Protein 8DMK (pdb70)

InterPro domains:
  IPR000034 Laminin IV [PF00052] (575-714)
  IPR000034 Laminin IV [PF00052] (1225-1353)
  IPR000034 Laminin IV [PS51115] (530-715)
  IPR000034 Laminin IV [PS51115] (1184-1368)
  IPR000034 Laminin IV [SM00281] (570-702)
  IPR000034 Laminin IV [SM00281] (1220-1352)
  IPR000742 EGF-like domain [PS00022] (716-727)
  IPR000742 EGF-like domain [SM00181] (330-381)
  IPR000742 EGF-like domain [SM00181] (400-449)
  IPR000742 EGF-like domain [SM00181] (757-796)
  IPR000742 EGF-like domain [SM00181] (812-854)
  IPR000742 EGF-like domain [SM00181] (869-907)
  IPR000742 EGF-like domain [SM00181] (1006-1033)
  IPR000742 EGF-like domain [SM00181] (1034-1082)
  IPR000742 EGF-like domain [SM00181] (1406-1439)
  IPR000742 EGF-like domain [SM00181] (1455-1496)
  IPR000742 EGF-like domain [SM00181] (1497-1547)
  IPR001791 Laminin G domain [PF00054] (2153-2289)
  IPR001791 Laminin G domain [PF00054] (2340-2473)
  IPR001791 Laminin G domain [PF00054] (2521-2663)

B-factor: mean 88.67, std 11.41, range [37.26, 98.76]

Solvent-accessible surface area: 39823 Å² total; per-residue (Å²): 10,98,32,0,22,29,77,36,4,0,75,73,11,116,40,63,36,85,24,15,3,4,105,117,26,103,19,84,4,4,24,4,1,15,22,4,46,24,224,48,157,51,158,65,17,3,41,38,0,14,24,125,39,135,63,89,91,43,62,4,30,28,68,48,0,14,93,15,78,74,46,16,0,1,2,1,2,10,54,58,3,130,124,47,26,89,0,33,1,35,0,37,2,73,16,42,8,23,0,1,1,1,1,5,10,2,6,9,4,4,6,2,0,0,2,12,0,21,37,2,73,99,34,131,126,32,80,30,8,10,41,0,0,18,43,42,97,33,0,110,81,82,40,155,34,97,11,35,127,48,50,28,42,18,132,44,20,69,49,52,4,0,0,3,68,16,0,77,15,52,44,4,65,80,0,11,1,12,3,25,5,9,32,47,14,100,21,24,106,94,38,15,99,85,2,62,105,8,5,14,0,75,33,0,59,2,89,3,11,64,2,26,15,7,18,0,40,28,10,18,40,8,128,149,40,106,159,55,49,2,52,40,3,7,29,8,2,7,2,0,1,18,12,0,5,1,1,2,1,12,77,0,72,0,7,0,47,36,4,80,96,59,122,182,76,117,58,13,45,4,68,48,62,72,92,16,20,22,123,40,1,50,120,27,50,124,57,65,163,168,61,101,106,112,56,20,61,47,106,50,16,32,58,7,122,80,31,77,147,0,1,18,36,5,33,12,21,22,5,6,58,35,22,15,141,68,21,51,28,116,2,36,0,0,85,173,150,61,33,70,6,20,14,14,25,33,16,132,56,123,151,100,30,84,83,1,63,10,99,76,78,55,76,84,93,150,16,66,48,3,2,40,13,40,24,1,50,24,1,135,39,114,48,22,88,88,13,22,0,3,0,30,38,20,28,88,116,1,24,12,34,14,36,16,103,19,61,4,6,4,4,1,5,9,7,18,0,26,10,17,29,0,7,0,3,20,2,34,32,0,18,52,112,31,177,69,100,22,42,21,16,34,3,0,63,32,10,117,69,19,20,97,84,42,56,79,32,112,58,80,120,41,102,63,71,6,0,4,43,118,7,0,73,23,50,2,42,112,44,10,12,1,1,6,28,30,10,17,40,49,80,33,161,92,61,63,72,12,95,178,34,35,67,78,11,43,1,0,31,5,58,4,82,1,58,72,15,16,47,5,0,0,3,53,10,15,90,25,134,89,1,36,34,20,5,5,0,1,1,13,12,10,11,6,26,2,5,5,22,1,59,2,9,0,42,102,6,45,90,23,136,79,107,130,80,163,86,170,39,32,19,25,5,54,8,72,48,83,30,49,11,73,43,98,13,0,79,96,2,69,91,114,59,88,80,56,105,73,72,55,4,82,48,149,76,24,29,34,9,120,121,82,28,80,54,48,53,84,160,31,81,149,37,34,21,0,20,3,66,3,74,24,5,3,81,130,51,116,3,91,23,93,16,58,9,5,117,48,113,34,74,15,25,23,31,12,30,34,79,8,71,70,122,17,40,62,68,2,35,56,65,71,95,134,45,32,9,6,15,70,60,0,17,42,51,11,35,119,92,99,51,34,59,1,3,1,44,11,20,96,49,31,4,94,103,145,72,10,23,42,1,20,0,98,33,46,3,16,19,11,0,0,0,6,1,6,23,3,19,10,16,12,1,18,0,1,0,5,50,2,31,25,138,117,138,10,83,108,44,29,2,21,17,10,1,47,15,1,93,124,40,42,95,62,68,79,150,23,151,30,162,121,81,34,95,19,61,86,4,30,1,19,50,89,13,18,35,4,62,47,31,66,26,2,26,5,24,11,1,0,3,70,57,10,46,28,6,171,90,8,37,122,10,85,80,1,9,90,6,4,8,0,7,14,0,7,0,26,0,19,52,7,6,14,7,6,1,58,22,13,88,0,65,77,1,44,27,5,9,15,5,2,1,4,10,4,2,0,0,0,2,9,35,1,9,0,0,0,12,83,28,119,112,39,145,143,99,121,30,54,10,81,19,87,14,65,11,100,28,66,25,0,62,91,7,72,91,150,36,102,92,92,123,83,129,38,5,29,18,132,57,16,10,42,4,70,91

Sequence (917 aa):
GLFPAILNLATNAHISANATCGEKGPEMFCKLVEHVPGRPVRHAQCRVCDGNSTNPRERHPISHAIDGTNNWWQSPSIQNGREYHWVTVTLDLRQVFQVAYIIIKAANAPRPGNWILERSVDGVKFKPWQYYAVSDTECLTRYKITPRRGPPTYRADNEVICTSYYSKLVPLEHGEIHTSLINGRPSADDPSPQLLEFTSARYIRLRLQRIRTLNADLMTLSHRDLRDLDPIVTRRYYYSIKDISVGGMCICYGHASSCPWDEEAKQLQCQCEHNTCGESCDRCCPGYHQQPWRPGTISSGNECEGCAEGSCYPATGDLLIGRAQKLSVTSTCGLHKPEPYCIVSHLQEDKKCFICNSQDPYHETLNPDSHLIENVVTTFAPNRLKIWWQSENGVENVTIQLDLEAEFHFTHLIMTFKTFRPAAMLIERSSDFGKTWGVYRYFAYDCEASFPGISTGPMKKVDDIICDSRYSDIEPSTEGEVIFRALDPAFKIEDPYSPRIQNLLKITNLRIKFVKLHTLGDNLLDSRMEIREKYYYAVYDMVVRGNCFCYGHASECAPVDGFNEEVEGMVHGHCMCRHNTKGLNCELCMDFYHDLPWRPAEGRNSNACKKCMDECTDEGGRPQRCMPEFVNAAFNVTVVATNTCGTPPEEYCVQTGVTGVTKSCHLCDAGQPHLQHGAAFLTDYNNQADTTWWQSQTMLAGVQYPSSINLTLHLGKAFDITYVRLKFHTSRPESFAIYKRTWEDGPWIPYQYYSGSCENTYSKANRGFIRTGGDEQQALCTDEFSDISPLTGGNVAFSTLEGRPSAYNFDNSPVLQEWVTATDISVTLNRLNTFGDEVFNDPKVLKSYYYAISDFAVGGRCKCNGHASECMKNEFDKLVCNCKHNTYGVDCEKCLPFFNDRPWRRATAESASECLP

Organism: Mus musculus (NCBI:txid10090)

Nearest PDB structures (foldseek):
  8dmk-assembly1_G  TM=1.003E+00  e=1.161E-72  Homo sapiens
  4aqt-assembly1_A-2  TM=9.676E-01  e=1.482E-53  Mus musculus
  4urt-assembly1_A  TM=9.381E-01  e=2.750E-40  Homo sapiens
  4pln-assembly1_B  TM=9.222E-01  e=2.317E-39  Gallus gallus
  4ove-assembly1_A-2  TM=9.198E-01  e=8.035E-39  Mus musculus

Radius of gyration: 31.22 Å; Cα contacts (8 Å, |Δi|>4): 2312; chains: 3; bounding box: 52×104×92 Å

GO terms:
  GO:0005606 laminin-111 trimer (C, IDA)
  GO:1904395 positive regulation of skeletal muscle acetylcholine-gated channel clustering (P, IDA)
  GO:0035022 positive regulation of Rac protein signal transduction (P, IMP)
  GO:0051897 positive regulation of phosphatidylinositol 3-kinase/protein kinase B signal transduction (P, IMP)
  GO:0048018 receptor ligand activity (F, IMP)
  GO:0005201 extracellular matrix structural constituent (F, IDA)
  GO:0005604 basement membrane (C, IDA)
  GO:0005911 cell-cell junction (C, IDA)
  GO:0031012 extracellular matrix (C, IDA)
  GO:0043208 glycosphingolipid binding (F, IDA)
  GO:0043256 laminin trimer (C, IDA)
  GO:0031175 neuron projection development (P, IDA)
  GO:0007166 cell surface receptor signaling pathway (P, IDA)
  GO:0005604 basement membrane (C, TAS)
  GO:0002011 morphogenesis of an epithelial sheet (P, IMP)
  GO:0045198 establishment of epithelial cell apical/basal polarity (P, IMP)
  GO:0009888 tissue development (P, IMP)
  GO:0060041 retina development in camera-type eye (P, IMP)
  GO:0060441 epithelial tube branching involved in lung morphogenesis (P, IMP)
  GO:0060445 branching involved in salivary gland morphogenesis (P, IMP)

CATH classification: 2.60.120.260

Secondary structure (DSSP, 8-state):
-BPPPPEETTTSSEEEES--TTBTB-EEEE-SSSPPPSSS--SS-EEEEBSS-S-TTTB--GGGSSSSSS--EEPPPTTS-GGGG-EEEEEEEEEEEEEEEEEEE-SSSPPPSEEEEEEESSSS-EEEEEEE-SSHHHIIIII--PBPPSS---SSTT---EE-TT--SS--SS-EEEEESSTT-TTSSS--HHHHHHSEEEEEEEEEEE----SHHHHS--SS-TT---HHHHTT---EESB--EEEEESSTTBSS--PEETTTTEE-----SS-BSSSS-B--TT-TTS------SS------/-TTTS--PPPPEESSTT-TTSEEES--S--SS--B---S---S-SSS--B---SS---SSSSTT---TTT--SS-SGGGGG--EE--SS---EEEEE--SS-EE--EEEEEESS---SEEEEEE-SSTTSS-EEEEEEESSHHHHSTT---SS---TT---EE-TT--S--TTT-EEE--SS-TTT-------HHHHTTTEESS-EEEEEE----SSSTT---TTTGGG---EEEEEEEEE-B--SSS-S--PPPTT-----S----------SS-BSSS--B--TT--SS-----BTTB--PPPP-/---S-SSSSS---B-----BSSTT--EEES---SSS-EE----GGGT--S----EE-SS-TTT--SGGGTSS---SSS---EE---GGG--EEEEEEEEEEEEEEEE---EEEEEESS---SEEEEE--SSTT----EEEEEETTHHHHS---TT----TTS-TTS-EEE-TT-S--SSSSEEEEEETTSS-TTSTTGGG-HHHHHHH-EEEEEEEEEE----SGGGTT-HHHHTT---EEEEEEEE--B-STTBEEEEEE-TTSSEEEEE-SSEESSSS-EE-GGG-SS------SSS------

Foldseek 3Di:
DAFADKDFLQQPWDKDKQAFPAPVAKAWFAAQPDAAPVPDPCPPRTQIAHPDDPDPLNHADCVQAANNPWGKTWQGFCLQAVQSQKMKMKTQSVAKFQFFKKKWWFARFAAFAWKWKWFAAPVPDTHTAETGHCDQVCCCVPVVFRADPDPDADPALRDYHYYHPQRDCVPGGGRMDIDGRQPRHPCNPWQDPVNRVSRMHRMIMTIGRHGDDPCLDVVWDDPPCRNDGDSSSRSNTIGMTRHTTTIGTGPQLNQAHHFDQDPVPRDTAGDLDLQADDPRSQAHDPPQVVDGTDGDTPVDRPHRD/DLFQAFAAADKFWALVVQLQVKDKPFAAQDPDWDWFAAPDDDPDPDRTDIAHQPDADDPPPHQRHADSSNFAPPPDVCLVRYKTWGAFPDFKMKMKGAAPAKWFFWWKKWQWAAFDFQKKWKWADQDQPPDIHTQEIEHCDCCVQPNPFAEDDDDDLRHYHYYPPQGDGPRNPRRMGTDGSGDPPRDPDCPVDCVVVSVGIGRMIMIIGGGWDDPPPPVVDDDSVPRSNTIIMTSHMTTMTAAAQLRNDHHADDDPPDDDPDPGHHHHAHDEDLQADDRSRQGGHPQQNPDGDDGGDDSRNSRGHGD/DLDQCDPDPHGAFAFEDWDWQQAPFFKDWPFFFAPDFAWFFAPPPQPDDPTRRHTAHPPDPVRGQDRVQAHYPCDPVDFGKHWGAFCVVPQADLFGTKIKTARQAKWLWFKWKWWWAFWDFQWKWKWFALDPPHDIATAEIAHPPCCNSVNFDEPDADDPPGDLLHYHYYNPGRDGPPRGGDMDMGGLLPRHNCSVVVLPDPSSRSSSIGRMMMMTRNGGDAPPCVVVVDPNSRRHTTTMIRYTTIITGQALLRQAYDWDQDPVNGTFGPGHLQAGDSNSQDHPPVQQPDHADGRGNVDRGHGHD

Structure (mmCIF, N/CA/C/O backbone):
data_8DMK
#
_entry.id   8DMK
#
loop_
_entity.id
_entity.type
_entity.pdbx_description
1 polymer 'Laminin subunit alpha-1'
2 polymer 'Laminin subunit beta-1'
3 polymer 'Laminin subunit gamma-1'
4 non-polymer 2-acetamido-2-deoxy-beta-D-glucopyranose
5 non-polymer 'CALCIUM ION'
#
loop_
_atom_site.group_PDB
_atom_site.id
_atom_site.type_symbol
_atom_site.label_atom_id
_atom_site.label_alt_id
_atom_site.label_comp_id
_atom_site.label_asym_id
_atom_site.label_entity_id
_atom_site.label_seq_id
_atom_site.pdbx_PDB_ins_code
_atom_site.Cartn_x
_atom_site.Cartn_y
_atom_site.Cartn_z
_atom_site.occupancy
_atom_site.B_iso_or_equiv
_atom_site.auth_seq_id
_atom_site.auth_comp_id
_atom_site.auth_asym_id
_atom_site.auth_atom_id
_atom_site.pdbx_PDB_model_num
ATOM 1 N N . GLY A 1 1 ? 141.769 119.391 175.643 1.00 94.81 28 GLY A N 1
ATOM 2 C CA . GLY A 1 1 ? 142.500 119.728 176.850 1.00 77.01 28 GLY A CA 1
ATOM 3 C C . GLY A 1 1 ? 143.670 120.660 176.604 1.00 77.01 28 GLY A C 1
ATOM 4 O O . GLY A 1 1 ? 143.600 121.851 176.905 1.00 77.01 28 GLY A O 1
ATOM 5 N N . LEU A 1 2 ? 144.753 120.113 176.053 1.00 80.60 29 LEU A N 1
ATOM 6 C CA . LEU A 1 2 ? 145.964 120.874 175.759 1.00 80.60 29 LEU A CA 1
ATOM 7 C C . LEU A 1 2 ? 146.406 120.547 174.340 1.00 80.60 29 LEU A C 1
ATOM 8 O O . LEU A 1 2 ? 146.946 119.465 174.088 1.00 80.60 29 LEU A O 1
ATOM 13 N N . PHE A 1 3 ? 146.177 121.476 173.417 1.00 79.75 30 PHE A N 1
ATOM 14 C CA . PHE A 1 3 ? 146.550 121.253 172.031 1.00 79.75 30 PHE A CA 1
ATOM 15 C C . PHE A 1 3 ? 148.067 121.350 171.860 1.00 79.75 30 PHE A C 1
ATOM 16 O O . PHE A 1 3 ? 148.740 122.068 172.606 1.00 79.75 30 PHE A O 1
ATOM 24 N N . PRO A 1 4 ? 148.628 120.633 170.889 1.00 80.58 31 PRO A N 1
ATOM 25 C CA . PRO A 1 4 ? 150.076 120.702 170.657 1.00 80.58 31 PRO A CA 1
ATOM 26 C C . PRO A 1 4 ? 150.487 122.058 170.103 1.00 80.58 31 PRO A C 1
ATOM 27 O O . PRO A 1 4 ? 149.668 122.865 169.662 1.00 80.58 31 PRO A O 1
ATOM 31 N N . ALA A 1 5 ? 151.796 122.296 170.129 1.00 79.00 32 ALA A N 1
ATOM 32 C CA . ALA A 1 5 ? 152.343 123.579 169.712 1.00 79.00 32 ALA A CA 1
ATOM 33 C C . ALA A 1 5 ? 152.099 123.830 168.227 1.00 79.00 32 ALA A C 1
ATOM 34 O O . ALA A 1 5 ? 152.053 122.903 167.414 1.00 79.00 32 ALA A O 1
ATOM 36 N N . ILE A 1 6 ? 151.936 125.108 167.882 1.00 84.19 33 ILE A N 1
ATOM 37 C CA . ILE A 1 6 ? 151.739 125.498 166.492 1.00 84.19 33 ILE A CA 1
ATOM 38 C C . ILE A 1 6 ? 153.020 125.279 165.698 1.00 84.19 33 ILE A C 1
ATOM 39 O O . ILE A 1 6 ? 154.127 125.596 166.156 1.00 84.19 33 ILE A O 1
ATOM 44 N N . LEU A 1 7 ? 152.874 124.705 164.506 1.00 82.49 34 LEU A N 1
ATOM 45 C CA . LEU A 1 7 ? 153.978 124.513 163.579 1.00 82.49 34 LEU A CA 1
ATOM 46 C C . LEU A 1 7 ? 153.498 124.843 162.176 1.00 82.49 34 LEU A C 1
ATOM 47 O O . LEU A 1 7 ? 152.365 124.519 161.810 1.00 82.49 34 LEU A O 1
ATOM 52 N N . ASN A 1 8 ? 154.358 125.491 161.394 1.00 89.01 35 ASN A N 1
ATOM 53 C CA . ASN A 1 8 ? 154.028 125.802 160.008 1.00 89.01 35 ASN A CA 1
ATOM 54 C C . ASN A 1 8 ? 153.989 124.508 159.205 1.00 89.01 35 ASN A C 1
ATOM 55 O O . ASN A 1 8 ? 155.034 123.920 158.910 1.00 89.01 35 ASN A O 1
ATOM 60 N N . LEU A 1 9 ? 152.781 124.063 158.854 1.00 91.46 36 LEU A N 1
ATOM 61 C CA . LEU A 1 9 ? 152.631 122.788 158.163 1.00 91.46 36 LEU A CA 1
ATOM 62 C C . LEU A 1 9 ? 153.270 122.814 156.781 1.00 91.46 36 LEU A C 1
ATOM 63 O O . LEU A 1 9 ? 153.743 121.780 156.296 1.00 91.46 36 LEU A O 1
ATOM 68 N N . ALA A 1 10 ? 153.295 123.979 156.134 1.00 92.73 37 ALA A N 1
ATOM 69 C CA . ALA A 1 10 ? 153.797 124.065 154.769 1.00 92.73 37 ALA A CA 1
ATOM 70 C C . ALA A 1 10 ? 155.313 123.948 154.686 1.00 92.73 37 ALA A C 1
ATOM 71 O O . ALA A 1 10 ? 155.833 123.586 153.625 1.00 92.73 37 ALA A O 1
ATOM 73 N N . THR A 1 11 ? 156.033 124.246 155.769 1.00 85.40 38 THR A N 1
ATOM 74 C CA . THR A 1 11 ? 157.492 124.260 155.709 1.00 85.40 38 THR A CA 1
ATOM 75 C C . THR A 1 11 ? 158.060 122.857 155.525 1.00 85.40 38 THR A C 1
ATOM 76 O O . THR A 1 11 ? 158.939 122.639 154.683 1.00 85.40 38 THR A O 1
ATOM 80 N N . ASN A 1 12 ? 157.574 121.893 156.301 1.00 82.62 39 ASN A N 1
ATOM 81 C CA . ASN A 1 12 ? 158.123 120.544 156.289 1.00 82.62 39 ASN A CA 1
ATOM 82 C C . ASN A 1 12 ? 157.376 119.598 155.359 1.00 82.62 39 ASN A C 1
ATOM 83 O O . ASN A 1 12 ? 157.697 118.405 155.327 1.00 82.62 39 ASN A O 1
ATOM 88 N N . ALA A 1 13 ? 156.398 120.089 154.607 1.00 93.10 40 ALA A N 1
ATOM 89 C CA . ALA A 1 13 ? 155.595 119.254 153.728 1.00 93.10 40 ALA A CA 1
ATOM 90 C C . ALA A 1 13 ? 156.083 119.352 152.287 1.00 93.10 40 ALA A C 1
ATOM 91 O O . ALA A 1 13 ? 156.782 120.292 151.903 1.00 93.10 40 ALA A O 1
ATOM 93 N N . HIS A 1 14 ? 155.703 118.357 151.491 1.00 96.49 41 HIS A N 1
ATOM 94 C CA . HIS A 1 14 ? 156.001 118.346 150.068 1.00 96.49 41 HIS A CA 1
ATOM 95 C C . HIS A 1 14 ? 154.925 119.100 149.299 1.00 96.49 41 HIS A C 1
ATOM 96 O O . HIS A 1 14 ? 153.757 119.132 149.695 1.00 96.49 41 HIS A O 1
ATOM 103 N N . ILE A 1 15 ? 155.331 119.714 148.191 1.00 97.96 42 ILE A N 1
ATOM 104 C CA . ILE A 1 15 ? 154.433 120.496 147.352 1.00 97.96 42 ILE A CA 1
ATOM 105 C C . ILE A 1 15 ? 154.588 120.023 145.914 1.00 97.96 42 ILE A C 1
ATOM 106 O O . ILE A 1 15 ? 155.713 119.872 145.425 1.00 97.96 42 ILE A O 1
ATOM 111 N N . SER A 1 16 ? 153.465 119.788 145.243 1.00 98.27 43 SER A N 1
ATOM 112 C CA . SER A 1 16 ? 153.451 119.331 143.861 1.00 98.27 43 SER A CA 1
ATOM 113 C C . SER A 1 16 ? 152.837 120.398 142.966 1.00 98.27 43 SER A C 1
ATOM 114 O O . SER A 1 16 ? 151.875 121.070 143.353 1.00 98.27 43 SER A O 1
ATOM 117 N N . ALA A 1 17 ? 153.396 120.548 141.769 1.00 98.18 44 ALA A N 1
ATOM 118 C CA . ALA A 1 17 ? 152.960 121.553 140.811 1.00 98.18 44 ALA A CA 1
ATOM 119 C C . ALA A 1 17 ? 152.385 120.880 139.575 1.00 98.18 44 ALA A C 1
ATOM 120 O O . ALA A 1 17 ? 152.941 119.897 139.076 1.00 98.18 44 ALA A O 1
ATOM 122 N N . ASN A 1 18 ? 151.266 121.414 139.084 1.00 97.73 45 ASN A N 1
ATOM 123 C CA . ASN A 1 18 ? 150.710 120.912 137.833 1.00 97.73 45 ASN A CA 1
ATOM 124 C C . ASN A 1 18 ? 151.523 121.400 136.638 1.00 97.73 45 ASN A C 1
ATOM 125 O O . ASN A 1 18 ? 151.758 120.641 135.691 1.00 97.73 45 ASN A O 1
ATOM 130 N N . ALA A 1 19 ? 151.975 122.655 136.671 1.00 97.40 46 ALA A N 1
ATOM 131 C CA . ALA A 1 19 ? 152.762 123.209 135.575 1.00 97.40 46 ALA A CA 1
ATOM 132 C C . ALA A 1 19 ? 153.503 124.449 136.054 1.00 97.40 46 ALA A C 1
ATOM 133 O O . ALA A 1 19 ? 152.903 125.326 136.682 1.00 97.40 46 ALA A O 1
ATOM 135 N N . THR A 1 20 ? 154.802 124.514 135.759 1.00 98.14 47 THR A N 1
ATOM 136 C CA . THR A 1 20 ? 155.627 125.684 136.030 1.00 98.14 47 THR A CA 1
ATOM 137 C C . THR A 1 20 ? 156.500 125.980 134.818 1.00 98.14 47 THR A C 1
ATOM 138 O O . THR A 1 20 ? 156.896 125.069 134.086 1.00 98.14 47 THR A O 1
ATOM 142 N N . CYS A 1 21 ? 156.802 127.260 134.613 1.00 97.46 48 CYS A N 1
ATOM 143 C CA . CYS A 1 21 ? 157.624 127.646 133.476 1.00 97.46 48 CYS A CA 1
ATOM 144 C C . CYS A 1 21 ? 159.072 127.218 133.690 1.00 97.46 48 CYS A C 1
ATOM 145 O O . CYS A 1 21 ? 159.518 126.964 134.812 1.00 97.46 48 CYS A O 1
ATOM 148 N N . GLY A 1 22 ? 159.808 127.139 132.584 1.00 95.74 49 GLY A N 1
ATOM 149 C CA . GLY A 1 22 ? 161.212 126.803 132.595 1.00 95.74 49 GLY A CA 1
ATOM 150 C C . GLY A 1 22 ? 161.517 125.351 132.300 1.00 95.74 49 GLY A C 1
ATOM 151 O O . GLY A 1 22 ? 162.654 125.034 131.930 1.00 95.74 49 GLY A O 1
ATOM 152 N N . GLU A 1 23 ? 160.533 124.467 132.432 1.00 93.79 50 GLU A N 1
ATOM 153 C CA . GLU A 1 23 ? 160.746 123.046 132.196 1.00 93.79 50 GLU A CA 1
ATOM 154 C C . GLU A 1 23 ? 160.687 122.681 130.720 1.00 93.79 50 GLU A C 1
ATOM 155 O O . GLU A 1 23 ? 160.913 121.516 130.376 1.00 93.79 50 GLU A O 1
ATOM 161 N N . LYS A 1 24 ? 160.394 123.642 129.849 1.00 91.15 51 LYS A N 1
ATOM 162 C CA . LYS A 1 24 ? 160.298 123.431 128.411 1.00 91.15 51 LYS A CA 1
ATOM 163 C C . LYS A 1 24 ? 161.279 124.332 127.671 1.00 91.15 51 LYS A C 1
ATOM 164 O O . LYS A 1 24 ? 160.948 124.940 126.651 1.00 91.15 51 LYS A O 1
ATOM 170 N N . GLY A 1 25 ? 162.504 124.427 128.183 1.00 93.11 52 GLY A N 1
ATOM 171 C CA . GLY A 1 25 ? 163.492 125.326 127.637 1.00 93.11 52 GLY A CA 1
ATOM 172 C C . GLY A 1 25 ? 163.341 126.727 128.193 1.00 93.11 52 GLY A C 1
ATOM 173 O O . GLY A 1 25 ? 162.646 126.951 129.189 1.00 93.11 52 GLY A O 1
ATOM 174 N N . PRO A 1 26 ? 164.000 127.700 127.564 1.00 93.98 53 PRO A N 1
ATOM 175 C CA . PRO A 1 26 ? 163.847 129.091 127.999 1.00 93.98 53 PRO A CA 1
ATOM 176 C C . PRO A 1 26 ? 162.415 129.577 127.828 1.00 93.98 53 PRO A C 1
ATOM 177 O O . PRO A 1 26 ? 161.622 129.019 127.066 1.00 93.98 53 PRO A O 1
ATOM 181 N N . GLU A 1 27 ? 162.089 130.642 128.556 1.00 92.24 54 GLU A N 1
ATOM 182 C CA . GLU A 1 27 ? 160.743 131.195 128.532 1.00 92.24 54 GLU A CA 1
ATOM 183 C C . GLU A 1 27 ? 160.816 132.679 128.856 1.00 92.24 54 GLU A C 1
ATOM 184 O O . GLU A 1 27 ? 161.641 133.112 129.663 1.00 92.24 54 GLU A O 1
ATOM 190 N N . MET A 1 28 ? 159.934 133.447 128.219 1.00 87.91 55 MET A N 1
ATOM 191 C CA . MET A 1 28 ? 159.990 134.905 128.208 1.00 87.91 55 MET A CA 1
ATOM 192 C C . MET A 1 28 ? 158.725 135.433 128.875 1.00 87.91 55 MET A C 1
ATOM 193 O O . MET A 1 28 ? 157.628 135.287 128.325 1.00 87.91 55 MET A O 1
ATOM 198 N N . PHE A 1 29 ? 158.861 136.037 130.056 1.00 90.03 56 PHE A N 1
ATOM 199 C CA . PHE A 1 29 ? 157.715 136.562 130.791 1.00 90.03 56 PHE A CA 1
ATOM 200 C C . PHE A 1 29 ? 157.891 138.058 131.020 1.00 90.03 56 PHE A C 1
ATOM 201 O O . PHE A 1 29 ? 158.893 138.490 131.598 1.00 90.03 56 PHE A O 1
ATOM 209 N N . CYS A 1 30 ? 156.914 138.841 130.570 1.00 84.23 57 CYS A N 1
ATOM 210 C CA . CYS A 1 30 ? 156.896 140.287 130.744 1.00 84.23 57 CYS A CA 1
ATOM 211 C C . CYS A 1 30 ? 155.902 140.645 131.838 1.00 84.23 57 CYS A C 1
ATOM 212 O O . CYS A 1 30 ? 154.784 140.120 131.860 1.00 84.23 57 CYS A O 1
ATOM 215 N N . LYS A 1 31 ? 156.317 141.523 132.748 1.00 81.89 58 LYS A N 1
ATOM 216 C CA . LYS A 1 31 ? 155.436 141.953 133.824 1.00 81.89 58 LYS A CA 1
ATOM 217 C C . LYS A 1 31 ? 154.198 142.629 133.245 1.00 81.89 58 LYS A C 1
ATOM 218 O O . LYS A 1 31 ? 154.254 143.255 132.183 1.00 81.89 58 LYS A O 1
ATOM 224 N N . LEU A 1 32 ? 153.074 142.484 133.953 1.00 83.45 59 LEU A N 1
ATOM 225 C CA . LEU A 1 32 ? 151.760 142.787 133.392 1.00 83.45 59 LEU A CA 1
ATOM 226 C C . LEU A 1 32 ? 151.687 144.192 132.802 1.00 83.45 59 LEU A C 1
ATOM 227 O O . LEU A 1 32 ? 151.312 144.371 131.639 1.00 83.45 59 LEU A O 1
ATOM 232 N N . VAL A 1 33 ? 152.046 145.206 133.587 1.00 71.77 60 VAL A N 1
ATOM 233 C CA . VAL A 1 33 ? 151.819 146.580 133.156 1.00 71.77 60 VAL A CA 1
ATOM 234 C C . VAL A 1 33 ? 153.116 147.372 133.292 1.00 71.77 60 VAL A C 1
ATOM 235 O O . VAL A 1 33 ? 153.237 148.493 132.784 1.00 71.77 60 VAL A O 1
ATOM 239 N N . GLU A 1 34 ? 154.138 146.754 133.876 1.00 61.53 61 GLU A N 1
ATOM 240 C CA . GLU A 1 34 ? 155.356 147.475 134.211 1.00 61.53 61 GLU A CA 1
ATOM 241 C C . GLU A 1 34 ? 156.553 146.797 133.563 1.00 61.53 61 GLU A C 1
ATOM 242 O O . GLU A 1 34 ? 156.461 145.690 133.027 1.00 61.53 61 GLU A O 1
ATOM 248 N N . HIS A 1 35 ? 157.685 147.490 133.614 1.00 51.35 62 HIS A N 1
ATOM 249 C CA . HIS A 1 35 ? 158.934 146.995 133.061 1.00 51.35 62 HIS A CA 1
ATOM 250 C C . HIS A 1 35 ? 159.667 146.121 134.072 1.00 51.35 62 HIS A C 1
ATOM 251 O O . HIS A 1 35 ? 159.357 146.103 135.265 1.00 51.35 62 HIS A O 1
ATOM 258 N N . VAL A 1 36 ? 160.654 145.389 133.566 1.00 42.58 63 VAL A N 1
ATOM 259 C CA . VAL A 1 36 ? 161.574 144.598 134.378 1.00 42.58 63 VAL A CA 1
ATOM 260 C C . VAL A 1 36 ? 162.397 145.535 135.256 1.00 42.58 63 VAL A C 1
ATOM 261 O O . VAL A 1 36 ? 162.688 146.665 134.842 1.00 42.58 63 VAL A O 1
ATOM 265 N N . PRO A 1 37 ? 162.767 145.133 136.474 1.00 38.21 64 PRO A N 1
ATOM 266 C CA . PRO A 1 37 ? 163.785 145.890 137.208 1.00 38.21 64 PRO A CA 1
ATOM 267 C C . PRO A 1 37 ? 165.087 145.937 136.423 1.00 38.21 64 PRO A C 1
ATOM 268 O O . PRO A 1 37 ? 165.457 144.989 135.727 1.00 38.21 64 PRO A O 1
ATOM 272 N N . GLY A 1 38 ? 165.788 147.056 136.549 1.00 37.26 65 GLY A N 1
ATOM 273 C CA . GLY A 1 38 ? 166.848 147.418 135.634 1.00 37.26 65 GLY A CA 1
ATOM 274 C C . GLY A 1 38 ? 168.165 146.691 135.763 1.00 37.26 65 GLY A C 1
ATOM 275 O O . GLY A 1 38 ? 169.159 147.175 135.216 1.00 37.26 65 GLY A O 1
ATOM 276 N N . ARG A 1 39 ? 168.227 145.562 136.470 1.00 37.33 66 ARG A N 1
ATOM 277 C CA . ARG A 1 39 ? 169.494 144.838 136.555 1.00 37.33 66 ARG A CA 1
ATOM 278 C C . ARG A 1 39 ? 170.003 144.415 135.181 1.00 37.33 66 ARG A C 1
ATOM 279 O O . ARG A 1 39 ? 171.177 144.689 134.875 1.00 37.33 66 ARG A O 1
ATOM 287 N N . PRO A 1 40 ? 169.207 143.764 134.308 1.00 38.24 67 PRO A N 1
ATOM 288 C CA . PRO A 1 40 ? 169.640 143.616 132.912 1.00 38.24 67 PRO A CA 1
ATOM 289 C C . PRO A 1 40 ? 169.133 144.752 132.035 1.00 38.24 67 PRO A C 1
ATOM 290 O O . PRO A 1 40 ? 167.940 145.070 132.078 1.00 38.24 67 PRO A O 1
ATOM 294 N N . VAL A 1 41 ? 170.011 145.385 131.254 1.00 41.48 68 VAL A N 1
ATOM 295 C CA . VAL A 1 41 ? 169.544 146.358 130.270 1.00 41.48 68 VAL A CA 1
ATOM 296 C C . VAL A 1 41 ? 168.647 145.643 129.265 1.00 41.48 68 VAL A C 1
ATOM 297 O O . VAL A 1 41 ? 169.062 144.688 128.595 1.00 41.48 68 VAL A O 1
ATOM 301 N N . ARG A 1 42 ? 167.376 146.042 129.224 1.00 46.36 69 ARG A N 1
ATOM 302 C CA . ARG A 1 42 ? 166.382 145.187 128.579 1.00 46.36 69 ARG A CA 1
ATOM 303 C C . ARG A 1 42 ? 165.174 146.023 128.143 1.00 46.36 69 ARG A C 1
ATOM 304 O O . ARG A 1 42 ? 164.256 146.263 128.929 1.00 46.36 69 ARG A O 1
ATOM 312 N N . HIS A 1 43 ? 165.181 146.448 126.877 1.00 51.69 70 HIS A N 1
ATOM 313 C CA . HIS A 1 43 ? 164.026 147.163 126.341 1.00 51.69 70 HIS A CA 1
ATOM 314 C C . HIS A 1 43 ? 162.834 146.229 126.146 1.00 51.69 70 HIS A C 1
ATOM 315 O O . HIS A 1 43 ? 161.683 146.637 126.342 1.00 51.69 70 HIS A O 1
ATOM 322 N N . ALA A 1 44 ? 163.088 144.976 125.771 1.00 55.37 71 ALA A N 1
ATOM 323 C CA . ALA A 1 44 ? 162.040 143.962 125.656 1.00 55.37 71 ALA A CA 1
ATOM 324 C C . ALA A 1 44 ? 161.769 143.431 127.058 1.00 55.37 71 ALA A C 1
ATOM 325 O O . ALA A 1 44 ? 162.479 142.554 127.553 1.00 55.37 71 ALA A O 1
ATOM 327 N N . GLN A 1 45 ? 160.698 143.929 127.675 1.00 65.67 72 GLN A N 1
ATOM 328 C CA . GLN A 1 45 ? 160.544 143.920 129.126 1.00 65.67 72 GLN A CA 1
ATOM 329 C C . GLN A 1 45 ? 160.205 142.555 129.716 1.00 65.67 72 GLN A C 1
ATOM 330 O O . GLN A 1 45 ? 159.347 142.452 130.600 1.00 65.67 72 GLN A O 1
ATOM 336 N N . CYS A 1 46 ? 160.894 141.506 129.279 1.00 78.50 73 CYS A N 1
ATOM 337 C CA . CYS A 1 46 ? 160.711 140.165 129.825 1.00 78.50 73 CYS A CA 1
ATOM 338 C C . CYS A 1 46 ? 162.013 139.640 130.411 1.00 78.50 73 CYS A C 1
ATOM 339 O O . CYS A 1 46 ? 163.021 139.545 129.702 1.00 78.50 73 CYS A O 1
ATOM 342 N N . ARG A 1 47 ? 161.985 139.279 131.693 1.00 85.33 74 ARG A N 1
ATOM 343 C CA . ARG A 1 47 ? 163.009 138.391 132.226 1.00 85.33 74 ARG A CA 1
ATOM 344 C C . ARG A 1 47 ? 162.832 136.995 131.642 1.00 85.33 74 ARG A C 1
ATOM 345 O O . ARG A 1 47 ? 161.709 136.554 131.386 1.00 85.33 74 ARG A O 1
ATOM 353 N N . VAL A 1 48 ? 163.948 136.314 131.399 1.00 90.99 75 VAL A N 1
ATOM 354 C CA . VAL A 1 48 ? 163.919 134.982 130.806 1.00 90.99 75 VAL A CA 1
ATOM 355 C C . VAL A 1 48 ? 163.647 133.958 131.906 1.00 90.99 75 VAL A C 1
ATOM 356 O O . VAL A 1 48 ? 164.509 133.697 132.747 1.00 90.99 75 VAL A O 1
ATOM 360 N N . CYS A 1 49 ? 162.447 133.379 131.907 1.00 95.05 76 CYS A N 1
ATOM 361 C CA . CYS A 1 49 ? 162.212 132.186 132.710 1.00 95.05 76 CYS A CA 1
ATOM 362 C C . CYS A 1 49 ? 163.083 131.037 132.220 1.00 95.05 76 CYS A C 1
ATOM 363 O O . CYS A 1 49 ? 163.379 130.916 131.029 1.00 95.05 76 CYS A O 1
ATOM 366 N N . ASP A 1 50 ? 163.488 130.181 133.155 1.00 96.29 77 ASP A N 1
ATOM 367 C CA . ASP A 1 50 ? 164.291 129.018 132.814 1.00 96.29 77 ASP A CA 1
ATOM 368 C C . ASP A 1 50 ? 164.110 127.954 133.885 1.00 96.29 77 ASP A C 1
ATOM 369 O O . ASP A 1 50 ? 163.643 128.231 134.992 1.00 96.29 77 ASP A O 1
ATOM 374 N N . GLY A 1 51 ? 164.472 126.724 133.534 1.00 93.94 78 GLY A N 1
ATOM 375 C CA . GLY A 1 51 ? 164.394 125.621 134.469 1.00 93.94 78 GLY A CA 1
ATOM 376 C C . GLY A 1 51 ? 165.722 124.924 134.671 1.00 93.94 78 GLY A C 1
ATOM 377 O O . GLY A 1 51 ? 165.948 124.296 135.709 1.00 93.94 78 GLY A O 1
ATOM 378 N N . ASN A 1 52 ? 166.610 125.022 133.682 1.00 94.23 79 ASN A N 1
ATOM 379 C CA . ASN A 1 52 ? 167.931 124.397 133.739 1.00 94.23 79 ASN A CA 1
ATOM 380 C C . ASN A 1 52 ? 168.974 125.437 133.332 1.00 94.23 79 ASN A C 1
ATOM 381 O O . ASN A 1 52 ? 169.382 125.507 132.170 1.00 94.23 79 ASN A O 1
ATOM 386 N N . SER A 1 53 ? 169.415 126.239 134.300 1.00 94.47 80 SER A N 1
ATOM 387 C CA . SER A 1 53 ? 170.371 127.304 134.035 1.00 94.47 80 SER A CA 1
ATOM 388 C C . SER A 1 53 ? 171.230 127.524 135.272 1.00 94.47 80 SER A C 1
ATOM 389 O O . SER A 1 53 ? 170.869 127.129 136.383 1.00 94.47 80 SER A O 1
ATOM 392 N N . THR A 1 54 ? 172.380 128.166 135.063 1.00 94.31 81 THR A N 1
ATOM 393 C CA . THR A 1 54 ? 173.333 128.395 136.142 1.00 94.31 81 THR A CA 1
ATOM 394 C C . THR A 1 54 ? 172.962 129.571 137.036 1.00 94.31 81 THR A C 1
ATOM 395 O O . THR A 1 54 ? 173.525 129.695 138.129 1.00 94.31 81 THR A O 1
ATOM 399 N N . ASN A 1 55 ? 172.038 130.429 136.610 1.00 93.06 82 ASN A N 1
ATOM 400 C CA . ASN A 1 55 ? 171.652 131.583 137.409 1.00 93.06 82 ASN A CA 1
ATOM 401 C C . ASN A 1 55 ? 170.466 131.224 138.292 1.00 93.06 82 ASN A C 1
ATOM 402 O O . ASN A 1 55 ? 169.409 130.848 137.765 1.00 93.06 82 ASN A O 1
ATOM 407 N N . PRO A 1 56 ? 170.592 131.306 139.619 1.00 92.31 83 PRO A N 1
ATOM 408 C CA . PRO A 1 56 ? 169.446 130.979 140.485 1.00 92.31 83 PRO A CA 1
ATOM 409 C C . PRO A 1 56 ? 168.235 1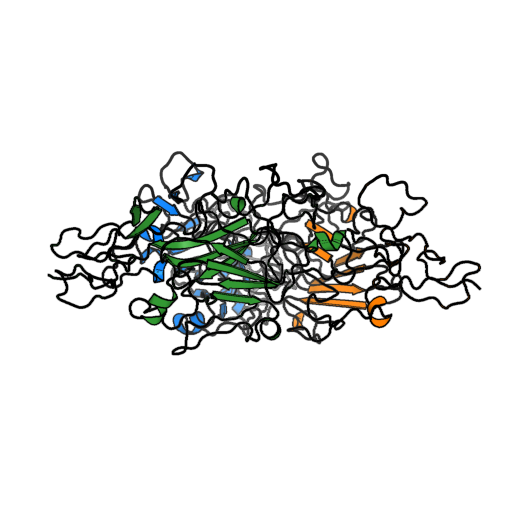31.863 140.250 1.00 92.31 83 PRO A C 1
ATOM 410 O O . PRO A 1 56 ? 167.099 131.386 140.373 1.00 92.31 83 PRO A O 1
ATOM 414 N N . ARG A 1 57 ? 168.438 133.140 139.920 1.00 91.17 84 ARG A N 1
ATOM 415 C CA . ARG A 1 57 ? 167.305 134.026 139.681 1.00 91.17 84 ARG A CA 1
ATOM 416 C C . ARG A 1 57 ? 166.578 133.671 138.390 1.00 91.17 84 ARG A C 1
ATOM 417 O O . ARG A 1 57 ? 165.365 133.882 138.285 1.00 91.17 84 ARG A O 1
ATOM 425 N N . GLU A 1 58 ? 167.301 133.140 137.399 1.00 94.58 85 GLU A N 1
ATOM 426 C CA . GLU A 1 58 ? 166.668 132.721 136.152 1.00 94.58 85 GLU A CA 1
ATOM 427 C C . GLU A 1 58 ? 165.655 131.608 136.393 1.00 94.58 85 GLU A C 1
ATOM 428 O O . GLU A 1 58 ? 164.556 131.623 135.828 1.00 94.58 85 GLU A O 1
ATOM 434 N N . ARG A 1 59 ? 166.009 130.634 137.227 1.00 96.45 86 ARG A N 1
ATOM 435 C CA . ARG A 1 59 ? 165.131 129.507 137.506 1.00 96.45 86 ARG A CA 1
ATOM 436 C C . ARG A 1 59 ? 164.040 129.914 138.489 1.00 96.45 86 ARG A C 1
ATOM 437 O O . ARG A 1 59 ? 164.320 130.546 139.513 1.00 96.45 86 ARG A O 1
ATOM 445 N N . HIS A 1 60 ? 162.797 129.553 138.177 1.00 97.64 87 HIS A N 1
ATOM 446 C CA . HIS A 1 60 ? 161.651 129.822 139.045 1.00 97.64 87 HIS A CA 1
ATOM 447 C C . HIS A 1 60 ? 160.797 128.567 139.184 1.00 97.64 87 HIS A C 1
ATOM 448 O O . HIS A 1 60 ? 159.662 128.515 138.696 1.00 97.64 87 HIS A O 1
ATOM 455 N N . PRO A 1 61 ? 161.310 127.536 139.849 1.00 97.65 88 PRO A N 1
ATOM 456 C CA . PRO A 1 61 ? 160.517 126.329 140.084 1.00 97.65 88 PRO A CA 1
ATOM 457 C C . PRO A 1 61 ? 159.739 126.430 141.392 1.00 97.65 88 PRO A C 1
ATOM 458 O O . PRO A 1 61 ? 159.972 127.311 142.220 1.00 97.65 88 PRO A O 1
ATOM 462 N N . ILE A 1 62 ? 158.802 125.494 141.564 1.00 97.82 89 ILE A N 1
ATOM 463 C CA . ILE A 1 62 ? 158.009 125.457 142.788 1.00 97.82 89 ILE A CA 1
ATOM 464 C C . ILE A 1 62 ? 158.837 125.050 143.996 1.00 97.82 89 ILE A C 1
ATOM 465 O O . ILE A 1 62 ? 158.376 125.192 145.134 1.00 97.82 89 ILE A O 1
ATOM 470 N N . SER A 1 63 ? 160.063 124.571 143.783 1.00 95.57 90 SER A N 1
ATOM 471 C CA . SER A 1 63 ? 160.987 124.338 144.886 1.00 95.57 90 SER A CA 1
ATOM 472 C C . SER A 1 63 ? 161.439 125.629 145.555 1.00 95.57 90 SER A C 1
ATOM 473 O O . SER A 1 63 ? 162.282 125.576 146.457 1.00 95.57 90 SER A O 1
ATOM 476 N N . HIS A 1 64 ? 160.920 126.780 145.121 1.00 95.14 91 HIS A N 1
ATOM 477 C CA . HIS A 1 64 ? 161.169 128.064 145.763 1.00 95.14 91 HIS A CA 1
ATOM 478 C C . HIS A 1 64 ? 159.886 128.678 146.312 1.00 95.14 91 HIS A C 1
ATOM 479 O O . HIS A 1 64 ? 159.855 129.875 146.612 1.00 95.14 91 HIS A O 1
ATOM 486 N N . ALA A 1 65 ? 158.824 127.882 146.448 1.00 96.32 92 ALA A N 1
ATOM 487 C CA . ALA A 1 65 ? 157.531 128.423 146.851 1.00 96.32 92 ALA A CA 1
ATOM 488 C C . ALA A 1 65 ? 157.466 128.662 148.355 1.00 96.32 92 ALA A C 1
ATOM 489 O O . ALA A 1 65 ? 157.295 129.798 148.808 1.00 96.32 92 ALA A O 1
ATOM 491 N N . ILE A 1 66 ? 157.601 127.602 149.145 1.00 93.41 93 ILE A N 1
ATOM 492 C CA . ILE A 1 66 ? 157.507 127.678 150.597 1.00 93.41 93 ILE A CA 1
ATOM 493 C C . ILE A 1 66 ? 158.873 127.506 151.250 1.00 93.41 93 ILE A C 1
ATOM 494 O O . ILE A 1 66 ? 159.243 128.268 152.145 1.00 93.41 93 ILE A O 1
ATOM 499 N N . ASP A 1 67 ? 159.634 126.500 150.814 1.00 88.44 94 ASP A N 1
ATOM 500 C CA . ASP A 1 67 ? 160.952 126.262 151.391 1.00 88.44 94 ASP A CA 1
ATOM 501 C C . ASP A 1 67 ? 161.884 127.443 151.150 1.00 88.44 94 ASP A C 1
ATOM 502 O O . ASP A 1 67 ? 162.685 127.798 152.023 1.00 88.44 94 ASP A O 1
ATOM 507 N N . GLY A 1 68 ? 161.802 128.056 149.972 1.00 85.05 95 GLY A N 1
ATOM 508 C CA . GLY A 1 68 ? 162.567 129.267 149.733 1.00 85.05 95 GLY A CA 1
ATOM 509 C C . GLY A 1 68 ? 162.161 130.369 150.695 1.00 85.05 95 GLY A C 1
ATOM 510 O O . GLY A 1 68 ? 160.980 130.556 150.995 1.00 85.05 95 GLY A O 1
ATOM 511 N N . THR A 1 69 ? 163.161 131.099 151.195 1.00 86.84 96 THR A N 1
ATOM 512 C CA . THR A 1 69 ? 162.896 132.147 152.176 1.00 86.84 96 THR A CA 1
ATOM 513 C C . THR A 1 69 ? 162.013 133.239 151.585 1.00 86.84 96 THR A C 1
ATOM 514 O O . THR A 1 69 ? 160.978 133.597 152.159 1.00 86.84 96 THR A O 1
ATOM 518 N N . ASN A 1 70 ? 162.406 133.780 150.432 1.00 88.60 97 ASN A N 1
ATOM 519 C CA . ASN A 1 70 ? 161.569 134.741 149.712 1.00 88.60 97 ASN A CA 1
ATOM 520 C C . ASN A 1 70 ? 161.856 134.556 148.221 1.00 88.60 97 ASN A C 1
ATOM 521 O O . ASN A 1 70 ? 162.779 135.160 147.672 1.00 88.60 97 ASN A O 1
ATOM 526 N N . ASN A 1 71 ? 161.047 133.719 147.581 1.00 92.34 98 ASN A N 1
ATOM 527 C CA . ASN A 1 71 ? 161.155 133.448 146.155 1.00 92.34 98 ASN A CA 1
ATOM 528 C C . ASN A 1 71 ? 159.773 133.051 145.653 1.00 92.34 98 ASN A C 1
ATOM 529 O O . ASN A 1 71 ? 158.782 133.147 146.381 1.00 92.34 98 ASN A O 1
ATOM 534 N N . TRP A 1 72 ? 159.702 132.600 144.403 1.00 96.10 99 TRP A N 1
ATOM 535 C CA . TRP A 1 72 ? 158.406 132.320 143.803 1.00 96.10 99 TRP A CA 1
ATOM 536 C C . TRP A 1 72 ? 158.582 131.430 142.585 1.00 96.10 99 TRP A C 1
ATOM 537 O O . TRP A 1 72 ? 159.649 131.390 141.966 1.00 96.10 99 TRP A O 1
ATOM 548 N N . TRP A 1 73 ? 157.509 130.721 142.248 1.00 97.96 100 TRP A N 1
ATOM 549 C CA . TRP A 1 73 ? 157.359 130.091 140.947 1.00 97.96 100 TRP A CA 1
ATOM 550 C C . TRP A 1 73 ? 156.207 130.782 140.237 1.00 97.96 100 TRP A C 1
ATOM 551 O O . TRP A 1 73 ? 155.234 131.199 140.875 1.00 97.96 100 TRP A O 1
ATOM 562 N N . GLN A 1 74 ? 156.315 130.908 138.924 1.00 98.00 101 GLN A N 1
ATOM 563 C CA . GLN A 1 74 ? 155.271 131.516 138.116 1.00 98.00 101 GLN A CA 1
ATOM 564 C C . GLN A 1 74 ? 154.682 130.473 137.178 1.00 98.00 101 GLN A C 1
ATOM 565 O O . GLN A 1 74 ? 155.384 129.562 136.726 1.00 98.00 101 GLN A O 1
ATOM 571 N N . SER A 1 75 ? 153.386 130.591 136.910 1.00 98.29 102 SER A N 1
ATOM 572 C CA . SER A 1 75 ? 152.772 129.732 135.915 1.00 98.29 102 SER A CA 1
ATOM 573 C C . SER A 1 75 ? 153.380 130.025 134.545 1.00 98.29 102 SER A C 1
ATOM 574 O O . SER A 1 75 ? 153.777 131.160 134.265 1.00 98.29 102 SER A O 1
ATOM 577 N N . PRO A 1 76 ? 153.490 129.017 133.682 1.00 96.59 103 PRO A N 1
ATOM 578 C CA . PRO A 1 76 ? 154.039 129.256 132.343 1.00 96.59 103 PRO A CA 1
ATOM 579 C C . PRO A 1 76 ? 153.227 130.300 131.593 1.00 96.59 103 PRO A C 1
ATOM 580 O O . PRO A 1 76 ? 152.002 130.371 131.722 1.00 96.59 103 PRO A O 1
ATOM 584 N N . SER A 1 77 ? 153.927 131.126 130.820 1.00 92.13 104 SER A N 1
ATOM 585 C CA . SER A 1 77 ? 153.256 132.148 130.030 1.00 92.13 104 SER A CA 1
ATOM 586 C C . SER A 1 77 ? 152.274 131.500 129.065 1.00 92.13 104 SER A C 1
ATOM 587 O O . SER A 1 77 ? 152.581 130.492 128.422 1.00 92.13 104 SER A O 1
ATOM 590 N N . ILE A 1 78 ? 151.083 132.091 128.966 1.00 89.24 105 ILE A N 1
ATOM 591 C CA . ILE A 1 78 ? 150.013 131.533 128.154 1.00 89.24 105 ILE A CA 1
ATOM 592 C C . ILE A 1 78 ? 150.368 131.480 126.673 1.00 89.24 105 ILE A C 1
ATOM 593 O O . ILE A 1 78 ? 149.653 130.840 125.895 1.00 89.24 105 ILE A O 1
ATOM 598 N N . GLN A 1 79 ? 151.466 132.124 126.264 1.00 83.76 106 GLN A N 1
ATOM 599 C CA . GLN A 1 79 ? 151.931 131.987 124.887 1.00 83.76 106 GLN A CA 1
ATOM 600 C C . GLN A 1 79 ? 152.228 130.535 124.543 1.00 83.76 106 GLN A C 1
ATOM 601 O O . GLN A 1 79 ? 152.104 130.134 123.379 1.00 83.76 106 GLN A O 1
ATOM 607 N N . ASN A 1 80 ? 152.626 129.734 125.534 1.00 86.95 107 ASN A N 1
ATOM 608 C CA . ASN A 1 80 ? 152.796 128.304 125.308 1.00 86.95 107 ASN A CA 1
ATOM 609 C C . ASN A 1 80 ? 151.462 127.638 124.994 1.00 86.95 107 ASN A C 1
ATOM 610 O O . ASN A 1 80 ? 151.393 126.744 124.142 1.00 86.95 107 ASN A O 1
ATOM 615 N N . GLY A 1 81 ? 150.395 128.057 125.670 1.00 83.89 108 GLY A N 1
ATOM 616 C CA . GLY A 1 81 ? 149.077 127.513 125.413 1.00 83.89 108 GLY A CA 1
ATOM 617 C C . GLY A 1 81 ? 147.997 128.103 126.296 1.00 83.89 108 GLY A C 1
ATOM 618 O O . GLY A 1 81 ? 148.258 128.474 127.443 1.00 83.89 108 GLY A O 1
ATOM 619 N N . ARG A 1 82 ? 146.773 128.193 125.769 1.00 84.64 109 ARG A N 1
ATOM 620 C CA . ARG A 1 82 ? 145.660 128.723 126.547 1.00 84.64 109 ARG A CA 1
ATOM 621 C C . ARG A 1 82 ? 145.261 127.800 127.691 1.00 84.64 109 ARG A C 1
ATOM 622 O O . ARG A 1 82 ? 144.644 128.262 128.656 1.00 84.64 109 ARG A O 1
ATOM 630 N N . GLU A 1 83 ? 145.607 126.514 127.611 1.00 88.85 110 GLU A N 1
ATOM 631 C CA . GLU A 1 83 ? 145.229 125.561 128.647 1.00 88.85 110 GLU A CA 1
ATOM 632 C C . GLU A 1 83 ? 145.915 125.828 129.979 1.00 88.85 110 GLU A C 1
ATOM 633 O O . GLU A 1 83 ? 145.493 125.267 130.995 1.00 88.85 110 GLU A O 1
ATOM 639 N N . TYR A 1 84 ? 146.944 126.667 130.004 1.00 92.77 111 TYR A N 1
ATOM 640 C CA . TYR A 1 84 ? 147.687 126.935 131.230 1.00 92.77 111 TYR A CA 1
ATOM 641 C C . TYR A 1 84 ? 146.927 127.815 132.207 1.00 92.77 111 TYR A C 1
ATOM 642 O O . TYR A 1 84 ? 147.502 128.202 133.232 1.00 92.77 111 TYR A O 1
ATOM 651 N N . HIS A 1 85 ? 145.667 128.154 131.926 1.00 92.37 112 HIS A N 1
ATOM 652 C CA . HIS A 1 85 ? 144.850 128.839 132.920 1.00 92.37 112 HIS A CA 1
ATOM 653 C C . HIS A 1 85 ? 144.573 127.935 134.114 1.00 92.37 112 HIS A C 1
ATOM 654 O O . HIS A 1 85 ? 144.505 128.405 135.255 1.00 92.37 112 HIS A O 1
ATOM 661 N N . TRP A 1 86 ? 144.409 126.636 133.871 1.00 96.88 113 TRP A N 1
ATOM 662 C CA . TRP A 1 86 ? 144.105 125.669 134.924 1.00 96.88 113 TRP A CA 1
ATOM 663 C C . TRP A 1 86 ? 145.413 125.073 135.433 1.00 96.88 113 TRP A C 1
ATOM 664 O O . TRP A 1 86 ? 145.989 124.182 134.804 1.00 96.88 113 TRP A O 1
ATOM 675 N N . VAL A 1 87 ? 145.884 125.564 136.577 1.00 98.12 114 VAL A N 1
ATOM 676 C CA . VAL A 1 87 ? 147.084 125.047 137.226 1.00 98.12 114 VAL A CA 1
ATOM 677 C C . VAL A 1 87 ? 146.735 124.718 138.669 1.00 98.12 114 VAL A C 1
ATOM 678 O O . VAL A 1 87 ? 146.106 125.528 139.358 1.00 98.12 114 VAL A O 1
ATOM 682 N N . THR A 1 88 ? 147.138 123.535 139.125 1.00 98.36 115 THR A N 1
ATOM 683 C CA . THR A 1 88 ? 146.812 123.057 140.460 1.00 98.36 115 THR A CA 1
ATOM 684 C C . THR A 1 88 ? 148.074 122.918 141.300 1.00 98.36 115 THR A C 1
ATOM 685 O O . THR A 1 88 ? 149.103 122.432 140.819 1.00 98.36 115 THR A O 1
ATOM 689 N N . VAL A 1 89 ? 147.984 123.346 142.556 1.00 98.61 116 VAL A N 1
ATOM 690 C CA . VAL A 1 89 ? 149.068 123.224 143.523 1.00 98.61 116 VAL A CA 1
ATOM 691 C C . VAL A 1 89 ? 148.590 122.321 144.651 1.00 98.61 116 VAL A C 1
ATOM 692 O O . VAL A 1 89 ? 147.512 122.541 145.214 1.00 98.61 116 VAL A O 1
ATOM 696 N N . THR A 1 90 ? 149.389 121.309 144.977 1.00 98.60 117 THR A N 1
ATOM 697 C CA . THR A 1 90 ? 149.032 120.311 145.975 1.00 98.60 117 THR A CA 1
ATOM 698 C C . THR A 1 90 ? 149.955 120.435 147.179 1.00 98.60 117 THR A C 1
ATOM 699 O O . THR A 1 90 ? 151.176 120.531 147.023 1.00 98.60 117 THR A O 1
ATOM 703 N N . LEU A 1 91 ? 149.368 120.434 148.375 1.00 98.34 118 LEU A N 1
ATOM 704 C CA . LEU A 1 91 ? 150.116 120.484 149.626 1.00 98.34 118 LEU A CA 1
ATOM 705 C C . LEU A 1 91 ? 150.124 119.086 150.233 1.00 98.34 118 LEU A C 1
ATOM 706 O O . LEU A 1 91 ? 149.111 118.631 150.774 1.00 98.34 118 LEU A O 1
ATOM 711 N N . ASP A 1 92 ? 151.266 118.408 150.146 1.00 97.55 119 ASP A N 1
ATOM 712 C CA . ASP A 1 92 ? 151.396 117.031 150.622 1.00 97.55 119 ASP A CA 1
ATOM 713 C C . ASP A 1 92 ? 151.901 117.063 152.058 1.00 97.55 119 ASP A C 1
ATOM 714 O O . ASP A 1 92 ? 153.100 116.968 152.322 1.00 97.55 119 ASP A O 1
ATOM 719 N N . LEU A 1 93 ? 150.968 117.197 153.004 1.00 95.45 120 LEU A N 1
ATOM 720 C CA . LEU A 1 93 ? 151.336 117.243 154.414 1.00 95.45 120 LEU A CA 1
ATOM 721 C C . LEU A 1 93 ? 151.722 115.876 154.961 1.00 95.45 120 LEU A C 1
ATOM 722 O O . LEU A 1 93 ? 152.332 115.805 156.034 1.00 95.45 120 LEU A O 1
ATOM 727 N N . ARG A 1 94 ? 151.363 114.797 154.264 1.00 91.58 121 ARG A N 1
ATOM 728 C CA . ARG A 1 94 ? 151.645 113.407 154.616 1.00 91.58 121 ARG A CA 1
ATOM 729 C C . ARG A 1 94 ? 150.888 112.942 155.854 1.00 91.58 121 ARG A C 1
ATOM 730 O O . ARG A 1 94 ? 151.010 111.770 156.229 1.00 91.58 121 ARG A O 1
ATOM 738 N N . GLN A 1 95 ? 150.113 113.809 156.500 1.00 89.66 122 GLN A N 1
ATOM 739 C CA . GLN A 1 95 ? 149.326 113.424 157.661 1.00 89.66 122 GLN A CA 1
ATOM 740 C C . GLN A 1 95 ? 148.130 114.356 157.773 1.00 89.66 122 GLN A C 1
ATOM 741 O O . GLN A 1 95 ? 148.161 115.489 157.287 1.00 89.66 122 GLN A O 1
ATOM 747 N N . VAL A 1 96 ? 147.075 113.866 158.415 1.00 92.88 123 VAL A N 1
ATOM 748 C CA . VAL A 1 96 ? 145.843 114.636 158.553 1.00 92.88 123 VAL A CA 1
ATOM 749 C C . VAL A 1 96 ? 146.011 115.624 159.700 1.00 92.88 123 VAL A C 1
ATOM 750 O O . VAL A 1 96 ? 146.329 115.234 160.828 1.00 92.88 123 VAL A O 1
ATOM 754 N N . PHE A 1 97 ? 145.797 116.902 159.413 1.00 94.03 124 PHE A N 1
ATOM 755 C CA . PHE A 1 97 ? 145.934 117.975 160.383 1.00 94.03 124 PHE A CA 1
ATOM 756 C C . PHE A 1 97 ? 144.572 118.599 160.664 1.00 94.03 124 PHE A C 1
ATOM 757 O O . PHE A 1 97 ? 143.538 118.155 160.157 1.00 94.03 124 PHE A O 1
ATOM 765 N N . GLN A 1 98 ? 144.581 119.639 161.492 1.00 92.31 125 GLN A N 1
ATOM 766 C CA . GLN A 1 98 ? 143.400 120.450 161.779 1.00 92.31 125 GLN A CA 1
ATOM 767 C C . GLN A 1 98 ? 143.712 121.859 161.283 1.00 92.31 125 GLN A C 1
ATOM 768 O O . GLN A 1 98 ? 144.194 122.705 162.039 1.00 92.31 125 GLN A O 1
ATOM 774 N N . VAL A 1 99 ? 143.439 122.103 160.002 1.00 96.05 126 VAL A N 1
ATOM 775 C CA . VAL A 1 99 ? 143.791 123.376 159.386 1.00 96.05 126 VAL A CA 1
ATOM 776 C C . VAL A 1 99 ? 142.851 124.463 159.886 1.00 96.05 126 VAL A C 1
ATOM 777 O O . VAL A 1 99 ? 141.624 124.297 159.885 1.00 96.05 126 VAL A O 1
ATOM 781 N N . ALA A 1 100 ? 143.424 125.585 160.317 1.00 93.70 127 ALA A N 1
ATOM 782 C CA . ALA A 1 100 ? 142.647 126.712 160.812 1.00 93.70 127 ALA A CA 1
ATOM 783 C C . ALA A 1 100 ? 142.647 127.911 159.880 1.00 93.70 127 ALA A C 1
ATOM 784 O O . ALA A 1 100 ? 141.642 128.621 159.811 1.00 93.70 127 ALA A O 1
ATOM 786 N N . TYR A 1 101 ? 143.742 128.154 159.165 1.00 94.55 128 TYR A N 1
ATOM 787 C CA . TYR A 1 101 ? 143.823 129.281 158.248 1.00 94.55 128 TYR A CA 1
ATOM 788 C C . TYR A 1 101 ? 144.888 128.983 157.204 1.00 94.55 128 TYR A C 1
ATOM 789 O O . TYR A 1 101 ? 145.732 128.103 157.386 1.00 94.55 128 TYR A O 1
ATOM 798 N N . ILE A 1 102 ? 144.838 129.735 156.108 1.00 96.59 129 ILE A N 1
ATOM 799 C CA . ILE A 1 102 ? 145.804 129.607 155.024 1.00 96.59 129 ILE A CA 1
ATOM 800 C C . ILE A 1 102 ? 146.182 131.004 154.552 1.00 96.59 129 ILE A C 1
ATOM 801 O O . ILE A 1 102 ? 145.351 131.918 154.552 1.00 96.59 129 ILE A O 1
ATOM 806 N N . ILE A 1 103 ? 147.446 131.174 154.170 1.00 94.98 130 ILE A N 1
ATOM 807 C CA . ILE A 1 103 ? 147.973 132.461 153.731 1.00 94.98 130 ILE A CA 1
ATOM 808 C C . ILE A 1 103 ? 148.610 132.277 152.361 1.00 94.98 130 ILE A C 1
ATOM 809 O O . ILE A 1 103 ? 149.497 131.432 152.195 1.00 94.98 130 ILE A O 1
ATOM 814 N N . ILE A 1 104 ? 148.163 133.066 151.387 1.00 96.78 131 ILE A N 1
ATOM 815 C CA . ILE A 1 104 ? 148.712 133.053 150.037 1.00 96.78 131 ILE A CA 1
ATOM 816 C C . ILE A 1 104 ? 149.035 134.485 149.643 1.00 96.78 131 ILE A C 1
ATOM 817 O O . ILE A 1 104 ? 148.175 135.367 149.739 1.00 96.78 131 ILE A O 1
ATOM 822 N N . LYS A 1 105 ? 150.268 134.718 149.201 1.00 95.50 132 LYS A N 1
ATOM 823 C CA . LYS A 1 105 ? 150.676 136.027 148.716 1.00 95.50 132 LYS A CA 1
ATOM 824 C C . LYS A 1 105 ? 151.460 135.878 147.421 1.00 95.50 132 LYS A C 1
ATOM 825 O O . LYS A 1 105 ? 152.340 135.019 147.311 1.00 95.50 132 LYS A O 1
ATOM 831 N N . ALA A 1 106 ? 151.129 136.718 146.445 1.00 96.20 133 ALA A N 1
ATOM 832 C CA . ALA A 1 106 ? 151.782 136.694 145.148 1.00 96.20 133 ALA A CA 1
ATOM 833 C C . ALA A 1 106 ? 153.100 137.463 145.198 1.00 96.20 133 ALA A C 1
ATOM 834 O O . ALA A 1 106 ? 153.419 138.144 146.176 1.00 96.20 133 ALA A O 1
ATOM 836 N N . ALA A 1 107 ? 153.879 137.340 144.124 1.00 94.53 134 ALA A N 1
ATOM 837 C CA . ALA A 1 107 ? 155.179 137.997 144.040 1.00 94.53 134 ALA A CA 1
ATOM 838 C C . ALA A 1 107 ? 155.230 139.042 142.935 1.00 94.53 134 ALA A C 1
ATOM 839 O O . ALA A 1 107 ? 155.537 140.206 143.211 1.00 94.53 134 ALA A O 1
ATOM 841 N N . ASN A 1 108 ? 154.939 138.667 141.692 1.00 91.39 135 ASN A N 1
ATOM 842 C CA . ASN A 1 108 ? 155.024 139.587 140.562 1.00 91.39 135 ASN A CA 1
ATOM 843 C C . ASN A 1 108 ? 153.828 139.411 139.640 1.00 91.39 135 ASN A C 1
ATOM 844 O O . ASN A 1 108 ? 153.954 139.462 138.412 1.00 91.39 135 ASN A O 1
ATOM 849 N N . ALA A 1 109 ? 152.652 139.197 140.220 1.00 94.02 136 ALA A N 1
ATOM 850 C CA . ALA A 1 109 ? 151.426 139.034 139.454 1.00 94.02 136 ALA A CA 1
ATOM 851 C C . ALA A 1 109 ? 150.250 139.325 140.371 1.00 94.02 136 ALA A C 1
ATOM 852 O O . ALA A 1 109 ? 150.378 139.231 141.596 1.00 94.02 136 ALA A O 1
ATOM 854 N N . PRO A 1 110 ? 149.098 139.690 139.815 1.00 94.61 137 PRO A N 1
ATOM 855 C CA . PRO A 1 110 ? 147.908 139.866 140.651 1.00 94.61 137 PRO A CA 1
ATOM 856 C C . PRO A 1 110 ? 147.458 138.542 141.242 1.00 94.61 137 PRO A C 1
ATOM 857 O O . PRO A 1 110 ? 147.737 137.468 140.703 1.00 94.61 137 PRO A O 1
ATOM 861 N N . ARG A 1 111 ? 146.768 138.628 142.373 1.00 96.96 138 ARG A N 1
ATOM 862 C CA . ARG A 1 111 ? 146.222 137.430 142.990 1.00 96.96 138 ARG A CA 1
ATOM 863 C C . ARG A 1 111 ? 145.229 136.771 142.035 1.00 96.96 138 ARG A C 1
ATOM 864 O O . ARG A 1 111 ? 144.470 137.469 141.352 1.00 96.96 138 ARG A O 1
ATOM 872 N N . PRO A 1 112 ? 145.221 135.442 141.944 1.00 97.32 139 PRO A N 1
ATOM 873 C CA . PRO A 1 112 ? 144.329 134.776 140.988 1.00 97.32 139 PRO A CA 1
ATOM 874 C C . PRO A 1 112 ? 142.869 135.085 141.279 1.00 97.32 139 PRO A C 1
ATOM 875 O O . PRO A 1 112 ? 142.444 135.147 142.434 1.00 97.32 139 PRO A O 1
ATOM 879 N N . GLY A 1 113 ? 142.101 135.280 140.212 1.00 95.97 140 GLY A N 1
ATOM 880 C CA . GLY A 1 113 ? 140.697 135.608 140.346 1.00 95.97 140 GLY A CA 1
ATOM 881 C C . GLY A 1 113 ? 139.843 134.419 140.731 1.00 95.97 140 GLY A C 1
ATOM 882 O O . GLY A 1 113 ? 139.245 134.397 141.811 1.00 95.97 140 GLY A O 1
ATOM 883 N N . ASN A 1 114 ? 139.779 133.423 139.854 1.00 96.91 141 ASN A N 1
ATOM 884 C CA . ASN A 1 114 ? 139.019 132.205 140.101 1.00 96.91 141 ASN A CA 1
ATOM 885 C C . ASN A 1 114 ? 139.987 131.125 140.570 1.00 96.91 141 ASN A C 1
ATOM 886 O O . ASN A 1 114 ? 140.867 130.700 139.815 1.00 96.91 141 ASN A O 1
ATOM 891 N N . TRP A 1 115 ? 139.826 130.692 141.816 1.00 98.44 142 TRP A N 1
ATOM 892 C CA . TRP A 1 115 ? 140.651 129.633 142.375 1.00 98.44 142 TRP A CA 1
ATOM 893 C C . TRP A 1 115 ? 139.914 129.023 143.556 1.00 98.44 142 TRP A C 1
ATOM 894 O O . TRP A 1 115 ? 139.243 129.735 144.308 1.00 98.44 142 TRP A O 1
ATOM 905 N N . ILE A 1 116 ? 140.045 127.712 143.713 1.00 98.63 143 ILE A N 1
ATOM 906 C CA . ILE A 1 116 ? 139.321 126.979 144.741 1.00 98.63 143 ILE A CA 1
ATOM 907 C C . ILE A 1 116 ? 140.298 126.532 145.818 1.00 98.63 143 ILE A C 1
ATOM 908 O O . ILE A 1 116 ? 141.498 126.360 145.573 1.00 98.63 143 ILE A O 1
ATOM 913 N N . LEU A 1 117 ? 139.773 126.364 147.028 1.00 98.75 144 LEU A N 1
ATOM 914 C CA . LEU A 1 117 ? 140.532 125.902 148.187 1.00 98.75 144 LEU A CA 1
ATOM 915 C C . LEU A 1 117 ? 139.952 124.548 148.585 1.00 98.75 144 LEU A C 1
ATOM 916 O O . LEU A 1 117 ? 139.042 124.468 149.413 1.00 98.75 144 LEU A O 1
ATOM 921 N N . GLU A 1 118 ? 140.483 123.485 147.990 1.00 98.69 145 GLU A N 1
ATOM 922 C CA . GLU A 1 118 ? 139.951 122.142 148.166 1.00 98.69 145 GLU A CA 1
ATOM 923 C C . GLU A 1 118 ? 140.741 121.400 149.234 1.00 98.69 145 GLU A C 1
ATOM 924 O O . GLU A 1 118 ? 141.977 121.412 149.222 1.00 98.69 145 GLU A O 1
ATOM 930 N N . ARG A 1 119 ? 140.026 120.761 150.153 1.00 98.26 146 ARG A N 1
ATOM 931 C CA . ARG A 1 119 ? 140.621 119.940 151.194 1.00 98.26 146 ARG A CA 1
ATOM 932 C C . ARG A 1 119 ? 140.608 118.474 150.775 1.00 98.26 146 ARG A C 1
ATOM 933 O O . ARG A 1 119 ? 139.913 118.073 149.839 1.00 98.26 146 ARG A O 1
ATOM 941 N N . SER A 1 120 ? 141.392 117.668 151.486 1.00 98.24 147 SER A N 1
ATOM 942 C CA . SER A 1 120 ? 141.450 116.241 151.202 1.00 98.24 147 SER A CA 1
ATOM 943 C C . SER A 1 120 ? 141.909 115.498 152.446 1.00 98.24 147 SER A C 1
ATOM 944 O O . SER A 1 120 ? 142.773 115.982 153.181 1.00 98.24 147 SER A O 1
ATOM 947 N N . VAL A 1 121 ? 141.328 114.319 152.666 1.00 95.51 148 VAL A N 1
ATOM 948 C CA . VAL A 1 121 ? 141.695 113.443 153.771 1.00 95.51 148 VAL A CA 1
ATOM 949 C C . VAL A 1 121 ? 142.200 112.097 153.265 1.00 95.51 148 VAL A C 1
ATOM 950 O O . VAL A 1 121 ? 143.270 111.630 153.667 1.00 95.51 148 VAL A O 1
ATOM 954 N N . ASP A 1 122 ? 141.439 111.458 152.377 1.00 94.55 149 ASP A N 1
ATOM 955 C CA . ASP A 1 122 ? 141.819 110.164 151.827 1.00 94.55 149 ASP A CA 1
ATOM 956 C C . ASP A 1 122 ? 142.759 110.276 150.634 1.00 94.55 149 ASP A C 1
ATOM 957 O O . ASP A 1 122 ? 143.289 109.253 150.189 1.00 94.55 149 ASP A O 1
ATOM 962 N N . GLY A 1 123 ? 142.976 111.480 150.110 1.00 95.00 150 GLY A N 1
ATOM 963 C CA . GLY A 1 123 ? 143.836 111.669 148.963 1.00 95.00 150 GLY A CA 1
ATOM 964 C C . GLY A 1 123 ? 143.177 111.459 147.619 1.00 95.00 150 GLY A C 1
ATOM 965 O O . GLY A 1 123 ? 143.851 111.600 146.590 1.00 95.00 150 GLY A O 1
ATOM 966 N N . VAL A 1 124 ? 141.888 111.128 147.587 1.00 96.37 151 VAL A N 1
ATOM 967 C CA . VAL A 1 124 ? 141.178 110.920 146.331 1.00 96.37 151 VAL A CA 1
ATOM 968 C C . VAL A 1 124 ? 140.043 111.928 146.226 1.00 96.37 151 VAL A C 1
ATOM 969 O O . VAL A 1 124 ? 140.002 112.740 145.295 1.00 96.37 151 VAL A O 1
ATOM 973 N N . LYS A 1 125 ? 139.116 111.884 147.178 1.00 97.38 152 LYS A N 1
ATOM 974 C CA . LYS A 1 125 ? 138.005 112.823 147.194 1.00 97.38 152 LYS A CA 1
ATOM 975 C C . LYS A 1 125 ? 138.470 114.178 147.710 1.00 97.38 152 LYS A C 1
ATOM 976 O O . LYS A 1 125 ? 139.247 114.262 148.665 1.00 97.38 152 LYS A O 1
ATOM 982 N N . PHE A 1 126 ? 137.993 115.242 147.067 1.00 98.06 153 PHE A N 1
ATOM 983 C CA . PHE A 1 126 ? 138.365 116.604 147.425 1.00 98.06 153 PHE A CA 1
ATOM 984 C C . PHE A 1 126 ? 137.109 117.427 147.659 1.00 98.06 153 PHE A C 1
ATOM 985 O O . PHE A 1 126 ? 136.210 117.449 146.812 1.00 98.06 153 PHE A O 1
ATOM 993 N N . LYS A 1 127 ? 137.052 118.104 148.803 1.00 98.15 154 LYS A N 1
ATOM 994 C CA . LYS A 1 127 ? 135.929 118.963 149.156 1.00 98.15 154 LYS A CA 1
ATOM 995 C C . LYS A 1 127 ? 136.412 120.400 149.284 1.00 98.15 154 LYS A C 1
ATOM 996 O O . LYS A 1 127 ? 137.302 120.678 150.106 1.00 98.15 154 LYS A O 1
ATOM 1002 N N . PRO A 1 128 ? 135.878 121.335 148.504 1.00 98.37 155 PRO A N 1
ATOM 1003 C CA . PRO A 1 128 ? 136.327 122.726 148.608 1.00 98.37 155 PRO A CA 1
ATOM 1004 C C . PRO A 1 128 ? 135.903 123.365 149.921 1.00 98.37 155 PRO A C 1
ATOM 1005 O O . PRO A 1 128 ? 134.902 122.986 150.533 1.00 98.37 155 PRO A O 1
ATOM 1009 N N . TRP A 1 129 ? 136.690 124.354 150.350 1.00 98.11 156 TRP A N 1
ATOM 1010 C CA . TRP A 1 129 ? 136.389 125.138 151.544 1.00 98.11 156 TRP A CA 1
ATOM 1011 C C . TRP A 1 129 ? 135.731 126.469 151.199 1.00 98.11 156 TRP A C 1
ATOM 1012 O O . TRP A 1 129 ? 134.644 126.776 151.696 1.00 98.11 156 TRP A O 1
ATOM 1023 N N . GLN A 1 130 ? 136.377 127.270 150.355 1.00 97.26 157 GLN A N 1
ATOM 1024 C CA . GLN A 1 130 ? 135.852 128.571 149.973 1.00 97.26 157 GLN A CA 1
ATOM 1025 C C . GLN A 1 130 ? 136.004 128.756 148.470 1.00 97.26 157 GLN A C 1
ATOM 1026 O O . GLN A 1 130 ? 136.867 128.150 147.831 1.00 97.26 157 GLN A O 1
ATOM 1032 N N . TYR A 1 131 ? 135.149 129.608 147.914 1.00 98.16 158 TYR A N 1
ATOM 1033 C CA . TYR A 1 131 ? 135.138 129.905 146.489 1.00 98.16 158 TYR A CA 1
ATOM 1034 C C . TYR A 1 131 ? 135.610 131.334 146.265 1.00 98.16 158 TYR A C 1
ATOM 1035 O O . TYR A 1 131 ? 135.315 132.228 147.064 1.00 98.16 158 TYR A O 1
ATOM 1044 N N . TYR A 1 132 ? 136.351 131.545 145.180 1.00 97.42 159 TYR A N 1
ATOM 1045 C CA . TYR A 1 132 ? 136.898 132.853 144.852 1.00 97.42 159 TYR A CA 1
ATOM 1046 C C . TYR A 1 132 ? 136.589 133.190 143.402 1.00 97.42 159 TYR A C 1
ATOM 1047 O O . TYR A 1 132 ? 136.690 132.332 142.520 1.00 97.42 159 TYR A O 1
ATOM 1056 N N . ALA A 1 133 ? 136.215 134.445 143.161 1.00 96.05 160 ALA A N 1
ATOM 1057 C CA . ALA A 1 133 ? 135.860 134.905 141.828 1.00 96.05 160 ALA A CA 1
ATOM 1058 C C . ALA A 1 133 ? 136.354 136.330 141.637 1.00 96.05 160 ALA A C 1
ATOM 1059 O O . ALA A 1 133 ? 136.613 137.055 142.600 1.00 96.05 160 ALA A O 1
ATOM 1061 N N . VAL A 1 134 ? 136.486 136.724 140.369 1.00 91.68 161 VAL A N 1
ATOM 1062 C CA . VAL A 1 134 ? 136.932 138.078 140.058 1.00 91.68 161 VAL A CA 1
ATOM 1063 C C . VAL A 1 134 ? 135.909 139.107 140.521 1.00 91.68 161 VAL A C 1
ATOM 1064 O O . VAL A 1 134 ? 136.276 140.208 140.947 1.00 91.68 161 VAL A O 1
ATOM 1068 N N . SER A 1 135 ? 134.622 138.777 140.449 1.00 88.44 162 SER A N 1
ATOM 1069 C CA . SER A 1 135 ? 133.564 139.686 140.862 1.00 88.44 162 SER A CA 1
ATOM 1070 C C . SER A 1 135 ? 132.479 138.896 141.577 1.00 88.44 162 SER A C 1
ATOM 1071 O O . SER A 1 135 ? 132.343 137.683 141.397 1.00 88.44 162 SER A O 1
ATOM 1074 N N . ASP A 1 136 ? 131.703 139.606 142.400 1.00 88.55 163 ASP A N 1
ATOM 1075 C CA . ASP A 1 136 ? 130.596 138.966 143.102 1.00 88.55 163 ASP A CA 1
ATOM 1076 C C . ASP A 1 136 ? 129.560 138.422 142.127 1.00 88.55 163 ASP A C 1
ATOM 1077 O O . ASP A 1 136 ? 128.877 137.438 142.432 1.00 88.55 163 ASP A O 1
ATOM 1082 N N . THR A 1 137 ? 129.428 139.048 140.956 1.00 85.36 164 THR A N 1
ATOM 1083 C CA . THR A 1 137 ? 128.535 138.519 139.931 1.00 85.36 164 THR A CA 1
ATOM 1084 C C . THR A 1 137 ? 129.022 137.169 139.421 1.00 85.36 164 THR A C 1
ATOM 1085 O O . THR A 1 137 ? 128.213 136.279 139.135 1.00 85.36 164 THR A O 1
ATOM 1089 N N . GLU A 1 138 ? 130.341 137.000 139.299 1.00 90.44 165 GLU A N 1
ATOM 1090 C CA . GLU A 1 138 ? 130.886 135.743 138.796 1.00 90.44 165 GLU A CA 1
ATOM 1091 C C . GLU A 1 138 ? 130.596 134.582 139.737 1.00 90.44 165 GLU A C 1
ATOM 1092 O O . GLU A 1 138 ? 130.555 133.427 139.300 1.00 90.44 165 GLU A O 1
ATOM 1098 N N . CYS A 1 139 ? 130.398 134.863 141.027 1.00 94.86 166 CYS A N 1
ATOM 1099 C CA . CYS A 1 139 ? 130.096 133.796 141.976 1.00 94.86 166 CYS A CA 1
ATOM 1100 C C . CYS A 1 139 ? 128.775 133.114 141.641 1.00 94.86 166 CYS A C 1
ATOM 1101 O O . CYS A 1 139 ? 128.675 131.882 141.679 1.00 94.86 166 CYS A O 1
ATOM 1104 N N . LEU A 1 140 ? 127.749 133.899 141.308 1.00 92.74 167 LEU A N 1
ATOM 1105 C CA . LEU A 1 140 ? 126.452 133.316 140.982 1.00 92.74 167 LEU A CA 1
ATOM 1106 C C . LEU A 1 140 ? 126.463 132.679 139.598 1.00 92.74 167 LEU A C 1
ATOM 1107 O O . LEU A 1 140 ? 125.864 131.616 139.393 1.00 92.74 167 LEU A O 1
ATOM 1112 N N . THR A 1 141 ? 127.130 133.314 138.633 1.00 89.12 168 THR A N 1
ATOM 1113 C CA . THR A 1 141 ? 127.101 132.808 137.264 1.00 89.12 168 THR A CA 1
ATOM 1114 C C . THR A 1 141 ? 127.927 131.537 137.117 1.00 89.12 168 THR A C 1
ATOM 1115 O O . THR A 1 141 ? 127.483 130.572 136.485 1.00 89.12 168 THR A O 1
ATOM 1119 N N . ARG A 1 142 ? 129.128 131.512 137.694 1.00 93.26 169 ARG A N 1
ATOM 1120 C CA . ARG A 1 142 ? 130.038 130.387 137.501 1.00 93.26 169 ARG A CA 1
ATOM 1121 C C . ARG A 1 142 ? 129.822 129.292 138.543 1.00 93.26 169 ARG A C 1
ATOM 1122 O O . ARG A 1 142 ? 129.529 128.145 138.195 1.00 93.26 169 ARG A O 1
ATOM 1130 N N . TYR A 1 143 ? 129.966 129.632 139.821 1.00 96.32 170 TYR A N 1
ATOM 1131 C CA . TYR A 1 143 ? 129.898 128.650 140.894 1.00 96.32 170 TYR A CA 1
ATOM 1132 C C . TYR A 1 143 ? 128.503 128.499 141.486 1.00 96.32 170 TYR A C 1
ATOM 1133 O O . TYR A 1 143 ? 128.304 127.627 142.338 1.00 96.32 170 TYR A O 1
ATOM 1142 N N . LYS A 1 144 ? 127.541 129.317 141.054 1.00 96.59 171 LYS A N 1
ATOM 1143 C CA . LYS A 1 144 ? 126.157 129.237 141.527 1.00 96.59 171 LYS A CA 1
ATOM 1144 C C . LYS A 1 144 ? 126.079 129.340 143.049 1.00 96.59 171 LYS A C 1
ATOM 1145 O O . LYS A 1 144 ? 125.294 128.646 143.698 1.00 96.59 171 LYS A O 1
ATOM 1151 N N . ILE A 1 145 ? 126.902 130.213 143.623 1.00 95.70 172 ILE A N 1
ATOM 1152 C CA . ILE A 1 145 ? 126.941 130.438 145.063 1.00 95.70 172 ILE A CA 1
ATOM 1153 C C . ILE A 1 145 ? 126.776 131.928 145.318 1.00 95.70 172 ILE A C 1
ATOM 1154 O O . ILE A 1 145 ? 127.456 132.748 144.690 1.00 95.70 172 ILE A O 1
ATOM 1159 N N . THR A 1 146 ? 125.877 132.276 146.228 1.00 93.41 173 THR A N 1
ATOM 1160 C CA . THR A 1 146 ? 125.634 133.677 146.546 1.00 93.41 173 THR A CA 1
ATOM 1161 C C . THR A 1 146 ? 126.836 134.259 147.277 1.00 93.41 173 THR A C 1
ATOM 1162 O O . THR A 1 146 ? 127.209 133.748 148.341 1.00 93.41 173 THR A O 1
ATOM 1166 N N . PRO A 1 147 ? 127.470 135.306 146.755 1.00 92.77 174 PRO A N 1
ATOM 1167 C CA . PRO A 1 147 ? 128.608 135.902 147.461 1.00 92.77 174 PRO A CA 1
ATOM 1168 C C . PRO A 1 147 ? 128.175 136.591 148.745 1.00 92.77 174 PRO A C 1
ATOM 1169 O O . PRO A 1 147 ? 127.049 137.078 148.871 1.00 92.77 174 PRO A O 1
ATOM 1173 N N . ARG A 1 148 ? 129.093 136.624 149.706 1.00 90.58 175 ARG A N 1
ATOM 1174 C CA . ARG A 1 148 ? 128.821 137.268 150.982 1.00 90.58 175 ARG A CA 1
ATOM 1175 C C . ARG A 1 148 ? 128.802 138.785 150.826 1.00 90.58 175 ARG A C 1
ATOM 1176 O O . ARG A 1 148 ? 129.526 139.360 150.009 1.00 90.58 175 ARG A O 1
ATOM 1184 N N . ARG A 1 149 ? 127.959 139.433 151.625 1.00 81.88 176 ARG A N 1
ATOM 1185 C CA . ARG A 1 149 ? 127.809 140.881 151.604 1.00 81.88 176 ARG A CA 1
ATOM 1186 C C . ARG A 1 149 ? 128.630 141.508 152.723 1.00 81.88 176 ARG A C 1
ATOM 1187 O O . ARG A 1 149 ? 128.718 140.960 153.825 1.00 81.88 176 ARG A O 1
ATOM 1195 N N . GLY A 1 150 ? 129.224 142.663 152.431 1.00 75.17 177 GLY A N 1
ATOM 1196 C CA . GLY A 1 150 ? 130.053 143.361 153.385 1.00 75.17 177 GLY A CA 1
ATOM 1197 C C . GLY A 1 150 ? 131.246 142.535 153.816 1.00 75.17 177 GLY A C 1
ATOM 1198 O O . GLY A 1 150 ? 131.921 141.904 152.997 1.00 75.17 177 GLY A O 1
ATOM 1199 N N . PRO A 1 151 ? 131.539 142.536 155.114 1.00 78.66 178 PRO A N 1
ATOM 1200 C CA . PRO A 1 151 ? 132.615 141.689 155.615 1.00 78.66 178 PRO A CA 1
ATOM 1201 C C . PRO A 1 151 ? 132.285 140.226 155.394 1.00 78.66 178 PRO A C 1
ATOM 1202 O O . PRO A 1 151 ? 131.111 139.819 155.464 1.00 78.66 178 PRO A O 1
ATOM 1206 N N . PRO A 1 152 ? 133.293 139.397 155.118 1.00 84.25 179 PRO A N 1
ATOM 1207 C CA . PRO A 1 152 ? 133.029 137.966 154.915 1.00 84.25 179 PRO A CA 1
ATOM 1208 C C . PRO A 1 152 ? 132.617 137.276 156.205 1.00 84.25 179 PRO A C 1
ATOM 1209 O O . PRO A 1 152 ? 133.434 137.096 157.114 1.00 84.25 179 PRO A O 1
ATOM 1213 N N . THR A 1 153 ? 131.349 136.885 156.293 1.00 84.86 180 THR A N 1
ATOM 1214 C CA . THR A 1 153 ? 130.807 136.251 157.483 1.00 84.86 180 THR A CA 1
ATOM 1215 C C . THR A 1 153 ? 130.119 134.949 157.098 1.00 84.86 180 THR A C 1
ATOM 1216 O O . THR A 1 153 ? 129.698 134.757 155.954 1.00 84.86 180 THR A O 1
ATOM 1220 N N . TYR A 1 154 ? 130.011 134.053 158.073 1.00 92.45 181 TYR A N 1
ATOM 1221 C CA . TYR A 1 154 ? 129.448 132.724 157.872 1.00 92.45 181 TYR A CA 1
ATOM 1222 C C . TYR A 1 154 ? 128.093 132.649 158.562 1.00 92.45 181 TYR A C 1
ATOM 1223 O O . TYR A 1 154 ? 127.998 132.862 159.775 1.00 92.45 181 TYR A O 1
ATOM 1232 N N . ARG A 1 155 ? 127.050 132.346 157.789 1.00 92.40 182 ARG A N 1
ATOM 1233 C CA . ARG A 1 155 ? 125.718 132.175 158.351 1.00 92.40 182 ARG A CA 1
ATOM 1234 C C . ARG A 1 155 ? 125.513 130.802 158.976 1.00 92.40 182 ARG A C 1
ATOM 1235 O O . ARG A 1 155 ? 124.511 130.599 159.669 1.00 92.40 182 ARG A O 1
ATOM 1243 N N . ALA A 1 156 ? 126.430 129.864 158.749 1.00 95.73 183 ALA A N 1
ATOM 1244 C CA . ALA A 1 156 ? 126.317 128.525 159.307 1.00 95.73 183 ALA A CA 1
ATOM 1245 C C . ALA A 1 156 ? 127.713 127.971 159.549 1.00 95.73 183 ALA A C 1
ATOM 1246 O O . ALA A 1 156 ? 128.698 128.438 158.971 1.00 95.73 183 ALA A O 1
ATOM 1248 N N . ASP A 1 157 ? 127.783 126.965 160.423 1.00 95.25 184 ASP A N 1
ATOM 1249 C CA . ASP A 1 157 ? 129.070 126.369 160.764 1.00 95.25 184 ASP A CA 1
ATOM 1250 C C . ASP A 1 157 ? 129.707 125.689 159.558 1.00 95.25 184 ASP A C 1
ATOM 1251 O O . ASP A 1 157 ? 130.919 125.806 159.339 1.00 95.25 184 ASP A O 1
ATOM 1256 N N . ASN A 1 158 ? 128.911 124.975 158.766 1.00 95.95 185 ASN A N 1
ATOM 1257 C CA . ASN A 1 158 ? 129.406 124.255 157.601 1.00 95.95 185 ASN A CA 1
ATOM 1258 C C . ASN A 1 158 ? 129.110 124.978 156.294 1.00 95.95 185 ASN A C 1
ATOM 1259 O O . ASN A 1 158 ? 129.254 124.382 155.222 1.00 95.95 185 ASN A O 1
ATOM 1264 N N . GLU A 1 159 ? 128.700 126.241 156.357 1.00 96.38 186 GLU A N 1
ATOM 1265 C CA . GLU A 1 159 ? 128.353 126.979 155.152 1.00 96.38 186 GLU A CA 1
ATOM 1266 C C . GLU A 1 159 ? 129.582 127.211 154.281 1.00 96.38 186 GLU A C 1
ATOM 1267 O O . GLU A 1 159 ? 130.709 127.332 154.770 1.00 96.38 186 GLU A O 1
ATOM 1273 N N . VAL A 1 160 ? 129.352 127.265 152.972 1.00 97.20 187 VAL A N 1
ATOM 1274 C CA . VAL A 1 160 ? 130.389 127.548 151.988 1.00 97.20 187 VAL A CA 1
ATOM 1275 C C . VAL A 1 160 ? 129.997 128.820 151.251 1.00 97.20 187 VAL A C 1
ATOM 1276 O O . VAL A 1 160 ? 128.859 128.946 150.784 1.00 97.20 187 VAL A O 1
ATOM 1280 N N . ILE A 1 161 ? 130.935 129.759 151.150 1.00 96.65 188 ILE A N 1
ATOM 1281 C CA . ILE A 1 161 ? 130.666 131.066 150.565 1.00 96.65 188 ILE A CA 1
ATOM 1282 C C . ILE A 1 161 ? 131.678 131.346 149.464 1.00 96.65 188 ILE A C 1
ATOM 1283 O O . ILE A 1 161 ? 132.791 130.811 149.461 1.00 96.65 188 ILE A O 1
ATOM 1288 N N . CYS A 1 162 ? 131.278 132.196 148.521 1.00 97.37 189 CYS A N 1
ATOM 1289 C CA . CYS A 1 162 ? 132.133 132.635 147.424 1.00 97.37 189 CYS A CA 1
ATOM 1290 C C . CYS A 1 162 ? 132.522 134.085 147.681 1.00 97.37 189 CYS A C 1
ATOM 1291 O O . CYS A 1 162 ? 131.686 134.987 147.563 1.00 97.37 189 CYS A O 1
ATOM 1294 N N . THR A 1 163 ? 133.786 134.308 148.024 1.00 95.31 190 THR A N 1
ATOM 1295 C CA . THR A 1 163 ? 134.285 135.628 148.382 1.00 95.31 190 THR A CA 1
ATOM 1296 C C . THR A 1 163 ? 135.147 136.174 147.253 1.00 95.31 190 THR A C 1
ATOM 1297 O O . THR A 1 163 ? 136.072 135.498 146.790 1.00 95.31 190 THR A O 1
ATOM 1301 N N . SER A 1 164 ? 134.840 137.393 146.814 1.00 92.48 191 SER A N 1
ATOM 1302 C CA . SER A 1 164 ? 135.606 138.068 145.778 1.00 92.48 191 SER A CA 1
ATOM 1303 C C . SER A 1 164 ? 136.424 139.234 146.312 1.00 92.48 191 SER A C 1
ATOM 1304 O O . SER A 1 164 ? 137.075 139.928 145.524 1.00 92.48 191 SER A O 1
ATOM 1307 N N . TYR A 1 165 ? 136.411 139.468 147.626 1.00 89.16 192 TYR A N 1
ATOM 1308 C CA . TYR A 1 165 ? 137.134 140.602 148.190 1.00 89.16 192 TYR A CA 1
ATOM 1309 C C . TYR A 1 165 ? 138.644 140.410 148.150 1.00 89.16 192 TYR A C 1
ATOM 1310 O O . TYR A 1 165 ? 139.382 141.398 148.228 1.00 89.16 192 TYR A O 1
ATOM 1319 N N . TYR A 1 166 ? 139.119 139.173 148.035 1.00 92.80 193 TYR A N 1
ATOM 1320 C CA . TYR A 1 166 ? 140.547 138.892 147.988 1.00 92.80 193 TYR A CA 1
ATOM 1321 C C . TYR A 1 166 ? 141.094 138.814 146.569 1.00 92.80 193 TYR A C 1
ATOM 1322 O O . TYR A 1 166 ? 142.295 138.584 146.398 1.00 92.80 193 TYR A O 1
ATOM 1331 N N . SER A 1 167 ? 140.253 138.992 145.553 1.00 92.28 194 SER A N 1
ATOM 1332 C CA . SER A 1 167 ? 140.680 138.912 144.164 1.00 92.28 194 SER A CA 1
ATOM 1333 C C . SER A 1 167 ? 140.821 140.280 143.509 1.00 92.28 194 SER A C 1
ATOM 1334 O O . SER A 1 167 ? 140.934 140.357 142.282 1.00 92.28 194 SER A O 1
ATOM 1337 N N . LYS A 1 168 ? 140.812 141.355 144.292 1.00 88.68 195 LYS A N 1
ATOM 1338 C CA . LYS A 1 168 ? 140.935 142.691 143.728 1.00 88.68 195 LYS A CA 1
ATOM 1339 C C . LYS A 1 168 ? 142.310 142.885 143.102 1.00 88.68 195 LYS A C 1
ATOM 1340 O O . LYS A 1 168 ? 143.325 142.426 143.632 1.00 88.68 195 LYS A O 1
ATOM 1346 N N . LEU A 1 169 ? 142.336 143.571 141.960 1.00 90.31 196 LEU A N 1
ATOM 1347 C CA . LEU A 1 169 ? 143.581 143.830 141.250 1.00 90.31 196 LEU A CA 1
ATOM 1348 C C . LEU A 1 169 ? 144.381 144.972 141.864 1.00 90.31 196 LEU A C 1
ATOM 1349 O O . LEU A 1 169 ? 145.549 145.150 141.504 1.00 90.31 196 LEU A O 1
ATOM 1354 N N . VAL A 1 170 ? 143.788 145.727 142.794 1.00 89.68 197 VAL A N 1
ATOM 1355 C CA . VAL A 1 170 ? 144.492 146.860 143.400 1.00 89.68 197 VAL A CA 1
ATOM 1356 C C . VAL A 1 170 ? 145.828 146.448 144.011 1.00 89.68 197 VAL A C 1
ATOM 1357 O O . VAL A 1 170 ? 146.833 147.127 143.754 1.00 89.68 197 VAL A O 1
ATOM 1361 N N . PRO A 1 171 ? 145.925 145.370 144.807 1.00 90.73 198 PRO A N 1
ATOM 1362 C CA . PRO A 1 171 ? 147.276 144.931 145.218 1.00 90.73 198 PRO A CA 1
ATOM 1363 C C . PRO A 1 171 ? 147.987 144.204 144.079 1.00 90.73 198 PRO A C 1
ATOM 1364 O O . PRO A 1 171 ? 148.150 142.985 144.059 1.00 90.73 198 PRO A O 1
ATOM 1368 N N . LEU A 1 172 ? 148.421 144.989 143.090 1.00 91.68 199 LEU A N 1
ATOM 1369 C CA . LEU A 1 172 ? 149.042 144.418 141.900 1.00 91.68 199 LEU A CA 1
ATOM 1370 C C . LEU A 1 172 ? 150.330 143.685 142.251 1.00 91.68 199 LEU A C 1
ATOM 1371 O O . LEU A 1 172 ? 150.622 142.622 141.691 1.00 91.68 199 LEU A O 1
ATOM 1376 N N . GLU A 1 173 ? 151.114 144.238 143.168 1.00 90.36 200 GLU A N 1
ATOM 1377 C CA . GLU A 1 173 ? 152.355 143.626 143.619 1.00 90.36 200 GLU A CA 1
ATOM 1378 C C . GLU A 1 173 ? 152.174 143.110 145.038 1.00 90.36 200 GLU A C 1
ATOM 1379 O O . GLU A 1 173 ? 151.665 143.830 145.904 1.00 90.36 200 GLU A O 1
ATOM 1385 N N . HIS A 1 174 ? 152.585 141.863 145.266 1.00 90.79 201 HIS A N 1
ATOM 1386 C CA . HIS A 1 174 ? 152.548 141.242 146.591 1.00 90.79 201 HIS A CA 1
ATOM 1387 C C . HIS A 1 174 ? 151.139 141.254 147.181 1.00 90.79 201 HIS A C 1
ATOM 1388 O O . HIS A 1 174 ? 150.948 141.509 148.371 1.00 90.79 201 HIS A O 1
ATOM 1395 N N . GLY A 1 175 ? 150.143 140.980 146.341 1.00 94.22 202 GLY A N 1
ATOM 1396 C CA . GLY A 1 175 ? 148.789 140.845 146.843 1.00 94.22 202 GLY A CA 1
ATOM 1397 C C . GLY A 1 175 ? 148.671 139.688 147.815 1.00 94.22 202 GLY A C 1
ATOM 1398 O O . GLY A 1 175 ? 149.316 138.651 147.663 1.00 94.22 202 GLY A O 1
ATOM 1399 N N . GLU A 1 176 ? 147.827 139.870 148.827 1.00 94.46 203 GLU A N 1
ATOM 1400 C CA . GLU A 1 176 ? 147.739 138.939 149.941 1.00 94.46 203 GLU A CA 1
ATOM 1401 C C . GLU A 1 176 ? 146.318 138.414 150.090 1.00 94.46 203 GLU A C 1
ATOM 1402 O O . GLU A 1 176 ? 145.344 139.129 149.839 1.00 94.46 203 GLU A O 1
ATOM 1408 N N . ILE A 1 177 ? 146.212 137.153 150.501 1.00 95.63 204 ILE A N 1
ATOM 1409 C CA . ILE A 1 177 ? 144.932 136.503 150.760 1.00 95.63 204 ILE A CA 1
ATOM 1410 C C . ILE A 1 177 ? 144.997 135.877 152.144 1.00 95.63 204 ILE A C 1
ATOM 1411 O O . ILE A 1 177 ? 145.873 135.047 152.412 1.00 95.63 204 ILE A O 1
ATOM 1416 N N . HIS A 1 178 ? 144.072 136.267 153.019 1.00 93.78 205 HIS A N 1
ATOM 1417 C CA . HIS A 1 178 ? 143.997 135.747 154.381 1.00 93.78 205 HIS A CA 1
ATOM 1418 C C . HIS A 1 178 ? 142.630 135.104 154.569 1.00 93.78 205 HIS A C 1
ATOM 1419 O O . HIS A 1 178 ? 141.620 135.805 154.691 1.00 93.78 205 HIS A O 1
ATOM 1426 N N . THR A 1 179 ? 142.599 133.775 154.598 1.00 95.39 206 THR A N 1
ATOM 1427 C CA . THR A 1 179 ? 141.361 133.015 154.699 1.00 95.39 206 THR A CA 1
ATOM 1428 C C . THR A 1 179 ? 141.237 132.426 156.097 1.00 95.39 206 THR A C 1
ATOM 1429 O O . THR A 1 179 ? 142.182 131.813 156.603 1.00 95.39 206 THR A O 1
ATOM 1433 N N . SER A 1 180 ? 140.074 132.613 156.713 1.00 94.92 207 SER A N 1
ATOM 1434 C CA . SER A 1 180 ? 139.787 132.082 158.035 1.00 94.92 207 SER A CA 1
ATOM 1435 C C . SER A 1 180 ? 138.635 131.092 157.951 1.00 94.92 207 SER A C 1
ATOM 1436 O O . SER A 1 180 ? 137.743 131.221 157.107 1.00 94.92 207 SER A O 1
ATOM 1439 N N . LEU A 1 181 ? 138.663 130.096 158.836 1.00 96.61 208 LEU A N 1
ATOM 1440 C CA . LEU A 1 181 ? 137.649 129.054 158.857 1.00 96.61 208 LEU A CA 1
ATOM 1441 C C . LEU A 1 181 ? 136.866 128.983 160.159 1.00 96.61 208 LEU A C 1
ATOM 1442 O O . LEU A 1 181 ? 135.818 128.328 160.191 1.00 96.61 208 LEU A O 1
ATOM 1447 N N . ILE A 1 182 ? 137.332 129.629 161.225 1.00 93.43 209 ILE A N 1
ATOM 1448 C CA . ILE A 1 182 ? 136.680 129.572 162.523 1.00 93.43 209 ILE A CA 1
ATOM 1449 C C . ILE A 1 182 ? 136.104 130.923 162.925 1.00 93.43 209 ILE A C 1
ATOM 1450 O O . ILE A 1 182 ? 135.008 130.990 163.487 1.00 93.43 209 ILE A O 1
ATOM 1455 N N . ASN A 1 183 ? 136.823 132.009 162.649 1.00 92.55 210 ASN A N 1
ATOM 1456 C CA . ASN A 1 183 ? 136.345 133.336 163.015 1.00 92.55 210 ASN A CA 1
ATOM 1457 C C . ASN A 1 183 ? 135.055 133.663 162.274 1.00 92.55 210 ASN A C 1
ATOM 1458 O O . ASN A 1 183 ? 134.949 133.456 161.062 1.00 92.55 210 ASN A O 1
ATOM 1463 N N . GLY A 1 184 ? 134.072 134.175 163.011 1.00 89.93 211 GLY A N 1
ATOM 1464 C CA . GLY A 1 184 ? 132.782 134.506 162.452 1.00 89.93 211 GLY A CA 1
ATOM 1465 C C . GLY A 1 184 ? 131.771 133.381 162.464 1.00 89.93 211 GLY A C 1
ATOM 1466 O O . GLY A 1 184 ? 130.587 133.634 162.207 1.00 89.93 211 GLY A O 1
ATOM 1467 N N . ARG A 1 185 ? 132.194 132.153 162.751 1.00 94.63 212 ARG A N 1
ATOM 1468 C CA . ARG A 1 185 ? 131.256 131.049 162.841 1.00 94.63 212 ARG A CA 1
ATOM 1469 C C . ARG A 1 185 ? 130.372 131.213 164.076 1.00 94.63 212 ARG A C 1
ATOM 1470 O O . ARG A 1 185 ? 130.789 131.812 165.071 1.00 94.63 212 ARG A O 1
ATOM 1478 N N . PRO A 1 186 ? 129.134 130.709 164.029 1.00 93.38 213 PRO A N 1
ATOM 1479 C CA . PRO A 1 186 ? 128.283 130.780 165.229 1.00 93.38 213 PRO A CA 1
ATOM 1480 C C . PRO A 1 186 ? 128.908 130.109 166.439 1.00 93.38 213 PRO A C 1
ATOM 1481 O O . PRO A 1 186 ? 128.788 130.620 167.560 1.00 93.38 213 PRO A O 1
ATOM 1485 N N . SER A 1 187 ? 129.574 128.977 166.243 1.00 90.07 214 SER A N 1
ATOM 1486 C CA . SER A 1 187 ? 130.332 128.320 167.307 1.00 90.07 214 SER A CA 1
ATOM 1487 C C . SER A 1 187 ? 131.812 128.689 167.208 1.00 90.07 214 SER A C 1
ATOM 1488 O O . SER A 1 187 ? 132.691 127.838 167.077 1.00 90.07 214 SER A O 1
ATOM 1491 N N . ALA A 1 188 ? 132.078 129.996 167.265 1.00 88.29 215 ALA A N 1
ATOM 1492 C CA . ALA A 1 188 ? 133.449 130.476 167.125 1.00 88.29 215 ALA A CA 1
ATOM 1493 C C . ALA A 1 188 ? 134.297 130.087 168.330 1.00 88.29 215 ALA A C 1
ATOM 1494 O O . ALA A 1 188 ? 135.405 129.560 168.178 1.00 88.29 215 ALA A O 1
ATOM 1496 N N . ASP A 1 189 ? 133.790 130.338 169.539 1.00 81.10 216 ASP A N 1
ATOM 1497 C CA . ASP A 1 189 ? 134.567 130.050 170.741 1.00 81.10 216 ASP A CA 1
ATOM 1498 C C . ASP A 1 189 ? 134.728 128.547 170.939 1.00 81.10 216 ASP A C 1
ATOM 1499 O O . ASP A 1 189 ? 135.835 128.058 171.193 1.00 81.10 216 ASP A O 1
ATOM 1504 N N . ASP A 1 190 ? 133.635 127.796 170.815 1.00 78.16 217 ASP A N 1
ATOM 1505 C CA . ASP A 1 190 ? 133.677 126.354 171.002 1.00 78.16 217 ASP A CA 1
ATOM 1506 C C . ASP A 1 190 ? 133.660 125.663 169.649 1.00 78.16 217 ASP A C 1
ATOM 1507 O O . ASP A 1 190 ? 132.647 125.743 168.937 1.00 78.16 217 ASP A O 1
ATOM 1512 N N . PRO A 1 191 ? 134.736 124.985 169.245 1.00 82.29 218 PRO A N 1
ATOM 1513 C CA . PRO A 1 191 ? 134.723 124.284 167.954 1.00 82.29 218 PRO A CA 1
ATOM 1514 C C . PRO A 1 191 ? 133.691 123.170 167.924 1.00 82.29 218 PRO A C 1
ATOM 1515 O O . PRO A 1 191 ? 133.816 122.176 168.647 1.00 82.29 218 PRO A O 1
ATOM 1519 N N . SER A 1 192 ? 132.665 123.333 167.094 1.00 85.82 219 SER A N 1
ATOM 1520 C CA . SER A 1 192 ? 131.612 122.338 167.006 1.00 85.82 219 SER A CA 1
ATOM 1521 C C . SER A 1 192 ? 132.157 121.040 166.411 1.00 85.82 219 SER A C 1
ATOM 1522 O O . SER A 1 192 ? 133.100 121.062 165.615 1.00 85.82 219 SER A O 1
ATOM 1525 N N . PRO A 1 193 ? 131.589 119.893 166.796 1.00 84.45 220 PRO A N 1
ATOM 1526 C CA . PRO A 1 193 ? 132.084 118.619 166.244 1.00 84.45 220 PRO A CA 1
ATOM 1527 C C . PRO A 1 193 ? 131.998 118.545 164.731 1.00 84.45 220 PRO A C 1
ATOM 1528 O O . PRO A 1 193 ? 132.882 117.957 164.096 1.00 84.45 220 PRO A O 1
ATOM 1532 N N . GLN A 1 194 ? 130.959 119.130 164.131 1.00 92.56 221 GLN A N 1
ATOM 1533 C CA . GLN A 1 194 ? 130.867 119.144 162.675 1.00 92.56 221 GLN A CA 1
ATOM 1534 C C . GLN A 1 194 ? 131.925 120.048 162.056 1.00 92.56 221 GLN A C 1
ATOM 1535 O O . GLN A 1 194 ? 132.390 119.784 160.942 1.00 92.56 221 GLN A O 1
ATOM 1541 N N . LEU A 1 195 ? 132.313 121.117 162.755 1.00 93.02 222 LEU A N 1
ATOM 1542 C CA . LEU A 1 195 ? 133.386 121.973 162.266 1.00 93.02 222 LEU A CA 1
ATOM 1543 C C . LEU A 1 195 ? 134.740 121.281 162.312 1.00 93.02 222 LEU A C 1
ATOM 1544 O O . LEU A 1 195 ? 135.658 121.695 161.597 1.00 93.02 222 LEU A O 1
ATOM 1549 N N . LEU A 1 196 ? 134.883 120.240 163.135 1.00 88.81 223 LEU A N 1
ATOM 1550 C CA . LEU A 1 196 ? 136.170 119.565 163.262 1.00 88.81 223 LEU A CA 1
ATOM 1551 C C . LEU A 1 196 ? 136.590 118.928 161.943 1.00 88.81 223 LEU A C 1
ATOM 1552 O O . LEU A 1 196 ? 137.699 119.169 161.452 1.00 88.81 223 LEU A O 1
ATOM 1557 N N . GLU A 1 197 ? 135.711 118.122 161.343 1.00 91.80 224 GLU A N 1
ATOM 1558 C CA . GLU A 1 197 ? 136.060 117.485 160.077 1.00 91.80 224 GLU A CA 1
ATOM 1559 C C . GLU A 1 197 ? 136.059 118.484 158.929 1.00 91.80 224 GLU A C 1
ATOM 1560 O O . GLU A 1 197 ? 136.747 118.272 157.924 1.00 91.80 224 GLU A O 1
ATOM 1566 N N . PHE A 1 198 ? 135.299 119.574 159.057 1.00 95.83 225 PHE A N 1
ATOM 1567 C CA . PHE A 1 198 ? 135.303 120.602 158.023 1.00 95.83 225 PHE A CA 1
ATOM 1568 C C . PHE A 1 198 ? 136.649 121.308 157.944 1.00 95.83 225 PHE A C 1
ATOM 1569 O O . PHE A 1 198 ? 137.083 121.693 156.853 1.00 95.83 225 PHE A O 1
ATOM 1577 N N . THR A 1 199 ? 137.316 121.490 159.081 1.00 95.91 226 THR A N 1
ATOM 1578 C CA . THR A 1 199 ? 138.607 122.158 159.141 1.00 95.91 226 THR A CA 1
ATOM 1579 C C . THR A 1 199 ? 139.774 121.181 159.219 1.00 95.91 226 THR A C 1
ATOM 1580 O O . THR A 1 199 ? 140.916 121.612 159.410 1.00 95.91 226 THR A O 1
ATOM 1584 N N . SER A 1 200 ? 139.520 119.884 159.084 1.00 95.02 227 SER A N 1
ATOM 1585 C CA . SER A 1 200 ? 140.559 118.866 159.153 1.00 95.02 227 SER A CA 1
ATOM 1586 C C . SER A 1 200 ? 140.791 118.277 157.769 1.00 95.02 227 SER A C 1
ATOM 1587 O O . SER A 1 200 ? 139.838 117.875 157.093 1.00 95.02 227 SER A O 1
ATOM 1590 N N . ALA A 1 201 ? 142.055 118.227 157.356 1.00 97.14 228 ALA A N 1
ATOM 1591 C CA . ALA A 1 201 ? 142.412 117.671 156.059 1.00 97.14 228 ALA A CA 1
ATOM 1592 C C . ALA A 1 201 ? 143.876 117.264 156.081 1.00 97.14 228 ALA A C 1
ATOM 1593 O O . ALA A 1 201 ? 144.660 117.736 156.908 1.00 97.14 228 ALA A O 1
ATOM 1595 N N . ARG A 1 202 ? 144.233 116.378 155.154 1.00 96.94 229 ARG A N 1
ATOM 1596 C CA . ARG A 1 202 ? 145.614 115.946 154.987 1.00 96.94 229 ARG A CA 1
ATOM 1597 C C . ARG A 1 202 ? 146.282 116.571 153.773 1.00 96.94 229 ARG A C 1
ATOM 1598 O O . ARG A 1 202 ? 147.488 116.835 153.809 1.00 96.94 229 ARG A O 1
ATOM 1606 N N . TYR A 1 203 ? 145.527 116.827 152.708 1.00 98.33 230 TYR A N 1
ATOM 1607 C CA . TYR A 1 203 ? 146.026 117.519 151.529 1.00 98.33 230 TYR A CA 1
ATOM 1608 C C . TYR A 1 203 ? 145.164 118.742 151.260 1.00 98.33 230 TYR A C 1
ATOM 1609 O O . TYR A 1 203 ? 143.932 118.656 151.281 1.00 98.33 230 TYR A O 1
ATOM 1618 N N . ILE A 1 204 ? 145.814 119.874 151.009 1.00 98.69 231 ILE A N 1
ATOM 1619 C CA . ILE A 1 204 ? 145.145 121.105 150.608 1.00 98.69 231 ILE A CA 1
ATOM 1620 C C . ILE A 1 204 ? 145.558 121.401 149.175 1.00 98.69 231 ILE A C 1
ATOM 1621 O O . ILE A 1 204 ? 146.752 121.532 148.879 1.00 98.69 231 ILE A O 1
ATOM 1626 N N . ARG A 1 205 ? 144.576 121.504 148.286 1.00 98.68 232 ARG A N 1
ATOM 1627 C CA . ARG A 1 205 ? 144.828 121.729 146.870 1.00 98.68 232 ARG A CA 1
ATOM 1628 C C . ARG A 1 205 ? 144.549 123.188 146.539 1.00 98.68 232 ARG A C 1
ATOM 1629 O O . ARG A 1 205 ? 143.438 123.680 146.764 1.00 98.68 232 ARG A O 1
ATOM 1637 N N . LEU A 1 206 ? 145.559 123.876 146.006 1.00 98.76 233 LEU A N 1
ATOM 1638 C CA . LEU A 1 206 ? 145.413 125.258 145.557 1.00 98.76 233 LEU A CA 1
ATOM 1639 C C . LEU A 1 206 ? 145.182 125.232 144.050 1.00 98.76 233 LEU A C 1
ATOM 1640 O O . LEU A 1 206 ? 146.072 125.506 143.246 1.00 98.76 233 LEU A O 1
ATOM 1645 N N . ARG A 1 207 ? 143.956 124.884 143.669 1.00 98.52 234 ARG A N 1
ATOM 1646 C CA . ARG A 1 207 ? 143.597 124.786 142.262 1.00 98.52 234 ARG A CA 1
ATOM 1647 C C . ARG A 1 207 ? 143.340 126.180 141.704 1.00 98.52 234 ARG A C 1
ATOM 1648 O O . ARG A 1 207 ? 142.415 126.872 142.144 1.00 98.52 234 ARG A O 1
ATOM 1656 N N . LEU A 1 208 ? 144.161 126.591 140.743 1.00 98.41 235 LEU A N 1
ATOM 1657 C CA . LEU A 1 208 ? 144.020 127.871 140.065 1.00 98.41 235 LEU A CA 1
ATOM 1658 C C . LEU A 1 208 ? 143.468 127.618 138.669 1.00 98.41 235 LEU A C 1
ATOM 1659 O O . LEU A 1 208 ? 144.022 126.808 137.919 1.00 98.41 235 LEU A O 1
ATOM 1664 N N . GLN A 1 209 ? 142.382 128.304 138.323 1.00 97.77 236 GLN A N 1
ATOM 1665 C CA . GLN A 1 209 ? 141.736 128.100 137.034 1.00 97.77 236 GLN A CA 1
ATOM 1666 C C . GLN A 1 209 ? 141.671 129.346 136.165 1.00 97.77 236 GLN A C 1
ATOM 1667 O O . GLN A 1 209 ? 141.691 129.218 134.939 1.00 97.77 236 GLN A O 1
ATOM 1673 N N . ARG A 1 210 ? 141.593 130.539 136.750 1.00 95.06 237 ARG A N 1
ATOM 1674 C CA . ARG A 1 210 ? 141.541 131.773 135.980 1.00 95.06 237 ARG A CA 1
ATOM 1675 C C . ARG A 1 210 ? 142.491 132.799 136.578 1.00 95.06 237 ARG A C 1
ATOM 1676 O O . ARG A 1 210 ? 142.595 132.927 137.801 1.00 95.06 237 ARG A O 1
ATOM 1684 N N . ILE A 1 211 ? 143.181 133.524 135.705 1.00 94.50 238 ILE A N 1
ATOM 1685 C CA . ILE A 1 211 ? 144.083 134.598 136.103 1.00 94.50 238 ILE A CA 1
ATOM 1686 C C . ILE A 1 211 ? 143.334 135.921 136.058 1.00 94.50 238 ILE A C 1
ATOM 1687 O O . ILE A 1 211 ? 142.470 136.137 135.199 1.00 94.50 238 ILE A O 1
ATOM 1692 N N . ARG A 1 212 ? 143.638 136.799 137.010 1.00 92.75 239 ARG A N 1
ATOM 1693 C CA . ARG A 1 212 ? 143.089 138.147 136.982 1.00 92.75 239 ARG A CA 1
ATOM 1694 C C . ARG A 1 212 ? 143.669 138.904 135.796 1.00 92.75 239 ARG A C 1
ATOM 1695 O O . ARG A 1 212 ? 144.886 138.916 135.589 1.00 92.75 239 ARG A O 1
ATOM 1703 N N . THR A 1 213 ? 142.800 139.538 135.016 1.00 88.46 240 THR A N 1
ATOM 1704 C CA . THR A 1 213 ? 143.193 140.136 133.751 1.00 88.46 240 THR A CA 1
ATOM 1705 C C . THR A 1 213 ? 142.803 141.606 133.704 1.00 88.46 240 THR A C 1
ATOM 1706 O O . THR A 1 213 ? 141.797 142.022 134.287 1.00 88.46 240 THR A O 1
ATOM 1710 N N . LEU A 1 214 ? 143.619 142.389 132.998 1.00 87.76 241 LEU A N 1
ATOM 1711 C CA . LEU A 1 214 ? 143.299 143.769 132.662 1.00 87.76 241 LEU A CA 1
ATOM 1712 C C . LEU A 1 214 ? 142.752 143.894 131.246 1.00 87.76 241 LEU A C 1
ATOM 1713 O O . LEU A 1 214 ? 143.007 144.893 130.564 1.00 87.76 241 LEU A O 1
ATOM 1718 N N . ASN A 1 215 ? 142.020 142.877 130.787 1.00 84.35 242 ASN A N 1
ATOM 1719 C CA . ASN A 1 215 ? 141.386 142.843 129.472 1.00 84.35 242 ASN A CA 1
ATOM 1720 C C . ASN A 1 215 ? 142.396 142.905 128.331 1.00 84.35 242 ASN A C 1
ATOM 1721 O O . ASN A 1 215 ? 142.050 143.302 127.215 1.00 84.35 242 ASN A O 1
ATOM 1726 N N . ALA A 1 216 ? 143.646 142.516 128.586 1.00 79.96 243 ALA A N 1
ATOM 1727 C CA . ALA A 1 216 ? 144.636 142.481 127.514 1.00 79.96 243 ALA A CA 1
ATOM 1728 C C . ALA A 1 216 ? 144.365 141.326 126.557 1.00 79.96 243 ALA A C 1
ATOM 1729 O O . ALA A 1 216 ? 144.409 141.497 125.333 1.00 79.96 243 ALA A O 1
ATOM 1731 N N . ASP A 1 217 ? 144.083 140.139 127.098 1.00 75.89 244 ASP A N 1
ATOM 1732 C CA . ASP A 1 217 ? 143.797 138.987 126.249 1.00 75.89 244 ASP A CA 1
ATOM 1733 C C . ASP A 1 217 ? 142.490 139.170 125.489 1.00 75.89 244 ASP A C 1
ATOM 1734 O O . ASP A 1 217 ? 142.389 138.795 124.316 1.00 75.89 244 ASP A O 1
ATOM 1739 N N . LEU A 1 218 ? 141.477 139.742 126.145 1.00 79.33 245 LEU A N 1
ATOM 1740 C CA . LEU A 1 218 ? 140.180 139.927 125.506 1.00 79.33 245 LEU A CA 1
ATOM 1741 C C . LEU A 1 218 ? 140.252 140.880 124.322 1.00 79.33 245 LEU A C 1
ATOM 1742 O O . LEU A 1 218 ? 139.415 140.792 123.417 1.00 79.33 245 LEU A O 1
ATOM 1747 N N . MET A 1 219 ? 141.231 141.784 124.306 1.00 78.40 246 MET A N 1
ATOM 1748 C CA . MET A 1 219 ? 141.369 142.704 123.181 1.00 78.40 246 MET A CA 1
ATOM 1749 C C . MET A 1 219 ? 141.775 141.965 121.911 1.00 78.40 246 MET A C 1
ATOM 1750 O O . MET A 1 219 ? 141.326 142.316 120.813 1.00 78.40 246 MET A O 1
ATOM 1755 N N . THR A 1 220 ? 142.616 140.939 122.036 1.00 69.98 247 THR A N 1
ATOM 1756 C CA . THR A 1 220 ? 143.063 140.137 120.897 1.00 69.98 247 THR A CA 1
ATOM 1757 C C . THR A 1 220 ? 142.842 138.662 121.224 1.00 69.98 247 THR A C 1
ATOM 1758 O O . THR A 1 220 ? 143.666 138.039 121.899 1.00 69.98 247 THR A O 1
ATOM 1762 N N . LEU A 1 221 ? 141.736 138.107 120.735 1.00 58.84 248 LEU A N 1
ATOM 1763 C CA . LEU A 1 221 ? 141.404 136.705 120.939 1.00 58.84 248 LEU A CA 1
ATOM 1764 C C . LEU A 1 221 ? 141.018 136.080 119.607 1.00 58.84 248 LEU A C 1
ATOM 1765 O O . LEU A 1 221 ? 140.506 136.756 118.711 1.00 58.84 248 LEU A O 1
ATOM 1770 N N . SER A 1 222 ? 141.271 134.777 119.483 1.00 49.82 249 SER A N 1
ATOM 1771 C CA . SER A 1 222 ? 141.010 134.029 118.252 1.00 49.82 249 SER A CA 1
ATOM 1772 C C . SER A 1 222 ? 140.317 132.721 118.622 1.00 49.82 249 SER A C 1
ATOM 1773 O O . SER A 1 222 ? 140.977 131.716 118.900 1.00 49.82 249 SER A O 1
ATOM 1776 N N . HIS A 1 223 ? 138.983 132.740 118.627 1.00 46.38 250 HIS A N 1
ATOM 1777 C CA . HIS A 1 223 ? 138.228 131.522 118.906 1.00 46.38 250 HIS A CA 1
ATOM 1778 C C . HIS A 1 223 ? 138.441 130.477 117.817 1.00 46.38 250 HIS A C 1
ATOM 1779 O O . HIS A 1 223 ? 138.576 129.284 118.112 1.00 46.38 250 HIS A O 1
ATOM 1786 N N . ARG A 1 224 ? 138.463 130.906 116.553 1.00 50.30 251 ARG A N 1
ATOM 1787 C CA . ARG A 1 224 ? 138.651 129.963 115.455 1.00 50.30 251 ARG A CA 1
ATOM 1788 C C . ARG A 1 224 ? 140.027 129.312 115.513 1.00 50.30 251 ARG A C 1
ATOM 1789 O O . ARG A 1 224 ? 140.158 128.100 115.306 1.00 50.30 251 ARG A O 1
ATOM 1797 N N . ASP A 1 225 ? 141.062 130.095 115.795 1.00 53.39 252 ASP A N 1
ATOM 1798 C CA . ASP A 1 225 ? 142.438 129.607 115.857 1.00 53.39 252 ASP A CA 1
ATOM 1799 C C . ASP A 1 225 ? 142.900 129.698 117.309 1.00 53.39 252 ASP A C 1
ATOM 1800 O O . ASP A 1 225 ? 143.473 130.703 117.733 1.00 53.39 252 ASP A O 1
ATOM 1805 N N . LEU A 1 226 ? 142.647 128.634 118.069 1.00 50.95 253 LEU A N 1
ATOM 1806 C CA . LEU A 1 226 ? 143.036 128.589 119.472 1.00 50.95 253 LEU A CA 1
ATOM 1807 C C . LEU A 1 226 ? 144.524 128.335 119.669 1.00 50.95 253 LEU A C 1
ATOM 1808 O O . LEU A 1 226 ? 145.029 128.549 120.776 1.00 50.95 253 LEU A O 1
ATOM 1813 N N . ARG A 1 227 ? 145.234 127.890 118.633 1.00 50.76 254 ARG A N 1
ATOM 1814 C CA . ARG A 1 227 ? 146.656 127.590 118.728 1.00 50.76 254 ARG A CA 1
ATOM 1815 C C . ARG A 1 227 ? 147.534 128.696 118.156 1.00 50.76 254 ARG A C 1
ATOM 1816 O O . ARG A 1 227 ? 148.743 128.495 118.005 1.00 50.76 254 ARG A O 1
ATOM 1824 N N . ASP A 1 228 ? 146.960 129.853 117.835 1.00 56.81 255 ASP A N 1
ATOM 1825 C CA . ASP A 1 228 ? 147.714 130.980 117.289 1.00 56.81 255 ASP A CA 1
ATOM 1826 C C . ASP A 1 228 ? 147.305 132.236 118.054 1.00 56.81 255 ASP A C 1
ATOM 1827 O O . ASP A 1 228 ? 146.251 132.820 117.785 1.00 56.81 255 ASP A O 1
ATOM 1832 N N . LEU A 1 229 ? 148.142 132.648 119.003 1.00 64.49 256 LEU A N 1
ATOM 1833 C CA . LEU A 1 229 ? 147.886 133.823 119.820 1.00 64.49 256 LEU A CA 1
ATOM 1834 C C . LEU A 1 229 ? 149.112 134.723 119.804 1.00 64.49 256 LEU A C 1
ATOM 1835 O O . LEU A 1 229 ? 150.239 134.269 119.596 1.00 64.49 256 LEU A O 1
ATOM 1840 N N . ASP A 1 230 ? 148.880 136.009 120.029 1.00 69.40 257 ASP A N 1
ATOM 1841 C CA . ASP A 1 230 ? 149.977 136.967 120.051 1.00 69.40 257 ASP A CA 1
ATOM 1842 C C . ASP A 1 230 ? 150.809 136.758 121.307 1.00 69.40 257 ASP A C 1
ATOM 1843 O O . ASP A 1 230 ? 150.280 136.893 122.417 1.00 69.40 257 ASP A O 1
ATOM 1848 N N . PRO A 1 231 ? 152.097 136.426 121.188 1.00 72.74 258 PRO A N 1
ATOM 1849 C CA . PRO A 1 231 ? 152.900 136.193 122.399 1.00 72.74 258 PRO A CA 1
ATOM 1850 C C . PRO A 1 231 ? 153.005 137.410 123.299 1.00 72.74 258 PRO A C 1
ATOM 1851 O O . PRO A 1 231 ? 153.009 137.267 124.526 1.00 72.74 258 PRO A O 1
ATOM 1855 N N . ILE A 1 232 ? 153.070 138.610 122.722 1.00 72.32 259 ILE A N 1
ATOM 1856 C CA . ILE A 1 232 ? 153.365 139.796 123.518 1.00 72.32 259 ILE A CA 1
ATOM 1857 C C . ILE A 1 232 ? 152.192 140.142 124.428 1.00 72.32 259 ILE A C 1
ATOM 1858 O O . ILE A 1 232 ? 152.378 140.451 125.611 1.00 72.32 259 ILE A O 1
ATOM 1863 N N . VAL A 1 233 ? 150.968 140.091 123.897 1.00 78.85 260 VAL A N 1
ATOM 1864 C CA . VAL A 1 233 ? 149.799 140.493 124.671 1.00 78.85 260 VAL A CA 1
ATOM 1865 C C . VAL A 1 233 ? 149.427 139.458 125.724 1.00 78.85 260 VAL A C 1
ATOM 1866 O O . VAL A 1 233 ? 148.691 139.775 126.665 1.00 78.85 260 VAL A O 1
ATOM 1870 N N . THR A 1 234 ? 149.920 138.225 125.599 1.00 84.07 261 THR A N 1
ATOM 1871 C CA . THR A 1 234 ? 149.601 137.174 126.553 1.00 84.07 261 THR A CA 1
ATOM 1872 C C . THR A 1 234 ? 150.749 136.835 127.490 1.00 84.07 261 THR A C 1
ATOM 1873 O O . THR A 1 234 ? 150.523 136.155 128.495 1.00 84.07 261 THR A O 1
ATOM 1877 N N . ARG A 1 235 ? 151.966 137.291 127.187 1.00 87.63 262 ARG A N 1
ATOM 1878 C CA . ARG A 1 235 ? 153.104 137.049 128.064 1.00 87.63 262 ARG A CA 1
ATOM 1879 C C . ARG A 1 235 ? 152.944 137.754 129.403 1.00 87.63 262 ARG A C 1
ATOM 1880 O O . ARG A 1 235 ? 153.626 137.396 130.369 1.00 87.63 262 ARG A O 1
ATOM 1888 N N . ARG A 1 236 ? 152.053 138.742 129.479 1.00 88.34 263 ARG A N 1
ATOM 1889 C CA . ARG A 1 236 ? 151.827 139.511 130.694 1.00 88.34 263 ARG A CA 1
ATOM 1890 C C . ARG A 1 236 ? 150.889 138.820 131.675 1.00 88.34 263 ARG A C 1
ATOM 1891 O O . ARG A 1 236 ? 150.712 139.320 132.790 1.00 88.34 263 ARG A O 1
ATOM 1899 N N . TYR A 1 237 ? 150.285 137.696 131.294 1.00 91.77 264 TYR A N 1
ATOM 1900 C CA . TYR A 1 237 ? 149.322 136.987 132.130 1.00 91.77 264 TYR A CA 1
ATOM 1901 C C . TYR A 1 237 ? 149.922 135.665 132.594 1.00 91.77 264 TYR A C 1
ATOM 1902 O O . TYR A 1 237 ? 150.295 134.827 131.765 1.00 91.77 264 TYR A O 1
ATOM 1911 N N . TYR A 1 238 ? 149.996 135.477 133.911 1.00 95.78 265 TYR A N 1
ATOM 1912 C CA . TYR A 1 238 ? 150.466 134.237 134.515 1.00 95.78 265 TYR A CA 1
ATOM 1913 C C . TYR A 1 238 ? 150.266 134.320 136.020 1.00 95.78 265 TYR A C 1
ATOM 1914 O O . TYR A 1 238 ? 150.234 135.413 136.591 1.00 95.78 265 TYR A O 1
ATOM 1923 N N . TYR A 1 239 ? 150.133 133.155 136.652 1.00 98.08 266 TYR A N 1
ATOM 1924 C CA . TYR A 1 239 ? 150.022 133.083 138.101 1.00 98.08 266 TYR A CA 1
ATOM 1925 C C . TYR A 1 239 ? 151.396 133.224 138.749 1.00 98.08 266 TYR A C 1
ATOM 1926 O O . TYR A 1 239 ? 152.435 133.013 138.120 1.00 98.08 266 TYR A O 1
ATOM 1935 N N . SER A 1 240 ? 151.388 133.585 140.030 1.00 97.35 267 SER A N 1
ATOM 1936 C CA . SER A 1 240 ? 152.629 133.700 140.793 1.00 97.35 267 SER A CA 1
ATOM 1937 C C . SER A 1 240 ? 152.295 133.611 142.272 1.00 97.35 267 SER A C 1
ATOM 1938 O O . SER A 1 240 ? 151.483 134.398 142.768 1.00 97.35 267 SER A O 1
ATOM 1941 N N . ILE A 1 241 ? 152.908 132.657 142.968 1.00 97.77 268 ILE A N 1
ATOM 1942 C CA . ILE A 1 241 ? 152.725 132.476 144.402 1.00 97.77 268 ILE A CA 1
ATOM 1943 C C . ILE A 1 241 ? 154.096 132.418 145.057 1.00 97.77 268 ILE A C 1
ATOM 1944 O O . ILE A 1 241 ? 155.003 131.741 144.560 1.00 97.77 268 ILE A O 1
ATOM 1949 N N . LYS A 1 242 ? 154.249 133.130 146.176 1.00 95.35 269 LYS A N 1
ATOM 1950 C CA . LYS A 1 242 ? 155.526 133.210 146.866 1.00 95.35 269 LYS A CA 1
ATOM 1951 C C . LYS A 1 242 ? 155.496 132.702 148.301 1.00 95.35 269 LYS A C 1
ATOM 1952 O O . LYS A 1 242 ? 156.564 132.575 148.910 1.00 95.35 269 LYS A O 1
ATOM 1958 N N . ASP A 1 243 ? 154.322 132.409 148.858 1.00 94.71 270 ASP A N 1
ATOM 1959 C CA . ASP A 1 243 ? 154.234 131.897 150.220 1.00 94.71 270 ASP A CA 1
ATOM 1960 C C . ASP A 1 243 ? 152.874 131.246 150.416 1.00 94.71 270 ASP A C 1
ATOM 1961 O O . ASP A 1 243 ? 151.843 131.881 150.177 1.00 94.71 270 ASP A O 1
ATOM 1966 N N . ILE A 1 244 ? 152.875 129.986 150.849 1.00 96.29 271 ILE A N 1
ATOM 1967 C CA . ILE A 1 244 ? 151.645 129.222 151.034 1.00 96.29 271 ILE A CA 1
ATOM 1968 C C . ILE A 1 244 ? 151.610 128.778 152.495 1.00 96.29 271 ILE A C 1
ATOM 1969 O O . ILE A 1 244 ? 151.179 127.665 152.820 1.00 96.29 271 ILE A O 1
ATOM 1974 N N . SER A 1 245 ? 152.104 129.637 153.385 1.00 93.87 272 SER A N 1
ATOM 1975 C CA . SER A 1 245 ? 152.203 129.290 154.798 1.00 93.87 272 SER A CA 1
ATOM 1976 C C . SER A 1 245 ? 150.845 128.900 155.369 1.00 93.87 272 SER A C 1
ATOM 1977 O O . SER A 1 245 ? 149.827 129.541 155.095 1.00 93.87 272 SER A O 1
ATOM 1980 N N . VAL A 1 246 ? 150.838 127.834 156.170 1.00 94.77 273 VAL A N 1
ATOM 1981 C CA . VAL A 1 246 ? 149.617 127.295 156.754 1.00 94.77 273 VAL A CA 1
ATOM 1982 C C . VAL A 1 246 ? 149.942 126.763 158.144 1.00 94.77 273 VAL A C 1
ATOM 1983 O O . VAL A 1 246 ? 151.035 126.247 158.390 1.00 94.77 273 VAL A O 1
ATOM 1987 N N . GLY A 1 247 ? 148.985 126.907 159.062 1.00 91.96 274 GLY A N 1
ATOM 1988 C CA . GLY A 1 247 ? 149.157 126.430 160.415 1.00 91.96 274 GLY A CA 1
ATOM 1989 C C . GLY A 1 247 ? 147.924 125.692 160.898 1.00 91.96 274 GLY A C 1
ATOM 1990 O O . GLY A 1 247 ? 146.827 125.844 160.361 1.00 91.96 274 GLY A O 1
ATOM 1991 N N . GLY A 1 248 ? 148.126 124.885 161.933 1.00 90.99 275 GLY A N 1
ATOM 1992 C CA . GLY A 1 248 ? 147.034 124.106 162.488 1.00 90.99 275 GLY A CA 1
ATOM 1993 C C . GLY A 1 248 ? 147.511 123.248 163.639 1.00 90.99 275 GLY A C 1
ATOM 1994 O O . GLY A 1 248 ? 148.678 123.292 164.041 1.00 90.99 275 GLY A O 1
ATOM 1995 N N . MET A 1 249 ? 146.579 122.458 164.164 1.00 87.62 276 MET A N 1
ATOM 1996 C CA . MET A 1 249 ? 146.811 121.586 165.306 1.00 87.62 276 MET A CA 1
ATOM 1997 C C . MET A 1 249 ? 146.875 120.129 164.865 1.00 87.62 276 MET A C 1
ATOM 1998 O O . MET A 1 249 ? 146.262 119.736 163.868 1.00 87.62 276 MET A O 1
ATOM 2003 N N . CYS A 1 250 ? 147.627 119.330 165.619 1.00 89.39 277 CYS A N 1
ATOM 2004 C CA . CYS A 1 250 ? 147.599 117.887 165.432 1.00 89.39 277 CYS A CA 1
ATOM 2005 C C . CYS A 1 250 ? 146.250 117.334 165.875 1.00 89.39 277 CYS A C 1
ATOM 2006 O O . CYS A 1 250 ? 145.666 117.794 166.860 1.00 89.39 277 CYS A O 1
ATOM 2009 N N . ILE A 1 251 ? 145.752 116.342 165.143 1.00 89.18 278 ILE A N 1
ATOM 2010 C CA . ILE A 1 251 ? 144.411 115.793 165.407 1.00 89.18 278 ILE A CA 1
ATOM 2011 C C . ILE A 1 251 ? 144.584 114.660 166.415 1.00 89.18 278 ILE A C 1
ATOM 2012 O O . ILE A 1 251 ? 144.643 113.472 166.090 1.00 89.18 278 ILE A O 1
ATOM 2017 N N . CYS A 1 252 ? 144.662 115.044 167.690 1.00 88.63 279 CYS A N 1
ATOM 2018 C CA . CYS A 1 252 ? 144.548 114.079 168.777 1.00 88.63 279 CYS A CA 1
ATOM 2019 C C . CYS A 1 252 ? 143.756 114.656 169.944 1.00 88.63 279 CYS A C 1
ATOM 2020 O O . CYS A 1 252 ? 144.023 114.328 171.105 1.00 88.63 279 CYS A O 1
ATOM 2023 N N . TYR A 1 253 ? 142.786 115.524 169.645 1.00 84.24 280 TYR A N 1
ATOM 2024 C CA . TYR A 1 253 ? 141.813 116.025 170.618 1.00 84.24 280 TYR A CA 1
ATOM 2025 C C . TYR A 1 253 ? 142.474 116.791 171.761 1.00 84.24 280 TYR A C 1
ATOM 2026 O O . TYR A 1 253 ? 141.953 116.825 172.879 1.00 84.24 280 TYR A O 1
ATOM 2035 N N . GLY A 1 254 ? 143.615 117.416 171.488 1.00 83.06 281 GLY A N 1
ATOM 2036 C CA . GLY A 1 254 ? 144.266 118.259 172.479 1.00 83.06 281 GLY A CA 1
ATOM 2037 C C . GLY A 1 254 ? 144.657 117.543 173.753 1.00 83.06 281 GLY A C 1
ATOM 2038 O O . GLY A 1 254 ? 144.430 118.066 174.851 1.00 83.06 281 GLY A O 1
ATOM 2039 N N . HIS A 1 255 ? 145.240 116.355 173.634 1.00 89.29 282 HIS A N 1
ATOM 2040 C CA . HIS A 1 255 ? 145.671 115.565 174.780 1.00 89.29 282 HIS A CA 1
ATOM 2041 C C . HIS A 1 255 ? 147.182 115.361 174.762 1.00 89.29 282 HIS A C 1
ATOM 2042 O O . HIS A 1 255 ? 147.685 114.266 175.023 1.00 89.29 282 HIS A O 1
ATOM 2049 N N . ALA A 1 256 ? 147.922 116.420 174.447 1.00 89.64 283 ALA A N 1
ATOM 2050 C CA . ALA A 1 256 ? 149.376 116.357 174.377 1.00 89.64 283 ALA A CA 1
ATOM 2051 C C . ALA A 1 256 ? 149.941 117.729 174.726 1.00 89.64 283 ALA A C 1
ATOM 2052 O O . ALA A 1 256 ? 149.249 118.579 175.293 1.00 89.64 283 ALA A O 1
ATOM 2054 N N . SER A 1 257 ? 151.214 117.938 174.396 1.00 84.42 284 SER A N 1
ATOM 2055 C CA . SER A 1 257 ? 151.857 119.224 174.627 1.00 84.42 284 SER A CA 1
ATOM 2056 C C . SER A 1 257 ? 152.584 119.700 173.375 1.00 84.42 284 SER A C 1
ATOM 2057 O O . SER A 1 257 ? 152.748 120.906 173.168 1.00 84.42 284 SER A O 1
ATOM 2060 N N . SER A 1 258 ? 153.014 118.764 172.534 1.00 85.82 285 SER A N 1
ATOM 2061 C CA . SER A 1 258 ? 153.744 119.098 171.318 1.00 85.82 285 SER A CA 1
ATOM 2062 C C . SER A 1 258 ? 153.625 117.931 170.346 1.00 85.82 285 SER A C 1
ATOM 2063 O O . SER A 1 258 ? 153.044 116.889 170.661 1.00 85.82 285 SER A O 1
ATOM 2066 N N . CYS A 1 259 ? 154.180 118.119 169.150 1.00 87.68 286 CYS A N 1
ATOM 2067 C CA . CYS A 1 259 ? 154.203 117.093 168.108 1.00 87.68 286 CYS A CA 1
ATOM 2068 C C . CYS A 1 259 ? 155.614 116.977 167.545 1.00 87.68 286 CYS A C 1
ATOM 2069 O O . CYS A 1 259 ? 155.881 117.392 166.411 1.00 87.68 286 CYS A O 1
ATOM 2072 N N . PRO A 1 260 ? 156.546 116.422 168.316 1.00 87.24 287 PRO A N 1
ATOM 2073 C CA . PRO A 1 260 ? 157.909 116.251 167.805 1.00 87.24 287 PRO A CA 1
ATOM 2074 C C . PRO A 1 260 ? 157.962 115.196 166.711 1.00 87.24 287 PRO A C 1
ATOM 2075 O O . PRO A 1 260 ? 157.150 114.269 166.667 1.00 87.24 287 PRO A O 1
ATOM 2079 N N . TRP A 1 261 ? 158.934 115.354 165.818 1.00 83.31 288 TRP A N 1
ATOM 2080 C CA . TRP A 1 261 ? 159.142 114.374 164.761 1.00 83.31 288 TRP A CA 1
ATOM 2081 C C . TRP A 1 261 ? 159.618 113.053 165.350 1.00 83.31 288 TRP A C 1
ATOM 2082 O O . TRP A 1 261 ? 160.441 113.024 166.269 1.00 83.31 288 TRP A O 1
ATOM 2093 N N . ASP A 1 262 ? 159.096 111.954 164.815 1.00 81.83 289 ASP A N 1
ATOM 2094 C CA . ASP A 1 262 ? 159.437 110.617 165.282 1.00 81.83 289 ASP A CA 1
ATOM 2095 C C . ASP A 1 262 ? 160.402 109.972 164.296 1.00 81.83 289 ASP A C 1
ATOM 2096 O O . ASP A 1 262 ? 160.104 109.874 163.100 1.00 81.83 289 ASP A O 1
ATOM 2101 N N . GLU A 1 263 ? 161.558 109.535 164.800 1.00 81.61 290 GLU A N 1
ATOM 2102 C CA . GLU A 1 263 ? 162.544 108.873 163.956 1.00 81.61 290 GLU A CA 1
ATOM 2103 C C . GLU A 1 263 ? 162.139 107.445 163.616 1.00 81.61 290 GLU A C 1
ATOM 2104 O O . GLU A 1 263 ? 162.534 106.927 162.565 1.00 81.61 290 GLU A O 1
ATOM 2110 N N . GLU A 1 264 ? 161.368 106.794 164.491 1.00 78.37 291 GLU A N 1
ATOM 2111 C CA . GLU A 1 264 ? 161.009 105.396 164.271 1.00 78.37 291 GLU A CA 1
ATOM 2112 C C . GLU A 1 264 ? 160.097 105.231 163.061 1.00 78.37 291 GLU A C 1
ATOM 2113 O O . GLU A 1 264 ? 160.287 104.312 162.256 1.00 78.37 291 GLU A O 1
ATOM 2119 N N . ALA A 1 265 ? 159.104 106.108 162.912 1.00 75.30 292 ALA A N 1
ATOM 2120 C CA . ALA A 1 265 ? 158.093 105.954 161.877 1.00 75.30 292 ALA A CA 1
ATOM 2121 C C . ALA A 1 265 ? 158.104 107.058 160.830 1.00 75.30 292 ALA A C 1
ATOM 2122 O O . ALA A 1 265 ? 157.271 107.024 159.916 1.00 75.30 292 ALA A O 1
ATOM 2124 N N . LYS A 1 266 ? 159.017 108.028 160.929 1.00 78.94 293 LYS A N 1
ATOM 2125 C CA . LYS A 1 266 ? 159.087 109.147 159.985 1.00 78.94 293 LYS A CA 1
ATOM 2126 C C . LYS A 1 266 ? 157.754 109.887 159.902 1.00 78.94 293 LYS A C 1
ATOM 2127 O O . LYS A 1 266 ? 157.319 110.304 158.826 1.00 78.94 293 LYS A O 1
ATOM 2133 N N . GLN A 1 267 ? 157.098 110.050 161.048 1.00 82.18 294 GLN A N 1
ATOM 2134 C CA . GLN A 1 267 ? 155.793 110.690 161.108 1.00 82.18 294 GLN A CA 1
ATOM 2135 C C . GLN A 1 267 ? 155.749 111.651 162.286 1.00 82.18 294 GLN A C 1
ATOM 2136 O O . GLN A 1 267 ? 156.480 111.491 163.267 1.00 82.18 294 GLN A O 1
ATOM 2142 N N . LEU A 1 268 ? 154.882 112.653 162.175 1.00 86.64 295 LEU A N 1
ATOM 2143 C CA . LEU A 1 268 ? 154.676 113.644 163.225 1.00 86.64 295 LEU A CA 1
ATOM 2144 C C . LEU A 1 268 ? 153.402 113.281 163.978 1.00 86.64 295 LEU A C 1
ATOM 2145 O O . LEU A 1 268 ? 152.299 113.383 163.431 1.00 86.64 295 LEU A O 1
ATOM 2150 N N . GLN A 1 269 ? 153.554 112.856 165.231 1.00 87.76 296 GLN A N 1
ATOM 2151 C CA . GLN A 1 269 ? 152.428 112.426 166.046 1.00 87.76 296 GLN A CA 1
ATOM 2152 C C . GLN A 1 269 ? 152.586 112.968 167.458 1.00 87.76 296 GLN A C 1
ATOM 2153 O O . GLN A 1 269 ? 153.688 112.959 168.014 1.00 87.76 296 GLN A O 1
ATOM 2159 N N . CYS A 1 270 ? 151.481 113.439 168.030 1.00 90.79 297 CYS A N 1
ATOM 2160 C CA . CYS A 1 270 ? 151.501 113.935 169.396 1.00 90.79 297 CYS A CA 1
ATOM 2161 C C . CYS A 1 270 ? 151.653 112.776 170.377 1.00 90.79 297 CYS A C 1
ATOM 2162 O O . CYS A 1 270 ? 151.317 111.626 170.081 1.00 90.79 297 CYS A O 1
ATOM 2165 N N . GLN A 1 271 ? 152.172 113.091 171.560 1.00 91.74 298 GLN A N 1
ATOM 2166 C CA . GLN A 1 271 ? 152.308 112.086 172.603 1.00 91.74 298 GLN A CA 1
ATOM 2167 C C . GLN A 1 271 ? 150.960 111.815 173.261 1.00 91.74 298 GLN A C 1
ATOM 2168 O O . GLN A 1 271 ? 150.081 112.681 173.311 1.00 91.74 298 GLN A O 1
ATOM 2174 N N . CYS A 1 272 ? 150.799 110.592 173.760 1.00 92.72 299 CYS A N 1
ATOM 2175 C CA . CYS A 1 272 ? 149.566 110.192 174.434 1.00 92.72 299 CYS A CA 1
ATOM 2176 C C . CYS A 1 272 ? 149.725 110.373 175.943 1.00 92.72 299 CYS A C 1
ATOM 2177 O O . CYS A 1 272 ? 149.842 109.421 176.716 1.00 92.72 299 CYS A O 1
ATOM 2180 N N . GLU A 1 273 ? 149.727 111.637 176.350 1.00 91.90 300 GLU A N 1
ATOM 2181 C CA . GLU A 1 273 ? 149.819 112.011 177.749 1.00 91.90 300 GLU A CA 1
ATOM 2182 C C . GLU A 1 273 ? 148.418 112.259 178.306 1.00 91.90 300 GLU A C 1
ATOM 2183 O O . GLU A 1 273 ? 147.407 111.978 177.654 1.00 91.90 300 GLU A O 1
ATOM 2189 N N . HIS A 1 274 ? 148.357 112.793 179.529 1.00 92.10 301 HIS A N 1
ATOM 2190 C CA . HIS A 1 274 ? 147.095 113.073 180.217 1.00 92.10 301 HIS A CA 1
ATOM 2191 C C . HIS A 1 274 ? 146.254 111.803 180.349 1.00 92.10 301 HIS A C 1
ATOM 2192 O O . HIS A 1 274 ? 145.034 111.816 180.168 1.00 92.10 301 HIS A O 1
ATOM 2199 N N . ASN A 1 275 ? 146.925 110.691 180.661 1.00 93.94 302 ASN A N 1
ATOM 2200 C CA . ASN A 1 275 ? 146.274 109.399 180.891 1.00 93.94 302 ASN A CA 1
ATOM 2201 C C . ASN A 1 275 ? 145.406 108.982 179.706 1.00 93.94 302 ASN A C 1
ATOM 2202 O O . ASN A 1 275 ? 144.294 108.478 179.873 1.00 93.94 302 ASN A O 1
ATOM 2207 N N . THR A 1 276 ? 145.916 109.197 178.497 1.00 93.89 303 THR A N 1
ATOM 2208 C CA . THR A 1 276 ? 145.231 108.768 177.288 1.00 93.89 303 THR A CA 1
ATOM 2209 C C . THR A 1 276 ? 145.762 107.399 176.864 1.00 93.89 303 THR A C 1
ATOM 2210 O O . THR A 1 276 ? 146.521 106.751 177.589 1.00 93.89 303 THR A O 1
ATOM 2214 N N . CYS A 1 277 ? 145.366 106.943 175.678 1.00 93.24 304 CYS A N 1
ATOM 2215 C CA . CYS A 1 277 ? 145.695 105.594 175.243 1.00 93.24 304 CYS A CA 1
ATOM 2216 C C . CYS A 1 277 ? 145.613 105.532 173.726 1.00 93.24 304 CYS A C 1
ATOM 2217 O O . CYS A 1 277 ? 145.035 106.409 173.080 1.00 93.24 304 CYS A O 1
ATOM 2220 N N . GLY A 1 278 ? 146.202 104.479 173.167 1.00 88.50 305 GLY A N 1
ATOM 2221 C CA . GLY A 1 278 ? 146.165 104.250 171.739 1.00 88.50 305 GLY A CA 1
ATOM 2222 C C . GLY A 1 278 ? 147.380 104.803 171.016 1.00 88.50 305 GLY A C 1
ATOM 2223 O O . GLY A 1 278 ? 148.240 105.480 171.583 1.00 88.50 305 GLY A O 1
ATOM 2224 N N . GLU A 1 279 ? 147.443 104.493 169.720 1.00 83.46 306 GLU A N 1
ATOM 2225 C CA . GLU A 1 279 ? 148.563 104.937 168.897 1.00 83.46 306 GLU A CA 1
ATOM 2226 C C . GLU A 1 279 ? 148.449 106.414 168.539 1.00 83.46 306 GLU A C 1
ATOM 2227 O O . GLU A 1 279 ? 149.464 107.114 168.455 1.00 83.46 306 GLU A O 1
ATOM 2233 N N . SER A 1 280 ? 147.228 106.905 168.323 1.00 88.85 307 SER A N 1
ATOM 2234 C CA . SER A 1 280 ? 146.994 108.296 167.960 1.00 88.85 307 SER A CA 1
ATOM 2235 C C . SER A 1 280 ? 146.236 109.057 169.042 1.00 88.85 307 SER A C 1
ATOM 2236 O O . SER A 1 280 ? 145.637 110.099 168.756 1.00 88.85 307 SER A O 1
ATOM 2239 N N . CYS A 1 281 ? 146.256 108.555 170.279 1.00 92.62 308 CYS A N 1
ATOM 2240 C CA . CYS A 1 281 ? 145.540 109.170 171.398 1.00 92.62 308 CYS A CA 1
ATOM 2241 C C . CYS A 1 281 ? 144.059 109.349 171.073 1.00 92.62 308 CYS A C 1
ATOM 2242 O O . CYS A 1 281 ? 143.456 110.386 171.356 1.00 92.62 308 CYS A O 1
ATOM 2245 N N . ASP A 1 282 ? 143.465 108.319 170.467 1.00 89.71 309 ASP A N 1
ATOM 2246 C CA . ASP A 1 282 ? 142.062 108.347 170.069 1.00 89.71 309 ASP A CA 1
ATOM 2247 C C . ASP A 1 282 ? 141.252 107.242 170.738 1.00 89.71 309 ASP A C 1
ATOM 2248 O O . ASP A 1 282 ? 140.221 106.824 170.202 1.00 89.71 309 ASP A O 1
ATOM 2253 N N . ARG A 1 283 ? 141.699 106.756 171.893 1.00 92.63 310 ARG A N 1
ATOM 2254 C CA . ARG A 1 283 ? 140.982 105.714 172.617 1.00 92.63 310 ARG A CA 1
ATOM 2255 C C . ARG A 1 283 ? 141.464 105.705 174.060 1.00 92.63 310 ARG A C 1
ATOM 2256 O O . ARG A 1 283 ? 142.463 106.339 174.408 1.00 92.63 310 ARG A O 1
ATOM 2264 N N . CYS A 1 284 ? 140.735 104.975 174.900 1.00 95.00 311 CYS A N 1
ATOM 2265 C CA . CYS A 1 284 ? 141.077 104.809 176.303 1.00 95.00 311 CYS A CA 1
ATOM 2266 C C . CYS A 1 284 ? 141.530 103.378 176.562 1.00 95.00 311 CYS A C 1
ATOM 2267 O O . CYS A 1 284 ? 141.061 102.433 175.920 1.00 95.00 311 CYS A O 1
ATOM 2270 N N . CYS A 1 285 ? 142.453 103.230 177.508 1.00 95.09 312 CYS A N 1
ATOM 2271 C CA . CYS A 1 285 ? 143.022 101.928 177.804 1.00 95.09 312 CYS A CA 1
ATOM 2272 C C . CYS A 1 285 ? 141.961 101.018 178.424 1.00 95.09 312 CYS A C 1
ATOM 2273 O O . CYS A 1 285 ? 141.001 101.498 179.032 1.00 95.09 312 CYS A O 1
ATOM 2276 N N . PRO A 1 286 ? 142.102 99.700 178.269 1.00 93.80 313 PRO A N 1
ATOM 2277 C CA . PRO A 1 286 ? 141.104 98.785 178.837 1.00 93.80 313 PRO A CA 1
ATOM 2278 C C . PRO A 1 286 ? 141.016 98.922 180.350 1.00 93.80 313 PRO A C 1
ATOM 2279 O O . PRO A 1 286 ? 142.015 99.156 181.033 1.00 93.80 313 PRO A O 1
ATOM 2283 N N . GLY A 1 287 ? 139.799 98.772 180.868 1.00 93.43 314 GLY A N 1
ATOM 2284 C CA . GLY A 1 287 ? 139.520 98.970 182.276 1.00 93.43 314 GLY A CA 1
ATOM 2285 C C . GLY A 1 287 ? 138.649 100.168 182.582 1.00 93.43 314 GLY A C 1
ATOM 2286 O O . GLY A 1 287 ? 138.372 100.423 183.760 1.00 93.43 314 GLY A O 1
ATOM 2287 N N . TYR A 1 288 ? 138.212 100.910 181.569 1.00 95.75 315 TYR A N 1
ATOM 2288 C CA . TYR A 1 288 ? 137.346 102.071 181.735 1.00 95.75 315 TYR A CA 1
ATOM 2289 C C . TYR A 1 288 ? 136.066 101.910 180.923 1.00 95.75 315 TYR A C 1
ATOM 2290 O O . TYR A 1 288 ? 135.612 102.838 180.250 1.00 95.75 315 TYR A O 1
ATOM 2299 N N . HIS A 1 289 ? 135.470 100.716 180.978 1.00 95.64 316 HIS A N 1
ATOM 2300 C CA . HIS A 1 289 ? 134.256 100.446 180.216 1.00 95.64 316 HIS A CA 1
ATOM 2301 C C . HIS A 1 289 ? 133.062 101.252 180.711 1.00 95.64 316 HIS A C 1
ATOM 2302 O O . HIS A 1 289 ? 132.090 101.412 179.965 1.00 95.64 316 HIS A O 1
ATOM 2309 N N . GLN A 1 290 ? 133.109 101.752 181.948 1.00 93.91 317 GLN A N 1
ATOM 2310 C CA . GLN A 1 290 ? 131.998 102.542 182.471 1.00 93.91 317 GLN A CA 1
ATOM 2311 C C . GLN A 1 290 ? 131.807 103.826 181.673 1.00 93.91 317 GLN A C 1
ATOM 2312 O O . GLN A 1 290 ? 130.673 104.210 181.363 1.00 93.91 317 GLN A O 1
ATOM 2318 N N . GLN A 1 291 ? 132.900 104.501 181.331 1.00 93.95 318 GLN A N 1
ATOM 2319 C CA . GLN A 1 291 ? 132.835 105.742 180.567 1.00 93.95 318 GLN A CA 1
ATOM 2320 C C . GLN A 1 291 ? 133.340 105.502 179.152 1.00 93.95 318 GLN A C 1
ATOM 2321 O O . GLN A 1 291 ? 134.541 105.247 178.965 1.00 93.95 318 GLN A O 1
ATOM 2327 N N . PRO A 1 292 ? 132.482 105.563 178.137 1.00 92.50 319 PRO A N 1
ATOM 2328 C CA . PRO A 1 292 ? 132.955 105.375 176.762 1.00 92.50 319 PRO A CA 1
ATOM 2329 C C . PRO A 1 292 ? 133.875 106.505 176.329 1.00 92.50 319 PRO A C 1
ATOM 2330 O O . PRO A 1 292 ? 133.768 107.641 176.796 1.00 92.50 319 PRO A O 1
ATOM 2334 N N . TRP A 1 293 ? 134.792 106.173 175.422 1.00 91.76 320 TRP A N 1
ATOM 2335 C CA . TRP A 1 293 ? 135.756 107.155 174.945 1.00 91.76 320 TRP A CA 1
ATOM 2336 C C . TRP A 1 293 ? 135.056 108.275 174.187 1.00 91.76 320 TRP A C 1
ATOM 2337 O O . TRP A 1 293 ? 134.127 108.038 173.409 1.00 91.76 320 TRP A O 1
ATOM 2348 N N . ARG A 1 294 ? 135.510 109.505 174.419 1.00 87.77 321 ARG A N 1
ATOM 2349 C CA . ARG A 1 294 ? 134.985 110.667 173.718 1.00 87.77 321 ARG A CA 1
ATOM 2350 C C . ARG A 1 294 ? 136.035 111.765 173.764 1.00 87.77 321 ARG A C 1
ATOM 2351 O O . ARG A 1 294 ? 136.787 111.853 174.741 1.00 87.77 321 ARG A O 1
ATOM 2359 N N . PRO A 1 295 ? 136.123 112.601 172.732 1.00 84.88 322 PRO A N 1
ATOM 2360 C CA . PRO A 1 295 ? 137.190 113.606 172.689 1.00 84.88 322 PRO A CA 1
ATOM 2361 C C . PRO A 1 295 ? 137.029 114.661 173.771 1.00 84.88 322 PRO A C 1
ATOM 2362 O O . PRO A 1 295 ? 135.923 114.959 174.228 1.00 84.88 322 PRO A O 1
ATOM 2366 N N . GLY A 1 296 ? 138.163 115.229 174.177 1.00 82.75 323 GLY A N 1
ATOM 2367 C CA . GLY A 1 296 ? 138.178 116.258 175.191 1.00 82.75 323 GLY A CA 1
ATOM 2368 C C . GLY A 1 296 ? 137.746 117.609 174.656 1.00 82.75 323 GLY A C 1
ATOM 2369 O O . GLY A 1 296 ? 137.470 117.793 173.470 1.00 82.75 323 GLY A O 1
ATOM 2370 N N . THR A 1 297 ? 137.687 118.575 175.564 1.00 75.60 324 THR A N 1
ATOM 2371 C CA . THR A 1 297 ? 137.283 119.939 175.256 1.00 75.60 324 THR A CA 1
ATOM 2372 C C . THR A 1 297 ? 138.374 120.913 175.693 1.00 75.60 324 THR A C 1
ATOM 2373 O O . THR A 1 297 ? 139.410 120.522 176.235 1.00 75.60 324 THR A O 1
ATOM 2377 N N . ILE A 1 298 ? 138.129 122.199 175.440 1.00 70.26 325 ILE A N 1
ATOM 2378 C CA . ILE A 1 298 ? 139.093 123.228 175.818 1.00 70.26 325 ILE A CA 1
ATOM 2379 C C . ILE A 1 298 ? 139.134 123.397 177.332 1.00 70.26 325 ILE A C 1
ATOM 2380 O O . ILE A 1 298 ? 140.209 123.550 177.924 1.00 70.26 325 ILE A O 1
ATOM 2385 N N . SER A 1 299 ? 137.967 123.374 177.980 1.00 73.44 326 SER A N 1
ATOM 2386 C CA . SER A 1 299 ? 137.898 123.666 179.409 1.00 73.44 326 SER A CA 1
ATOM 2387 C C . SER A 1 299 ? 138.632 122.619 180.240 1.00 73.44 326 SER A C 1
ATOM 2388 O O . SER A 1 299 ? 139.356 122.965 181.181 1.00 73.44 326 SER A O 1
ATOM 2391 N N . SER A 1 300 ? 138.463 121.340 179.913 1.00 79.45 327 SER A N 1
ATOM 2392 C CA . SER A 1 300 ? 139.039 120.265 180.706 1.00 79.45 327 SER A CA 1
ATOM 2393 C C . SER A 1 300 ? 139.677 119.230 179.793 1.00 79.45 327 SER A C 1
ATOM 2394 O O . SER A 1 300 ? 139.288 119.076 178.633 1.00 79.45 327 SER A O 1
ATOM 2397 N N . GLY A 1 301 ? 140.666 118.516 180.336 1.00 84.81 328 GLY A N 1
ATOM 2398 C CA . GLY A 1 301 ? 141.334 117.471 179.582 1.00 84.81 328 GLY A CA 1
ATOM 2399 C C . GLY A 1 301 ? 140.485 116.240 179.347 1.00 84.81 328 GLY A C 1
ATOM 2400 O O . GLY A 1 301 ? 140.740 115.501 178.390 1.00 84.81 328 GLY A O 1
ATOM 2401 N N . ASN A 1 302 ? 139.484 116.004 180.199 1.00 87.72 329 ASN A N 1
ATOM 2402 C CA . ASN A 1 302 ? 138.545 114.890 180.059 1.00 87.72 329 ASN A CA 1
ATOM 2403 C C . ASN A 1 302 ? 139.288 113.550 180.048 1.00 87.72 329 ASN A C 1
ATOM 2404 O O . ASN A 1 302 ? 139.331 112.824 179.053 1.00 87.72 329 ASN A O 1
ATOM 2409 N N . GLU A 1 303 ? 139.886 113.255 181.201 1.00 91.46 330 GLU A N 1
ATOM 2410 C CA . GLU A 1 303 ? 140.667 112.037 181.364 1.00 91.46 330 GLU A CA 1
ATOM 2411 C C . GLU A 1 303 ? 139.802 110.800 181.151 1.00 91.46 330 GLU A C 1
ATOM 2412 O O . GLU A 1 303 ? 138.619 110.777 181.503 1.00 91.46 330 GLU A O 1
ATOM 2418 N N . CYS A 1 304 ? 140.405 109.763 180.568 1.00 93.83 331 CYS A N 1
ATOM 2419 C CA . CYS A 1 304 ? 139.706 108.512 180.302 1.00 93.83 331 CYS A CA 1
ATOM 2420 C C . CYS A 1 304 ? 139.510 107.717 181.586 1.00 93.83 331 CYS A C 1
ATOM 2421 O O . CYS A 1 304 ? 140.340 106.869 181.931 1.00 93.83 331 CYS A O 1
ATOM 2424 N N . GLU A 1 305 ? 138.420 107.982 182.297 1.00 93.46 332 GLU A N 1
ATOM 2425 C CA . GLU A 1 305 ? 138.123 107.274 183.537 1.00 93.46 332 GLU A CA 1
ATOM 2426 C C . GLU A 1 305 ? 136.989 106.274 183.335 1.00 93.46 332 GLU A C 1
ATOM 2427 O O . GLU A 1 305 ? 137.001 105.183 183.905 1.00 93.46 332 GLU A O 1
ATOM 2433 N N . GLY B 2 1 ? 152.800 189.811 156.573 1.00 58.24 29 GLY B N 1
ATOM 2434 C CA . GLY B 2 1 ? 152.288 190.918 157.358 1.00 58.24 29 GLY B CA 1
ATOM 2435 C C . GLY B 2 1 ? 151.692 190.485 158.683 1.00 58.24 29 GLY B C 1
ATOM 2436 O O . GLY B 2 1 ? 150.485 190.600 158.897 1.00 58.24 29 GLY B O 1
ATOM 2437 N N . CYS B 2 2 ? 152.547 189.975 159.573 1.00 75.77 30 CYS B N 1
ATOM 2438 C CA . CYS B 2 2 ? 152.078 189.543 160.886 1.00 75.77 30 CYS B CA 1
ATOM 2439 C C . CYS B 2 2 ? 151.531 190.714 161.692 1.00 75.77 30 CYS B C 1
ATOM 2440 O O . CYS B 2 2 ? 150.487 190.596 162.346 1.00 75.77 30 CYS B O 1
ATOM 2443 N N . ALA B 2 3 ? 152.224 191.854 161.664 1.00 69.92 31 ALA B N 1
ATOM 2444 C CA . ALA B 2 3 ? 151.764 193.020 162.410 1.00 69.92 31 ALA B CA 1
ATOM 2445 C C . ALA B 2 3 ? 150.516 193.624 161.777 1.00 69.92 31 ALA B C 1
ATOM 2446 O O . ALA B 2 3 ? 149.543 193.936 162.474 1.00 69.92 31 ALA B O 1
ATOM 2448 N N . GLU B 2 4 ? 150.526 193.797 160.453 1.00 66.86 32 GLU B N 1
ATOM 2449 C CA . GLU B 2 4 ? 149.384 194.410 159.782 1.00 66.86 32 GLU B CA 1
ATOM 2450 C C . GLU B 2 4 ? 148.187 193.468 159.747 1.00 66.86 32 GLU B C 1
ATOM 2451 O O . GLU B 2 4 ? 147.049 193.892 159.979 1.00 66.86 32 GLU B O 1
ATOM 2457 N N . GLY B 2 5 ? 148.420 192.191 159.457 1.00 77.53 33 GLY B N 1
ATOM 2458 C CA . GLY B 2 5 ? 147.340 191.227 159.390 1.00 77.53 33 GLY B CA 1
ATOM 2459 C C . GLY B 2 5 ? 147.431 190.157 160.457 1.00 77.53 33 GLY B C 1
ATOM 2460 O O . GLY B 2 5 ? 147.735 190.452 161.616 1.00 77.53 33 GLY B O 1
ATOM 2461 N N . SER B 2 6 ? 147.167 188.910 160.077 1.00 79.24 34 SER B N 1
ATOM 2462 C CA . SER B 2 6 ? 147.233 187.780 160.993 1.00 79.24 34 SER B CA 1
ATOM 2463 C C . SER B 2 6 ? 148.010 186.650 160.336 1.00 79.24 34 SER B C 1
ATOM 2464 O O . SER B 2 6 ? 147.778 186.331 159.166 1.00 79.24 34 SER B O 1
ATOM 2467 N N . CYS B 2 7 ? 148.925 186.048 161.091 1.00 79.35 35 CYS B N 1
ATOM 2468 C CA . CYS B 2 7 ? 149.709 184.910 160.630 1.00 79.35 35 CYS B CA 1
ATOM 2469 C C . CYS B 2 7 ? 149.528 183.760 161.609 1.00 79.35 35 CYS B C 1
ATOM 2470 O O . CYS B 2 7 ? 149.631 183.952 162.825 1.00 79.35 35 CYS B O 1
ATOM 2473 N N . TYR B 2 8 ? 149.259 182.564 161.075 1.00 78.35 36 TYR B N 1
ATOM 2474 C CA . TYR B 2 8 ? 149.012 181.428 161.946 1.00 78.35 36 TYR B CA 1
ATOM 2475 C C . TYR B 2 8 ? 150.285 180.615 162.150 1.00 78.35 36 TYR B C 1
ATOM 2476 O O . TYR B 2 8 ? 151.122 180.518 161.247 1.00 78.35 36 TYR B O 1
ATOM 2485 N N . PRO B 2 9 ? 150.450 180.030 163.336 1.00 84.02 37 PRO B N 1
ATOM 2486 C CA . PRO B 2 9 ? 151.672 179.270 163.621 1.00 84.02 37 PRO B CA 1
ATOM 2487 C C . PRO B 2 9 ? 151.808 178.054 162.718 1.00 84.02 37 PRO B C 1
ATOM 2488 O O . PRO B 2 9 ? 150.822 177.418 162.340 1.00 84.02 37 PRO B O 1
ATOM 2492 N N . ALA B 2 10 ? 153.054 177.735 162.379 1.00 77.60 38 ALA B N 1
ATOM 2493 C CA . ALA B 2 10 ? 153.330 176.581 161.535 1.00 77.60 38 ALA B CA 1
ATOM 2494 C C . ALA B 2 10 ? 153.009 175.288 162.274 1.00 77.60 38 ALA B C 1
ATOM 2495 O O . ALA B 2 10 ? 153.250 175.163 163.478 1.00 77.60 38 ALA B O 1
ATOM 2497 N N . THR B 2 11 ? 152.462 174.322 161.542 1.00 83.56 39 THR B N 1
ATOM 2498 C CA . THR B 2 11 ? 152.083 173.030 162.097 1.00 83.56 39 THR B CA 1
ATOM 2499 C C . THR B 2 11 ? 153.207 172.028 161.866 1.00 83.56 39 THR B C 1
ATOM 2500 O O . THR B 2 11 ? 153.693 171.882 160.740 1.00 83.56 39 THR B O 1
ATOM 2504 N N . GLY B 2 12 ? 153.617 171.341 162.935 1.00 83.52 40 GLY B N 1
ATOM 2505 C CA . GLY B 2 12 ? 154.700 170.384 162.861 1.00 83.52 40 GLY B CA 1
ATOM 2506 C C . GLY B 2 12 ? 154.395 169.138 163.668 1.00 83.52 40 GLY B C 1
ATOM 2507 O O . GLY B 2 12 ? 153.350 169.030 164.312 1.00 83.52 40 GLY B O 1
ATOM 2508 N N . ASP B 2 13 ? 155.330 168.193 163.613 1.00 88.42 41 ASP B N 1
ATOM 2509 C CA . ASP B 2 13 ? 155.181 166.943 164.344 1.00 88.42 41 ASP B CA 1
ATOM 2510 C C . ASP B 2 13 ? 155.275 167.186 165.846 1.00 88.42 41 ASP B C 1
ATOM 2511 O O . ASP B 2 13 ? 156.056 168.020 166.311 1.00 88.42 41 ASP B O 1
ATOM 2516 N N . LEU B 2 14 ? 154.467 166.449 166.607 1.00 91.14 42 LEU B N 1
ATOM 2517 C CA . LEU B 2 14 ? 154.462 166.572 168.059 1.00 91.14 42 LEU B CA 1
ATOM 2518 C C . LEU B 2 14 ? 155.441 165.626 168.737 1.00 91.14 42 LEU B C 1
ATOM 2519 O O . LEU B 2 14 ? 155.989 165.967 169.792 1.00 91.14 42 LEU B O 1
ATOM 2524 N N . LEU B 2 15 ? 155.672 164.446 168.156 1.00 90.83 43 LEU B N 1
ATOM 2525 C CA . LEU B 2 15 ? 156.518 163.451 168.806 1.00 90.83 43 LEU B CA 1
ATOM 2526 C C . LEU B 2 15 ? 157.956 163.935 168.939 1.00 90.83 43 LEU B C 1
ATOM 2527 O O . LEU B 2 15 ? 158.656 163.542 169.879 1.00 90.83 43 LEU B O 1
ATOM 2532 N N . ILE B 2 16 ? 158.413 164.783 168.018 1.00 87.01 44 ILE B N 1
ATOM 2533 C CA . ILE B 2 16 ? 159.764 165.328 168.084 1.00 87.01 44 ILE B CA 1
ATOM 2534 C C . ILE B 2 16 ? 159.882 166.185 169.336 1.00 87.01 44 ILE B C 1
ATOM 2535 O O . ILE B 2 16 ? 159.225 167.224 169.457 1.00 87.01 44 ILE B O 1
ATOM 2540 N N . GLY B 2 17 ? 160.719 165.751 170.277 1.00 86.32 45 GLY B N 1
ATOM 2541 C CA . GLY B 2 17 ? 160.840 166.403 171.561 1.00 86.32 45 GLY B CA 1
ATOM 2542 C C . GLY B 2 17 ? 159.880 165.906 172.619 1.00 86.32 45 GLY B C 1
ATOM 2543 O O . GLY B 2 17 ? 159.980 166.335 173.775 1.00 86.32 45 GLY B O 1
ATOM 2544 N N . ARG B 2 18 ? 158.953 165.015 172.262 1.00 90.99 46 ARG B N 1
ATOM 2545 C CA . ARG B 2 18 ? 157.992 164.454 173.205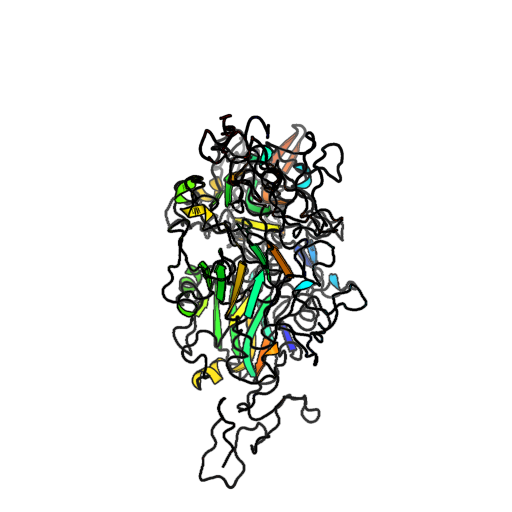 1.00 90.99 46 ARG B CA 1
ATOM 2546 C C . ARG B 2 18 ? 158.061 162.932 173.249 1.00 90.99 46 ARG B C 1
ATOM 2547 O O . ARG B 2 18 ? 157.110 162.284 173.695 1.00 90.99 46 ARG B O 1
ATOM 2555 N N . ALA B 2 19 ? 159.172 162.349 172.792 1.00 89.94 47 ALA B N 1
ATOM 2556 C CA . ALA B 2 19 ? 159.282 160.894 172.742 1.00 89.94 47 ALA B CA 1
ATOM 2557 C C . ALA B 2 19 ? 159.255 160.284 174.137 1.00 89.94 47 ALA B C 1
ATOM 2558 O O . ALA B 2 19 ? 158.670 159.214 174.344 1.00 89.94 47 ALA B O 1
ATOM 2560 N N . GLN B 2 20 ? 159.888 160.945 175.108 1.00 90.07 48 GLN B N 1
ATOM 2561 C CA . GLN B 2 20 ? 159.927 160.413 176.465 1.00 90.07 48 GLN B CA 1
ATOM 2562 C C . GLN B 2 20 ? 158.567 160.455 177.150 1.00 90.07 48 GLN B C 1
ATOM 2563 O O . GLN B 2 20 ? 158.372 159.759 178.151 1.00 90.07 48 GLN B O 1
ATOM 2569 N N . LYS B 2 21 ? 157.631 161.249 176.641 1.00 93.42 49 LYS B N 1
ATOM 2570 C CA . LYS B 2 21 ? 156.314 161.394 177.260 1.00 93.42 49 LYS B CA 1
ATOM 2571 C C . LYS B 2 21 ? 155.298 160.459 176.604 1.00 93.42 49 LYS B C 1
ATOM 2572 O O . LYS B 2 21 ? 154.260 160.877 176.092 1.00 93.42 49 LYS B O 1
ATOM 2578 N N . LEU B 2 22 ? 155.617 159.166 176.628 1.00 95.84 50 LEU B N 1
ATOM 2579 C CA . LEU B 2 22 ? 154.736 158.122 176.122 1.00 95.84 50 LEU B CA 1
ATOM 2580 C C . LEU B 2 22 ? 154.505 157.078 177.204 1.00 95.84 50 LEU B C 1
ATOM 2581 O O . LEU B 2 22 ? 155.433 156.702 177.925 1.00 95.84 50 LEU B O 1
ATOM 2586 N N . SER B 2 23 ? 153.263 156.612 177.310 1.00 97.40 51 SER B N 1
ATOM 2587 C CA . SER B 2 23 ? 152.888 155.596 178.280 1.00 97.40 51 SER B CA 1
ATOM 2588 C C . SER B 2 23 ? 152.022 154.540 177.611 1.00 97.40 51 SER B C 1
ATOM 2589 O O . SER B 2 23 ? 151.235 154.840 176.709 1.00 97.40 51 SER B O 1
ATOM 2592 N N . VAL B 2 24 ? 152.174 153.299 178.065 1.00 97.97 52 VAL B N 1
ATOM 2593 C CA . VAL B 2 24 ? 151.403 152.178 177.539 1.00 97.97 52 VAL B CA 1
ATOM 2594 C C . VAL B 2 24 ? 151.469 151.043 178.549 1.00 97.97 52 VAL B C 1
ATOM 2595 O O . VAL B 2 24 ? 152.487 150.845 179.218 1.00 97.97 52 VAL B O 1
ATOM 2599 N N . THR B 2 25 ? 150.365 150.302 178.664 1.00 98.38 53 THR B N 1
ATOM 2600 C CA . THR B 2 25 ? 150.288 149.131 179.529 1.00 98.38 53 THR B CA 1
ATOM 2601 C C . THR B 2 25 ? 150.623 147.839 178.794 1.00 98.38 53 THR B C 1
ATOM 2602 O O . THR B 2 25 ? 150.158 146.764 179.195 1.00 98.38 53 THR B O 1
ATOM 2606 N N . SER B 2 26 ? 151.418 147.914 177.725 1.00 98.13 54 SER B N 1
ATOM 2607 C CA . SER B 2 26 ? 151.728 146.732 176.922 1.00 98.13 54 SER B CA 1
ATOM 2608 C C . SER B 2 26 ? 153.117 146.915 176.315 1.00 98.13 54 SER B C 1
ATOM 2609 O O . SER B 2 26 ? 153.263 147.592 175.294 1.00 98.13 54 SER B O 1
ATOM 2612 N N . THR B 2 27 ? 154.123 146.310 176.943 1.00 98.33 55 THR B N 1
ATOM 2613 C CA . THR B 2 27 ? 155.491 146.339 176.440 1.00 98.33 55 THR B CA 1
ATOM 2614 C C . THR B 2 27 ? 156.138 144.982 176.665 1.00 98.33 55 THR B C 1
ATOM 2615 O O . THR B 2 27 ? 156.129 144.470 177.789 1.00 98.33 55 THR B O 1
ATOM 2619 N N . CYS B 2 28 ? 156.704 144.405 175.608 1.00 98.01 56 CYS B N 1
ATOM 2620 C CA . CYS B 2 28 ? 157.492 143.189 175.754 1.00 98.01 56 CYS B CA 1
ATOM 2621 C C . CYS B 2 28 ? 158.892 143.573 176.227 1.00 98.01 56 CYS B C 1
ATOM 2622 O O . CYS B 2 28 ? 159.180 144.737 176.517 1.00 98.01 56 CYS B O 1
ATOM 2625 N N . GLY B 2 29 ? 159.785 142.592 176.306 1.00 97.64 57 GLY B N 1
ATOM 2626 C CA . GLY B 2 29 ? 161.127 142.842 176.794 1.00 97.64 57 GLY B CA 1
ATOM 2627 C C . GLY B 2 29 ? 161.149 143.290 178.239 1.00 97.64 57 GLY B C 1
ATOM 2628 O O . GLY B 2 29 ? 161.835 144.255 178.589 1.00 97.64 57 GLY B O 1
ATOM 2629 N N . LEU B 2 30 ? 160.395 142.595 179.085 1.00 96.46 58 LEU B N 1
ATOM 2630 C CA . LEU B 2 30 ? 160.375 142.873 180.514 1.00 96.46 58 LEU B CA 1
ATOM 2631 C C . LEU B 2 30 ? 161.586 142.214 181.171 1.00 96.46 58 LEU B C 1
ATOM 2632 O O . LEU B 2 30 ? 162.543 141.807 180.506 1.00 96.46 58 LEU B O 1
ATOM 2637 N N . HIS B 2 31 ? 161.555 142.110 182.503 1.00 94.61 59 HIS B N 1
ATOM 2638 C CA . HIS B 2 31 ? 162.630 141.442 183.227 1.00 94.61 59 HIS B CA 1
ATOM 2639 C C . HIS B 2 31 ? 162.822 140.002 182.772 1.00 94.61 59 HIS B C 1
ATOM 2640 O O . HIS B 2 31 ? 163.917 139.451 182.934 1.00 94.61 59 HIS B O 1
ATOM 2647 N N . LYS B 2 32 ? 161.788 139.378 182.213 1.00 95.31 60 LYS B N 1
ATOM 2648 C CA . LYS B 2 32 ? 161.899 138.047 181.617 1.00 95.31 60 LYS B CA 1
ATOM 2649 C C . LYS B 2 32 ? 161.570 138.154 180.135 1.00 95.31 60 LYS B C 1
ATOM 2650 O O . LYS B 2 32 ? 160.385 138.218 179.763 1.00 95.31 60 LYS B O 1
ATOM 2656 N N . PRO B 2 33 ? 162.570 138.217 179.258 1.00 95.98 61 PRO B N 1
ATOM 2657 C CA . PRO B 2 33 ? 162.286 138.276 177.820 1.00 95.98 61 PRO B CA 1
ATOM 2658 C C . PRO B 2 33 ? 161.658 136.985 177.319 1.00 95.98 61 PRO B C 1
ATOM 2659 O O . PRO B 2 33 ? 161.946 135.892 177.814 1.00 95.98 61 PRO B O 1
ATOM 2663 N N . GLU B 2 34 ? 160.791 137.122 176.321 1.00 95.12 62 GLU B N 1
ATOM 2664 C CA . GLU B 2 34 ? 160.089 135.990 175.737 1.00 95.12 62 GLU B CA 1
ATOM 2665 C C . GLU B 2 34 ? 159.979 136.172 174.231 1.00 95.12 62 GLU B C 1
ATOM 2666 O O . GLU B 2 34 ? 159.972 137.306 173.738 1.00 95.12 62 GLU B O 1
ATOM 2672 N N . PRO B 2 35 ? 159.900 135.076 173.476 1.00 93.03 63 PRO B N 1
ATOM 2673 C CA . PRO B 2 35 ? 159.753 135.192 172.021 1.00 93.03 63 PRO B CA 1
ATOM 2674 C C . PRO B 2 35 ? 158.406 135.779 171.634 1.00 93.03 63 PRO B C 1
ATOM 2675 O O . PRO B 2 35 ? 157.410 135.635 172.346 1.00 93.03 63 PRO B O 1
ATOM 2679 N N . TYR B 2 36 ? 158.389 136.446 170.481 1.00 93.09 64 TYR B N 1
ATOM 2680 C CA . TYR B 2 36 ? 157.168 137.054 169.956 1.00 93.09 64 TYR B CA 1
ATOM 2681 C C . TYR B 2 36 ? 157.295 137.136 168.442 1.00 93.09 64 TYR B C 1
ATOM 2682 O O . TYR B 2 36 ? 158.150 137.867 167.933 1.00 93.09 64 TYR B O 1
ATOM 2691 N N . CYS B 2 37 ? 156.451 136.396 167.725 1.00 88.37 65 CYS B N 1
ATOM 2692 C CA . CYS B 2 37 ? 156.482 136.419 166.269 1.00 88.37 65 CYS B CA 1
ATOM 2693 C C . CYS B 2 37 ? 155.132 135.987 165.717 1.00 88.37 65 CYS B C 1
ATOM 2694 O O . CYS B 2 37 ? 154.291 135.430 166.427 1.00 88.37 65 CYS B O 1
ATOM 2697 N N . ILE B 2 38 ? 154.944 136.255 164.424 1.00 86.60 66 ILE B N 1
ATOM 2698 C CA . ILE B 2 38 ? 153.690 136.017 163.726 1.00 86.60 66 ILE B CA 1
ATOM 2699 C C . ILE B 2 38 ? 153.980 135.209 162.467 1.00 86.60 66 ILE B C 1
ATOM 2700 O O . ILE B 2 38 ? 155.105 135.177 161.963 1.00 86.60 66 ILE B O 1
ATOM 2705 N N . VAL B 2 39 ? 152.939 134.539 161.969 1.00 75.96 67 VAL B N 1
ATOM 2706 C CA . VAL B 2 39 ? 153.067 133.713 160.775 1.00 75.96 67 VAL B CA 1
ATOM 2707 C C . VAL B 2 39 ? 153.372 134.593 159.563 1.00 75.96 67 VAL B C 1
ATOM 2708 O O . VAL B 2 39 ? 153.129 135.806 159.556 1.00 75.96 67 VAL B O 1
ATOM 2712 N N . SER B 2 40 ? 153.928 133.964 158.525 1.00 65.01 68 SER B N 1
ATOM 2713 C CA . SER B 2 40 ? 154.231 134.612 157.248 1.00 65.01 68 SER B CA 1
ATOM 2714 C C . SER B 2 40 ? 155.278 135.715 157.414 1.00 65.01 68 SER B C 1
ATOM 2715 O O . SER B 2 40 ? 155.037 136.893 157.142 1.00 65.01 68 SER B O 1
ATOM 2718 N N . HIS B 2 41 ? 156.458 135.305 157.870 1.00 54.03 69 HIS B N 1
ATOM 2719 C CA . HIS B 2 41 ? 157.642 136.154 157.879 1.00 54.03 69 HIS B CA 1
ATOM 2720 C C . HIS B 2 41 ? 158.486 135.794 156.662 1.00 54.03 69 HIS B C 1
ATOM 2721 O O . HIS B 2 41 ? 158.885 134.635 156.503 1.00 54.03 69 HIS B O 1
ATOM 2728 N N . LEU B 2 42 ? 158.757 136.780 155.808 1.00 51.17 70 LEU B N 1
ATOM 2729 C CA . LEU B 2 42 ? 159.382 136.530 154.515 1.00 51.17 70 LEU B CA 1
ATOM 2730 C C . LEU B 2 42 ? 160.807 137.051 154.417 1.00 51.17 70 LEU B C 1
ATOM 2731 O O . LEU B 2 42 ? 161.719 136.289 154.084 1.00 51.17 70 LEU B O 1
ATOM 2736 N N . GLN B 2 43 ? 161.028 138.336 154.697 1.00 49.02 71 GLN B N 1
ATOM 2737 C CA . GLN B 2 43 ? 162.342 138.934 154.490 1.00 49.02 71 GLN B CA 1
ATOM 2738 C C . GLN B 2 43 ? 163.390 138.434 155.474 1.00 49.02 71 GLN B C 1
ATOM 2739 O O . GLN B 2 43 ? 164.583 138.659 155.244 1.00 49.02 71 GLN B O 1
ATOM 2745 N N . GLU B 2 44 ? 162.986 137.766 156.549 1.00 52.74 72 GLU B N 1
ATOM 2746 C CA . GLU B 2 44 ? 163.910 137.284 157.567 1.00 52.74 72 GLU B CA 1
ATOM 2747 C C . GLU B 2 44 ? 164.117 135.784 157.405 1.00 52.74 72 GLU B C 1
ATOM 2748 O O . GLU B 2 44 ? 163.148 135.018 157.385 1.00 52.74 72 GLU B O 1
ATOM 2754 N N . ASP B 2 45 ? 165.381 135.373 157.284 1.00 52.28 73 ASP B N 1
ATOM 2755 C CA . ASP B 2 45 ? 165.690 133.950 157.173 1.00 52.28 73 ASP B CA 1
ATOM 2756 C C . ASP B 2 45 ? 165.280 133.203 158.435 1.00 52.28 73 ASP B C 1
ATOM 2757 O O . ASP B 2 45 ? 164.678 132.126 158.367 1.00 52.28 73 ASP B O 1
ATOM 2762 N N . LYS B 2 46 ? 165.599 133.762 159.599 1.00 60.05 74 LYS B N 1
ATOM 2763 C CA . LYS B 2 46 ? 165.131 133.197 160.855 1.00 60.05 74 LYS B CA 1
ATOM 2764 C C . LYS B 2 46 ? 163.643 133.476 161.031 1.00 60.05 74 LYS B C 1
ATOM 2765 O O . LYS B 2 46 ? 163.124 134.503 160.584 1.00 60.05 74 LYS B O 1
ATOM 2771 N N . LYS B 2 47 ? 162.950 132.538 161.679 1.00 76.85 75 LYS B N 1
ATOM 2772 C CA . LYS B 2 47 ? 161.513 132.695 161.878 1.00 76.85 75 LYS B CA 1
ATOM 2773 C C . LYS B 2 47 ? 161.208 133.908 162.749 1.00 76.85 75 LYS B C 1
ATOM 2774 O O . LYS B 2 47 ? 160.396 134.763 162.376 1.00 76.85 75 LYS B O 1
ATOM 2780 N N . CYS B 2 48 ? 161.853 134.005 163.904 1.00 84.93 76 CYS B N 1
ATOM 2781 C CA . CYS B 2 48 ? 161.675 135.142 164.806 1.00 84.93 76 CYS B CA 1
ATOM 2782 C C . CYS B 2 48 ? 162.791 135.116 165.844 1.00 84.93 76 CYS B C 1
ATOM 2783 O O . CYS B 2 48 ? 163.762 134.359 165.721 1.00 84.93 76 CYS B O 1
ATOM 2786 N N . PHE B 2 49 ? 162.648 135.947 166.869 1.00 91.24 77 PHE B N 1
ATOM 2787 C CA . PHE B 2 49 ? 163.711 136.199 167.831 1.00 91.24 77 PHE B CA 1
ATOM 2788 C C . PHE B 2 49 ? 163.075 136.436 169.196 1.00 91.24 77 PHE B C 1
ATOM 2789 O O . PHE B 2 49 ? 161.899 136.123 169.411 1.00 91.24 77 PHE B O 1
ATOM 2797 N N . ILE B 2 50 ? 163.853 136.992 170.121 1.00 94.50 78 ILE B N 1
ATOM 2798 C CA . ILE B 2 50 ? 163.415 137.256 171.486 1.00 94.50 78 ILE B CA 1
ATOM 2799 C C . ILE B 2 50 ? 163.312 138.764 171.667 1.00 94.50 78 ILE B C 1
ATOM 2800 O O . ILE B 2 50 ? 164.257 139.497 171.351 1.00 94.50 78 ILE B O 1
ATOM 2805 N N . CYS B 2 51 ? 162.169 139.228 172.168 1.00 96.80 79 CYS B N 1
ATOM 2806 C CA . CYS B 2 51 ? 162.024 140.645 172.475 1.00 96.80 79 CYS B CA 1
ATOM 2807 C C . CYS B 2 51 ? 162.891 141.008 173.673 1.00 96.80 79 CYS B C 1
ATOM 2808 O O . CYS B 2 51 ? 162.860 140.330 174.704 1.00 96.80 79 CYS B O 1
ATOM 2811 N N . ASN B 2 52 ? 163.666 142.085 173.537 1.00 97.76 80 ASN B N 1
ATOM 2812 C CA . ASN B 2 52 ? 164.554 142.563 174.601 1.00 97.76 80 ASN B CA 1
ATOM 2813 C C . ASN B 2 52 ? 164.418 144.084 174.654 1.00 97.76 80 ASN B C 1
ATOM 2814 O O . ASN B 2 52 ? 165.120 144.806 173.941 1.00 97.76 80 ASN B O 1
ATOM 2819 N N . SER B 2 53 ? 163.517 144.561 175.506 1.00 97.70 81 SER B N 1
ATOM 2820 C CA . SER B 2 53 ? 163.206 145.979 175.630 1.00 97.70 81 SER B CA 1
ATOM 2821 C C . SER B 2 53 ? 163.558 146.500 177.018 1.00 97.70 81 SER B C 1
ATOM 2822 O O . SER B 2 53 ? 162.808 147.268 177.624 1.00 97.70 81 SER B O 1
ATOM 2825 N N . GLN B 2 54 ? 164.704 146.075 177.545 1.00 96.16 82 GLN B N 1
ATOM 2826 C CA . GLN B 2 54 ? 165.216 146.587 178.807 1.00 96.16 82 GLN B CA 1
ATOM 2827 C C . GLN B 2 54 ? 166.215 147.720 178.619 1.00 96.16 82 GLN B C 1
ATOM 2828 O O . GLN B 2 54 ? 166.720 148.255 179.611 1.00 96.16 82 GLN B O 1
ATOM 2834 N N . ASP B 2 55 ? 166.509 148.094 177.379 1.00 96.06 83 ASP B N 1
ATOM 2835 C CA . ASP B 2 55 ? 167.471 149.136 177.061 1.00 96.06 83 ASP B CA 1
ATOM 2836 C C . ASP B 2 55 ? 166.934 149.963 175.903 1.00 96.06 83 ASP B C 1
ATOM 2837 O O . ASP B 2 55 ? 166.172 149.450 175.075 1.00 96.06 83 ASP B O 1
ATOM 2842 N N . PRO B 2 56 ? 167.297 151.243 175.826 1.00 93.88 84 PRO B N 1
ATOM 2843 C CA . PRO B 2 56 ? 166.919 152.041 174.655 1.00 93.88 84 PRO B CA 1
ATOM 2844 C C . PRO B 2 56 ? 167.512 151.465 173.378 1.00 93.88 84 PRO B C 1
ATOM 2845 O O . PRO B 2 56 ? 168.574 150.838 173.386 1.00 93.88 84 PRO B O 1
ATOM 2849 N N . TYR B 2 57 ? 166.800 151.678 172.273 1.00 91.57 85 TYR B N 1
ATOM 2850 C CA . TYR B 2 57 ? 167.184 151.078 171.003 1.00 91.57 85 TYR B CA 1
ATOM 2851 C C . TYR B 2 57 ? 168.543 151.584 170.539 1.00 91.57 85 TYR B C 1
ATOM 2852 O O . TYR B 2 57 ? 168.873 152.764 170.688 1.00 91.57 85 TYR B O 1
ATOM 2861 N N . HIS B 2 58 ? 169.332 150.675 169.973 1.00 90.24 86 HIS B N 1
ATOM 2862 C CA . HIS B 2 58 ? 170.611 151.003 169.365 1.00 90.24 86 HIS B CA 1
ATOM 2863 C C . HIS B 2 58 ? 170.711 150.307 168.017 1.00 90.24 86 HIS B C 1
ATOM 2864 O O . HIS B 2 58 ? 170.096 149.261 167.794 1.00 90.24 86 HIS B O 1
ATOM 2871 N N . GLU B 2 59 ? 171.491 150.903 167.114 1.00 86.64 87 GLU B N 1
ATOM 2872 C CA . GLU B 2 59 ? 171.618 150.348 165.770 1.00 86.64 87 GLU B CA 1
ATOM 2873 C C . GLU B 2 59 ? 172.245 148.959 165.801 1.00 86.64 87 GLU B C 1
ATOM 2874 O O . GLU B 2 59 ? 171.780 148.044 165.112 1.00 86.64 87 GLU B O 1
ATOM 2880 N N . THR B 2 60 ? 173.294 148.778 166.601 1.00 91.71 88 THR B N 1
ATOM 2881 C CA . THR B 2 60 ? 174.018 147.513 166.654 1.00 91.71 88 THR B CA 1
ATOM 2882 C C . THR B 2 60 ? 173.979 146.866 168.028 1.00 91.71 88 THR B C 1
ATOM 2883 O O . THR B 2 60 ? 173.695 145.666 168.134 1.00 91.71 88 THR B O 1
ATOM 2887 N N . LEU B 2 61 ? 174.267 147.624 169.088 1.00 92.44 89 LEU B N 1
ATOM 2888 C CA . LEU B 2 61 ? 174.358 147.034 170.421 1.00 92.44 89 LEU B CA 1
ATOM 2889 C C . LEU B 2 61 ? 173.013 146.493 170.892 1.00 92.44 89 LEU B C 1
ATOM 2890 O O . LEU B 2 61 ? 172.945 145.395 171.456 1.00 92.44 89 LEU B O 1
ATOM 2895 N N . ASN B 2 62 ? 171.935 147.242 170.670 1.00 93.36 90 ASN B N 1
ATOM 2896 C CA . ASN B 2 62 ? 170.595 146.858 171.115 1.00 93.36 90 ASN B CA 1
ATOM 2897 C C . ASN B 2 62 ? 169.624 146.993 169.951 1.00 93.36 90 ASN B C 1
ATOM 2898 O O . ASN B 2 62 ? 168.826 147.939 169.898 1.00 93.36 90 ASN B O 1
ATOM 2903 N N . PRO B 2 63 ? 169.658 146.061 169.000 1.00 92.49 91 PRO B N 1
ATOM 2904 C CA . PRO B 2 63 ? 168.760 146.130 167.839 1.00 92.49 91 PRO B CA 1
ATOM 2905 C C . PRO B 2 63 ? 167.399 145.477 168.035 1.00 92.49 91 PRO B C 1
ATOM 2906 O O . PRO B 2 63 ? 166.644 145.377 167.063 1.00 92.49 91 PRO B O 1
ATOM 2910 N N . ASP B 2 64 ? 167.065 145.031 169.247 1.00 95.14 92 ASP B N 1
ATOM 2911 C CA . ASP B 2 64 ? 165.794 144.367 169.508 1.00 95.14 92 ASP B CA 1
ATOM 2912 C C . ASP B 2 64 ? 164.935 145.114 170.520 1.00 95.14 92 ASP B C 1
ATOM 2913 O O . ASP B 2 64 ? 163.971 144.542 171.040 1.00 95.14 92 ASP B O 1
ATOM 2918 N N . SER B 2 65 ? 165.259 146.368 170.818 1.00 96.29 93 SER B N 1
ATOM 2919 C CA . SER B 2 65 ? 164.466 147.142 171.762 1.00 96.29 93 SER B CA 1
ATOM 2920 C C . SER B 2 65 ? 163.118 147.510 171.157 1.00 96.29 93 SER B C 1
ATOM 2921 O O . SER B 2 65 ? 163.007 147.765 169.955 1.00 96.29 93 SER B O 1
ATOM 2924 N N . HIS B 2 66 ? 162.085 147.531 171.997 1.00 96.82 94 HIS B N 1
ATOM 2925 C CA . HIS B 2 66 ? 160.734 147.841 171.544 1.00 96.82 94 HIS B CA 1
ATOM 2926 C C . HIS B 2 66 ? 160.023 148.750 172.536 1.00 96.82 94 HIS B C 1
ATOM 2927 O O . HIS B 2 66 ? 158.823 148.599 172.791 1.00 96.82 94 HIS B O 1
ATOM 2934 N N . LEU B 2 67 ? 160.746 149.707 173.111 1.00 96.90 95 LEU B N 1
ATOM 2935 C CA . LEU B 2 67 ? 160.115 150.663 174.009 1.00 96.90 95 LEU B CA 1
ATOM 2936 C C . LEU B 2 67 ? 159.217 151.616 173.229 1.00 96.90 95 LEU B C 1
ATOM 2937 O O . LEU B 2 67 ? 159.467 151.934 172.064 1.00 96.90 95 LEU B O 1
ATOM 2942 N N . ILE B 2 68 ? 158.148 152.067 173.888 1.00 96.37 96 ILE B N 1
ATOM 2943 C CA . ILE B 2 68 ? 157.236 153.009 173.251 1.00 96.37 96 ILE B CA 1
ATOM 2944 C C . ILE B 2 68 ? 157.887 154.381 173.122 1.00 96.37 96 ILE B C 1
ATOM 2945 O O . ILE B 2 68 ? 157.529 155.166 172.236 1.00 96.37 96 ILE B O 1
ATOM 2950 N N . GLU B 2 69 ? 158.854 154.693 173.983 1.00 92.67 97 GLU B N 1
ATOM 2951 C CA . GLU B 2 69 ? 159.465 156.015 173.995 1.00 92.67 97 GLU B CA 1
ATOM 2952 C C . GLU B 2 69 ? 160.607 156.168 172.997 1.00 92.67 97 GLU B C 1
ATOM 2953 O O . GLU B 2 69 ? 161.076 157.292 172.793 1.00 92.67 97 GLU B O 1
ATOM 2959 N N . ASN B 2 70 ? 161.069 155.082 172.373 1.00 92.32 98 ASN B N 1
ATOM 2960 C CA . ASN B 2 70 ? 162.136 155.191 171.386 1.00 92.32 98 ASN B CA 1
ATOM 2961 C C . ASN B 2 70 ? 161.628 155.273 169.955 1.00 92.32 98 ASN B C 1
ATOM 2962 O O . ASN B 2 70 ? 162.372 155.725 169.078 1.00 92.32 98 ASN B O 1
ATOM 2967 N N . VAL B 2 71 ? 160.393 154.844 169.696 1.00 91.82 99 VAL B N 1
ATOM 2968 C CA . VAL B 2 71 ? 159.854 154.902 168.344 1.00 91.82 99 VAL B CA 1
ATOM 2969 C C . VAL B 2 71 ? 159.638 156.355 167.943 1.00 91.82 99 VAL B C 1
ATOM 2970 O O . VAL B 2 71 ? 159.063 157.152 168.696 1.00 91.82 99 VAL B O 1
ATOM 2974 N N . VAL B 2 72 ? 160.133 156.714 166.762 1.00 88.26 100 VAL B N 1
ATOM 2975 C CA . VAL B 2 72 ? 160.049 158.064 166.230 1.00 88.26 100 VAL B CA 1
ATOM 2976 C C . VAL B 2 72 ? 159.629 157.973 164.768 1.00 88.26 100 VAL B C 1
ATOM 2977 O O . VAL B 2 72 ? 159.361 156.889 164.244 1.00 88.26 100 VAL B O 1
ATOM 2981 N N . THR B 2 73 ? 159.577 159.123 164.107 1.00 70.33 101 THR B N 1
ATOM 2982 C CA . THR B 2 73 ? 159.276 159.166 162.684 1.00 70.33 101 THR B CA 1
ATOM 2983 C C . THR B 2 73 ? 160.484 158.649 161.904 1.00 70.33 101 THR B C 1
ATOM 2984 O O . THR B 2 73 ? 161.478 158.185 162.469 1.00 70.33 101 THR B O 1
ATOM 2988 N N . THR B 2 74 ? 160.409 158.734 160.577 1.00 62.41 102 THR B N 1
ATOM 2989 C CA . THR B 2 74 ? 161.470 158.224 159.711 1.00 62.41 102 THR B CA 1
ATOM 2990 C C . THR B 2 74 ? 162.663 159.184 159.704 1.00 62.41 102 THR B C 1
ATOM 2991 O O . THR B 2 74 ? 163.031 159.776 158.690 1.00 62.41 102 THR B O 1
ATOM 2995 N N . PHE B 2 75 ? 163.267 159.329 160.885 1.00 53.18 103 PHE B N 1
ATOM 2996 C CA . PHE B 2 75 ? 164.434 160.193 161.030 1.00 53.18 103 PHE B CA 1
ATOM 2997 C C . PHE B 2 75 ? 165.661 159.597 160.354 1.00 53.18 103 PHE B C 1
ATOM 2998 O O . PHE B 2 75 ? 166.496 160.338 159.823 1.00 53.18 103 PHE B O 1
ATOM 3006 N N . ALA B 2 76 ? 165.786 158.278 160.360 1.00 57.42 104 ALA B N 1
ATOM 3007 C CA . ALA B 2 76 ? 166.939 157.568 159.834 1.00 57.42 104 ALA B CA 1
ATOM 3008 C C . ALA B 2 76 ? 166.476 156.475 158.886 1.00 57.42 104 ALA B C 1
ATOM 3009 O O . ALA B 2 76 ? 165.331 156.017 158.967 1.00 57.42 104 ALA B O 1
ATOM 3011 N N . PRO B 2 77 ? 167.343 156.035 157.968 1.00 54.91 105 PRO B N 1
ATOM 3012 C CA . PRO B 2 77 ? 166.963 154.935 157.065 1.00 54.91 105 PRO B CA 1
ATOM 3013 C C . PRO B 2 77 ? 166.699 153.619 157.778 1.00 54.91 105 PRO B C 1
ATOM 3014 O O . PRO B 2 77 ? 166.254 152.665 157.128 1.00 54.91 105 PRO B O 1
ATOM 3018 N N . ASN B 2 78 ? 166.957 153.534 159.083 1.00 63.33 106 ASN B N 1
ATOM 3019 C CA . ASN B 2 78 ? 166.672 152.343 159.869 1.00 63.33 106 ASN B CA 1
ATOM 3020 C C . ASN B 2 78 ? 165.248 152.331 160.414 1.00 63.33 106 ASN B C 1
ATOM 3021 O O . ASN B 2 78 ? 164.987 151.677 161.430 1.00 63.33 106 ASN B O 1
ATOM 3026 N N . ARG B 2 79 ? 164.327 153.050 159.766 1.00 68.26 107 ARG B N 1
ATOM 3027 C CA . ARG B 2 79 ? 162.944 153.088 160.228 1.00 68.26 107 ARG B CA 1
ATOM 3028 C C . ARG B 2 79 ? 162.289 151.715 160.167 1.00 68.26 107 ARG B C 1
ATOM 3029 O O . ARG B 2 79 ? 161.364 151.433 160.937 1.00 68.26 107 ARG B O 1
ATOM 3037 N N . LEU B 2 80 ? 162.750 150.852 159.259 1.00 75.58 108 LEU B N 1
ATOM 3038 C CA . LEU B 2 80 ? 162.137 149.540 159.086 1.00 75.58 108 LEU B CA 1
ATOM 3039 C C . LEU B 2 80 ? 162.348 148.628 160.287 1.00 75.58 108 LEU B C 1
ATOM 3040 O O . LEU B 2 80 ? 161.641 147.623 160.414 1.00 75.58 108 LEU B O 1
ATOM 3045 N N . LYS B 2 81 ? 163.295 148.950 161.170 1.00 81.52 109 LYS B N 1
ATOM 3046 C CA . LYS B 2 81 ? 163.663 148.063 162.268 1.00 81.52 109 LYS B CA 1
ATOM 3047 C C . LYS B 2 81 ? 163.491 148.715 163.636 1.00 81.52 109 LYS B C 1
ATOM 3048 O O . LYS B 2 81 ? 164.128 148.288 164.604 1.00 81.52 109 LYS B O 1
ATOM 3054 N N . ILE B 2 82 ? 162.645 149.737 163.744 1.00 89.29 110 ILE B N 1
ATOM 3055 C CA . ILE B 2 82 ? 162.355 150.378 165.022 1.00 89.29 110 ILE B CA 1
ATOM 3056 C C . ILE B 2 82 ? 160.844 150.424 165.205 1.00 89.29 110 ILE B C 1
ATOM 3057 O O . ILE B 2 82 ? 160.126 150.955 164.348 1.00 89.29 110 ILE B O 1
ATOM 3062 N N . TRP B 2 83 ? 160.365 149.865 166.311 1.00 94.18 111 TRP B N 1
ATOM 3063 C CA . TRP B 2 83 ? 158.942 149.837 166.636 1.00 94.18 111 TRP B CA 1
ATOM 3064 C C . TRP B 2 83 ? 158.799 149.281 168.048 1.00 94.18 111 TRP B C 1
ATOM 3065 O O . TRP B 2 83 ? 159.783 148.898 168.688 1.00 94.18 111 TRP B O 1
ATOM 3076 N N . TRP B 2 84 ? 157.560 149.243 168.531 1.00 96.64 112 TRP B N 1
ATOM 3077 C CA . TRP B 2 84 ? 157.225 148.644 169.816 1.00 96.64 112 TRP B CA 1
ATOM 3078 C C . TRP B 2 84 ? 156.404 147.385 169.578 1.00 96.64 112 TRP B C 1
ATOM 3079 O O . TRP B 2 84 ? 155.553 147.351 168.686 1.00 96.64 112 TRP B O 1
ATOM 3090 N N . GLN B 2 85 ? 156.659 146.351 170.374 1.00 97.89 113 GLN B N 1
ATOM 3091 C CA . GLN B 2 85 ? 155.990 145.068 170.221 1.00 97.89 113 GLN B CA 1
ATOM 3092 C C . GLN B 2 85 ? 155.208 144.758 171.489 1.00 97.89 113 GLN B C 1
ATOM 3093 O O . GLN B 2 85 ? 155.753 144.839 172.594 1.00 97.89 113 GLN B O 1
ATOM 3099 N N . SER B 2 86 ? 153.934 144.410 171.327 1.00 98.32 114 SER B N 1
ATOM 3100 C CA . SER B 2 86 ? 153.049 144.159 172.457 1.00 98.32 114 SER B CA 1
ATOM 3101 C C . SER B 2 86 ? 153.274 142.745 172.990 1.00 98.32 114 SER B C 1
ATOM 3102 O O . SER B 2 86 ? 154.174 142.022 172.554 1.00 98.32 114 SER B O 1
ATOM 3105 N N . GLU B 2 87 ? 152.451 142.335 173.950 1.00 97.14 115 GLU B N 1
ATOM 3106 C CA . GLU B 2 87 ? 152.546 141.002 174.523 1.00 97.14 115 GLU B CA 1
ATOM 3107 C C . GLU B 2 87 ? 151.637 140.044 173.756 1.00 97.14 115 GLU B C 1
ATOM 3108 O O . GLU B 2 87 ? 151.127 140.358 172.678 1.00 97.14 115 GLU B O 1
ATOM 3114 N N . ASN B 2 88 ? 151.424 138.859 174.316 1.00 94.14 116 ASN B N 1
ATOM 3115 C CA . ASN B 2 88 ? 150.617 137.822 173.692 1.00 94.14 116 ASN B CA 1
ATOM 3116 C C . ASN B 2 88 ? 149.206 137.839 174.262 1.00 94.14 116 ASN B C 1
ATOM 3117 O O . ASN B 2 88 ? 149.023 137.923 175.481 1.00 94.14 116 ASN B O 1
ATOM 3122 N N . GLY B 2 89 ? 148.215 137.763 173.379 1.00 93.52 117 GLY B N 1
ATOM 3123 C CA . GLY B 2 89 ? 146.830 137.678 173.814 1.00 93.52 117 GLY B CA 1
ATOM 3124 C C . GLY B 2 89 ? 146.345 138.881 174.593 1.00 93.52 117 GLY B C 1
ATOM 3125 O O . GLY B 2 89 ? 145.637 138.724 175.596 1.00 93.52 117 GLY B O 1
ATOM 3126 N N . VAL B 2 90 ? 146.709 140.081 174.155 1.00 95.55 118 VAL B N 1
ATOM 3127 C CA . VAL B 2 90 ? 146.301 141.316 174.813 1.00 95.55 118 VAL B CA 1
ATOM 3128 C C . VAL B 2 90 ? 145.129 141.906 174.044 1.00 95.55 118 VAL B C 1
ATOM 3129 O O . VAL B 2 90 ? 145.156 141.979 172.810 1.00 95.55 118 VAL B O 1
ATOM 3133 N N . GLU B 2 91 ? 144.087 142.309 174.773 1.00 96.51 119 GLU B N 1
ATOM 3134 C CA . GLU B 2 91 ? 142.895 142.877 174.167 1.00 96.51 119 GLU B CA 1
ATOM 3135 C C . GLU B 2 91 ? 142.606 144.307 174.592 1.00 96.51 119 GLU B C 1
ATOM 3136 O O . GLU B 2 91 ? 141.900 145.013 173.864 1.00 96.51 119 GLU B O 1
ATOM 3142 N N . ASN B 2 92 ? 143.123 144.755 175.732 1.00 97.93 120 ASN B N 1
ATOM 3143 C CA . ASN B 2 92 ? 142.946 146.128 176.197 1.00 97.93 120 ASN B CA 1
ATOM 3144 C C . ASN B 2 92 ? 144.320 146.786 176.309 1.00 97.93 120 ASN B C 1
ATOM 3145 O O . ASN B 2 92 ? 144.943 146.798 177.373 1.00 97.93 120 ASN B O 1
ATOM 3150 N N . VAL B 2 93 ? 144.783 147.342 175.194 1.00 98.50 121 VAL B N 1
ATOM 3151 C CA . VAL B 2 93 ? 146.041 148.074 175.119 1.00 98.50 121 VAL B CA 1
ATOM 3152 C C . VAL B 2 93 ? 145.712 149.545 174.907 1.00 98.50 121 VAL B C 1
ATOM 3153 O O . VAL B 2 93 ? 144.728 149.878 174.237 1.00 98.50 121 VAL B O 1
ATOM 3157 N N . THR B 2 94 ? 146.514 150.425 175.501 1.00 98.58 122 THR B N 1
ATOM 3158 C CA . THR B 2 94 ? 146.224 151.851 175.449 1.00 98.58 122 THR B CA 1
ATOM 3159 C C . THR B 2 94 ? 147.522 152.642 175.416 1.00 98.58 122 THR B C 1
ATOM 3160 O O . THR B 2 94 ? 148.438 152.367 176.196 1.00 98.58 122 THR B O 1
ATOM 3164 N N . ILE B 2 95 ? 147.595 153.621 174.512 1.00 98.40 123 ILE B N 1
ATOM 3165 C CA . ILE B 2 95 ? 148.706 154.560 174.450 1.00 98.40 123 ILE B CA 1
ATOM 3166 C C . ILE B 2 95 ? 148.136 155.971 174.490 1.00 98.40 123 ILE B C 1
ATOM 3167 O O . ILE B 2 95 ? 146.965 156.204 174.184 1.00 98.40 123 ILE B O 1
ATOM 3172 N N . GLN B 2 96 ? 148.985 156.920 174.877 1.00 98.10 124 GLN B N 1
ATOM 3173 C CA . GLN B 2 96 ? 148.548 158.299 175.029 1.00 98.10 124 GLN B CA 1
ATOM 3174 C C . GLN B 2 96 ? 149.701 159.241 174.717 1.00 98.10 124 GLN B C 1
ATOM 3175 O O . GLN B 2 96 ? 150.872 158.852 174.735 1.00 98.10 124 GLN B O 1
ATOM 3181 N N . LEU B 2 97 ? 149.350 160.491 174.431 1.00 98.11 125 LEU B N 1
ATOM 3182 C CA . LEU B 2 97 ? 150.314 161.559 174.208 1.00 98.11 125 LEU B CA 1
ATOM 3183 C C . LEU B 2 97 ? 150.240 162.549 175.360 1.00 98.11 125 LEU B C 1
ATOM 3184 O O . LEU B 2 97 ? 149.147 162.976 175.747 1.00 98.11 125 LEU B O 1
ATOM 3189 N N . ASP B 2 98 ? 151.398 162.910 175.903 1.00 97.36 126 ASP B N 1
ATOM 3190 C CA . ASP B 2 98 ? 151.485 163.842 177.018 1.00 97.36 126 ASP B CA 1
ATOM 3191 C C . ASP B 2 98 ? 151.936 165.203 176.506 1.00 97.36 126 ASP B C 1
ATOM 3192 O O . ASP B 2 98 ? 152.979 165.312 175.853 1.00 97.36 126 ASP B O 1
ATOM 3197 N N . LEU B 2 99 ? 151.152 166.235 176.804 1.00 94.81 127 LEU B N 1
ATOM 3198 C CA . LEU B 2 99 ? 151.419 167.587 176.337 1.00 94.81 127 LEU B CA 1
ATOM 3199 C C . LEU B 2 99 ? 151.578 168.525 177.524 1.00 94.81 127 LEU B C 1
ATOM 3200 O O . LEU B 2 99 ? 150.834 168.432 178.506 1.00 94.81 127 LEU B O 1
ATOM 3205 N N . GLU B 2 100 ? 152.559 169.425 177.429 1.00 89.44 128 GLU B N 1
ATOM 3206 C CA . GLU B 2 100 ? 152.778 170.398 178.494 1.00 89.44 128 GLU B CA 1
ATOM 3207 C C . GLU B 2 100 ? 151.588 171.338 178.637 1.00 89.44 128 GLU B C 1
ATOM 3208 O O . GLU B 2 100 ? 151.162 171.648 179.756 1.00 89.44 128 GLU B O 1
ATOM 3214 N N . ALA B 2 101 ? 151.039 171.801 177.517 1.00 89.25 129 ALA B N 1
ATOM 3215 C CA . ALA B 2 101 ? 149.893 172.698 177.523 1.00 89.25 129 ALA B CA 1
ATOM 3216 C C . ALA B 2 101 ? 148.918 172.229 176.450 1.00 89.25 129 ALA B C 1
ATOM 3217 O O . ALA B 2 101 ? 149.084 171.159 175.856 1.00 89.25 129 ALA B O 1
ATOM 3219 N N . GLU B 2 102 ? 147.890 173.035 176.199 1.00 92.01 130 GLU B N 1
ATOM 3220 C CA . GLU B 2 102 ? 146.886 172.692 175.204 1.00 92.01 130 GLU B CA 1
ATOM 3221 C C . GLU B 2 102 ? 147.440 172.912 173.802 1.00 92.01 130 GLU B C 1
ATOM 3222 O O . GLU B 2 102 ? 147.904 174.008 173.474 1.00 92.01 130 GLU B O 1
ATOM 3228 N N . PHE B 2 103 ? 147.389 171.871 172.980 1.00 94.06 131 PHE B N 1
ATOM 3229 C CA . PHE B 2 103 ? 147.830 171.924 171.595 1.00 94.06 131 PHE B CA 1
ATOM 3230 C C . PHE B 2 103 ? 146.634 171.766 170.664 1.00 94.06 131 PHE B C 1
ATOM 3231 O O . PHE B 2 103 ? 145.502 171.524 171.092 1.00 94.06 131 PHE B O 1
ATOM 3239 N N . HIS B 2 104 ? 146.902 171.905 169.370 1.00 91.89 132 HIS B N 1
ATOM 3240 C CA . HIS B 2 104 ? 145.920 171.664 168.324 1.00 91.89 132 HIS B CA 1
ATOM 3241 C C . HIS B 2 104 ? 146.226 170.329 167.662 1.00 91.89 132 HIS B C 1
ATOM 3242 O O . HIS B 2 104 ? 147.359 170.093 167.231 1.00 91.89 132 HIS B O 1
ATOM 3249 N N . PHE B 2 105 ? 145.224 169.460 167.587 1.00 94.96 133 PHE B N 1
ATOM 3250 C CA . PHE B 2 105 ? 145.363 168.165 166.940 1.00 94.96 133 PHE B CA 1
ATOM 3251 C C . PHE B 2 105 ? 144.355 168.051 165.808 1.00 94.96 133 PHE B C 1
ATOM 3252 O O . PHE B 2 105 ? 143.197 168.455 165.954 1.00 94.96 133 PHE B O 1
ATOM 3260 N N . THR B 2 106 ? 144.800 167.504 164.678 1.00 92.16 134 THR B N 1
ATOM 3261 C CA . THR B 2 106 ? 143.929 167.391 163.515 1.00 92.16 134 THR B CA 1
ATOM 3262 C C . THR B 2 106 ? 143.935 165.988 162.922 1.00 92.16 134 THR B C 1
ATOM 3263 O O . THR B 2 106 ? 142.937 165.561 162.331 1.00 92.16 134 THR B O 1
ATOM 3267 N N . HIS B 2 107 ? 145.040 165.261 163.073 1.00 92.99 135 HIS B N 1
ATOM 3268 C CA . HIS B 2 107 ? 145.160 163.953 162.442 1.00 92.99 135 HIS B CA 1
ATOM 3269 C C . HIS B 2 107 ? 146.417 163.262 162.944 1.00 92.99 135 HIS B C 1
ATOM 3270 O O . HIS B 2 107 ? 147.419 163.915 163.248 1.00 92.99 135 HIS B O 1
ATOM 3277 N N . LEU B 2 108 ? 146.353 161.934 163.014 1.00 94.90 136 LEU B N 1
ATOM 3278 C CA . LEU B 2 108 ? 147.489 161.107 163.392 1.00 94.90 136 LEU B CA 1
ATOM 3279 C C . LEU B 2 108 ? 147.588 159.929 162.436 1.00 94.90 136 LEU B C 1
ATOM 3280 O O . LEU B 2 108 ? 146.569 159.381 162.005 1.00 94.90 136 LEU B O 1
ATOM 3285 N N . ILE B 2 109 ? 148.818 159.549 162.099 1.00 92.09 137 ILE B N 1
ATOM 3286 C CA . ILE B 2 109 ? 149.088 158.414 161.225 1.00 92.09 137 ILE B CA 1
ATOM 3287 C C . ILE B 2 109 ? 149.978 157.435 161.975 1.00 92.09 137 ILE B C 1
ATOM 3288 O O . ILE B 2 109 ? 151.043 157.815 162.475 1.00 92.09 137 ILE B O 1
ATOM 3293 N N . MET B 2 110 ? 149.540 156.180 162.053 1.00 94.21 138 MET B N 1
ATOM 3294 C CA . MET B 2 110 ? 150.300 155.121 162.707 1.00 94.21 138 MET B CA 1
ATOM 3295 C C . MET B 2 110 ? 150.480 153.979 161.720 1.00 94.21 138 MET B C 1
ATOM 3296 O O . MET B 2 110 ? 149.493 153.411 161.244 1.00 94.21 138 MET B O 1
ATOM 3301 N N . THR B 2 111 ? 151.732 153.640 161.422 1.00 92.14 139 THR B N 1
ATOM 3302 C CA . THR B 2 111 ? 152.050 152.549 160.505 1.00 92.14 139 THR B CA 1
ATOM 3303 C C . THR B 2 111 ? 152.220 151.265 161.310 1.00 92.14 139 THR B C 1
ATOM 3304 O O . THR B 2 111 ? 153.252 151.059 161.957 1.00 92.14 139 THR B O 1
ATOM 3308 N N . PHE B 2 112 ? 151.209 150.401 161.264 1.00 94.28 140 PHE B N 1
ATOM 3309 C CA . PHE B 2 112 ? 151.205 149.182 162.058 1.00 94.28 140 PHE B CA 1
ATOM 3310 C C . PHE B 2 112 ? 152.188 148.161 161.483 1.00 94.28 140 PHE B C 1
ATOM 3311 O O . PHE B 2 112 ? 152.623 148.256 160.333 1.00 94.28 140 PHE B O 1
ATOM 3319 N N . LYS B 2 113 ? 152.533 147.170 162.304 1.00 92.97 141 LYS B N 1
ATOM 3320 C CA . LYS B 2 113 ? 153.477 146.131 161.910 1.00 92.97 141 LYS B CA 1
ATOM 3321 C C . LYS B 2 113 ? 152.808 144.916 161.284 1.00 92.97 141 LYS B C 1
ATOM 3322 O O . LYS B 2 113 ? 153.032 144.629 160.104 1.00 92.97 141 LYS B O 1
ATOM 3328 N N . THR B 2 114 ? 151.983 144.195 162.043 1.00 93.69 142 THR B N 1
ATOM 3329 C CA . THR B 2 114 ? 151.448 142.936 161.544 1.00 93.69 142 THR B CA 1
ATOM 3330 C C . THR B 2 114 ? 150.021 143.083 161.032 1.00 93.69 142 THR B C 1
ATOM 3331 O O . THR B 2 114 ? 149.763 142.891 159.840 1.00 93.69 142 THR B O 1
ATOM 3335 N N . PHE B 2 115 ? 149.093 143.445 161.918 1.00 93.80 143 PHE B N 1
ATOM 3336 C CA . PHE B 2 115 ? 147.680 143.590 161.584 1.00 93.80 143 PHE B CA 1
ATOM 3337 C C . PHE B 2 115 ? 147.157 144.903 162.143 1.00 93.80 143 PHE B C 1
ATOM 3338 O O . PHE B 2 115 ? 147.457 145.250 163.290 1.00 93.80 143 PHE B O 1
ATOM 3346 N N . ARG B 2 116 ? 146.371 145.622 161.347 1.00 96.93 144 ARG B N 1
ATOM 3347 C CA . ARG B 2 116 ? 145.569 146.693 161.915 1.00 96.93 144 ARG B CA 1
ATOM 3348 C C . ARG B 2 116 ? 144.697 146.090 163.008 1.00 96.93 144 ARG B C 1
ATOM 3349 O O . ARG B 2 116 ? 144.070 145.046 162.783 1.00 96.93 144 ARG B O 1
ATOM 3357 N N . PRO B 2 117 ? 144.662 146.676 164.200 1.00 98.21 145 PRO B N 1
ATOM 3358 C CA . PRO B 2 117 ? 143.811 146.125 165.258 1.00 98.21 145 PRO B CA 1
ATOM 3359 C C . PRO B 2 117 ? 142.361 146.060 164.806 1.00 98.21 145 PRO B C 1
ATOM 3360 O O . PRO B 2 117 ? 141.878 146.928 164.078 1.00 98.21 145 PRO B O 1
ATOM 3364 N N . ALA B 2 118 ? 141.686 144.982 165.205 1.00 97.29 146 ALA B N 1
ATOM 3365 C CA . ALA B 2 118 ? 140.283 144.803 164.850 1.00 97.29 146 ALA B CA 1
ATOM 3366 C C . ALA B 2 118 ? 139.456 146.010 165.272 1.00 97.29 146 ALA B C 1
ATOM 3367 O O . ALA B 2 118 ? 138.710 146.579 164.469 1.00 97.29 146 ALA B O 1
ATOM 3369 N N . ALA B 2 119 ? 139.585 146.421 166.530 1.00 98.44 147 ALA B N 1
ATOM 3370 C CA . ALA B 2 119 ? 138.873 147.573 167.062 1.00 98.44 147 ALA B CA 1
ATOM 3371 C C . ALA B 2 119 ? 139.860 148.699 167.330 1.00 98.44 147 ALA B C 1
ATOM 3372 O O . ALA B 2 119 ? 140.879 148.492 167.997 1.00 98.44 147 ALA B O 1
ATOM 3374 N N . MET B 2 120 ? 139.552 149.886 166.812 1.00 98.62 148 MET B N 1
ATOM 3375 C CA . MET B 2 120 ? 140.393 151.059 166.992 1.00 98.62 148 MET B CA 1
ATOM 3376 C C . MET B 2 120 ? 139.524 152.266 167.301 1.00 98.62 148 MET B C 1
ATOM 3377 O O . MET B 2 120 ? 138.509 152.497 166.637 1.00 98.62 148 MET B O 1
ATOM 3382 N N . LEU B 2 121 ? 139.928 153.033 168.310 1.00 98.54 149 LEU B N 1
ATOM 3383 C CA . LEU B 2 121 ? 139.198 154.229 168.698 1.00 98.54 149 LEU B CA 1
ATOM 3384 C C . LEU B 2 121 ? 140.171 155.226 169.307 1.00 98.54 149 LEU B C 1
ATOM 3385 O O . LEU B 2 121 ? 141.243 154.861 169.797 1.00 98.54 149 LEU B O 1
ATOM 3390 N N . ILE B 2 122 ? 139.777 156.495 169.275 1.00 98.49 150 ILE B N 1
ATOM 3391 C CA . ILE B 2 122 ? 140.569 157.589 169.821 1.00 98.49 150 ILE B CA 1
ATOM 3392 C C . ILE B 2 122 ? 139.768 158.244 170.934 1.00 98.49 150 ILE B C 1
ATOM 3393 O O . ILE B 2 122 ? 138.589 158.568 170.748 1.00 98.49 150 ILE B O 1
ATOM 3398 N N . GLU B 2 123 ? 140.403 158.434 172.085 1.00 98.24 151 GLU B N 1
ATOM 3399 C CA . GLU B 2 123 ? 139.761 159.035 173.244 1.00 98.24 151 GLU B CA 1
ATOM 3400 C C . GLU B 2 123 ? 140.294 160.449 173.429 1.00 98.24 151 GLU B C 1
ATOM 3401 O O . GLU B 2 123 ? 141.509 160.671 173.388 1.00 98.24 151 GLU B O 1
ATOM 3407 N N . ARG B 2 124 ? 139.385 161.399 173.630 1.00 96.99 152 ARG B N 1
ATOM 3408 C CA . ARG B 2 124 ? 139.709 162.818 173.647 1.00 96.99 152 ARG B CA 1
ATOM 3409 C C . ARG B 2 124 ? 139.745 163.344 175.076 1.00 96.99 152 ARG B C 1
ATOM 3410 O O . ARG B 2 124 ? 138.895 162.994 175.900 1.00 96.99 152 ARG B O 1
ATOM 3418 N N . SER B 2 125 ? 140.731 164.195 175.363 1.00 97.36 153 SER B N 1
ATOM 3419 C CA . SER B 2 125 ? 140.868 164.828 176.676 1.00 97.36 153 SER B CA 1
ATOM 3420 C C . SER B 2 125 ? 141.342 166.262 176.462 1.00 97.36 153 SER B C 1
ATOM 3421 O O . SER B 2 125 ? 142.526 166.500 176.205 1.0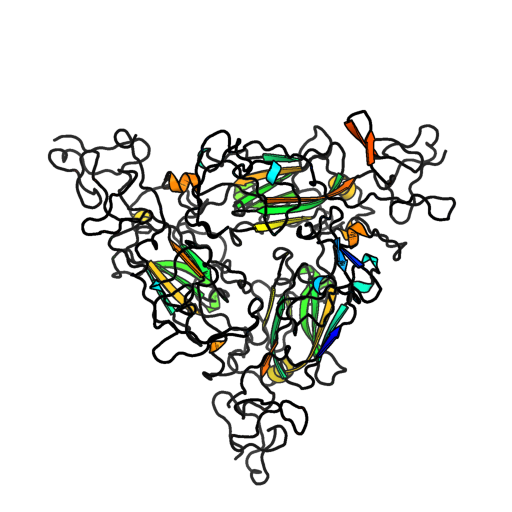0 97.36 153 SER B O 1
ATOM 3424 N N . SER B 2 126 ? 140.418 167.212 176.573 1.00 93.90 154 SER B N 1
ATOM 3425 C CA . SER B 2 126 ? 140.727 168.625 176.414 1.00 93.90 154 SER B CA 1
ATOM 3426 C C . SER B 2 126 ? 140.944 169.340 177.741 1.00 93.90 154 SER B C 1
ATOM 3427 O O . SER B 2 126 ? 141.153 170.556 177.744 1.00 93.90 154 SER B O 1
ATOM 3430 N N . ASP B 2 127 ? 140.897 168.623 178.862 1.00 94.64 155 ASP B N 1
ATOM 3431 C CA . ASP B 2 127 ? 141.036 169.232 180.181 1.00 94.64 155 ASP B CA 1
ATOM 3432 C C . ASP B 2 127 ? 141.940 168.389 181.069 1.00 94.64 155 ASP B C 1
ATOM 3433 O O . ASP B 2 127 ? 141.681 168.220 182.265 1.00 94.64 155 ASP B O 1
ATOM 3438 N N . PHE B 2 128 ? 143.013 167.849 180.488 1.00 95.78 156 PHE B N 1
ATOM 3439 C CA . PHE B 2 128 ? 144.005 167.058 181.219 1.00 95.78 156 PHE B CA 1
ATOM 3440 C C . PHE B 2 128 ? 143.369 165.860 181.923 1.00 95.78 156 PHE B C 1
ATOM 3441 O O . PHE B 2 128 ? 143.666 165.568 183.083 1.00 95.78 156 PHE B O 1
ATOM 3449 N N . GLY B 2 129 ? 142.485 165.160 181.215 1.00 94.98 157 GLY B N 1
ATOM 3450 C CA . GLY B 2 129 ? 141.904 163.933 181.715 1.00 94.98 157 GLY B CA 1
ATOM 3451 C C . GLY B 2 129 ? 140.684 164.088 182.596 1.00 94.98 157 GLY B C 1
ATOM 3452 O O . GLY B 2 129 ? 140.136 163.072 183.044 1.00 94.98 157 GLY B O 1
ATOM 3453 N N . LYS B 2 130 ? 140.242 165.318 182.871 1.00 96.53 158 LYS B N 1
ATOM 3454 C CA . LYS B 2 130 ? 139.037 165.498 183.675 1.00 96.53 158 LYS B CA 1
ATOM 3455 C C . LYS B 2 130 ? 137.811 164.942 182.959 1.00 96.53 158 LYS B C 1
ATOM 3456 O O . LYS B 2 130 ? 136.961 164.293 183.580 1.00 96.53 158 LYS B O 1
ATOM 3462 N N . THR B 2 131 ? 137.705 165.182 181.657 1.00 96.85 159 THR B N 1
ATOM 3463 C CA . THR B 2 131 ? 136.672 164.588 180.821 1.00 96.85 159 THR B CA 1
ATOM 3464 C C . THR B 2 131 ? 137.313 163.622 179.833 1.00 96.85 159 THR B C 1
ATOM 3465 O O . THR B 2 131 ? 138.538 163.553 179.699 1.00 96.85 159 THR B O 1
ATOM 3469 N N . TRP B 2 132 ? 136.468 162.868 179.133 1.00 97.16 160 TRP B N 1
ATOM 3470 C CA . TRP B 2 132 ? 136.949 161.852 178.197 1.00 97.16 160 TRP B CA 1
ATOM 3471 C C . TRP B 2 132 ? 136.022 161.833 176.985 1.00 97.16 160 TRP B C 1
ATOM 3472 O O . TRP B 2 132 ? 134.950 161.223 177.027 1.00 97.16 160 TRP B O 1
ATOM 3483 N N . GLY B 2 133 ? 136.438 162.504 175.909 1.00 96.14 161 GLY B N 1
ATOM 3484 C CA . GLY B 2 133 ? 135.709 162.473 174.660 1.00 96.14 161 GLY B CA 1
ATOM 3485 C C . GLY B 2 133 ? 136.226 161.394 173.723 1.00 96.14 161 GLY B C 1
ATOM 3486 O O . GLY B 2 133 ? 137.171 160.667 174.021 1.00 96.14 161 GLY B O 1
ATOM 3487 N N . VAL B 2 134 ? 135.579 161.297 172.562 1.00 97.35 162 VAL B N 1
ATOM 3488 C CA . VAL B 2 134 ? 135.947 160.327 171.538 1.00 97.35 162 VAL B CA 1
ATOM 3489 C C . VAL B 2 134 ? 135.862 160.986 170.167 1.00 97.35 162 VAL B C 1
ATOM 3490 O O . VAL B 2 134 ? 135.004 161.838 169.918 1.00 97.35 162 VAL B O 1
ATOM 3494 N N . TYR B 2 135 ? 136.770 160.588 169.276 1.00 96.68 163 TYR B N 1
ATOM 3495 C CA . TYR B 2 135 ? 136.788 161.103 167.909 1.00 96.68 163 TYR B CA 1
ATOM 3496 C C . TYR B 2 135 ? 135.948 160.252 166.965 1.00 96.68 163 TYR B C 1
ATOM 3497 O O . TYR B 2 135 ? 134.974 160.732 166.377 1.00 96.68 163 TYR B O 1
ATOM 3506 N N . ARG B 2 136 ? 136.325 158.988 166.810 1.00 97.37 164 ARG B N 1
ATOM 3507 C CA . ARG B 2 136 ? 135.772 158.134 165.771 1.00 97.37 164 ARG B CA 1
ATOM 3508 C C . ARG B 2 136 ? 136.036 156.687 166.158 1.00 97.37 164 ARG B C 1
ATOM 3509 O O . ARG B 2 136 ? 136.852 156.398 167.036 1.00 97.37 164 ARG B O 1
ATOM 3517 N N . TYR B 2 137 ? 135.338 155.779 165.486 1.00 98.28 165 TYR B N 1
ATOM 3518 C CA . TYR B 2 137 ? 135.464 154.353 165.739 1.00 98.28 165 TYR B CA 1
ATOM 3519 C C . TYR B 2 137 ? 135.932 153.644 164.478 1.00 98.28 165 TYR B C 1
ATOM 3520 O O . TYR B 2 137 ? 135.465 153.942 163.374 1.00 98.28 165 TYR B O 1
ATOM 3529 N N . PHE B 2 138 ? 136.869 152.717 164.647 1.00 98.15 166 PHE B N 1
ATOM 3530 C CA . PHE B 2 138 ? 137.322 151.841 163.577 1.00 98.15 166 PHE B CA 1
ATOM 3531 C C . PHE B 2 138 ? 137.122 150.402 164.024 1.00 98.15 166 PHE B C 1
ATOM 3532 O O . PHE B 2 138 ? 137.552 150.025 165.119 1.00 98.15 166 PHE B O 1
ATOM 3540 N N . ALA B 2 139 ? 136.470 149.603 163.184 1.00 97.54 167 ALA B N 1
ATOM 3541 C CA . ALA B 2 139 ? 136.181 148.225 163.548 1.00 97.54 167 ALA B CA 1
ATOM 3542 C C . ALA B 2 139 ? 136.045 147.387 162.287 1.00 97.54 167 ALA B C 1
ATOM 3543 O O . ALA B 2 139 ? 135.475 147.840 161.292 1.00 97.54 167 ALA B O 1
ATOM 3545 N N . TYR B 2 140 ? 136.575 146.163 162.343 1.00 95.72 168 TYR B N 1
ATOM 3546 C CA . TYR B 2 140 ? 136.379 145.222 161.246 1.00 95.72 168 TYR B CA 1
ATOM 3547 C C . TYR B 2 140 ? 134.903 144.888 161.082 1.00 95.72 168 TYR B C 1
ATOM 3548 O O . TYR B 2 140 ? 134.398 144.791 159.958 1.00 95.72 168 TYR B O 1
ATOM 3557 N N . ASP B 2 141 ? 134.199 144.705 162.196 1.00 93.52 169 ASP B N 1
ATOM 3558 C CA . ASP B 2 141 ? 132.745 144.586 162.214 1.00 93.52 169 ASP B CA 1
ATOM 3559 C C . ASP B 2 141 ? 132.229 145.605 163.221 1.00 93.52 169 ASP B C 1
ATOM 3560 O O . ASP B 2 141 ? 132.485 145.476 164.422 1.00 93.52 169 ASP B O 1
ATOM 3565 N N . CYS B 2 142 ? 131.513 146.619 162.729 1.00 95.00 170 CYS B N 1
ATOM 3566 C CA . CYS B 2 142 ? 131.127 147.740 163.582 1.00 95.00 170 CYS B CA 1
ATOM 3567 C C . CYS B 2 142 ? 130.219 147.290 164.720 1.00 95.00 170 CYS B C 1
ATOM 3568 O O . CYS B 2 142 ? 130.430 147.659 165.880 1.00 95.00 170 CYS B O 1
ATOM 3571 N N . GLU B 2 143 ? 129.202 146.486 164.407 1.00 92.27 171 GLU B N 1
ATOM 3572 C CA . GLU B 2 143 ? 128.255 146.066 165.436 1.00 92.27 171 GLU B CA 1
ATOM 3573 C C . GLU B 2 143 ? 128.903 145.113 166.433 1.00 92.27 171 GLU B C 1
ATOM 3574 O O . GLU B 2 143 ? 128.582 145.143 167.627 1.00 92.27 171 GLU B O 1
ATOM 3580 N N . ALA B 2 144 ? 129.815 144.257 165.963 1.00 91.48 172 ALA B N 1
ATOM 3581 C CA . ALA B 2 144 ? 130.467 143.306 166.858 1.00 91.48 172 ALA B CA 1
ATOM 3582 C C . ALA B 2 144 ? 131.362 144.012 167.868 1.00 91.48 172 ALA B C 1
ATOM 3583 O O . ALA B 2 144 ? 131.397 143.634 169.045 1.00 91.48 172 ALA B O 1
ATOM 3585 N N . SER B 2 145 ? 132.094 145.036 167.431 1.00 95.84 173 SER B N 1
ATOM 3586 C CA . SER B 2 145 ? 133.031 145.731 168.306 1.00 95.84 173 SER B CA 1
ATOM 3587 C C . SER B 2 145 ? 132.375 146.891 169.048 1.00 95.84 173 SER B C 1
ATOM 3588 O O . SER B 2 145 ? 132.465 146.974 170.277 1.00 95.84 173 SER B O 1
ATOM 3591 N N . PHE B 2 146 ? 131.714 147.790 168.322 1.00 97.24 174 PHE B N 1
ATOM 3592 C CA . PHE B 2 146 ? 131.074 148.971 168.904 1.00 97.24 174 PHE B CA 1
ATOM 3593 C C . PHE B 2 146 ? 129.621 149.018 168.452 1.00 97.24 174 PHE B C 1
ATOM 3594 O O . PHE B 2 146 ? 129.274 149.746 167.512 1.00 97.24 174 PHE B O 1
ATOM 3602 N N . PRO B 2 147 ? 128.745 148.248 169.092 1.00 96.05 175 PRO B N 1
ATOM 3603 C CA . PRO B 2 147 ? 127.325 148.299 168.731 1.00 96.05 175 PRO B CA 1
ATOM 3604 C C . PRO B 2 147 ? 126.718 149.658 169.042 1.00 96.05 175 PRO B C 1
ATOM 3605 O O . PRO B 2 147 ? 127.138 150.358 169.967 1.00 96.05 175 PRO B O 1
ATOM 3609 N N . GLY B 2 148 ? 125.716 150.027 168.249 1.00 95.40 176 GLY B N 1
ATOM 3610 C CA . GLY B 2 148 ? 125.047 151.299 168.434 1.00 95.40 176 GLY B CA 1
ATOM 3611 C C . GLY B 2 148 ? 125.731 152.486 167.800 1.00 95.40 176 GLY B C 1
ATOM 3612 O O . GLY B 2 148 ? 125.430 153.627 168.166 1.00 95.40 176 GLY B O 1
ATOM 3613 N N . ILE B 2 149 ? 126.646 152.260 166.861 1.00 96.11 177 ILE B N 1
ATOM 3614 C CA . ILE B 2 149 ? 127.374 153.327 166.184 1.00 96.11 177 ILE B CA 1
ATOM 3615 C C . ILE B 2 149 ? 127.071 153.247 164.695 1.00 96.11 177 ILE B C 1
ATOM 3616 O O . ILE B 2 149 ? 127.178 152.173 164.091 1.00 96.11 177 ILE B O 1
ATOM 3621 N N . SER B 2 150 ? 126.695 154.380 164.109 1.00 95.04 178 SER B N 1
ATOM 3622 C CA . SER B 2 150 ? 126.335 154.419 162.699 1.00 95.04 178 SER B CA 1
ATOM 3623 C C . SER B 2 150 ? 127.545 154.134 161.816 1.00 95.04 178 SER B C 1
ATOM 3624 O O . SER B 2 150 ? 128.679 154.499 162.134 1.00 95.04 178 SER B O 1
ATOM 3627 N N . THR B 2 151 ? 127.287 153.468 160.692 1.00 88.83 179 THR B N 1
ATOM 3628 C CA . THR B 2 151 ? 128.312 153.111 159.723 1.00 88.83 179 THR B CA 1
ATOM 3629 C C . THR B 2 151 ? 127.880 153.563 158.337 1.00 88.83 179 THR B C 1
ATOM 3630 O O . THR B 2 151 ? 126.714 153.410 157.962 1.00 88.83 179 THR B O 1
ATOM 3634 N N . GLY B 2 152 ? 128.821 154.120 157.578 1.00 75.45 180 GLY B N 1
ATOM 3635 C CA . GLY B 2 152 ? 128.546 154.554 156.229 1.00 75.45 180 GLY B CA 1
ATOM 3636 C C . GLY B 2 152 ? 129.277 155.828 155.861 1.00 75.45 180 GLY B C 1
ATOM 3637 O O . GLY B 2 152 ? 130.384 156.099 156.336 1.00 75.45 180 GLY B O 1
ATOM 3638 N N . PRO B 2 153 ? 128.664 156.642 154.998 1.00 78.12 181 PRO B N 1
ATOM 3639 C CA . PRO B 2 153 ? 129.293 157.911 154.606 1.00 78.12 181 PRO B CA 1
ATOM 3640 C C . PRO B 2 153 ? 129.261 158.935 155.728 1.00 78.12 181 PRO B C 1
ATOM 3641 O O . PRO B 2 153 ? 128.854 158.620 156.849 1.00 78.12 181 PRO B O 1
ATOM 3645 N N . MET B 2 154 ? 129.704 160.157 155.446 1.00 86.82 182 MET B N 1
ATOM 3646 C CA . MET B 2 154 ? 129.700 161.205 156.457 1.00 86.82 182 MET B CA 1
ATOM 3647 C C . MET B 2 154 ? 128.274 161.637 156.781 1.00 86.82 182 MET B C 1
ATOM 3648 O O . MET B 2 154 ? 127.416 161.717 155.897 1.00 86.82 182 MET B O 1
ATOM 3653 N N . LYS B 2 155 ? 128.023 161.912 158.061 1.00 86.52 183 LYS B N 1
ATOM 3654 C CA . LYS B 2 155 ? 126.765 162.504 158.504 1.00 86.52 183 LYS B CA 1
ATOM 3655 C C . LYS B 2 155 ? 126.972 163.921 159.022 1.00 86.52 183 LYS B C 1
ATOM 3656 O O . LYS B 2 155 ? 126.313 164.856 158.559 1.00 86.52 183 LYS B O 1
ATOM 3662 N N . LYS B 2 156 ? 127.875 164.102 159.983 1.00 89.36 184 LYS B N 1
ATOM 3663 C CA . LYS B 2 156 ? 128.151 165.407 160.562 1.00 89.36 184 LYS B CA 1
ATOM 3664 C C . LYS B 2 156 ? 129.654 165.560 160.740 1.00 89.36 184 LYS B C 1
ATOM 3665 O O . LYS B 2 156 ? 130.393 164.577 160.838 1.00 89.36 184 LYS B O 1
ATOM 3671 N N . VAL B 2 157 ? 130.102 166.817 160.776 1.00 88.97 185 VAL B N 1
ATOM 3672 C CA . VAL B 2 157 ? 131.528 167.096 160.919 1.00 88.97 185 VAL B CA 1
ATOM 3673 C C . VAL B 2 157 ? 132.037 166.613 162.271 1.00 88.97 185 VAL B C 1
ATOM 3674 O O . VAL B 2 157 ? 133.158 166.102 162.381 1.00 88.97 185 VAL B O 1
ATOM 3678 N N . ASP B 2 158 ? 131.229 166.765 163.316 1.00 91.03 186 ASP B N 1
ATOM 3679 C CA . ASP B 2 158 ? 131.623 166.438 164.681 1.00 91.03 186 ASP B CA 1
ATOM 3680 C C . ASP B 2 158 ? 130.762 165.319 165.257 1.00 91.03 186 ASP B C 1
ATOM 3681 O O . ASP B 2 158 ? 130.330 165.374 166.410 1.00 91.03 186 ASP B O 1
ATOM 3686 N N . ASP B 2 159 ? 130.501 164.287 164.461 1.00 93.73 187 ASP B N 1
ATOM 3687 C CA . ASP B 2 159 ? 129.707 163.145 164.892 1.00 93.73 187 ASP B CA 1
ATOM 3688 C C . ASP B 2 159 ? 130.576 161.896 164.915 1.00 93.73 187 ASP B C 1
ATOM 3689 O O . ASP B 2 159 ? 131.317 161.631 163.961 1.00 93.73 187 ASP B O 1
ATOM 3694 N N . ILE B 2 160 ? 130.481 161.135 165.999 1.00 95.79 188 ILE B N 1
ATOM 3695 C CA . ILE B 2 160 ? 131.263 159.914 166.152 1.00 95.79 188 ILE B CA 1
ATOM 3696 C C . ILE B 2 160 ? 130.609 158.797 165.349 1.00 95.79 188 ILE B C 1
ATOM 3697 O O . ILE B 2 160 ? 129.410 158.528 165.492 1.00 95.79 188 ILE B O 1
ATOM 3702 N N . ILE B 2 161 ? 131.395 158.151 164.488 1.00 96.37 189 ILE B N 1
ATOM 3703 C CA . ILE B 2 161 ? 130.916 157.078 163.625 1.00 96.37 189 ILE B CA 1
ATOM 3704 C C . ILE B 2 161 ? 131.931 155.943 163.641 1.00 96.37 189 ILE B C 1
ATOM 3705 O O . ILE B 2 161 ? 133.067 156.098 164.094 1.00 96.37 189 ILE B O 1
ATOM 3710 N N . CYS B 2 162 ? 131.503 154.788 163.139 1.00 97.52 190 CYS B N 1
ATOM 3711 C CA . CYS B 2 162 ? 132.351 153.610 163.021 1.00 97.52 190 CYS B CA 1
ATOM 3712 C C . CYS B 2 162 ? 132.587 153.308 161.549 1.00 97.52 190 CYS B C 1
ATOM 3713 O O . CYS B 2 162 ? 131.631 153.207 160.772 1.00 97.52 190 CYS B O 1
ATOM 3716 N N . ASP B 2 163 ? 133.854 153.167 161.168 1.00 94.38 191 ASP B N 1
ATOM 3717 C CA . ASP B 2 163 ? 134.227 152.901 159.786 1.00 94.38 191 ASP B CA 1
ATOM 3718 C C . ASP B 2 163 ? 135.199 151.734 159.727 1.00 94.38 191 ASP B C 1
ATOM 3719 O O . ASP B 2 163 ? 136.108 151.628 160.555 1.00 94.38 191 ASP B O 1
ATOM 3724 N N . SER B 2 164 ? 135.005 150.865 158.738 1.00 92.75 192 SER B N 1
ATOM 3725 C CA . SER B 2 164 ? 135.857 149.705 158.527 1.00 92.75 192 SER B CA 1
ATOM 3726 C C . SER B 2 164 ? 136.906 149.942 157.449 1.00 92.75 192 SER B C 1
ATOM 3727 O O . SER B 2 164 ? 137.570 148.991 157.025 1.00 92.75 192 SER B O 1
ATOM 3730 N N . ARG B 2 165 ? 137.069 151.186 156.997 1.00 88.77 193 ARG B N 1
ATOM 3731 C CA . ARG B 2 165 ? 138.008 151.489 155.925 1.00 88.77 193 ARG B CA 1
ATOM 3732 C C . ARG B 2 165 ? 139.463 151.354 156.352 1.00 88.77 193 ARG B C 1
ATOM 3733 O O . ARG B 2 165 ? 140.346 151.380 155.489 1.00 88.77 193 ARG B O 1
ATOM 3741 N N . TYR B 2 166 ? 139.735 151.217 157.652 1.00 93.17 194 TYR B N 1
ATOM 3742 C CA . TYR B 2 166 ? 141.102 151.129 158.153 1.00 93.17 194 TYR B CA 1
ATOM 3743 C C . TYR B 2 166 ? 141.296 149.937 159.083 1.00 93.17 194 TYR B C 1
ATOM 3744 O O . TYR B 2 166 ? 142.199 149.957 159.924 1.00 93.17 194 TYR B O 1
ATOM 3753 N N . SER B 2 167 ? 140.455 148.914 158.968 1.00 94.82 195 SER B N 1
ATOM 3754 C CA . SER B 2 167 ? 140.593 147.678 159.727 1.00 94.82 195 SER B CA 1
ATOM 3755 C C . SER B 2 167 ? 140.607 146.471 158.796 1.00 94.82 195 SER B C 1
ATOM 3756 O O . SER B 2 167 ? 139.947 145.460 159.048 1.00 94.82 195 SER B O 1
ATOM 3759 N N . ASP B 2 168 ? 141.363 146.562 157.708 1.00 90.49 196 ASP B N 1
ATOM 3760 C CA . ASP B 2 168 ? 141.424 145.489 156.725 1.00 90.49 196 ASP B CA 1
ATOM 3761 C C . ASP B 2 168 ? 142.232 144.319 157.285 1.00 90.49 196 ASP B C 1
ATOM 3762 O O . ASP B 2 168 ? 142.652 144.306 158.445 1.00 90.49 196 ASP B O 1
ATOM 3767 N N . ILE B 2 169 ? 142.457 143.308 156.446 1.00 89.70 197 ILE B N 1
ATOM 3768 C CA . ILE B 2 169 ? 143.131 142.085 156.851 1.00 89.70 197 ILE B CA 1
ATOM 3769 C C 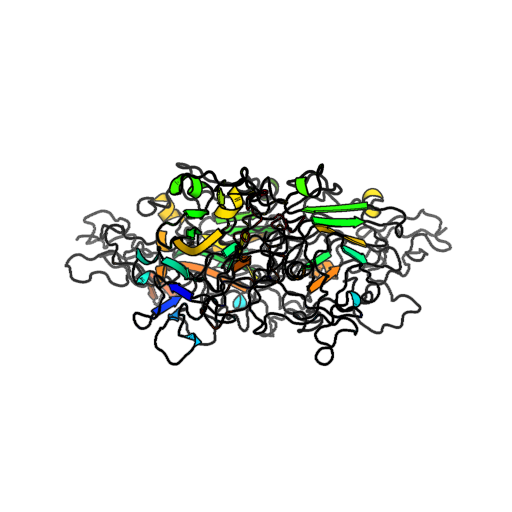. ILE B 2 169 ? 144.437 141.872 156.093 1.00 89.70 197 ILE B C 1
ATOM 3770 O O . ILE B 2 169 ? 145.095 140.847 156.275 1.00 89.70 197 ILE B O 1
ATOM 3775 N N . GLU B 2 170 ? 144.848 142.833 155.266 1.00 87.85 198 GLU B N 1
ATOM 3776 C CA . GLU B 2 170 ? 146.106 142.744 154.520 1.00 87.85 198 GLU B CA 1
ATOM 3777 C C . GLU B 2 170 ? 146.954 143.994 154.744 1.00 87.85 198 GLU B C 1
ATOM 3778 O O . GLU B 2 170 ? 147.223 144.754 153.809 1.00 87.85 198 GLU B O 1
ATOM 3784 N N . PRO B 2 171 ? 147.391 144.240 155.979 1.00 88.55 199 PRO B N 1
ATOM 3785 C CA . PRO B 2 171 ? 148.245 145.406 156.267 1.00 88.55 199 PRO B CA 1
ATOM 3786 C C . PRO B 2 171 ? 149.738 145.110 156.368 1.00 88.55 199 PRO B C 1
ATOM 3787 O O . PRO B 2 171 ? 150.478 145.999 156.804 1.00 88.55 199 PRO B O 1
ATOM 3791 N N . SER B 2 172 ? 150.183 143.904 156.003 1.00 90.29 200 SER B N 1
ATOM 3792 C CA . SER B 2 172 ? 151.532 143.459 156.348 1.00 90.29 200 SER B CA 1
ATOM 3793 C C . SER B 2 172 ? 152.602 144.439 155.881 1.00 90.29 200 SER B C 1
ATOM 3794 O O . SER B 2 172 ? 153.578 144.689 156.598 1.00 90.29 200 SER B O 1
ATOM 3797 N N . THR B 2 173 ? 152.434 145.017 154.690 1.00 90.44 201 THR B N 1
ATOM 3798 C CA . THR B 2 173 ? 153.441 145.917 154.123 1.00 90.44 201 THR B CA 1
ATOM 3799 C C . THR B 2 173 ? 153.258 147.317 154.718 1.00 90.44 201 THR B C 1
ATOM 3800 O O . THR B 2 173 ? 152.845 148.272 154.058 1.00 90.44 201 THR B O 1
ATOM 3804 N N . GLU B 2 174 ? 153.567 147.415 156.013 1.00 88.82 202 GLU B N 1
ATOM 3805 C CA . GLU B 2 174 ? 153.573 148.686 156.740 1.00 88.82 202 GLU B CA 1
ATOM 3806 C C . GLU B 2 174 ? 152.254 149.440 156.585 1.00 88.82 202 GLU B C 1
ATOM 3807 O O . GLU B 2 174 ? 152.229 150.653 156.357 1.00 88.82 202 GLU B O 1
ATOM 3813 N N . GLY B 2 175 ? 151.145 148.715 156.711 1.00 92.22 203 GLY B N 1
ATOM 3814 C CA . GLY B 2 175 ? 149.845 149.356 156.606 1.00 92.22 203 GLY B CA 1
ATOM 3815 C C . GLY B 2 175 ? 149.630 150.367 157.719 1.00 92.22 203 GLY B C 1
ATOM 3816 O O . GLY B 2 175 ? 150.090 150.186 158.848 1.00 92.22 203 GLY B O 1
ATOM 3817 N N . GLU B 2 176 ? 148.920 151.442 157.390 1.00 93.43 204 GLU B N 1
ATOM 3818 C CA . GLU B 2 176 ? 148.663 152.531 158.318 1.00 93.43 204 GLU B CA 1
ATOM 3819 C C . GLU B 2 176 ? 147.169 152.822 158.368 1.00 93.43 204 GLU B C 1
ATOM 3820 O O . GLU B 2 176 ? 146.395 152.364 157.525 1.00 93.43 204 GLU B O 1
ATOM 3826 N N . VAL B 2 177 ? 146.769 153.599 159.373 1.00 95.43 205 VAL B N 1
ATOM 3827 C CA . VAL B 2 177 ? 145.377 153.985 159.581 1.00 95.43 205 VAL B CA 1
ATOM 3828 C C . VAL B 2 177 ? 145.258 155.488 159.378 1.00 95.43 205 VAL B C 1
ATOM 3829 O O . VAL B 2 177 ? 145.980 156.267 160.012 1.00 95.43 205 VAL B O 1
ATOM 3833 N N . ILE B 2 178 ? 144.347 155.893 158.499 1.00 93.47 206 ILE B N 1
ATOM 3834 C CA . ILE B 2 178 ? 144.120 157.302 158.202 1.00 93.47 206 ILE B CA 1
ATOM 3835 C C . ILE B 2 178 ? 142.986 157.814 159.079 1.00 93.47 206 ILE B C 1
ATOM 3836 O O . ILE B 2 178 ? 141.895 157.232 159.105 1.00 93.47 206 ILE B O 1
ATOM 3841 N N . PHE B 2 179 ? 143.242 158.902 159.800 1.00 95.86 207 PHE B N 1
ATOM 3842 C CA . PHE B 2 179 ? 142.204 159.596 160.544 1.00 95.86 207 PHE B CA 1
ATOM 3843 C C . PHE B 2 179 ? 142.346 161.090 160.313 1.00 95.86 207 PHE B C 1
ATOM 3844 O O . PHE B 2 179 ? 143.461 161.614 160.289 1.00 95.86 207 PHE B O 1
ATOM 3852 N N . ARG B 2 180 ? 141.216 161.771 160.136 1.00 93.94 208 ARG B N 1
ATOM 3853 C CA . ARG B 2 180 ? 141.186 163.222 159.994 1.00 93.94 208 ARG B CA 1
ATOM 3854 C C . ARG B 2 180 ? 140.093 163.775 160.894 1.00 93.94 208 ARG B C 1
ATOM 3855 O O . ARG B 2 180 ? 138.923 163.410 160.745 1.00 93.94 208 ARG B O 1
ATOM 3863 N N . ALA B 2 181 ? 140.474 164.650 161.828 1.00 94.89 209 ALA B N 1
ATOM 3864 C CA . ALA B 2 181 ? 139.479 165.288 162.683 1.00 94.89 209 ALA B CA 1
ATOM 3865 C C . ALA B 2 181 ? 138.550 166.179 161.869 1.00 94.89 209 ALA B C 1
ATOM 3866 O O . ALA B 2 181 ? 137.337 166.212 162.112 1.00 94.89 209 ALA B O 1
ATOM 3868 N N . LEU B 2 182 ? 139.098 166.908 160.902 1.00 93.33 210 LEU B N 1
ATOM 3869 C CA . LEU B 2 182 ? 138.325 167.779 160.029 1.00 93.33 210 LEU B CA 1
ATOM 3870 C C . LEU B 2 182 ? 138.323 167.202 158.621 1.00 93.33 210 LEU B C 1
ATOM 3871 O O . LEU B 2 182 ? 139.387 166.924 158.057 1.00 93.33 210 LEU B O 1
ATOM 3876 N N . ASP B 2 183 ? 137.131 167.021 158.062 1.00 87.35 211 ASP B N 1
ATOM 3877 C CA . ASP B 2 183 ? 137.015 166.425 156.740 1.00 87.35 211 ASP B CA 1
ATOM 3878 C C . ASP B 2 183 ? 137.551 167.382 155.677 1.00 87.35 211 ASP B C 1
ATOM 3879 O O . ASP B 2 183 ? 137.389 168.600 155.797 1.00 87.35 211 ASP B O 1
ATOM 3884 N N . PRO B 2 184 ? 138.204 166.863 154.635 1.00 82.67 212 PRO B N 1
ATOM 3885 C CA . PRO B 2 184 ? 138.707 167.747 153.571 1.00 82.67 212 PRO B CA 1
ATOM 3886 C C . PRO B 2 184 ? 137.618 168.525 152.855 1.00 82.67 212 PRO B C 1
ATOM 3887 O O . PRO B 2 184 ? 137.853 169.672 152.456 1.00 82.67 212 PRO B O 1
ATOM 3891 N N . ALA B 2 185 ? 136.431 167.939 152.677 1.00 76.53 213 ALA B N 1
ATOM 3892 C CA . ALA B 2 185 ? 135.370 168.567 151.903 1.00 76.53 213 ALA B CA 1
ATOM 3893 C C . ALA B 2 185 ? 134.064 168.757 152.658 1.00 76.53 213 ALA B C 1
ATOM 3894 O O . ALA B 2 185 ? 133.292 169.651 152.294 1.00 76.53 213 ALA B O 1
ATOM 3896 N N . PHE B 2 186 ? 133.789 167.954 153.687 1.00 83.50 214 PHE B N 1
ATOM 3897 C CA . PHE B 2 186 ? 132.536 168.086 154.421 1.00 83.50 214 PHE B CA 1
ATOM 3898 C C . PHE B 2 186 ? 132.498 169.324 155.306 1.00 83.50 214 PHE B C 1
ATOM 3899 O O . PHE B 2 186 ? 131.429 169.658 155.828 1.00 83.50 214 PHE B O 1
ATOM 3907 N N . LYS B 2 187 ? 133.626 170.007 155.488 1.00 83.28 215 LYS B N 1
ATOM 3908 C CA . LYS B 2 187 ? 133.667 171.225 156.286 1.00 83.28 215 LYS B CA 1
ATOM 3909 C C . LYS B 2 187 ? 133.106 172.384 155.471 1.00 83.28 215 LYS B C 1
ATOM 3910 O O . LYS B 2 187 ? 133.667 172.750 154.432 1.00 83.28 215 LYS B O 1
ATOM 3916 N N . ILE B 2 188 ? 131.998 172.961 155.941 1.00 85.82 216 ILE B N 1
ATOM 3917 C CA . ILE B 2 188 ? 131.343 174.027 155.190 1.00 85.82 216 ILE B CA 1
ATOM 3918 C C . ILE B 2 188 ? 132.180 175.303 155.212 1.00 85.82 216 ILE B C 1
ATOM 3919 O O . ILE B 2 188 ? 132.313 175.987 154.190 1.00 85.82 216 ILE B O 1
ATOM 3924 N N . GLU B 2 189 ? 132.762 175.637 156.357 1.00 79.08 217 GLU B N 1
ATOM 3925 C CA . GLU B 2 189 ? 133.562 176.850 156.520 1.00 79.08 217 GLU B CA 1
ATOM 3926 C C . GLU B 2 189 ? 134.341 176.716 157.824 1.00 79.08 217 GLU B C 1
ATOM 3927 O O . GLU B 2 189 ? 134.316 175.663 158.473 1.00 79.08 217 GLU B O 1
ATOM 3933 N N . ASP B 2 190 ? 135.035 177.787 158.213 1.00 75.06 218 ASP B N 1
ATOM 3934 C CA . ASP B 2 190 ? 135.876 177.799 159.408 1.00 75.06 218 ASP B CA 1
ATOM 3935 C C . ASP B 2 190 ? 135.241 178.701 160.457 1.00 75.06 218 ASP B C 1
ATOM 3936 O O . ASP B 2 190 ? 135.540 179.903 160.512 1.00 75.06 218 ASP B O 1
ATOM 3941 N N . PRO B 2 191 ? 134.349 178.178 161.302 1.00 76.57 219 PRO B N 1
ATOM 3942 C CA . PRO B 2 191 ? 133.723 179.040 162.319 1.00 76.57 219 PRO B CA 1
ATOM 3943 C C . PRO B 2 191 ? 134.720 179.643 163.292 1.00 76.57 219 PRO B C 1
ATOM 3944 O O . PRO B 2 191 ? 134.539 180.788 163.725 1.00 76.57 219 PRO B O 1
ATOM 3948 N N . TYR B 2 192 ? 135.776 178.901 163.637 1.00 70.27 220 TYR B N 1
ATOM 3949 C CA . TYR B 2 192 ? 136.737 179.318 164.659 1.00 70.27 220 TYR B CA 1
ATOM 3950 C C . TYR B 2 192 ? 136.020 179.682 165.956 1.00 70.27 220 TYR B C 1
ATOM 3951 O O . TYR B 2 192 ? 136.363 180.651 166.637 1.00 70.27 220 TYR B O 1
ATOM 3960 N N . SER B 2 193 ? 135.014 178.894 166.294 1.00 79.20 221 SER B N 1
ATOM 3961 C CA . SER B 2 193 ? 134.148 179.093 167.440 1.00 79.20 221 SER B CA 1
ATOM 3962 C C . SER B 2 193 ? 134.523 178.141 168.563 1.00 79.20 221 SER B C 1
ATOM 3963 O O . SER B 2 193 ? 135.186 177.125 168.335 1.00 79.20 221 SER B O 1
ATOM 3966 N N . PRO B 2 194 ? 134.119 178.440 169.800 1.00 81.99 222 PRO B N 1
ATOM 3967 C CA . PRO B 2 194 ? 134.370 177.490 170.897 1.00 81.99 222 PRO B CA 1
ATOM 3968 C C . PRO B 2 194 ? 133.735 176.131 170.671 1.00 81.99 222 PRO B C 1
ATOM 3969 O O . PRO B 2 194 ? 134.194 175.144 171.258 1.00 81.99 222 PRO B O 1
ATOM 3973 N N . ARG B 2 195 ? 132.691 176.047 169.843 1.00 88.09 223 ARG B N 1
ATOM 3974 C CA . ARG B 2 195 ? 132.098 174.753 169.525 1.00 88.09 223 ARG B CA 1
ATOM 3975 C C . ARG B 2 195 ? 133.088 173.855 168.792 1.00 88.09 223 ARG B C 1
ATOM 3976 O O . ARG B 2 195 ? 133.124 172.642 169.025 1.00 88.09 223 ARG B O 1
ATOM 3984 N N . ILE B 2 196 ? 133.894 174.427 167.901 1.00 88.45 224 ILE B N 1
ATOM 3985 C CA . ILE B 2 196 ? 134.873 173.639 167.159 1.00 88.45 224 ILE B CA 1
ATOM 3986 C C . ILE B 2 196 ? 136.227 173.703 167.856 1.00 88.45 224 ILE B C 1
ATOM 3987 O O . ILE B 2 196 ? 137.021 172.759 167.775 1.00 88.45 224 ILE B O 1
ATOM 3992 N N . GLN B 2 197 ? 136.500 174.809 168.552 1.00 85.06 225 GLN B N 1
ATOM 3993 C CA . GLN B 2 197 ? 137.790 174.957 169.220 1.00 85.06 225 GLN B CA 1
ATOM 3994 C C . GLN B 2 197 ? 137.923 173.981 170.383 1.00 85.06 225 GLN B C 1
ATOM 3995 O O . GLN B 2 197 ? 138.942 173.293 170.515 1.00 85.06 225 GLN B O 1
ATOM 4001 N N . ASN B 2 198 ? 136.899 173.904 171.237 1.00 88.47 226 ASN B N 1
ATOM 4002 C CA . ASN B 2 198 ? 136.927 172.956 172.344 1.00 88.47 226 ASN B CA 1
ATOM 4003 C C . ASN B 2 198 ? 136.921 171.515 171.857 1.00 88.47 226 ASN B C 1
ATOM 4004 O O . ASN B 2 198 ? 137.385 170.625 172.578 1.00 88.47 226 ASN B O 1
ATOM 4009 N N . LEU B 2 199 ? 136.411 171.268 170.654 1.00 93.53 227 LEU B N 1
ATOM 4010 C CA . LEU B 2 199 ? 136.419 169.944 170.050 1.00 93.53 227 LEU B CA 1
ATOM 4011 C C . LEU B 2 199 ? 137.669 169.691 169.219 1.00 93.53 227 LEU B C 1
ATOM 4012 O O . LEU B 2 199 ? 137.753 168.658 168.546 1.00 93.53 227 LEU B O 1
ATOM 4017 N N . LEU B 2 200 ? 138.629 170.604 169.243 1.00 93.96 228 LEU B N 1
ATOM 4018 C CA . LEU B 2 200 ? 139.883 170.421 168.522 1.00 93.96 228 LEU B CA 1
ATOM 4019 C C . LEU B 2 200 ? 141.104 170.588 169.414 1.00 93.96 228 LEU B C 1
ATOM 4020 O O . LEU B 2 200 ? 142.105 169.899 169.206 1.00 93.96 228 LEU B O 1
ATOM 4025 N N . LYS B 2 201 ? 141.050 171.482 170.401 1.00 93.06 229 LYS B N 1
ATOM 4026 C CA . LYS B 2 201 ? 142.179 171.663 171.304 1.00 93.06 229 LYS B CA 1
ATOM 4027 C C . LYS B 2 201 ? 142.298 170.464 172.238 1.00 93.06 229 LYS B C 1
ATOM 4028 O O . LYS B 2 201 ? 141.304 170.003 172.809 1.00 93.06 229 LYS B O 1
ATOM 4034 N N . ILE B 2 202 ? 143.519 169.952 172.384 1.00 96.38 230 ILE B N 1
ATOM 4035 C CA . ILE B 2 202 ? 143.774 168.692 173.074 1.00 96.38 230 ILE B CA 1
ATOM 4036 C C . ILE B 2 202 ? 144.828 168.908 174.149 1.00 96.38 230 ILE B C 1
ATOM 4037 O O . ILE B 2 202 ? 145.857 169.546 173.898 1.00 96.38 230 ILE B O 1
ATOM 4042 N N . THR B 2 203 ? 144.569 168.374 175.342 1.00 96.65 231 THR B N 1
ATOM 4043 C CA . THR B 2 203 ? 145.535 168.360 176.432 1.00 96.65 231 THR B CA 1
ATOM 4044 C C . THR B 2 203 ? 146.272 167.033 176.546 1.00 96.65 231 THR B C 1
ATOM 4045 O O . THR B 2 203 ? 147.473 167.020 176.829 1.00 96.65 231 THR B O 1
ATOM 4049 N N . ASN B 2 204 ? 145.579 165.914 176.326 1.00 98.05 232 ASN B N 1
ATOM 4050 C CA . ASN B 2 204 ? 146.202 164.594 176.417 1.00 98.05 232 ASN B CA 1
ATOM 4051 C C . ASN B 2 204 ? 145.459 163.662 175.464 1.00 98.05 232 ASN B C 1
ATOM 4052 O O . ASN B 2 204 ? 144.376 163.169 175.794 1.00 98.05 232 ASN B O 1
ATOM 4057 N N . LEU B 2 205 ? 146.044 163.428 174.293 1.00 98.50 233 LEU B N 1
ATOM 4058 C CA . LEU B 2 205 ? 145.457 162.505 173.332 1.00 98.50 233 LEU B CA 1
ATOM 4059 C C . LEU B 2 205 ? 145.541 161.078 173.859 1.00 98.50 233 LEU B C 1
ATOM 4060 O O . LEU B 2 205 ? 146.517 160.697 174.510 1.00 98.50 233 LEU B O 1
ATOM 4065 N N . ARG B 2 206 ? 144.510 160.286 173.573 1.00 98.24 234 ARG B N 1
ATOM 4066 C CA . ARG B 2 206 ? 144.428 158.913 174.054 1.00 98.24 234 ARG B CA 1
ATOM 4067 C C . ARG B 2 206 ? 144.045 157.986 172.910 1.00 98.24 234 ARG B C 1
ATOM 4068 O O . ARG B 2 206 ? 143.086 158.256 172.180 1.00 98.24 234 ARG B O 1
ATOM 4076 N N . ILE B 2 207 ? 144.797 156.897 172.761 1.00 98.60 235 ILE B N 1
ATOM 4077 C CA . ILE B 2 207 ? 144.524 155.851 171.781 1.00 98.60 235 ILE B CA 1
ATOM 4078 C C . ILE B 2 207 ? 144.337 154.542 172.534 1.00 98.60 235 ILE B C 1
ATOM 4079 O O . ILE B 2 207 ? 145.188 154.162 173.346 1.00 98.60 235 ILE B O 1
ATOM 4084 N N . LYS B 2 208 ? 143.233 153.851 172.259 1.00 98.60 236 LYS B N 1
ATOM 4085 C CA . LYS B 2 208 ? 142.892 152.628 172.968 1.00 98.60 236 LYS B CA 1
ATOM 4086 C C . LYS B 2 208 ? 142.701 151.485 171.982 1.00 98.60 236 LYS B C 1
ATOM 4087 O O . LYS B 2 208 ? 142.203 151.677 170.869 1.00 98.60 236 LYS B O 1
ATOM 4093 N N . PHE B 2 209 ? 143.109 150.291 172.404 1.00 98.52 237 PHE B N 1
ATOM 4094 C CA . PHE B 2 209 ? 142.923 149.065 171.640 1.00 98.52 237 PHE B CA 1
ATOM 4095 C C . PHE B 2 209 ? 141.888 148.200 172.346 1.00 98.52 237 PHE B C 1
ATOM 4096 O O . PHE B 2 209 ? 141.985 147.975 173.557 1.00 98.52 237 PHE B O 1
ATOM 4104 N N . VAL B 2 210 ? 140.902 147.716 171.591 1.00 98.38 238 VAL B N 1
ATOM 4105 C CA . VAL B 2 210 ? 139.833 146.914 172.158 1.00 98.38 238 VAL B CA 1
ATOM 4106 C C . VAL B 2 210 ? 139.835 145.480 171.635 1.00 98.38 238 VAL B C 1
ATOM 4107 O O . VAL B 2 210 ? 139.468 144.563 172.381 1.00 98.38 238 VAL B O 1
ATOM 4111 N N . LYS B 2 211 ? 140.279 145.248 170.403 1.00 97.83 239 LYS B N 1
ATOM 4112 C CA . LYS B 2 211 ? 140.292 143.903 169.851 1.00 97.83 239 LYS B CA 1
ATOM 4113 C C . LYS B 2 211 ? 141.515 143.732 168.965 1.00 97.83 239 LYS B C 1
ATOM 4114 O O . LYS B 2 211 ? 142.130 144.705 168.520 1.00 97.83 239 LYS B O 1
ATOM 4120 N N . LEU B 2 212 ? 141.865 142.473 168.724 1.00 96.66 240 LEU B N 1
ATOM 4121 C CA . LEU B 2 212 ? 142.985 142.109 167.873 1.00 96.66 240 LEU B CA 1
ATOM 4122 C C . LEU B 2 212 ? 142.535 141.023 166.909 1.00 96.66 240 LEU B C 1
ATOM 4123 O O . LEU B 2 212 ? 141.776 140.125 167.286 1.00 96.66 240 LEU B O 1
ATOM 4128 N N . HIS B 2 213 ? 142.994 141.117 165.663 1.00 94.72 241 HIS B N 1
ATOM 4129 C CA . HIS B 2 213 ? 142.579 140.163 164.644 1.00 94.72 241 HIS B CA 1
ATOM 4130 C C . HIS B 2 213 ? 143.090 138.765 164.966 1.00 94.72 241 HIS B C 1
ATOM 4131 O O . HIS B 2 213 ? 144.233 138.584 165.394 1.00 94.72 241 HIS B O 1
ATOM 4138 N N . THR B 2 214 ? 142.230 137.774 164.752 1.00 92.48 242 THR B N 1
ATOM 4139 C CA . THR B 2 214 ? 142.561 136.374 164.966 1.00 92.48 242 THR B CA 1
ATOM 4140 C C . THR B 2 214 ? 142.388 135.612 163.662 1.00 92.48 242 THR B C 1
ATOM 4141 O O . THR B 2 214 ? 141.402 135.807 162.944 1.00 92.48 242 THR B O 1
ATOM 4145 N N . LEU B 2 215 ? 143.347 134.744 163.358 1.00 91.17 243 LEU B N 1
ATOM 4146 C CA . LEU B 2 215 ? 143.290 133.920 162.160 1.00 91.17 243 LEU B CA 1
ATOM 4147 C C . LEU B 2 215 ? 142.510 132.631 162.374 1.00 91.17 243 LEU B C 1
ATOM 4148 O O . LEU B 2 215 ? 142.374 131.841 161.435 1.00 91.17 243 LEU B O 1
ATOM 4153 N N . GLY B 2 216 ? 141.997 132.403 163.583 1.00 89.19 244 GLY B N 1
ATOM 4154 C CA . GLY B 2 216 ? 141.195 131.245 163.895 1.00 89.19 244 GLY B CA 1
ATOM 4155 C C . GLY B 2 216 ? 141.943 130.122 164.583 1.00 89.19 244 GLY B C 1
ATOM 4156 O O . GLY B 2 216 ? 141.307 129.262 165.202 1.00 89.19 244 GLY B O 1
ATOM 4157 N N . ASP B 2 217 ? 143.274 130.110 164.496 1.00 86.66 245 ASP B N 1
ATOM 4158 C CA . ASP B 2 217 ? 144.040 129.039 165.122 1.00 86.66 245 ASP B CA 1
ATOM 4159 C C . ASP B 2 217 ? 144.067 129.174 166.637 1.00 86.66 245 ASP B C 1
ATOM 4160 O O . ASP B 2 217 ? 144.168 128.167 167.347 1.00 86.66 245 ASP B O 1
ATOM 4165 N N . ASN B 2 218 ? 143.978 130.397 167.149 1.00 83.52 246 ASN B N 1
ATOM 4166 C CA . ASN B 2 218 ? 144.076 130.651 168.578 1.00 83.52 246 ASN B CA 1
ATOM 4167 C C . ASN B 2 218 ? 142.721 130.687 169.270 1.00 83.52 246 ASN B C 1
ATOM 4168 O O . ASN B 2 218 ? 142.671 130.838 170.495 1.00 83.52 246 ASN B O 1
ATOM 4173 N N . LEU B 2 219 ? 141.625 130.550 168.525 1.00 83.00 247 LEU B N 1
ATOM 4174 C CA . LEU B 2 219 ? 140.301 130.527 169.130 1.00 83.00 247 LEU B CA 1
ATOM 4175 C C . LEU B 2 219 ? 139.945 129.168 169.716 1.00 83.00 247 LEU B C 1
ATOM 4176 O O . LEU B 2 219 ? 138.981 129.076 170.484 1.00 83.00 247 LEU B O 1
ATOM 4181 N N . LEU B 2 220 ? 140.694 128.120 169.380 1.00 76.62 248 LEU B N 1
ATOM 4182 C CA . LEU B 2 220 ? 140.438 126.779 169.887 1.00 76.62 248 LEU B CA 1
ATOM 4183 C C . LEU B 2 220 ? 141.243 126.450 171.137 1.00 76.62 248 LEU B C 1
ATOM 4184 O O . LEU B 2 220 ? 141.167 125.317 171.623 1.00 76.62 248 LEU B O 1
ATOM 4189 N N . ASP B 2 221 ? 142.014 127.399 171.664 1.00 69.96 249 ASP B N 1
ATOM 4190 C CA . ASP B 2 221 ? 142.836 127.142 172.835 1.00 69.96 249 ASP B CA 1
ATOM 4191 C C . ASP B 2 221 ? 142.975 128.421 173.645 1.00 69.96 249 ASP B C 1
ATOM 4192 O O . ASP B 2 221 ? 142.783 129.529 173.136 1.00 69.96 249 ASP B O 1
ATOM 4197 N N . SER B 2 222 ? 143.314 128.250 174.920 1.00 65.58 250 SER B N 1
ATOM 4198 C CA . SER B 2 222 ? 143.533 129.350 175.850 1.00 65.58 250 SER B CA 1
ATOM 4199 C C . SER B 2 222 ? 144.873 129.189 176.552 1.00 65.58 250 SER B C 1
ATOM 4200 O O . SER B 2 222 ? 145.024 129.521 177.732 1.00 65.58 250 SER B O 1
ATOM 4203 N N . ARG B 2 223 ? 145.865 128.674 175.833 1.00 70.59 251 ARG B N 1
ATOM 4204 C CA . ARG B 2 223 ? 147.186 128.416 176.384 1.00 70.59 251 ARG B CA 1
ATOM 4205 C C . ARG B 2 223 ? 148.151 129.536 176.017 1.00 70.59 251 ARG B C 1
ATOM 4206 O O . ARG B 2 223 ? 148.039 130.159 174.959 1.00 70.59 251 ARG B O 1
ATOM 4214 N N . MET B 2 224 ? 149.107 129.787 176.913 1.00 70.99 252 MET B N 1
ATOM 4215 C CA . MET B 2 224 ? 150.117 130.811 176.684 1.00 70.99 252 MET B CA 1
ATOM 4216 C C . MET B 2 224 ? 151.136 130.415 175.623 1.00 70.99 252 MET B C 1
ATOM 4217 O O . MET B 2 224 ? 151.926 131.266 175.202 1.00 70.99 252 MET B O 1
ATOM 4222 N N . GLU B 2 225 ? 151.145 129.154 175.186 1.00 73.14 253 GLU B N 1
ATOM 4223 C CA . GLU B 2 225 ? 152.154 128.676 174.250 1.00 73.14 253 GLU B CA 1
ATOM 4224 C C . GLU B 2 225 ? 151.877 129.099 172.812 1.00 73.14 253 GLU B C 1
ATOM 4225 O O . GLU B 2 225 ? 152.783 129.024 171.974 1.00 73.14 253 GLU B O 1
ATOM 4231 N N . ILE B 2 226 ? 150.666 129.559 172.508 1.00 77.43 254 ILE B N 1
ATOM 4232 C CA . ILE B 2 226 ? 150.300 129.941 171.149 1.00 77.43 254 ILE B CA 1
ATOM 4233 C C . ILE B 2 226 ? 149.826 131.386 171.050 1.00 77.43 254 ILE B C 1
ATOM 4234 O O . ILE B 2 226 ? 149.712 131.909 169.930 1.00 77.43 254 ILE B O 1
ATOM 4239 N N . ARG B 2 227 ? 149.586 132.065 172.175 1.00 85.55 255 ARG B N 1
ATOM 4240 C CA . ARG B 2 227 ? 149.092 133.438 172.139 1.00 85.55 255 ARG B CA 1
ATOM 4241 C C . ARG B 2 227 ? 150.079 134.406 171.498 1.00 85.55 255 ARG B C 1
ATOM 4242 O O . ARG B 2 227 ? 149.678 135.505 171.102 1.00 85.55 255 ARG B O 1
ATOM 4250 N N . GLU B 2 228 ? 151.355 134.028 171.386 1.00 89.28 256 GLU B N 1
ATOM 4251 C CA . GLU B 2 228 ? 152.375 134.919 170.842 1.00 89.28 256 GLU B CA 1
ATOM 4252 C C . GLU B 2 228 ? 152.201 135.193 169.354 1.00 89.28 256 GLU B C 1
ATOM 4253 O O . GLU B 2 228 ? 152.872 136.085 168.825 1.00 89.28 256 GLU B O 1
ATOM 4259 N N . LYS B 2 229 ? 151.331 134.449 168.669 1.00 88.48 257 LYS B N 1
ATOM 4260 C CA . LYS B 2 229 ? 151.108 134.692 167.249 1.00 88.48 257 LYS B CA 1
ATOM 4261 C C . LYS B 2 229 ? 150.449 136.043 167.004 1.00 88.48 257 LYS B C 1
ATOM 4262 O O . LYS B 2 229 ? 150.646 136.644 165.942 1.00 88.48 257 LYS B O 1
ATOM 4268 N N . TYR B 2 230 ? 149.670 136.535 167.963 1.00 93.49 258 TYR B N 1
ATOM 4269 C CA . TYR B 2 230 ? 148.879 137.748 167.803 1.00 93.49 258 TYR B CA 1
ATOM 4270 C C . TYR B 2 230 ? 149.396 138.825 168.747 1.00 93.49 258 TYR B C 1
ATOM 4271 O O . TYR B 2 230 ? 149.533 138.584 169.952 1.00 93.49 258 TYR B O 1
ATOM 4280 N N . TYR B 2 231 ? 149.668 140.010 168.205 1.00 96.62 259 TYR B N 1
ATOM 4281 C CA . TYR B 2 231 ? 150.141 141.130 169.009 1.00 96.62 259 TYR B CA 1
ATOM 4282 C C . TYR B 2 231 ? 150.032 142.410 168.193 1.00 96.62 259 TYR B C 1
ATOM 4283 O O . TYR B 2 231 ? 150.039 142.382 166.960 1.00 96.62 259 TYR B O 1
ATOM 4292 N N . TYR B 2 232 ? 149.938 143.533 168.903 1.00 98.02 260 TYR B N 1
ATOM 4293 C CA . TYR B 2 232 ? 149.959 144.851 168.285 1.00 98.02 260 TYR B CA 1
ATOM 4294 C C . TYR B 2 232 ? 151.393 145.353 168.164 1.00 98.02 260 TYR B C 1
ATOM 4295 O O . TYR B 2 232 ? 152.248 145.049 169.000 1.00 98.02 260 TYR B O 1
ATOM 4304 N N . ALA B 2 233 ? 151.644 146.139 167.115 1.00 97.10 261 ALA B N 1
ATOM 4305 C CA . ALA B 2 233 ? 152.947 146.763 166.907 1.00 97.10 261 ALA B CA 1
ATOM 4306 C C . ALA B 2 233 ? 152.868 147.840 165.829 1.00 97.10 261 ALA B C 1
ATOM 4307 O O . ALA B 2 233 ? 152.269 147.622 164.773 1.00 97.10 261 ALA B O 1
ATOM 4309 N N . VAL B 2 234 ? 153.461 149.005 166.086 1.00 95.81 262 VAL B N 1
ATOM 4310 C CA . VAL B 2 234 ? 153.389 150.154 165.187 1.00 95.81 262 VAL B CA 1
ATOM 4311 C C . VAL B 2 234 ? 154.807 150.544 164.789 1.00 95.81 262 VAL B C 1
ATOM 4312 O O . VAL B 2 234 ? 155.655 150.771 165.660 1.00 95.81 262 VAL B O 1
ATOM 4316 N N . TYR B 2 235 ? 155.060 150.637 163.476 1.00 91.62 263 TYR B N 1
ATOM 4317 C CA . TYR B 2 235 ? 156.379 151.061 163.009 1.00 91.62 263 TYR B CA 1
ATOM 4318 C C . TYR B 2 235 ? 156.711 152.464 163.496 1.00 91.62 263 TYR B C 1
ATOM 4319 O O . TYR B 2 235 ? 157.819 152.714 163.984 1.00 91.62 263 TYR B O 1
ATOM 4328 N N . ASP B 2 236 ? 155.765 153.393 163.364 1.00 88.69 264 ASP B N 1
ATOM 4329 C CA . ASP B 2 236 ? 155.975 154.787 163.728 1.00 88.69 264 ASP B CA 1
ATOM 4330 C C . ASP B 2 236 ? 154.634 155.502 163.732 1.00 88.69 264 ASP B C 1
ATOM 4331 O O . ASP B 2 236 ? 153.811 155.287 162.839 1.00 88.69 264 ASP B O 1
ATOM 4336 N N . MET B 2 237 ? 154.425 156.354 164.732 1.00 91.72 265 MET B N 1
ATOM 4337 C CA . MET B 2 237 ? 153.240 157.194 164.812 1.00 91.72 265 MET B CA 1
ATOM 4338 C C . MET B 2 237 ? 153.652 158.653 164.681 1.00 91.72 265 MET B C 1
ATOM 4339 O O . MET B 2 237 ? 154.636 159.089 165.288 1.00 91.72 265 MET B O 1
ATOM 4344 N N . VAL B 2 238 ? 152.907 159.404 163.875 1.00 89.93 266 VAL B N 1
ATOM 4345 C CA . VAL B 2 238 ? 153.186 160.816 163.645 1.00 89.93 266 VAL B CA 1
ATOM 4346 C C . VAL B 2 238 ? 151.928 161.614 163.952 1.00 89.93 266 VAL B C 1
ATOM 4347 O O . VAL B 2 238 ? 150.833 161.261 163.500 1.00 89.93 266 VAL B O 1
ATOM 4351 N N . VAL B 2 239 ? 152.085 162.673 164.738 1.00 93.14 267 VAL B N 1
ATOM 4352 C CA . VAL B 2 239 ? 150.990 163.554 165.121 1.00 93.14 267 VAL B CA 1
ATOM 4353 C C . VAL B 2 239 ? 151.387 164.969 164.733 1.00 93.14 267 VAL B C 1
ATOM 4354 O O . VAL B 2 239 ? 152.400 165.489 165.217 1.00 93.14 267 VAL B O 1
ATOM 4358 N N . ARG B 2 240 ? 150.595 165.591 163.868 1.00 91.27 268 ARG B N 1
ATOM 4359 C CA . ARG B 2 240 ? 150.883 166.929 163.373 1.00 91.27 268 ARG B CA 1
ATOM 4360 C C . ARG B 2 240 ? 149.944 167.927 164.032 1.00 91.27 268 ARG B C 1
ATOM 4361 O O . ARG B 2 240 ? 148.726 167.720 164.060 1.00 91.27 268 ARG B O 1
ATOM 4369 N N . GLY B 2 241 ? 150.515 169.004 164.555 1.00 90.44 269 GLY B N 1
ATOM 4370 C CA . GLY B 2 241 ? 149.739 170.045 165.200 1.00 90.44 269 GLY B CA 1
ATOM 4371 C C . GLY B 2 241 ? 150.607 171.261 165.417 1.00 90.44 269 GLY B C 1
ATOM 4372 O O . GLY B 2 241 ? 151.824 171.228 165.217 1.00 90.44 269 GLY B O 1
ATOM 4373 N N . ASN B 2 242 ? 149.960 172.344 165.837 1.00 89.13 270 ASN B N 1
ATOM 4374 C CA . ASN B 2 242 ? 150.639 173.619 165.996 1.00 89.13 270 ASN B CA 1
ATOM 4375 C C . ASN B 2 242 ? 150.262 174.257 167.324 1.00 89.13 270 ASN B C 1
ATOM 4376 O O . ASN B 2 242 ? 149.199 173.994 167.892 1.00 89.13 270 ASN B O 1
ATOM 4381 N N . CYS B 2 243 ? 151.169 175.098 167.813 1.00 90.88 271 CYS B N 1
ATOM 4382 C CA . CYS B 2 243 ? 150.916 175.887 169.007 1.00 90.88 271 CYS B CA 1
ATOM 4383 C C . CYS B 2 243 ? 149.756 176.852 168.779 1.00 90.88 271 CYS B C 1
ATOM 4384 O O . CYS B 2 243 ? 149.705 177.558 167.768 1.00 90.88 271 CYS B O 1
ATOM 4387 N N . PHE B 2 244 ? 148.815 176.861 169.721 1.00 89.65 272 PHE B N 1
ATOM 4388 C CA . PHE B 2 244 ? 147.587 177.642 169.600 1.00 89.65 272 PHE B CA 1
ATOM 4389 C C . PHE B 2 244 ? 147.845 179.073 170.055 1.00 89.65 272 PHE B C 1
ATOM 4390 O O . PHE B 2 244 ? 148.138 179.316 171.230 1.00 89.65 272 PHE B O 1
ATOM 4398 N N . CYS B 2 245 ? 147.720 180.026 169.128 1.00 88.83 273 CYS B N 1
ATOM 4399 C CA . CYS B 2 245 ? 147.985 181.427 169.425 1.00 88.83 273 CYS B CA 1
ATOM 4400 C C . CYS B 2 245 ? 146.849 182.348 168.997 1.00 88.83 273 CYS B C 1
ATOM 4401 O O . CYS B 2 245 ? 147.028 183.571 169.006 1.00 88.83 273 CYS B O 1
ATOM 4404 N N . TYR B 2 246 ? 145.695 181.796 168.616 1.00 83.89 274 TYR B N 1
ATOM 4405 C CA . TYR B 2 246 ? 144.556 182.575 168.126 1.00 83.89 274 TYR B CA 1
ATOM 4406 C C . TYR B 2 246 ? 144.923 183.395 166.891 1.00 83.89 274 TYR B C 1
ATOM 4407 O O . TYR B 2 246 ? 144.351 184.461 166.645 1.00 83.89 274 TYR B O 1
ATOM 4416 N N . GLY B 2 247 ? 145.869 182.899 166.100 1.00 82.37 275 GLY B N 1
ATOM 4417 C CA . GLY B 2 247 ? 146.268 183.569 164.874 1.00 82.37 275 GLY B CA 1
ATOM 4418 C C . GLY B 2 247 ? 146.961 184.904 165.048 1.00 82.37 275 GLY B C 1
ATOM 4419 O O . GLY B 2 247 ? 146.634 185.862 164.335 1.00 82.37 275 GLY B O 1
ATOM 4420 N N . HIS B 2 248 ? 147.910 184.997 165.980 1.00 89.47 276 HIS B N 1
ATOM 4421 C CA . HIS B 2 248 ? 148.713 186.203 166.154 1.00 89.47 276 HIS B CA 1
ATOM 4422 C C . HIS B 2 248 ? 150.080 186.098 165.489 1.00 89.47 276 HIS B C 1
ATOM 4423 O O . HIS B 2 248 ? 150.436 186.949 164.668 1.00 89.47 276 HIS B O 1
ATOM 4430 N N . ALA B 2 249 ? 150.855 185.072 165.827 1.00 89.41 277 ALA B N 1
ATOM 4431 C CA . ALA B 2 249 ? 152.200 184.899 165.306 1.00 89.41 277 ALA B CA 1
ATOM 4432 C C . ALA B 2 249 ? 152.281 183.624 164.481 1.00 89.41 277 ALA B C 1
ATOM 4433 O O . ALA B 2 249 ? 151.521 182.675 164.694 1.00 89.41 277 ALA B O 1
ATOM 4435 N N . SER B 2 250 ? 153.212 183.613 163.531 1.00 83.57 278 SER B N 1
ATOM 4436 C CA . SER B 2 250 ? 153.425 182.464 162.664 1.00 83.57 278 SER B CA 1
ATOM 4437 C C . SER B 2 250 ? 154.360 181.427 163.272 1.00 83.57 278 SER B C 1
ATOM 4438 O O . SER B 2 250 ? 154.586 180.381 162.655 1.00 83.57 278 SER B O 1
ATOM 4441 N N . GLU B 2 251 ? 154.907 181.687 164.458 1.00 87.56 279 GLU B N 1
ATOM 4442 C CA . GLU B 2 251 ? 155.805 180.746 165.108 1.00 87.56 279 GLU B CA 1
ATOM 4443 C C . GLU B 2 251 ? 155.736 180.954 166.613 1.00 87.56 279 GLU B C 1
ATOM 4444 O O . GLU B 2 251 ? 155.293 181.999 167.096 1.00 87.56 279 GLU B O 1
ATOM 4450 N N . CYS B 2 252 ? 156.169 179.933 167.348 1.00 89.52 280 CYS B N 1
ATOM 4451 C CA . CYS B 2 252 ? 156.293 179.988 168.800 1.00 89.52 280 CYS B CA 1
ATOM 4452 C C . CYS B 2 252 ? 157.737 179.764 169.226 1.00 89.52 280 CYS B C 1
ATOM 4453 O O . CYS B 2 252 ? 158.381 178.804 168.789 1.00 89.52 280 CYS B O 1
ATOM 4456 N N . ALA B 2 253 ? 158.229 180.647 170.091 1.00 88.89 281 ALA B N 1
ATOM 4457 C CA . ALA B 2 253 ? 159.576 180.532 170.617 1.00 88.89 281 ALA B CA 1
ATOM 4458 C C . ALA B 2 253 ? 159.688 179.311 171.529 1.00 88.89 281 ALA B C 1
ATOM 4459 O O . ALA B 2 253 ? 158.689 178.853 172.088 1.00 88.89 281 ALA B O 1
ATOM 4461 N N . PRO B 2 254 ? 160.891 178.756 171.682 1.00 87.80 282 PRO B N 1
ATOM 4462 C CA . PRO B 2 254 ? 161.054 177.584 172.549 1.00 87.80 282 PRO B CA 1
ATOM 4463 C C . PRO B 2 254 ? 160.654 177.884 173.985 1.00 87.80 282 PRO B C 1
ATOM 4464 O O . PRO B 2 254 ? 160.798 179.007 174.475 1.00 87.80 282 PRO B O 1
ATOM 4468 N N . VAL B 2 255 ? 160.133 176.856 174.655 1.00 83.96 283 VAL B N 1
ATOM 4469 C CA . VAL B 2 255 ? 159.691 176.996 176.037 1.00 83.96 283 VAL B CA 1
ATOM 4470 C C . VAL B 2 255 ? 160.886 177.313 176.924 1.00 83.96 283 VAL B C 1
ATOM 4471 O O . VAL B 2 255 ? 161.956 176.703 176.795 1.00 83.96 283 VAL B O 1
ATOM 4475 N N . ASP B 2 256 ? 160.710 178.275 177.827 1.00 77.64 284 ASP B N 1
ATOM 4476 C CA . ASP B 2 256 ? 161.769 178.624 178.764 1.00 77.64 284 ASP B CA 1
ATOM 4477 C C . ASP B 2 256 ? 162.061 177.455 179.696 1.00 77.64 284 ASP B C 1
ATOM 4478 O O . ASP B 2 256 ? 161.162 176.698 180.074 1.00 77.64 284 ASP B O 1
ATOM 4483 N N . GLY B 2 257 ? 163.331 177.310 180.066 1.00 70.15 285 GLY B N 1
ATOM 4484 C CA . GLY B 2 257 ? 163.769 176.192 180.871 1.00 70.15 285 GLY B CA 1
ATOM 4485 C C . GLY B 2 257 ? 164.099 174.938 180.094 1.00 70.15 285 GLY B C 1
ATOM 4486 O O . GLY B 2 257 ? 164.489 173.935 180.706 1.00 70.15 285 GLY B O 1
ATOM 4487 N N . PHE B 2 258 ? 163.957 174.959 178.772 1.00 67.21 286 PHE B N 1
ATOM 4488 C CA . PHE B 2 258 ? 164.267 173.821 177.920 1.00 67.21 286 PHE B CA 1
ATOM 4489 C C . PHE B 2 258 ? 165.558 174.100 177.165 1.00 67.21 286 PHE B C 1
ATOM 4490 O O . PHE B 2 258 ? 165.717 175.172 176.572 1.00 67.21 286 PHE B O 1
ATOM 4498 N N . ASN B 2 259 ? 166.474 173.136 177.187 1.00 63.01 287 ASN B N 1
ATOM 4499 C CA . ASN B 2 259 ? 167.791 173.274 176.579 1.00 63.01 287 ASN B CA 1
ATOM 4500 C C . ASN B 2 259 ? 167.966 172.295 175.424 1.00 63.01 287 ASN B C 1
ATOM 4501 O O . ASN B 2 259 ? 169.013 171.662 175.274 1.00 63.01 287 ASN B O 1
ATOM 4506 N N . GLU B 2 260 ? 166.937 172.159 174.592 1.00 63.82 288 GLU B N 1
ATOM 4507 C CA . GLU B 2 260 ? 166.972 171.265 173.436 1.00 63.82 288 GLU B CA 1
ATOM 4508 C C . GLU B 2 260 ? 167.392 172.082 172.219 1.00 63.82 288 GLU B C 1
ATOM 4509 O O . GLU B 2 260 ? 166.574 172.773 171.607 1.00 63.82 288 GLU B O 1
ATOM 4515 N N . GLU B 2 261 ? 168.675 171.999 171.869 1.00 70.12 289 GLU B N 1
ATOM 4516 C CA . GLU B 2 261 ? 169.211 172.704 170.705 1.00 70.12 289 GLU B CA 1
ATOM 4517 C C . GLU B 2 261 ? 169.073 171.840 169.450 1.00 70.12 289 GLU B C 1
ATOM 4518 O O . GLU B 2 261 ? 170.040 171.511 168.763 1.00 70.12 289 GLU B O 1
ATOM 4524 N N . VAL B 2 262 ? 167.827 171.475 169.164 1.00 75.71 290 VAL B N 1
ATOM 4525 C CA . VAL B 2 262 ? 167.476 170.636 168.026 1.00 75.71 290 VAL B CA 1
ATOM 4526 C C . VAL B 2 262 ? 166.426 171.372 167.206 1.00 75.71 290 VAL B C 1
ATOM 4527 O O . VAL B 2 262 ? 165.657 172.181 167.734 1.00 75.71 290 VAL B O 1
ATOM 4531 N N . GLU B 2 263 ? 166.411 171.112 165.902 1.00 74.99 291 GLU B N 1
ATOM 4532 C CA . GLU B 2 263 ? 165.431 171.702 165.000 1.00 74.99 291 GLU B CA 1
ATOM 4533 C C . GLU B 2 263 ? 164.309 170.697 164.763 1.00 74.99 291 GLU B C 1
ATOM 4534 O O . GLU B 2 263 ? 164.557 169.594 164.265 1.00 74.99 291 GLU B O 1
ATOM 4540 N N . GLY B 2 264 ? 163.083 171.078 165.116 1.00 76.83 292 GLY B N 1
ATOM 4541 C CA . GLY B 2 264 ? 161.942 170.236 164.813 1.00 76.83 292 GLY B CA 1
ATOM 4542 C C . GLY B 2 264 ? 160.832 170.186 165.845 1.00 76.83 292 GLY B C 1
ATOM 4543 O O . GLY B 2 264 ? 159.705 169.811 165.510 1.00 76.83 292 GLY B O 1
ATOM 4544 N N . MET B 2 265 ? 161.117 170.553 167.093 1.00 85.54 293 MET B N 1
ATOM 4545 C CA . MET B 2 265 ? 160.093 170.447 168.122 1.00 85.54 293 MET B CA 1
ATOM 4546 C C . MET B 2 265 ? 159.015 171.510 167.933 1.00 85.54 293 MET B C 1
ATOM 4547 O O . MET B 2 265 ? 159.226 172.550 167.304 1.00 85.54 293 MET B O 1
ATOM 4552 N N . VAL B 2 266 ? 157.842 171.230 168.494 1.00 88.24 294 VAL B N 1
ATOM 4553 C CA . VAL B 2 266 ? 156.709 172.148 168.486 1.00 88.24 294 VAL B CA 1
ATOM 4554 C C . VAL B 2 266 ? 156.378 172.484 169.934 1.00 88.24 294 VAL B C 1
ATOM 4555 O O . VAL B 2 266 ? 156.083 171.586 170.733 1.00 88.24 294 VAL B O 1
ATOM 4559 N N . HIS B 2 267 ? 156.426 173.769 170.269 1.00 89.52 295 HIS B N 1
ATOM 4560 C CA . HIS B 2 267 ? 156.210 174.244 171.624 1.00 89.52 295 HIS B CA 1
ATOM 4561 C C . HIS B 2 267 ? 154.757 174.685 171.799 1.00 89.52 295 HIS B C 1
ATOM 4562 O O . HIS B 2 267 ? 153.900 174.431 170.949 1.00 89.52 295 HIS B O 1
ATOM 4569 N N . GLY B 2 268 ? 154.467 175.341 172.921 1.00 90.15 296 GLY B N 1
ATOM 4570 C CA . GLY B 2 268 ? 153.113 175.778 173.201 1.00 90.15 296 GLY B CA 1
ATOM 4571 C C . GLY B 2 268 ? 153.008 177.163 173.806 1.00 90.15 296 GLY B C 1
ATOM 4572 O O . GLY B 2 268 ? 151.966 177.525 174.361 1.00 90.15 296 GLY B O 1
ATOM 4573 N N . HIS B 2 269 ? 154.075 177.949 173.707 1.00 91.76 297 HIS B N 1
ATOM 4574 C CA . HIS B 2 269 ? 154.109 179.305 174.239 1.00 91.76 297 HIS B CA 1
ATOM 4575 C C . HIS B 2 269 ? 154.211 180.295 173.087 1.00 91.76 297 HIS B C 1
ATOM 4576 O O . HIS B 2 269 ? 155.154 180.231 172.293 1.00 91.76 297 HIS B O 1
ATOM 4583 N N . CYS B 2 270 ? 153.258 181.218 173.012 1.00 92.05 298 CYS B N 1
ATOM 4584 C CA . CYS B 2 270 ? 153.203 182.209 171.946 1.00 92.05 298 CYS B CA 1
ATOM 4585 C C . CYS B 2 270 ? 153.654 183.563 172.471 1.00 92.05 298 CYS B C 1
ATOM 4586 O O . CYS B 2 270 ? 153.162 184.027 173.505 1.00 92.05 298 CYS B O 1
ATOM 4589 N N . MET B 2 271 ? 154.584 184.191 171.758 1.00 92.17 299 MET B N 1
ATOM 4590 C CA . MET B 2 271 ? 154.896 185.586 172.025 1.00 92.17 299 MET B CA 1
ATOM 4591 C C . MET B 2 271 ? 153.694 186.448 171.663 1.00 92.17 299 MET B C 1
ATOM 4592 O O . MET B 2 271 ? 152.962 186.157 170.712 1.00 92.17 299 MET B O 1
ATOM 4597 N N . CYS B 2 272 ? 153.479 187.503 172.439 1.00 92.59 300 CYS B N 1
ATOM 4598 C CA . CYS B 2 272 ? 152.280 188.319 172.324 1.00 92.59 300 CYS B CA 1
ATOM 4599 C C . CYS B 2 272 ? 152.563 189.556 171.482 1.00 92.59 300 CYS B C 1
ATOM 4600 O O . CYS B 2 272 ? 153.535 190.275 171.731 1.00 92.59 300 CYS B O 1
ATOM 4603 N N . ARG B 2 273 ? 151.712 189.793 170.486 1.00 91.92 301 ARG B N 1
ATOM 4604 C CA . ARG B 2 273 ? 151.832 190.949 169.611 1.00 91.92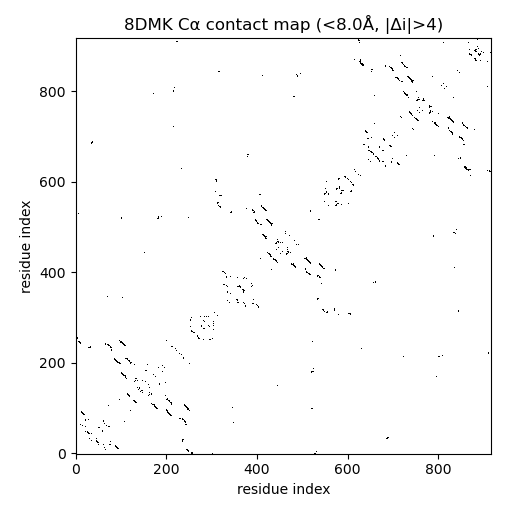 301 ARG B CA 1
ATOM 4605 C C . ARG B 2 273 ? 150.460 191.588 169.452 1.00 91.92 301 ARG B C 1
ATOM 4606 O O . ARG B 2 273 ? 149.449 191.063 169.923 1.00 91.92 301 ARG B O 1
ATOM 4614 N N . HIS B 2 274 ? 150.437 192.733 168.768 1.00 91.82 302 HIS B N 1
ATOM 4615 C CA . HIS B 2 274 ? 149.214 193.512 168.571 1.00 91.82 302 HIS B CA 1
ATOM 4616 C C . HIS B 2 274 ? 148.579 193.896 169.907 1.00 91.82 302 HIS B C 1
ATOM 4617 O O . HIS B 2 274 ? 147.357 193.869 170.064 1.00 91.82 302 HIS B O 1
ATOM 4624 N N . ASN B 2 275 ? 149.424 194.253 170.876 1.00 93.90 303 ASN B N 1
ATOM 4625 C CA . ASN B 2 275 ? 148.992 194.753 172.182 1.00 93.90 303 ASN B CA 1
ATOM 4626 C C . ASN B 2 275 ? 148.108 193.736 172.910 1.00 93.90 303 ASN B C 1
ATOM 4627 O O . ASN B 2 275 ? 146.925 193.967 173.168 1.00 93.90 303 ASN B O 1
ATOM 4632 N N . THR B 2 276 ? 148.711 192.596 173.241 1.00 93.77 304 THR B N 1
ATOM 4633 C CA . THR B 2 276 ? 148.042 191.566 174.022 1.00 93.77 304 THR B CA 1
ATOM 4634 C C . THR B 2 276 ? 149.035 190.967 175.010 1.00 93.77 304 THR B C 1
ATOM 4635 O O . THR B 2 276 ? 150.237 191.241 174.959 1.00 93.77 304 THR B O 1
ATOM 4639 N N . LYS B 2 277 ? 148.517 190.146 175.921 1.00 93.28 305 LYS B N 1
ATOM 4640 C CA . LYS B 2 277 ? 149.339 189.536 176.957 1.00 93.28 305 LYS B CA 1
ATOM 4641 C C . LYS B 2 277 ? 148.773 188.168 177.310 1.00 93.28 305 LYS B C 1
ATOM 4642 O O . LYS B 2 277 ? 147.618 187.854 177.012 1.00 93.28 305 LYS B O 1
ATOM 4648 N N . GLY B 2 278 ? 149.607 187.357 177.945 1.00 90.34 306 GLY B N 1
ATOM 4649 C CA . GLY B 2 278 ? 149.226 186.030 178.382 1.00 90.34 306 GLY B CA 1
ATOM 4650 C C . GLY B 2 278 ? 150.140 184.957 177.817 1.00 90.34 306 GLY B C 1
ATOM 4651 O O . GLY B 2 278 ? 150.932 185.182 176.904 1.00 90.34 306 GLY B O 1
ATOM 4652 N N . LEU B 2 279 ? 150.007 183.763 178.402 1.00 89.19 307 LEU B N 1
ATOM 4653 C CA . LEU B 2 279 ? 150.791 182.622 177.940 1.00 89.19 307 LEU B CA 1
ATOM 4654 C C . LEU B 2 279 ? 150.447 182.269 176.499 1.00 89.19 307 LEU B C 1
ATOM 4655 O O . LEU B 2 279 ? 151.340 182.004 175.685 1.00 89.19 307 LEU B O 1
ATOM 4660 N N . ASN B 2 280 ? 149.157 182.260 176.165 1.00 89.98 308 ASN B N 1
ATOM 4661 C CA . ASN B 2 280 ? 148.698 182.048 174.799 1.00 89.98 308 ASN B CA 1
ATOM 4662 C C . ASN B 2 280 ? 148.115 183.319 174.192 1.00 89.98 308 ASN B C 1
ATOM 4663 O O . ASN B 2 280 ? 147.423 183.253 173.171 1.00 89.98 308 ASN B O 1
ATOM 4668 N N . CYS B 2 281 ? 148.381 184.473 174.808 1.00 92.21 309 CYS B N 1
ATOM 4669 C CA . CYS B 2 281 ? 147.901 185.771 174.334 1.00 92.21 309 CYS B CA 1
ATOM 4670 C C . CYS B 2 281 ? 146.372 185.804 174.279 1.00 92.21 309 CYS B C 1
ATOM 4671 O O . CYS B 2 281 ? 145.757 185.987 173.227 1.00 92.21 309 CYS B O 1
ATOM 4674 N N . GLU B 2 282 ? 145.766 185.618 175.450 1.00 89.55 310 GLU B N 1
ATOM 4675 C CA . GLU B 2 282 ? 144.317 185.581 175.588 1.00 89.55 310 GLU B CA 1
ATOM 4676 C C . GLU B 2 282 ? 143.735 186.865 176.166 1.00 89.55 310 GLU B C 1
ATOM 4677 O O . GLU B 2 282 ? 142.526 186.921 176.412 1.00 89.55 310 GLU B O 1
ATOM 4683 N N . LEU B 2 283 ? 144.553 187.892 176.388 1.00 93.12 311 LEU B N 1
ATOM 4684 C CA . LEU B 2 283 ? 144.072 189.134 176.975 1.00 93.12 311 LEU B CA 1
ATOM 4685 C C . LEU B 2 283 ? 144.932 190.290 176.486 1.00 93.12 311 LEU B C 1
ATOM 4686 O O . LEU B 2 283 ? 146.142 190.137 176.304 1.00 93.12 311 LEU B O 1
ATOM 4691 N N . CYS B 2 284 ? 144.298 191.441 176.272 1.00 95.02 312 CYS B N 1
ATOM 4692 C CA . CYS B 2 284 ? 145.030 192.634 175.870 1.00 95.02 312 CYS B CA 1
ATOM 4693 C C . CYS B 2 284 ? 145.948 193.095 176.995 1.00 95.02 312 CYS B C 1
ATOM 4694 O O . CYS B 2 284 ? 145.595 193.025 178.176 1.00 95.02 312 CYS B O 1
ATOM 4697 N N . MET B 2 285 ? 147.133 193.572 176.623 1.00 94.66 313 MET B N 1
ATOM 4698 C CA . MET B 2 285 ? 148.134 193.980 177.600 1.00 94.66 313 MET B CA 1
ATOM 4699 C C . MET B 2 285 ? 147.840 195.403 178.080 1.00 94.66 313 MET B C 1
ATOM 4700 O O . MET B 2 285 ? 146.796 195.986 177.774 1.00 94.66 313 MET B O 1
ATOM 4705 N N . ASP B 2 286 ? 148.767 195.973 178.847 1.00 92.01 314 ASP B N 1
ATOM 4706 C CA . ASP B 2 286 ? 148.498 197.201 179.586 1.00 92.01 314 ASP B CA 1
ATOM 4707 C C . ASP B 2 286 ? 148.236 198.373 178.646 1.00 92.01 314 ASP B C 1
ATOM 4708 O O . ASP B 2 286 ? 148.762 198.439 177.533 1.00 92.01 314 ASP B O 1
ATOM 4713 N N . PHE B 2 287 ? 147.394 199.300 179.105 1.00 94.04 315 PHE B N 1
ATOM 4714 C CA . PHE B 2 287 ? 147.012 200.529 178.412 1.00 94.04 315 PHE B CA 1
ATOM 4715 C C . PHE B 2 287 ? 146.187 200.246 177.158 1.00 94.04 315 PHE B C 1
ATOM 4716 O O . PHE B 2 287 ? 145.767 201.190 176.479 1.00 94.04 315 PHE B O 1
ATOM 4724 N N . TYR B 2 288 ? 145.901 198.980 176.850 1.00 95.65 316 TYR B N 1
ATOM 4725 C CA . TYR B 2 288 ? 145.152 198.607 175.657 1.00 95.65 316 TYR B CA 1
ATOM 4726 C C . TYR B 2 288 ? 143.913 197.786 176.003 1.00 95.65 316 TYR B C 1
ATOM 4727 O O . TYR B 2 288 ? 143.507 196.909 175.240 1.00 95.65 316 TYR B O 1
ATOM 4736 N N . HIS B 2 289 ? 143.298 198.064 177.151 1.00 94.86 317 HIS B N 1
ATOM 4737 C CA . HIS B 2 289 ? 142.109 197.350 177.596 1.00 94.86 317 HIS B CA 1
ATOM 4738 C C . HIS B 2 289 ? 140.815 197.997 177.116 1.00 94.86 317 HIS B C 1
ATOM 4739 O O . HIS B 2 289 ? 139.735 197.583 177.550 1.00 94.86 317 HIS B O 1
ATOM 4746 N N . ASP B 2 290 ? 140.902 199.006 176.246 1.00 94.39 318 ASP B N 1
ATOM 4747 C CA . ASP B 2 290 ? 139.703 199.718 175.812 1.00 94.39 318 ASP B CA 1
ATOM 4748 C C . ASP B 2 290 ? 138.746 198.801 175.059 1.00 94.39 318 ASP B C 1
ATOM 4749 O O . ASP B 2 290 ? 137.529 198.852 175.275 1.00 94.39 318 ASP B O 1
ATOM 4754 N N . LEU B 2 291 ? 139.271 197.957 174.171 1.00 94.45 319 LEU B N 1
ATOM 4755 C CA . LEU B 2 291 ? 138.406 197.070 173.410 1.00 94.45 319 LEU B CA 1
ATOM 4756 C C . LEU B 2 291 ? 138.496 195.640 173.935 1.00 94.45 319 LEU B C 1
ATOM 4757 O O . LEU B 2 291 ? 139.558 195.205 174.394 1.00 94.45 319 LEU B O 1
ATOM 4762 N N . PRO B 2 292 ? 137.399 194.887 173.885 1.00 92.39 320 PRO B N 1
ATOM 4763 C CA . PRO B 2 292 ? 137.452 193.483 174.303 1.00 92.39 320 PRO B CA 1
ATOM 4764 C C . PRO B 2 292 ? 138.290 192.650 173.348 1.00 92.39 320 PRO B C 1
ATOM 4765 O O . PRO B 2 292 ? 138.442 192.975 172.168 1.00 92.39 320 PRO B O 1
ATOM 4769 N N . TRP B 2 293 ? 138.845 191.563 173.881 1.00 92.17 321 TRP B N 1
ATOM 4770 C CA . TRP B 2 293 ? 139.672 190.673 173.078 1.00 92.17 321 TRP B CA 1
ATOM 4771 C C . TRP B 2 293 ? 138.855 190.054 171.951 1.00 92.17 321 TRP B C 1
ATOM 4772 O O . TRP B 2 293 ? 137.729 189.594 172.162 1.00 92.17 321 TRP B O 1
ATOM 4783 N N . ARG B 2 294 ? 139.428 190.044 170.753 1.00 87.59 322 ARG B N 1
ATOM 4784 C CA . ARG B 2 294 ? 138.807 189.440 169.587 1.00 87.59 322 ARG B CA 1
ATOM 4785 C C . ARG B 2 294 ? 139.852 188.644 168.822 1.00 87.59 322 ARG B C 1
ATOM 4786 O O . ARG B 2 294 ? 141.030 189.019 168.801 1.00 87.59 322 ARG B O 1
ATOM 4794 N N . PRO B 2 295 ? 139.454 187.544 168.190 1.00 85.46 323 PRO B N 1
ATOM 4795 C CA . PRO B 2 295 ? 140.413 186.751 167.416 1.00 85.46 323 PRO B CA 1
ATOM 4796 C C . PRO B 2 295 ? 140.824 187.465 166.139 1.00 85.46 323 PRO B C 1
ATOM 4797 O O . PRO B 2 295 ? 140.136 188.356 165.635 1.00 85.46 323 PRO B O 1
ATOM 4801 N N . ALA B 2 296 ? 141.975 187.055 165.616 1.00 83.71 324 ALA B N 1
ATOM 4802 C CA . ALA B 2 296 ? 142.511 187.595 164.375 1.00 83.71 324 ALA B CA 1
ATOM 4803 C C . ALA B 2 296 ? 142.270 186.591 163.255 1.00 83.71 324 ALA B C 1
ATOM 4804 O O . ALA B 2 296 ? 142.672 185.427 163.362 1.00 83.71 324 ALA B O 1
ATOM 4806 N N . GLU B 2 297 ? 141.614 187.041 162.188 1.00 74.14 325 GLU B N 1
ATOM 4807 C CA . GLU B 2 297 ? 141.296 186.194 161.048 1.00 74.14 325 GLU B CA 1
ATOM 4808 C C . GLU B 2 297 ? 141.616 186.933 159.757 1.00 74.14 325 GLU B C 1
ATOM 4809 O O . GLU B 2 297 ? 141.363 188.136 159.642 1.00 74.14 325 GLU B O 1
ATOM 4815 N N . GLY B 2 298 ? 142.162 186.203 158.789 1.00 69.28 326 GLY B N 1
ATOM 4816 C CA . GLY B 2 298 ? 142.521 186.811 157.517 1.00 69.28 326 GLY B CA 1
ATOM 4817 C C . GLY B 2 298 ? 143.556 187.903 157.702 1.00 69.28 326 GLY B C 1
ATOM 4818 O O . GLY B 2 298 ? 144.563 187.728 158.397 1.00 69.28 326 GLY B O 1
ATOM 4819 N N . ARG B 2 299 ? 143.312 189.048 157.070 1.00 74.79 327 ARG B N 1
ATOM 4820 C CA . ARG B 2 299 ? 144.185 190.206 157.196 1.00 74.79 327 ARG B CA 1
ATOM 4821 C C . ARG B 2 299 ? 143.722 191.181 158.270 1.00 74.79 327 ARG B C 1
ATOM 4822 O O . ARG B 2 299 ? 144.329 192.246 158.423 1.00 74.79 327 ARG B O 1
ATOM 4830 N N . ASN B 2 300 ? 142.668 190.848 159.012 1.00 80.66 328 ASN B N 1
ATOM 4831 C CA . ASN B 2 300 ? 142.163 191.713 160.072 1.00 80.66 328 ASN B CA 1
ATOM 4832 C C . ASN B 2 300 ? 143.014 191.511 161.320 1.00 80.66 328 ASN B C 1
ATOM 4833 O O . ASN B 2 300 ? 142.938 190.462 161.969 1.00 80.66 328 ASN B O 1
ATOM 4838 N N . SER B 2 301 ? 143.831 192.513 161.653 1.00 86.33 329 SER B N 1
ATOM 4839 C CA . SER B 2 301 ? 144.667 192.418 162.845 1.00 86.33 329 SER B CA 1
ATOM 4840 C C . SER B 2 301 ? 143.821 192.360 164.110 1.00 86.33 329 SER B C 1
ATOM 4841 O O . SER B 2 301 ? 144.113 191.578 165.024 1.00 86.33 329 SER B O 1
ATOM 4844 N N . ASN B 2 302 ? 142.771 193.181 164.180 1.00 88.43 330 ASN B N 1
ATOM 4845 C CA . ASN B 2 302 ? 141.876 193.233 165.338 1.00 88.43 330 ASN B CA 1
ATOM 4846 C C . ASN B 2 302 ? 142.648 193.523 166.623 1.00 88.43 330 ASN B C 1
ATOM 4847 O O . ASN B 2 302 ? 142.341 192.987 167.690 1.00 88.43 330 ASN B O 1
ATOM 4852 N N . ALA B 2 303 ? 143.661 194.379 166.518 1.00 91.82 331 ALA B N 1
ATOM 4853 C CA . ALA B 2 303 ? 144.480 194.722 167.670 1.00 91.82 331 ALA B CA 1
ATOM 4854 C C . ALA B 2 303 ? 143.685 195.547 168.675 1.00 91.82 331 ALA B C 1
ATOM 4855 O O . ALA B 2 303 ? 142.808 196.336 168.312 1.00 91.82 331 ALA B O 1
ATOM 4857 N N . CYS B 2 304 ? 143.999 195.352 169.953 1.00 94.46 332 CYS B N 1
ATOM 4858 C CA . CYS B 2 304 ? 143.337 196.104 171.009 1.00 94.46 332 CYS B CA 1
ATOM 4859 C C . CYS B 2 304 ? 143.712 197.579 170.924 1.00 94.46 332 CYS B C 1
ATOM 4860 O O . CYS B 2 304 ? 144.869 197.930 170.676 1.00 94.46 332 CYS B O 1
ATOM 4863 N N . LYS B 2 305 ? 142.724 198.443 171.128 1.00 94.62 333 LYS B N 1
ATOM 4864 C CA . LYS B 2 305 ? 142.928 199.880 171.033 1.00 94.62 333 LYS B CA 1
ATOM 4865 C C . LYS B 2 305 ? 143.396 200.451 172.367 1.00 94.62 333 LYS B C 1
ATOM 4866 O O . LYS B 2 305 ? 143.143 199.892 173.437 1.00 94.62 333 LYS B O 1
ATOM 4872 N N . LYS B 2 306 ? 144.088 201.584 172.286 1.00 94.43 334 LYS B N 1
ATOM 4873 C CA . LYS B 2 306 ? 144.581 202.253 173.479 1.00 94.43 334 LYS B CA 1
ATOM 4874 C C . LYS B 2 306 ? 143.425 202.804 174.307 1.00 94.43 334 LYS B C 1
ATOM 4875 O O . LYS B 2 306 ? 142.393 203.224 173.777 1.00 94.43 334 LYS B O 1
ATOM 4881 N N . CYS B 2 307 ? 143.609 202.797 175.624 1.00 94.20 335 CYS B N 1
ATOM 4882 C CA . CYS B 2 307 ? 142.596 203.305 176.542 1.00 94.20 335 CYS B CA 1
ATOM 4883 C C . CYS B 2 307 ? 142.612 204.829 176.587 1.00 94.20 335 CYS B C 1
ATOM 4884 O O . CYS B 2 307 ? 142.955 205.425 177.608 1.00 94.20 335 CYS B O 1
ATOM 4887 N N . MET C 3 1 ? 151.991 137.817 115.942 1.00 52.77 37 MET G N 1
ATOM 4888 C CA . MET C 3 1 ? 151.202 137.951 114.723 1.00 52.77 37 MET G CA 1
ATOM 4889 C C . MET C 3 1 ? 151.737 139.074 113.845 1.00 52.77 37 MET G C 1
ATOM 4890 O O . MET C 3 1 ? 151.012 140.009 113.510 1.00 52.77 37 MET G O 1
ATOM 4895 N N . ASP C 3 2 ? 153.011 138.975 113.473 1.00 58.47 38 ASP G N 1
ATOM 4896 C CA . ASP C 3 2 ? 153.667 139.974 112.643 1.00 58.47 38 ASP G CA 1
ATOM 4897 C C . ASP C 3 2 ? 153.693 139.586 111.170 1.00 58.47 38 ASP G C 1
ATOM 4898 O O . ASP C 3 2 ? 154.401 140.223 110.384 1.00 58.47 38 ASP G O 1
ATOM 4903 N N . GLU C 3 3 ? 152.941 138.561 110.782 1.00 74.21 39 GLU G N 1
ATOM 4904 C CA . GLU C 3 3 ? 152.936 138.057 109.418 1.00 74.21 39 GLU G CA 1
ATOM 4905 C C . GLU C 3 3 ? 151.569 138.261 108.780 1.00 74.21 39 GLU G C 1
ATOM 4906 O O . GLU C 3 3 ? 150.537 138.243 109.458 1.00 74.21 39 GLU G O 1
ATOM 4912 N N . CYS C 3 4 ? 151.574 138.463 107.463 1.00 88.30 40 CYS G N 1
ATOM 4913 C CA . CYS C 3 4 ? 150.343 138.606 106.695 1.00 88.30 40 CYS G CA 1
ATOM 4914 C C . CYS C 3 4 ? 149.804 137.255 106.237 1.00 88.30 40 CYS G C 1
ATOM 4915 O O . CYS C 3 4 ? 148.630 136.944 106.459 1.00 88.30 40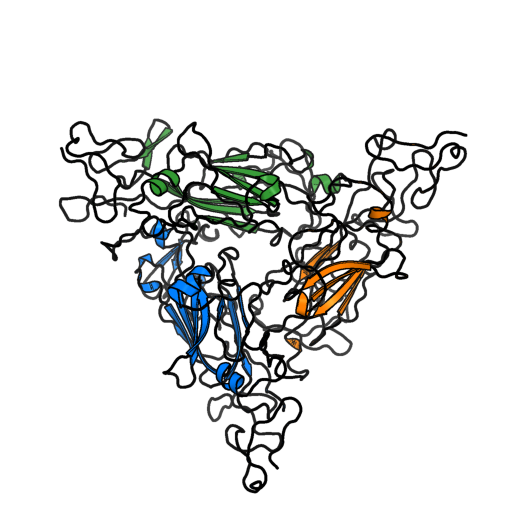 CYS G O 1
ATOM 4918 N N . THR C 3 5 ? 150.644 136.451 105.588 1.00 85.96 41 THR G N 1
ATOM 4919 C CA . THR C 3 5 ? 150.294 135.094 105.194 1.00 85.96 41 THR G CA 1
ATOM 4920 C C . THR C 3 5 ? 151.435 134.157 105.566 1.00 85.96 41 THR G C 1
ATOM 4921 O O . THR C 3 5 ? 152.611 134.510 105.431 1.00 85.96 41 THR G O 1
ATOM 4925 N N . ASP C 3 6 ? 151.084 132.971 106.062 1.00 77.76 42 ASP G N 1
ATOM 4926 C CA . ASP C 3 6 ? 152.089 132.003 106.491 1.00 77.76 42 ASP G CA 1
ATOM 4927 C C . ASP C 3 6 ? 152.416 131.000 105.387 1.00 77.76 42 ASP G C 1
ATOM 4928 O O . ASP C 3 6 ? 153.563 130.911 104.940 1.00 77.76 42 ASP G O 1
ATOM 4933 N N . GLU C 3 7 ? 151.417 130.239 104.940 1.00 76.92 43 GLU G N 1
ATOM 4934 C CA . GLU C 3 7 ? 151.624 129.262 103.875 1.00 76.92 43 GLU G CA 1
ATOM 4935 C C . GLU C 3 7 ? 150.533 129.247 102.817 1.00 76.92 43 GLU G C 1
ATOM 4936 O O . GLU C 3 7 ? 150.757 128.673 101.746 1.00 76.92 43 GLU G O 1
ATOM 4942 N N . GLY C 3 8 ? 149.368 129.850 103.058 1.00 80.39 44 GLY G N 1
ATOM 4943 C CA . GLY C 3 8 ? 148.308 129.841 102.077 1.00 80.39 44 GLY G CA 1
ATOM 4944 C C . GLY C 3 8 ? 148.332 131.055 101.170 1.00 80.39 44 GLY G C 1
ATOM 4945 O O . GLY C 3 8 ? 148.989 132.055 101.451 1.00 80.39 44 GLY G O 1
ATOM 4946 N N . GLY C 3 9 ? 147.601 130.947 100.059 1.00 81.44 45 GLY G N 1
ATOM 4947 C CA . GLY C 3 9 ? 147.519 132.064 99.132 1.00 81.44 45 GLY G CA 1
ATOM 4948 C C . GLY C 3 9 ? 146.853 133.278 99.748 1.00 81.44 45 GLY G C 1
ATOM 4949 O O . GLY C 3 9 ? 147.332 134.406 99.609 1.00 81.44 45 GLY G O 1
ATOM 4950 N N . ARG C 3 10 ? 145.738 133.064 100.439 1.00 87.03 46 ARG G N 1
ATOM 4951 C CA . ARG C 3 10 ? 145.069 134.170 101.109 1.00 87.03 46 ARG G CA 1
ATOM 4952 C C . ARG C 3 10 ? 145.836 134.564 102.371 1.00 87.03 46 ARG G C 1
ATOM 4953 O O . ARG C 3 10 ? 146.404 133.703 103.050 1.00 87.03 46 ARG G O 1
ATOM 4961 N N . PRO C 3 11 ? 145.900 135.850 102.685 1.00 89.21 47 PRO G N 1
ATOM 4962 C CA . PRO C 3 11 ? 146.537 136.294 103.927 1.00 89.21 47 PRO G CA 1
ATOM 4963 C C . PRO C 3 11 ? 145.590 136.115 105.109 1.00 89.21 47 PRO G C 1
ATOM 4964 O O . PRO C 3 11 ? 144.477 135.610 104.981 1.00 89.21 47 PRO G O 1
ATOM 4968 N N . GLN C 3 12 ? 146.062 136.539 106.279 1.00 87.10 48 GLN G N 1
ATOM 4969 C CA . GLN C 3 12 ? 145.267 136.550 107.497 1.00 87.10 48 GLN G CA 1
ATOM 4970 C C . GLN C 3 12 ? 145.478 137.879 108.208 1.00 87.10 48 GLN G C 1
ATOM 4971 O O . GLN C 3 12 ? 146.345 138.676 107.837 1.00 87.10 48 GLN G O 1
ATOM 4977 N N . ARG C 3 13 ? 144.667 138.119 109.236 1.00 87.57 49 ARG G N 1
ATOM 4978 C CA . ARG C 3 13 ? 144.774 139.364 109.985 1.00 87.57 49 ARG G CA 1
ATOM 4979 C C . ARG C 3 13 ? 146.134 139.455 110.665 1.00 87.57 49 ARG G C 1
ATOM 4980 O O . ARG C 3 13 ? 146.641 138.474 111.217 1.00 87.57 49 ARG G O 1
ATOM 4988 N N . CYS C 3 14 ? 146.734 140.639 110.608 1.00 85.77 50 CYS G N 1
ATOM 4989 C CA . CYS C 3 14 ? 148.047 140.882 111.184 1.00 85.77 50 CYS G CA 1
ATOM 4990 C C . CYS C 3 14 ? 147.945 142.022 112.186 1.00 85.77 50 CYS G C 1
ATOM 4991 O O . CYS C 3 14 ? 147.454 143.105 111.851 1.00 85.77 50 CYS G O 1
ATOM 4994 N N . MET C 3 15 ? 148.412 141.778 113.408 1.00 86.13 51 MET G N 1
ATOM 4995 C CA . MET C 3 15 ? 148.321 142.760 114.473 1.00 86.13 51 MET G CA 1
ATOM 4996 C C . MET C 3 15 ? 149.709 143.264 114.859 1.00 86.13 51 MET G C 1
ATOM 4997 O O . MET C 3 15 ? 150.697 142.534 114.733 1.00 86.13 51 MET G O 1
ATOM 5002 N N . PRO C 3 16 ? 149.821 144.500 115.325 1.00 86.41 52 PRO G N 1
ATOM 5003 C CA . PRO C 3 16 ? 151.124 145.045 115.712 1.00 86.41 52 PRO G CA 1
ATOM 5004 C C . PRO C 3 16 ? 151.541 144.538 117.090 1.00 86.41 52 PRO G C 1
ATOM 5005 O O . PRO C 3 16 ? 150.807 143.824 117.770 1.00 86.41 52 PRO G O 1
ATOM 5009 N N . GLU C 3 17 ? 152.749 144.922 117.490 1.00 78.74 53 GLU G N 1
ATOM 5010 C CA . GLU C 3 17 ? 153.279 144.514 118.782 1.00 78.74 53 GLU G CA 1
ATOM 5011 C C . GLU C 3 17 ? 152.612 145.292 119.911 1.00 78.74 53 GLU G C 1
ATOM 5012 O O . GLU C 3 17 ? 152.149 146.421 119.732 1.00 78.74 53 GLU G O 1
ATOM 5018 N N . PHE C 3 18 ? 152.567 144.670 121.088 1.00 83.45 54 PHE G N 1
ATOM 5019 C CA . PHE C 3 18 ? 151.986 145.292 122.278 1.00 83.45 54 PHE G CA 1
ATOM 5020 C C . PHE C 3 18 ? 153.052 146.079 123.044 1.00 83.45 54 PHE G C 1
ATOM 5021 O O . PHE C 3 18 ? 153.400 145.778 124.185 1.00 83.45 54 PHE G O 1
ATOM 5029 N N . VAL C 3 19 ? 153.573 147.105 122.382 1.00 82.36 55 VAL G N 1
ATOM 5030 C CA . VAL C 3 19 ? 154.576 147.972 122.987 1.00 82.36 55 VAL G CA 1
ATOM 5031 C C . VAL C 3 19 ? 153.883 148.992 123.881 1.00 82.36 55 VAL G C 1
ATOM 5032 O O . VAL C 3 19 ? 152.725 149.362 123.658 1.00 82.36 55 VAL G O 1
ATOM 5036 N N . ASN C 3 20 ? 154.589 149.436 124.920 1.00 86.99 56 ASN G N 1
ATOM 5037 C CA . ASN C 3 20 ? 154.038 150.442 125.816 1.00 86.99 56 ASN G CA 1
ATOM 5038 C C . ASN C 3 20 ? 153.791 151.743 125.064 1.00 86.99 56 ASN G C 1
ATOM 5039 O O . ASN C 3 20 ? 154.581 152.145 124.205 1.00 86.99 56 ASN G O 1
ATOM 5044 N N . ALA C 3 21 ? 152.684 152.402 125.392 1.00 89.32 57 ALA G N 1
ATOM 5045 C CA . ALA C 3 21 ? 152.287 153.635 124.732 1.00 89.32 57 ALA G CA 1
ATOM 5046 C C . ALA C 3 21 ? 152.854 154.876 125.407 1.00 89.32 57 ALA G C 1
ATOM 5047 O O . ALA C 3 21 ? 152.512 155.994 125.007 1.00 89.32 57 ALA G O 1
ATOM 5049 N N . ALA C 3 22 ? 153.706 154.711 126.420 1.00 91.33 58 ALA G N 1
ATOM 5050 C CA . ALA C 3 22 ? 154.283 155.847 127.125 1.00 91.33 58 ALA G CA 1
ATOM 5051 C C . ALA C 3 22 ? 155.801 155.772 127.240 1.00 91.33 58 ALA G C 1
ATOM 5052 O O . ALA C 3 22 ? 156.393 156.588 127.954 1.00 91.33 58 ALA G O 1
ATOM 5054 N N . PHE C 3 23 ? 156.449 154.833 126.557 1.00 85.50 59 PHE G N 1
ATOM 5055 C CA . PHE C 3 23 ? 157.891 154.679 126.679 1.00 85.50 59 PHE G CA 1
ATOM 5056 C C . PHE C 3 23 ? 158.614 155.659 125.763 1.00 85.50 59 PHE G C 1
ATOM 5057 O O . PHE C 3 23 ? 158.300 155.759 124.573 1.00 85.50 59 PHE G O 1
ATOM 5065 N N . ASN C 3 24 ? 159.587 156.378 126.328 1.00 83.51 60 ASN G N 1
ATOM 5066 C CA . ASN C 3 24 ? 160.458 157.284 125.575 1.00 83.51 60 ASN G CA 1
ATOM 5067 C C . ASN C 3 24 ? 159.659 158.315 124.779 1.00 83.51 60 ASN G C 1
ATOM 5068 O O . ASN C 3 24 ? 159.977 158.620 123.628 1.00 83.51 60 ASN G O 1
ATOM 5073 N N . VAL C 3 25 ? 158.610 158.853 125.393 1.00 88.55 61 VAL G N 1
ATOM 5074 C CA . VAL C 3 25 ? 157.818 159.924 124.803 1.00 88.55 61 VAL G CA 1
ATOM 5075 C C . VAL C 3 25 ? 157.614 161.008 125.852 1.00 88.55 61 VAL G C 1
ATOM 5076 O O . VAL C 3 25 ? 157.350 160.714 127.023 1.00 88.55 61 VAL G O 1
ATOM 5080 N N . THR C 3 26 ? 157.754 162.262 125.433 1.00 91.71 62 THR G N 1
ATOM 5081 C CA . THR C 3 26 ? 157.623 163.385 126.350 1.00 91.71 62 THR G CA 1
ATOM 5082 C C . THR C 3 26 ? 156.156 163.754 126.521 1.00 91.71 62 THR G C 1
ATOM 5083 O O . THR C 3 26 ? 155.416 163.873 125.540 1.00 91.71 62 THR G O 1
ATOM 5087 N N . VAL C 3 27 ? 155.740 163.933 127.771 1.00 96.82 63 VAL G N 1
ATOM 5088 C CA . VAL C 3 27 ? 154.373 164.301 128.114 1.00 96.82 63 VAL G CA 1
ATOM 5089 C C . VAL C 3 27 ? 154.352 165.769 128.519 1.00 96.82 63 VAL G C 1
ATOM 5090 O O . VAL C 3 27 ? 155.230 166.236 129.254 1.00 96.82 63 VAL G O 1
ATOM 5094 N N . VAL C 3 28 ? 153.366 166.502 128.014 1.00 97.84 64 VAL G N 1
ATOM 5095 C CA . VAL C 3 28 ? 153.239 167.929 128.285 1.00 97.84 64 VAL G CA 1
ATOM 5096 C C . VAL C 3 28 ? 152.420 168.110 129.556 1.00 97.84 64 VAL G C 1
ATOM 5097 O O . VAL C 3 28 ? 151.296 167.607 129.658 1.00 97.84 64 VAL G O 1
ATOM 5101 N N . ALA C 3 29 ? 152.981 168.830 130.524 1.00 97.77 65 ALA G N 1
ATOM 5102 C CA . ALA C 3 29 ? 152.329 169.090 131.798 1.00 97.77 65 ALA G CA 1
ATOM 5103 C C . ALA C 3 29 ? 152.121 170.588 131.968 1.00 97.77 65 ALA G C 1
ATOM 5104 O O . ALA C 3 29 ? 152.994 171.389 131.619 1.00 97.77 65 ALA G O 1
ATOM 5106 N N . THR C 3 30 ? 150.954 170.960 132.502 1.00 97.42 66 THR G N 1
ATOM 5107 C CA . THR C 3 30 ? 150.640 172.374 132.682 1.00 97.42 66 THR G CA 1
ATOM 5108 C C . THR C 3 30 ? 151.606 173.041 133.652 1.00 97.42 66 THR G C 1
ATOM 5109 O O . THR C 3 30 ? 152.063 174.164 133.411 1.00 97.42 66 THR G O 1
ATOM 5113 N N . ASN C 3 31 ? 151.933 172.368 134.752 1.00 96.38 67 ASN G N 1
ATOM 5114 C CA . ASN C 3 31 ? 152.817 172.922 135.766 1.00 96.38 67 ASN G CA 1
ATOM 5115 C C . ASN C 3 31 ? 154.029 172.024 135.979 1.00 96.38 67 ASN G C 1
ATOM 5116 O O . ASN C 3 31 ? 153.986 170.816 135.726 1.00 96.38 67 ASN G O 1
ATOM 5121 N N . THR C 3 32 ? 155.121 172.640 136.424 1.00 97.65 68 THR G N 1
ATOM 5122 C CA . THR C 3 32 ? 156.372 171.926 136.669 1.00 97.65 68 THR G CA 1
ATOM 5123 C C . THR C 3 32 ? 157.238 172.787 137.571 1.00 97.65 68 THR G C 1
ATOM 5124 O O . THR C 3 32 ? 157.550 173.929 137.218 1.00 97.65 68 THR G O 1
ATOM 5128 N N . CYS C 3 33 ? 157.626 172.250 138.724 1.00 97.43 69 CYS G N 1
ATOM 5129 C CA . CYS C 3 33 ? 158.516 172.979 139.611 1.00 97.43 69 CYS G CA 1
ATOM 5130 C C . CYS C 3 33 ? 159.936 172.983 139.048 1.00 97.43 69 CYS G C 1
ATOM 5131 O O . CYS C 3 33 ? 160.260 172.285 138.083 1.00 97.43 69 CYS G O 1
ATOM 5134 N N . GLY C 3 34 ? 160.789 173.791 139.667 1.00 95.54 70 GLY G N 1
ATOM 5135 C CA . GLY C 3 34 ? 162.196 173.800 139.327 1.00 95.54 70 GLY G CA 1
ATOM 5136 C C . GLY C 3 34 ? 162.752 175.156 138.950 1.00 95.54 70 GLY G C 1
ATOM 5137 O O . GLY C 3 34 ? 163.862 175.503 139.365 1.00 95.54 70 GLY G O 1
ATOM 5138 N N . THR C 3 35 ? 162.008 175.939 138.171 1.00 93.34 71 THR G N 1
ATOM 5139 C CA . THR C 3 35 ? 162.494 177.284 137.884 1.00 93.34 71 THR G CA 1
ATOM 5140 C C . THR C 3 35 ? 162.213 178.224 139.060 1.00 93.34 71 THR G C 1
ATOM 5141 O O . THR C 3 35 ? 163.038 179.107 139.328 1.00 93.34 71 THR G O 1
ATOM 5145 N N . PRO C 3 36 ? 161.100 178.096 139.786 1.00 92.22 72 PRO G N 1
ATOM 5146 C CA . PRO C 3 36 ? 161.005 178.779 141.077 1.00 92.22 72 PRO G CA 1
ATOM 5147 C C . PRO C 3 36 ? 161.726 177.985 142.149 1.00 92.22 72 PRO G C 1
ATOM 5148 O O . PRO C 3 36 ? 161.537 176.764 142.258 1.00 92.22 72 PRO G O 1
ATOM 5152 N N . PRO C 3 37 ? 162.557 178.631 142.961 1.00 95.73 73 PRO G N 1
ATOM 5153 C CA . PRO C 3 37 ? 163.122 177.929 144.120 1.00 95.73 73 PRO G CA 1
ATOM 5154 C C . PRO C 3 37 ? 162.061 177.718 145.188 1.00 95.73 73 PRO G C 1
ATOM 5155 O O . PRO C 3 37 ? 161.684 178.659 145.894 1.00 95.73 73 PRO G O 1
ATOM 5159 N N . GLU C 3 38 ? 161.573 176.487 145.315 1.00 94.53 74 GLU G N 1
ATOM 5160 C CA . GLU C 3 38 ? 160.456 176.176 146.198 1.00 94.53 74 GLU G CA 1
ATOM 5161 C C . GLU C 3 38 ? 160.782 174.943 147.025 1.00 94.53 74 GLU G C 1
ATOM 5162 O O . GLU C 3 38 ? 161.216 173.923 146.480 1.00 94.53 74 GLU G O 1
ATOM 5168 N N . GLU C 3 39 ? 160.564 175.037 148.332 1.00 93.38 75 GLU G N 1
ATOM 5169 C CA . GLU C 3 39 ? 160.790 173.933 149.251 1.00 93.38 75 GLU G CA 1
ATOM 5170 C C . GLU C 3 39 ? 159.469 173.264 149.612 1.00 93.38 75 GLU G C 1
ATOM 5171 O O . GLU C 3 39 ? 158.400 173.876 149.544 1.00 93.38 75 GLU G O 1
ATOM 5177 N N . TYR C 3 40 ? 159.556 171.992 149.995 1.00 92.98 76 TYR G N 1
ATOM 5178 C CA . TYR C 3 40 ? 158.380 171.205 150.338 1.00 92.98 76 TYR G CA 1
ATOM 5179 C C . TYR C 3 40 ? 158.821 169.990 151.135 1.00 92.98 76 TYR G C 1
ATOM 5180 O O . TYR C 3 40 ? 159.914 169.459 150.921 1.00 92.98 76 TYR G O 1
ATOM 5189 N N . CYS C 3 41 ? 157.950 169.544 152.037 1.00 86.79 77 CYS G N 1
ATOM 5190 C CA . CYS C 3 41 ? 158.156 168.274 152.720 1.00 86.79 77 CYS G CA 1
ATOM 5191 C C . CYS C 3 41 ? 156.890 167.875 153.460 1.00 86.79 77 CYS G C 1
ATOM 5192 O O . CYS C 3 41 ? 156.147 168.724 153.960 1.00 86.79 77 CYS G O 1
ATOM 5195 N N . VAL C 3 42 ? 156.664 166.564 153.513 1.00 81.97 78 VAL G N 1
ATOM 5196 C CA . VAL C 3 42 ? 155.544 165.953 154.215 1.00 81.97 78 VAL G CA 1
ATOM 5197 C C . VAL C 3 42 ? 156.143 164.876 155.110 1.00 81.97 78 VAL G C 1
ATOM 5198 O O . VAL C 3 42 ? 157.371 164.774 155.216 1.00 81.97 78 VAL G O 1
ATOM 5202 N N . GLN C 3 43 ? 155.300 164.099 155.791 1.00 72.78 79 GLN G N 1
ATOM 5203 C CA . GLN C 3 43 ? 155.778 162.942 156.540 1.00 72.78 79 GLN G CA 1
ATOM 5204 C C . GLN C 3 43 ? 156.704 162.102 155.672 1.00 72.78 79 GLN G C 1
ATOM 5205 O O . GLN C 3 43 ? 156.304 161.606 154.615 1.00 72.78 79 GLN G O 1
ATOM 5211 N N . THR C 3 44 ? 157.947 161.943 156.127 1.00 56.26 80 THR G N 1
ATOM 5212 C CA . THR C 3 44 ? 159.035 161.437 155.302 1.00 56.26 80 THR G CA 1
ATOM 5213 C C . THR C 3 44 ? 159.058 159.916 155.193 1.00 56.26 80 THR G C 1
ATOM 5214 O O . THR C 3 44 ? 160.107 159.350 154.862 1.00 56.26 80 THR G O 1
ATOM 5218 N N . GLY C 3 45 ? 157.941 159.242 155.459 1.00 50.34 81 GLY G N 1
ATOM 5219 C CA . GLY C 3 45 ? 157.893 157.798 155.321 1.00 50.34 81 GLY G CA 1
ATOM 5220 C C . GLY C 3 45 ? 157.954 157.298 153.894 1.00 50.34 81 GLY G C 1
ATOM 5221 O O . GLY C 3 45 ? 158.124 156.091 153.688 1.00 50.34 81 GLY G O 1
ATOM 5222 N N . VAL C 3 46 ? 157.815 158.188 152.910 1.00 48.60 82 VAL G N 1
ATOM 5223 C CA . VAL C 3 46 ? 157.850 157.764 151.514 1.00 48.60 82 VAL G CA 1
ATOM 5224 C C . VAL C 3 46 ? 159.227 157.222 151.147 1.00 48.60 82 VAL G C 1
ATOM 5225 O O . VAL C 3 46 ? 159.342 156.184 150.484 1.00 48.60 82 VAL G O 1
ATOM 5229 N N . THR C 3 47 ? 160.290 157.905 151.567 1.00 45.12 83 THR G N 1
ATOM 5230 C CA . THR C 3 47 ? 161.653 157.494 151.253 1.00 45.12 83 THR G CA 1
ATOM 5231 C C . THR C 3 47 ? 162.469 157.173 152.494 1.00 45.12 83 THR G C 1
ATOM 5232 O O . THR C 3 47 ? 163.061 156.090 152.577 1.00 45.12 83 THR G O 1
ATOM 5236 N N . GLY C 3 48 ? 162.518 158.082 153.465 1.00 41.02 84 GLY G N 1
ATOM 5237 C CA . GLY C 3 48 ? 163.295 157.857 154.667 1.00 41.02 84 GLY G CA 1
ATOM 5238 C C . GLY C 3 48 ? 164.227 159.001 155.005 1.00 41.02 84 GLY G C 1
ATOM 5239 O O . GLY C 3 48 ? 165.055 158.887 155.914 1.00 41.02 84 GLY G O 1
ATOM 5240 N N . VAL C 3 49 ? 164.106 160.111 154.274 1.00 42.75 85 VAL G N 1
ATOM 5241 C CA . VAL C 3 49 ? 164.934 161.279 154.543 1.00 42.75 85 VAL G CA 1
ATOM 5242 C C . VAL C 3 49 ? 164.590 161.841 155.918 1.00 42.75 85 VAL G C 1
ATOM 5243 O O . VAL C 3 49 ? 163.461 161.706 156.407 1.00 42.75 85 VAL G O 1
ATOM 5247 N N . THR C 3 50 ? 165.581 162.463 156.561 1.00 46.21 86 THR G N 1
ATOM 5248 C CA . THR C 3 50 ? 165.359 163.013 157.895 1.00 46.21 86 THR G CA 1
ATOM 5249 C C . THR C 3 50 ? 164.331 164.141 157.872 1.00 46.21 86 THR G C 1
ATOM 5250 O O . THR C 3 50 ? 163.503 164.251 158.783 1.00 46.21 86 THR G O 1
ATOM 5254 N N . LYS C 3 51 ? 164.364 164.982 156.848 1.00 54.15 87 LYS G N 1
ATOM 5255 C CA . LYS C 3 51 ? 163.409 166.078 156.730 1.00 54.15 87 LYS G CA 1
ATOM 5256 C C . LYS C 3 51 ? 162.718 166.120 155.377 1.00 54.15 87 LYS G C 1
ATOM 5257 O O . LYS C 3 51 ? 161.530 166.448 155.313 1.00 54.15 87 LYS G O 1
ATOM 5263 N N . SER C 3 52 ? 163.435 165.804 154.298 1.00 65.77 88 SER G N 1
ATOM 5264 C CA . SER C 3 52 ? 162.921 165.838 152.929 1.00 65.77 88 SER G CA 1
ATOM 5265 C C . SER C 3 52 ? 162.425 167.223 152.522 1.00 65.77 88 SER G C 1
ATOM 5266 O O . SER C 3 52 ? 161.676 167.353 151.549 1.00 65.77 88 SER G O 1
ATOM 5269 N N . CYS C 3 53 ? 162.834 168.267 153.239 1.00 81.64 89 CYS G N 1
ATOM 5270 C CA . CYS C 3 53 ? 162.435 169.636 152.909 1.00 81.64 89 CYS G CA 1
ATOM 5271 C C . CYS C 3 53 ? 163.425 170.289 151.951 1.00 81.64 89 CYS G C 1
ATOM 5272 O O . CYS C 3 53 ? 163.929 171.386 152.189 1.00 81.64 89 CYS G O 1
ATOM 5275 N N . HIS C 3 54 ? 163.706 169.604 150.846 1.00 89.50 90 HIS G N 1
ATOM 5276 C CA . HIS C 3 54 ? 164.606 170.112 149.826 1.00 89.50 90 HIS G CA 1
ATOM 5277 C C . HIS C 3 54 ? 163.828 170.930 148.797 1.00 89.50 90 HIS G C 1
ATOM 5278 O O . HIS C 3 54 ? 162.625 171.168 148.930 1.00 89.50 90 HIS G O 1
ATOM 5285 N N . LEU C 3 55 ? 164.525 171.364 147.751 1.00 93.28 91 LEU G N 1
ATOM 5286 C CA . LEU C 3 55 ? 163.978 172.286 146.769 1.00 93.28 91 LEU G CA 1
ATOM 5287 C C . LEU C 3 55 ? 163.931 171.641 145.390 1.00 93.28 91 LEU G C 1
ATOM 5288 O O . LEU C 3 55 ? 164.746 170.773 145.061 1.00 93.28 91 LEU G O 1
ATOM 5293 N N . CYS C 3 56 ? 162.959 172.073 144.591 1.00 96.29 92 CYS G N 1
ATOM 5294 C CA . CYS C 3 56 ? 162.843 171.660 143.198 1.00 96.29 92 CYS G CA 1
ATOM 5295 C C . CYS C 3 56 ? 163.639 172.630 142.334 1.00 96.29 92 CYS G C 1
ATOM 5296 O O . CYS C 3 56 ? 163.353 173.832 142.320 1.00 96.29 92 CYS G O 1
ATOM 5299 N N . ASP C 3 57 ? 164.639 172.114 141.623 1.00 96.68 93 ASP G N 1
ATOM 5300 C CA . ASP C 3 57 ? 165.511 172.934 140.793 1.00 96.68 93 ASP G CA 1
ATOM 5301 C C . ASP C 3 57 ? 165.510 172.399 139.370 1.00 96.68 93 ASP G C 1
ATOM 5302 O O . ASP C 3 57 ? 165.686 171.196 139.155 1.00 96.68 93 ASP G O 1
ATOM 5307 N N . ALA C 3 58 ? 165.314 173.296 138.401 1.00 95.22 94 ALA G N 1
ATOM 5308 C CA . ALA C 3 58 ? 165.316 172.885 137.001 1.00 95.22 94 ALA G CA 1
ATOM 5309 C C . ALA C 3 58 ? 166.731 172.626 136.500 1.00 95.22 94 ALA G C 1
ATOM 5310 O O . ALA C 3 58 ? 166.949 171.732 135.673 1.00 95.22 94 ALA G O 1
ATOM 5312 N N . GLY C 3 59 ? 167.705 173.394 136.987 1.00 94.42 95 GLY G N 1
ATOM 5313 C CA . GLY C 3 59 ? 169.078 173.237 136.548 1.00 94.42 95 GLY G CA 1
ATOM 5314 C C . GLY C 3 59 ? 169.802 172.034 137.107 1.00 94.42 95 GLY G C 1
ATOM 5315 O O . GLY C 3 59 ? 170.894 171.710 136.631 1.00 94.42 95 GLY G O 1
ATOM 5316 N N . GLN C 3 60 ? 169.226 171.365 138.101 1.00 95.16 96 GLN G N 1
ATOM 5317 C CA . GLN C 3 60 ? 169.839 170.182 138.692 1.00 95.16 96 GLN G CA 1
ATOM 5318 C C . GLN C 3 60 ? 169.053 168.943 138.292 1.00 95.16 96 GLN G C 1
ATOM 5319 O O . GLN C 3 60 ? 167.929 168.747 138.781 1.00 95.16 96 GLN G O 1
ATOM 5325 N N . PRO C 3 61 ? 169.583 168.094 137.408 1.00 91.96 97 PRO G N 1
ATOM 5326 C CA . PRO C 3 61 ? 168.848 166.873 137.038 1.00 91.96 97 PRO G CA 1
ATOM 5327 C C . PRO C 3 61 ? 168.574 165.960 138.218 1.00 91.96 97 PRO G C 1
ATOM 5328 O O . PRO C 3 61 ? 167.524 165.307 138.257 1.00 91.96 97 PRO G O 1
ATOM 5332 N N . HIS C 3 62 ? 169.490 165.897 139.185 1.00 91.31 98 HIS G N 1
ATOM 5333 C CA . HIS C 3 62 ? 169.290 165.078 140.372 1.00 91.31 98 HIS G CA 1
ATOM 5334 C C . HIS C 3 62 ? 168.260 165.665 141.327 1.00 91.31 98 HIS G C 1
ATOM 5335 O O . HIS C 3 62 ? 167.862 164.981 142.277 1.00 91.31 98 HIS G O 1
ATOM 5342 N N . LEU C 3 63 ? 167.822 166.904 141.103 1.00 94.50 99 LEU G N 1
ATOM 5343 C CA . LEU C 3 63 ? 166.786 167.522 141.914 1.00 94.50 99 LEU G CA 1
ATOM 5344 C C . LEU C 3 63 ? 165.538 167.893 141.126 1.00 94.50 99 LEU G C 1
ATOM 5345 O O . LEU C 3 63 ? 164.526 168.246 141.741 1.00 94.50 99 LEU G O 1
ATOM 5350 N N . GLN C 3 64 ? 165.579 167.829 139.798 1.00 95.33 100 GLN G N 1
ATOM 5351 C CA . GLN C 3 64 ? 164.420 168.188 138.995 1.00 95.33 100 GLN G CA 1
ATOM 5352 C C . GLN C 3 64 ? 163.301 167.169 139.179 1.00 95.33 100 GLN G C 1
ATOM 5353 O O . GLN C 3 64 ? 163.538 165.986 139.435 1.00 95.33 100 GLN G O 1
ATOM 5359 N N . HIS C 3 65 ? 162.067 167.648 139.060 1.00 96.62 101 HIS G N 1
ATOM 5360 C CA . HIS C 3 65 ? 160.875 166.824 139.215 1.00 96.62 101 HIS G CA 1
ATOM 5361 C C . HIS C 3 65 ? 159.919 167.049 138.055 1.00 96.62 101 HIS G C 1
ATOM 5362 O O . HIS C 3 65 ? 158.696 167.052 138.222 1.00 96.62 101 HIS G O 1
ATOM 5369 N N . GLY C 3 66 ? 160.467 167.236 136.857 1.00 96.62 102 GLY G N 1
ATOM 5370 C CA . GLY C 3 66 ? 159.663 167.513 135.688 1.00 96.62 102 GLY G CA 1
ATOM 5371 C C . GLY C 3 66 ? 159.028 166.269 135.101 1.00 96.62 102 GLY G C 1
ATOM 5372 O O . GLY C 3 66 ? 159.163 165.155 135.607 1.00 96.62 102 GLY G O 1
ATOM 5373 N N . ALA C 3 67 ? 158.318 166.479 133.991 1.00 96.79 103 ALA G N 1
ATOM 5374 C CA . ALA C 3 67 ? 157.610 165.398 133.315 1.00 96.79 103 ALA G CA 1
ATOM 5375 C C . ALA C 3 67 ? 158.546 164.365 132.702 1.00 96.79 103 ALA G C 1
ATOM 5376 O O . ALA C 3 67 ? 158.078 163.290 132.312 1.00 96.79 103 ALA G O 1
ATOM 5378 N N . ALA C 3 68 ? 159.843 164.664 132.600 1.00 93.85 104 ALA G N 1
ATOM 5379 C CA . ALA C 3 68 ? 160.788 163.684 132.076 1.00 93.85 104 ALA G CA 1
ATOM 5380 C C . ALA C 3 68 ? 160.861 162.454 132.972 1.00 93.85 104 ALA G C 1
ATOM 5381 O O . ALA C 3 68 ? 160.936 161.322 132.481 1.00 93.85 104 ALA G O 1
ATOM 5383 N N . PHE C 3 69 ? 160.842 162.656 134.291 1.00 93.80 105 PHE G N 1
ATOM 5384 C CA . PHE C 3 69 ? 160.894 161.539 135.226 1.00 93.80 105 PHE G CA 1
ATOM 5385 C C . PHE C 3 69 ? 159.602 160.733 135.264 1.00 93.80 105 PHE G C 1
ATOM 5386 O O . PHE C 3 69 ? 159.598 159.637 135.835 1.00 93.80 105 PHE G O 1
ATOM 5394 N N . LEU C 3 70 ? 158.515 161.244 134.682 1.00 94.81 106 LEU G N 1
ATOM 5395 C CA . LEU C 3 70 ? 157.244 160.527 134.721 1.00 94.81 106 LEU G CA 1
ATOM 5396 C C . LEU C 3 70 ? 157.327 159.210 133.956 1.00 94.81 106 LEU G C 1
ATOM 5397 O O . LEU C 3 70 ? 156.946 158.153 134.472 1.00 94.81 106 LEU G O 1
ATOM 5402 N N . THR C 3 71 ? 157.817 159.256 132.721 1.00 91.18 107 THR G N 1
ATOM 5403 C CA . THR C 3 71 ? 157.931 158.081 131.868 1.00 91.18 107 THR G CA 1
ATOM 5404 C C . THR C 3 71 ? 159.399 157.716 131.703 1.00 91.18 107 THR G C 1
ATOM 5405 O O . THR C 3 71 ? 160.206 158.552 131.281 1.00 91.18 107 THR G O 1
ATOM 5409 N N . ASP C 3 72 ? 159.736 156.474 132.015 1.00 85.49 108 ASP G N 1
ATOM 5410 C CA . ASP C 3 72 ? 161.118 156.003 132.014 1.00 85.49 108 ASP G CA 1
ATOM 5411 C C . ASP C 3 72 ? 161.085 154.486 132.156 1.00 85.49 108 ASP G C 1
ATOM 5412 O O . ASP C 3 72 ? 160.039 153.852 131.970 1.00 85.49 108 ASP G O 1
ATOM 5417 N N . TYR C 3 73 ? 162.235 153.898 132.484 1.00 76.98 109 TYR G N 1
ATOM 5418 C CA . TYR C 3 73 ? 162.300 152.455 132.674 1.00 76.98 109 TYR G CA 1
ATOM 5419 C C . TYR C 3 73 ? 161.552 151.991 133.920 1.00 76.98 109 TYR G C 1
ATOM 5420 O O . TYR C 3 73 ? 161.231 150.802 134.020 1.00 76.98 109 TYR G O 1
ATOM 5429 N N . ASN C 3 74 ? 161.245 152.897 134.853 1.00 74.53 110 ASN G N 1
ATOM 5430 C CA . ASN C 3 74 ? 160.599 152.538 136.120 1.00 74.53 110 ASN G CA 1
ATOM 5431 C C . ASN C 3 74 ? 161.405 151.480 136.871 1.00 74.53 110 ASN G C 1
ATOM 5432 O O . ASN C 3 74 ? 160.855 150.515 137.406 1.00 74.53 110 ASN G O 1
ATOM 5437 N N . ASN C 3 75 ? 162.723 151.659 136.901 1.00 69.85 111 ASN G N 1
ATOM 5438 C CA . ASN C 3 75 ? 163.589 150.745 137.633 1.00 69.85 111 ASN G CA 1
ATOM 5439 C C . ASN C 3 75 ? 163.301 150.833 139.126 1.00 69.85 111 ASN G C 1
ATOM 5440 O O . ASN C 3 75 ? 163.251 151.927 139.696 1.00 69.85 111 ASN G O 1
ATOM 5445 N N . GLN C 3 76 ? 163.113 149.674 139.761 1.00 67.14 112 GLN G N 1
ATOM 5446 C CA . GLN C 3 76 ? 162.807 149.650 141.186 1.00 67.14 112 GLN G CA 1
ATOM 5447 C C . GLN C 3 76 ? 164.006 150.027 142.042 1.00 67.14 112 GLN G C 1
ATOM 5448 O O . GLN C 3 76 ? 163.829 150.372 143.215 1.00 67.14 112 GLN G O 1
ATOM 5454 N N . ALA C 3 77 ? 165.219 149.957 141.489 1.00 69.08 113 ALA G N 1
ATOM 5455 C CA . ALA C 3 77 ? 166.397 150.380 142.237 1.00 69.08 113 ALA G CA 1
ATOM 5456 C C . ALA C 3 77 ? 166.357 151.875 142.526 1.00 69.08 113 ALA G C 1
ATOM 5457 O O . ALA C 3 77 ? 166.699 152.312 143.631 1.00 69.08 113 ALA G O 1
ATOM 5459 N N . ASP C 3 78 ? 165.942 152.677 141.544 1.00 76.41 114 ASP G N 1
ATOM 5460 C CA . ASP C 3 78 ? 165.853 154.1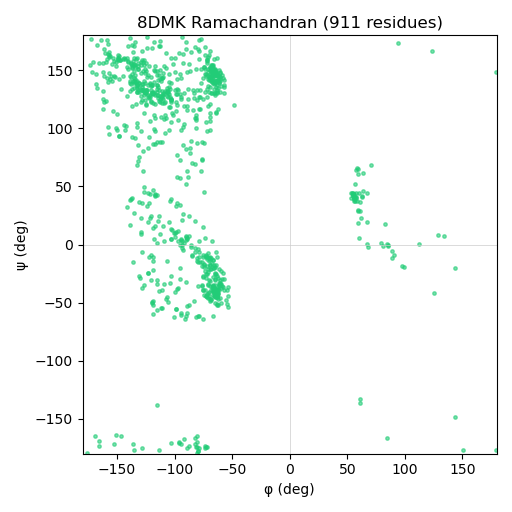28 141.721 1.00 76.41 114 ASP G CA 1
ATOM 5461 C C . ASP C 3 78 ? 164.691 154.643 140.867 1.00 76.41 114 ASP G C 1
ATOM 5462 O O . ASP C 3 78 ? 164.853 154.945 139.683 1.00 76.41 114 ASP G O 1
ATOM 5467 N N . THR C 3 79 ? 163.520 154.744 141.489 1.00 82.36 115 THR G N 1
ATOM 5468 C CA . THR C 3 79 ? 162.352 155.271 140.800 1.00 82.36 115 THR G CA 1
ATOM 5469 C C . THR C 3 79 ? 162.508 156.762 140.523 1.00 82.36 115 THR G C 1
ATOM 5470 O O . THR C 3 79 ? 163.094 157.511 141.309 1.00 82.36 115 THR G O 1
ATOM 5474 N N . THR C 3 80 ? 161.986 157.182 139.376 1.00 90.89 116 THR G N 1
ATOM 5475 C CA . THR C 3 80 ? 161.975 158.577 138.959 1.00 90.89 116 THR G CA 1
ATOM 5476 C C . THR C 3 80 ? 160.530 159.053 138.964 1.00 90.89 116 THR G C 1
ATOM 5477 O O . THR C 3 80 ? 159.665 158.417 138.355 1.00 90.89 116 THR G O 1
ATOM 5481 N N . TRP C 3 81 ? 160.269 160.160 139.655 1.00 95.16 117 TRP G N 1
ATOM 5482 C CA . TRP C 3 81 ? 158.912 160.652 139.835 1.00 95.16 117 TRP G CA 1
ATOM 5483 C C . TRP C 3 81 ? 158.808 162.108 139.412 1.00 95.16 117 TRP G C 1
ATOM 5484 O O . TRP C 3 81 ? 159.695 162.917 139.702 1.00 95.16 117 TRP G O 1
ATOM 5495 N N . TRP C 3 82 ? 157.722 162.428 138.712 1.00 97.39 118 TRP G N 1
ATOM 5496 C CA . TRP C 3 82 ? 157.390 163.800 138.359 1.00 97.39 118 TRP G CA 1
ATOM 5497 C C . TRP C 3 82 ? 156.557 164.410 139.477 1.00 97.39 118 TRP G C 1
ATOM 5498 O O . TRP C 3 82 ? 155.617 163.780 139.971 1.00 97.39 118 TRP G O 1
ATOM 5509 N N . GLN C 3 83 ? 156.905 165.626 139.879 1.00 97.46 119 GLN G N 1
ATOM 5510 C CA . GLN C 3 83 ? 156.177 166.335 140.920 1.00 97.46 119 GLN G CA 1
ATOM 5511 C C . GLN C 3 83 ? 155.620 167.638 140.370 1.00 97.46 119 GLN G C 1
ATOM 5512 O O . GLN C 3 83 ? 156.345 168.409 139.734 1.00 97.46 119 GLN G O 1
ATOM 5518 N N . SER C 3 84 ? 154.338 167.882 140.628 1.00 98.08 120 SER G N 1
ATOM 5519 C CA . SER C 3 84 ? 153.708 169.140 140.268 1.00 98.08 120 SER G CA 1
ATOM 5520 C C . SER C 3 84 ? 154.044 170.208 141.307 1.00 98.08 120 SER G C 1
ATOM 5521 O O . SER C 3 84 ? 154.769 169.969 142.276 1.00 98.08 120 SER G O 1
ATOM 5524 N N . GLN C 3 85 ? 153.517 171.409 141.098 1.00 97.25 121 GLN G N 1
ATOM 5525 C CA . GLN C 3 85 ? 153.654 172.460 142.092 1.00 97.25 121 GLN G CA 1
ATOM 5526 C C . GLN C 3 85 ? 152.801 172.144 143.315 1.00 97.25 121 GLN G C 1
ATOM 5527 O O . GLN C 3 85 ? 151.761 171.486 143.223 1.00 97.25 121 GLN G O 1
ATOM 5533 N N . THR C 3 86 ? 153.252 172.623 144.468 1.00 95.87 122 THR G N 1
ATOM 5534 C CA . THR C 3 86 ? 152.582 172.349 145.733 1.00 95.87 122 THR G CA 1
ATOM 5535 C C . THR C 3 86 ? 151.292 173.165 145.819 1.00 95.87 122 THR G C 1
ATOM 5536 O O . THR C 3 86 ? 150.870 173.825 144.865 1.00 95.87 122 THR G O 1
ATOM 5540 N N . MET C 3 87 ? 150.644 173.123 146.985 1.00 94.78 123 MET G N 1
ATOM 5541 C CA . MET C 3 87 ? 149.430 173.900 147.200 1.00 94.78 123 MET G CA 1
ATOM 5542 C C . MET C 3 87 ? 149.715 175.394 147.303 1.00 94.78 123 MET G C 1
ATOM 5543 O O . MET C 3 87 ? 148.770 176.189 147.351 1.00 94.78 123 MET G O 1
ATOM 5548 N N . LEU C 3 88 ? 150.992 175.790 147.333 1.00 92.92 124 LEU G N 1
ATOM 5549 C CA . LEU C 3 88 ? 151.342 177.206 147.298 1.00 92.92 124 LEU G CA 1
ATOM 5550 C C . LEU C 3 88 ? 150.696 177.904 146.108 1.00 92.92 124 LEU G C 1
ATOM 5551 O O . LEU C 3 88 ? 150.279 179.064 146.206 1.00 92.92 124 LEU G O 1
ATOM 5556 N N . ALA C 3 89 ? 150.596 177.209 144.976 1.00 93.29 125 ALA G N 1
ATOM 5557 C CA . ALA C 3 89 ? 149.865 177.727 143.828 1.00 93.29 125 ALA G CA 1
ATOM 5558 C C . ALA C 3 89 ? 148.356 177.573 143.972 1.00 93.29 125 ALA G C 1
ATOM 5559 O O . ALA C 3 89 ? 147.616 178.084 143.125 1.00 93.29 125 ALA G O 1
ATOM 5561 N N . GLY C 3 90 ? 147.885 176.888 145.014 1.00 91.04 126 GLY G N 1
ATOM 5562 C CA . GLY C 3 90 ? 146.462 176.712 145.227 1.00 91.04 126 GLY G CA 1
ATOM 5563 C C . GLY C 3 90 ? 145.808 175.784 144.224 1.00 91.04 126 GLY G C 1
ATOM 5564 O O . GLY C 3 90 ? 145.006 176.228 143.398 1.00 91.04 126 GLY G O 1
ATOM 5565 N N . VAL C 3 91 ? 146.131 174.495 144.288 1.00 91.39 127 VAL G N 1
ATOM 5566 C CA . VAL C 3 91 ? 145.665 173.535 143.272 1.00 91.39 127 VAL G CA 1
ATOM 5567 C C . VAL C 3 91 ? 144.293 173.055 143.733 1.00 91.39 127 VAL G C 1
ATOM 5568 O O . VAL C 3 91 ? 144.119 171.969 144.290 1.00 91.39 127 VAL G O 1
ATOM 5572 N N . GLN C 3 92 ? 143.286 173.895 143.486 1.00 88.61 128 GLN G N 1
ATOM 5573 C CA . GLN C 3 92 ? 141.888 173.489 143.619 1.00 88.61 128 GLN G CA 1
ATOM 5574 C C . GLN C 3 92 ? 141.077 174.457 142.759 1.00 88.61 128 GLN G C 1
ATOM 5575 O O . GLN C 3 92 ? 140.811 175.585 143.182 1.00 88.61 128 GLN G O 1
ATOM 5581 N N . TYR C 3 93 ? 140.689 174.010 141.575 1.00 85.62 129 TYR G N 1
ATOM 5582 C CA . TYR C 3 93 ? 140.044 174.857 140.587 1.00 85.62 129 TYR G CA 1
ATOM 5583 C C . TYR C 3 93 ? 138.818 174.156 140.032 1.00 85.62 129 TYR G C 1
ATOM 5584 O O . TYR C 3 93 ? 138.677 172.935 140.165 1.00 85.62 129 TYR G O 1
ATOM 5593 N N . PRO C 3 94 ? 137.894 174.904 139.423 1.00 85.85 130 PRO G N 1
ATOM 5594 C CA . PRO C 3 94 ? 136.952 174.255 138.498 1.00 85.85 130 PRO G CA 1
ATOM 5595 C C . PRO C 3 94 ? 137.678 173.537 137.376 1.00 85.85 130 PRO G C 1
ATOM 5596 O O . PRO C 3 94 ? 137.242 172.467 136.933 1.00 85.85 130 PRO G O 1
ATOM 5600 N N . SER C 3 95 ? 138.785 174.108 136.908 1.00 91.45 131 SER G N 1
ATOM 5601 C CA . SER C 3 95 ? 139.726 173.415 136.040 1.00 91.45 131 SER G CA 1
ATOM 5602 C C . SER C 3 95 ? 140.656 172.573 136.913 1.00 91.45 131 SER G C 1
ATOM 5603 O O . SER C 3 95 ? 140.399 172.349 138.098 1.00 91.45 131 SER G O 1
ATOM 5606 N N . SER C 3 96 ? 141.751 172.083 136.340 1.00 95.63 132 SER G N 1
ATOM 5607 C CA . SER C 3 96 ? 142.660 171.235 137.097 1.00 95.63 132 SER G CA 1
ATOM 5608 C C . SER C 3 96 ? 144.034 171.270 136.447 1.00 95.63 132 SER G C 1
ATOM 5609 O O . SER C 3 96 ? 144.221 171.837 135.368 1.00 95.63 132 SER G O 1
ATOM 5612 N N . ILE C 3 97 ? 144.997 170.655 137.127 1.00 97.46 133 ILE G N 1
ATOM 5613 C CA . ILE C 3 97 ? 146.338 170.477 136.581 1.00 97.46 133 ILE G CA 1
ATOM 5614 C C . ILE C 3 97 ? 146.299 169.266 135.654 1.00 97.46 133 ILE G C 1
ATOM 5615 O O . ILE C 3 97 ? 146.126 168.132 136.106 1.00 97.46 133 ILE G O 1
ATOM 5620 N N . ASN C 3 98 ? 146.456 169.504 134.356 1.00 98.24 134 ASN G N 1
ATOM 5621 C CA . ASN C 3 98 ? 146.269 168.479 133.339 1.00 98.24 134 ASN G CA 1
ATOM 5622 C C . ASN C 3 98 ? 147.585 168.192 132.632 1.00 98.24 134 ASN G C 1
ATOM 5623 O O . ASN C 3 98 ? 148.283 169.117 132.206 1.00 98.24 134 ASN G O 1
ATOM 5628 N N . LEU C 3 99 ? 147.916 166.910 132.513 1.00 98.56 135 LEU G N 1
ATOM 5629 C CA . LEU C 3 99 ? 149.066 166.447 131.749 1.00 98.56 135 LEU G CA 1
ATOM 5630 C C . LEU C 3 99 ? 148.568 165.567 130.610 1.00 98.56 135 LEU G C 1
ATOM 5631 O O . LEU C 3 99 ? 147.747 164.670 130.827 1.00 98.56 135 LEU G O 1
ATOM 5636 N N . THR C 3 100 ? 149.049 165.836 129.399 1.00 98.30 136 THR G N 1
ATOM 5637 C CA . THR C 3 100 ? 148.532 165.205 128.192 1.00 98.30 136 THR G CA 1
ATOM 5638 C C . THR C 3 100 ? 149.665 164.542 127.424 1.00 98.30 136 THR G C 1
ATOM 5639 O O . THR C 3 100 ? 150.719 165.150 127.215 1.00 98.30 136 THR G O 1
ATOM 5643 N N . LEU C 3 101 ? 149.438 163.303 126.998 1.00 97.49 137 LEU G N 1
ATOM 5644 C CA . LEU C 3 101 ? 150.399 162.546 126.207 1.00 97.49 137 LEU G CA 1
ATOM 5645 C C . LEU C 3 101 ? 150.023 162.624 124.734 1.00 97.49 137 LEU G C 1
ATOM 5646 O O . LEU C 3 101 ? 148.871 162.370 124.370 1.00 97.49 137 LEU G O 1
ATOM 5651 N N . HIS C 3 102 ? 150.993 162.970 123.894 1.00 96.24 138 HIS G N 1
ATOM 5652 C CA . HIS C 3 102 ? 150.793 163.056 122.453 1.00 96.24 138 HIS G CA 1
ATOM 5653 C C . HIS C 3 102 ? 151.457 161.866 121.775 1.00 96.24 138 HIS G C 1
ATOM 5654 O O . HIS C 3 102 ? 152.617 161.550 122.063 1.00 96.24 138 HIS G O 1
ATOM 5661 N N . LEU C 3 103 ? 150.724 161.212 120.876 1.00 93.77 139 LEU G N 1
ATOM 5662 C CA . LEU C 3 103 ? 151.205 160.008 120.211 1.00 93.77 139 LEU G CA 1
ATOM 5663 C C . LEU C 3 103 ? 151.396 160.160 118.710 1.00 93.77 139 LEU G C 1
ATOM 5664 O O . LEU C 3 103 ? 152.312 159.548 118.158 1.00 93.77 139 LEU G O 1
ATOM 5669 N N . GLY C 3 104 ? 150.564 160.952 118.036 1.00 91.09 140 GLY G N 1
ATOM 5670 C CA . GLY C 3 104 ? 150.673 161.147 116.607 1.00 91.09 140 GLY G CA 1
ATOM 5671 C C . GLY C 3 104 ? 149.868 160.184 115.761 1.00 91.09 140 GLY G C 1
ATOM 5672 O O . GLY C 3 104 ? 149.772 160.387 114.544 1.00 91.09 140 GLY G O 1
ATOM 5673 N N . LYS C 3 105 ? 149.288 159.147 116.360 1.00 93.25 141 LYS G N 1
ATOM 5674 C CA . LYS C 3 105 ? 148.440 158.208 115.640 1.00 93.25 141 LYS G CA 1
ATOM 5675 C C . LYS C 3 105 ? 147.437 157.613 116.616 1.00 93.25 141 LYS G C 1
ATOM 5676 O O . LYS C 3 105 ? 147.652 157.603 117.830 1.00 93.25 141 LYS G O 1
ATOM 5682 N N . ALA C 3 106 ? 146.331 157.116 116.068 1.00 96.54 142 ALA G N 1
ATOM 5683 C CA . ALA C 3 106 ? 145.374 156.371 116.868 1.00 96.54 142 ALA G CA 1
ATOM 5684 C C . ALA C 3 106 ? 146.011 155.081 117.366 1.00 96.54 142 ALA G C 1
ATOM 5685 O O . ALA C 3 106 ? 146.576 154.311 116.584 1.00 96.54 142 ALA G O 1
ATOM 5687 N N . PHE C 3 107 ? 145.921 154.849 118.672 1.00 96.16 143 PHE G N 1
ATOM 5688 C CA . PHE C 3 107 ? 146.497 153.678 119.312 1.00 96.16 143 PHE G CA 1
ATOM 5689 C C . PHE C 3 107 ? 145.403 152.874 119.998 1.00 96.16 143 PHE G C 1
ATOM 5690 O O . PHE C 3 107 ? 144.447 153.434 120.542 1.00 96.16 143 PHE G O 1
ATOM 5698 N N . ASP C 3 108 ? 145.551 151.550 119.970 1.00 95.10 144 ASP G N 1
ATOM 5699 C CA . ASP C 3 108 ? 144.550 150.658 120.551 1.00 95.10 144 ASP G CA 1
ATOM 5700 C C . ASP C 3 108 ? 144.825 150.502 122.046 1.00 95.10 144 ASP G C 1
ATOM 5701 O O . ASP C 3 108 ? 145.238 149.450 122.539 1.00 95.10 144 ASP G O 1
ATOM 5706 N N . ILE C 3 109 ? 144.569 151.590 122.775 1.00 96.34 145 ILE G N 1
ATOM 5707 C CA . ILE C 3 109 ? 144.851 151.621 124.205 1.00 96.34 145 ILE G CA 1
ATOM 5708 C C . ILE C 3 109 ? 143.964 150.619 124.924 1.00 96.34 145 ILE G C 1
ATOM 5709 O O . ILE C 3 109 ? 142.742 150.591 124.731 1.00 96.34 145 ILE G O 1
ATOM 5714 N N . THR C 3 110 ? 144.577 149.789 125.765 1.00 92.28 146 THR G N 1
ATOM 5715 C CA . THR C 3 110 ? 143.867 148.756 126.507 1.00 92.28 146 THR G CA 1
ATOM 5716 C C . THR C 3 110 ? 143.721 149.087 127.984 1.00 92.28 146 THR G C 1
ATOM 5717 O O . THR C 3 110 ? 142.637 148.924 128.553 1.00 92.28 146 THR G O 1
ATOM 5721 N N . TYR C 3 111 ? 144.789 149.557 128.623 1.00 93.89 147 TYR G N 1
ATOM 5722 C CA . TYR C 3 111 ? 144.766 149.855 130.046 1.00 93.89 147 TYR G CA 1
ATOM 5723 C C . TYR C 3 111 ? 145.558 151.126 130.308 1.00 93.89 147 TYR G C 1
ATOM 5724 O O . TYR C 3 111 ? 146.429 151.514 129.525 1.00 93.89 147 TYR G O 1
ATOM 5733 N N . VAL C 3 112 ? 145.245 151.773 131.428 1.00 96.13 148 VAL G N 1
ATOM 5734 C CA . VAL C 3 112 ? 145.972 152.946 131.897 1.00 96.13 148 VAL G CA 1
ATOM 5735 C C . VAL C 3 112 ? 146.300 152.745 133.370 1.00 96.13 148 VAL G C 1
ATOM 5736 O O . VAL C 3 112 ? 145.435 152.335 134.152 1.00 96.13 148 VAL G O 1
ATOM 5740 N N . ARG C 3 113 ? 147.549 153.014 133.743 1.00 94.47 149 ARG G N 1
ATOM 5741 C CA . ARG C 3 113 ? 147.991 152.843 135.118 1.00 94.47 149 ARG G CA 1
ATOM 5742 C C . ARG C 3 113 ? 148.844 154.030 135.537 1.00 94.47 149 ARG G C 1
ATOM 5743 O O . ARG C 3 113 ? 149.495 154.673 134.709 1.00 94.47 149 ARG G O 1
ATOM 5751 N N . LEU C 3 114 ? 148.833 154.309 136.838 1.00 96.20 150 LEU G N 1
ATOM 5752 C CA . LEU C 3 114 ? 149.629 155.378 137.419 1.00 96.20 150 LEU G CA 1
ATOM 5753 C C . LEU C 3 114 ? 150.259 154.880 138.710 1.00 96.20 150 LEU G C 1
ATOM 5754 O O . LEU C 3 114 ? 149.721 153.993 139.378 1.00 96.20 150 LEU G O 1
ATOM 5759 N N . LYS C 3 115 ? 151.405 155.460 139.056 1.00 93.66 151 LYS G N 1
ATOM 5760 C CA . LYS C 3 115 ? 152.132 155.118 140.278 1.00 93.66 151 LYS G CA 1
ATOM 5761 C C . LYS C 3 115 ? 152.289 156.401 141.087 1.00 93.66 151 LYS G C 1
ATOM 5762 O O . LYS C 3 115 ? 153.247 157.154 140.898 1.00 93.66 151 LYS G O 1
ATOM 5768 N N . PHE C 3 116 ? 151.345 156.645 141.993 1.00 94.71 152 PHE G N 1
ATOM 5769 C CA . PHE C 3 116 ? 151.353 157.862 142.799 1.00 94.71 152 PHE G CA 1
ATOM 5770 C C . PHE C 3 116 ? 152.519 157.816 143.778 1.00 94.71 152 PHE G C 1
ATOM 5771 O O . PHE C 3 116 ? 152.537 156.991 144.696 1.00 94.71 152 PHE G O 1
ATOM 5779 N N . HIS C 3 117 ? 153.496 158.704 143.579 1.00 92.80 153 HIS G N 1
ATOM 5780 C CA . HIS C 3 117 ? 154.694 158.689 144.412 1.00 92.80 153 HIS G CA 1
ATOM 5781 C C . HIS C 3 117 ? 154.378 159.035 145.861 1.00 92.80 153 HIS G C 1
ATOM 5782 O O . HIS C 3 117 ? 154.928 158.421 146.782 1.00 92.80 153 HIS G O 1
ATOM 5789 N N . THR C 3 118 ? 153.503 160.011 146.089 1.00 93.28 154 THR G N 1
ATOM 5790 C CA . THR C 3 118 ? 153.241 160.495 147.440 1.00 93.28 154 THR G CA 1
ATOM 5791 C C . THR C 3 118 ? 151.854 160.159 147.966 1.00 93.28 154 THR G C 1
ATOM 5792 O O . THR C 3 118 ? 151.724 159.822 149.145 1.00 93.28 154 THR G O 1
ATOM 5796 N N . SER C 3 119 ? 150.813 160.221 147.139 1.00 92.18 155 SER G N 1
ATOM 5797 C CA . SER C 3 119 ? 149.457 160.016 147.630 1.00 92.18 155 SER G CA 1
ATOM 5798 C C . SER C 3 119 ? 148.502 159.926 146.451 1.00 92.18 155 SER G C 1
ATOM 5799 O O . SER C 3 119 ? 148.787 160.420 145.357 1.00 92.18 155 SER G O 1
ATOM 5802 N N . ARG C 3 120 ? 147.365 159.291 146.695 1.00 96.00 156 ARG G N 1
ATOM 5803 C CA . ARG C 3 120 ? 146.295 159.247 145.710 1.00 96.00 156 ARG G CA 1
ATOM 5804 C C . ARG C 3 120 ? 145.457 160.517 145.803 1.00 96.00 156 ARG G C 1
ATOM 5805 O O . ARG C 3 120 ? 144.980 160.857 146.890 1.00 96.00 156 ARG G O 1
ATOM 5813 N N . PRO C 3 121 ? 145.271 161.246 144.705 1.00 96.57 157 PRO G N 1
ATOM 5814 C CA . PRO C 3 121 ? 144.371 162.403 144.740 1.00 96.57 157 PRO G CA 1
ATOM 5815 C C . PRO C 3 121 ? 142.955 161.980 145.100 1.00 96.57 157 PRO G C 1
ATOM 5816 O O . PRO C 3 121 ? 142.481 160.919 144.689 1.00 96.57 157 PRO G O 1
ATOM 5820 N N . GLU C 3 122 ? 142.283 162.825 145.884 1.00 94.86 158 GLU G N 1
ATOM 5821 C CA . GLU C 3 122 ? 140.926 162.510 146.316 1.00 94.86 158 GLU G CA 1
ATOM 5822 C C . GLU C 3 122 ? 139.974 162.429 145.131 1.00 94.86 158 GLU G C 1
ATOM 5823 O O . GLU C 3 122 ? 139.119 161.539 145.071 1.00 94.86 158 GLU G O 1
ATOM 5829 N N . SER C 3 123 ? 140.107 163.347 144.176 1.00 96.06 159 SER G N 1
ATOM 5830 C CA . SER C 3 123 ? 139.252 163.367 142.996 1.00 96.06 159 SER G CA 1
ATOM 5831 C C . SER C 3 123 ? 140.110 163.641 141.773 1.00 96.06 159 SER G C 1
ATOM 5832 O O . SER C 3 123 ? 140.750 164.693 141.686 1.00 96.06 159 SER G O 1
ATOM 5835 N N . PHE C 3 124 ? 140.123 162.698 140.833 1.00 97.94 160 PHE G N 1
ATOM 5836 C CA . PHE C 3 124 ? 140.861 162.870 139.591 1.00 97.94 160 PHE G CA 1
ATOM 5837 C C . PHE C 3 124 ? 140.260 161.959 138.533 1.00 97.94 160 PHE G C 1
ATOM 5838 O O . PHE C 3 124 ? 139.544 161.004 138.845 1.00 97.94 160 PHE G O 1
ATOM 5846 N N . ALA C 3 125 ? 140.561 162.269 137.274 1.00 98.11 161 ALA G N 1
ATOM 5847 C CA . ALA C 3 125 ? 140.016 161.520 136.152 1.00 98.11 161 ALA G CA 1
ATOM 5848 C C . ALA C 3 125 ? 141.013 161.531 135.005 1.00 98.11 161 ALA G C 1
ATOM 5849 O O . ALA C 3 125 ? 141.934 162.350 134.963 1.00 98.11 161 ALA G O 1
ATOM 5851 N N . ILE C 3 126 ? 140.813 160.609 134.067 1.00 98.55 162 ILE G N 1
ATOM 5852 C CA . ILE C 3 126 ? 141.679 160.455 132.906 1.00 98.55 162 ILE G CA 1
ATOM 5853 C C . ILE C 3 126 ? 140.819 160.501 131.648 1.00 98.55 162 ILE G C 1
ATOM 5854 O O . ILE C 3 126 ? 139.705 159.966 131.627 1.00 98.55 162 ILE G O 1
ATOM 5859 N N . TYR C 3 127 ? 141.327 161.160 130.608 1.00 98.40 163 TYR G N 1
ATOM 5860 C CA . TYR C 3 127 ? 140.533 161.532 129.444 1.00 98.40 163 TYR G CA 1
ATOM 5861 C C . TYR C 3 127 ? 141.079 160.892 128.171 1.00 98.40 163 TYR G C 1
ATOM 5862 O O . TYR C 3 127 ? 142.175 160.329 128.142 1.00 98.40 163 TYR G O 1
ATOM 5871 N N . LYS C 3 128 ? 140.287 161.004 127.107 1.00 98.00 164 LYS G N 1
ATOM 5872 C CA . LYS C 3 128 ? 140.558 160.419 125.801 1.00 98.00 164 LYS G CA 1
ATOM 5873 C C . LYS C 3 128 ? 140.805 161.510 124.766 1.00 98.00 164 LYS G C 1
ATOM 5874 O O . LYS C 3 128 ? 140.598 162.700 125.011 1.00 98.00 164 LYS G O 1
ATOM 5880 N N . ARG C 3 129 ? 141.254 161.076 123.589 1.00 97.52 165 ARG G N 1
ATOM 5881 C CA . ARG C 3 129 ? 141.214 161.889 122.372 1.00 97.52 165 ARG G CA 1
ATOM 5882 C C . ARG C 3 129 ? 140.923 160.928 121.223 1.00 97.52 165 ARG G C 1
ATOM 5883 O O . ARG C 3 129 ? 141.815 160.201 120.777 1.00 97.52 165 ARG G O 1
ATOM 5891 N N . THR C 3 130 ? 139.672 160.919 120.756 1.00 95.47 166 THR G N 1
ATOM 5892 C CA . THR C 3 130 ? 139.277 159.980 119.711 1.00 95.47 166 THR G CA 1
ATOM 5893 C C . THR C 3 130 ? 140.040 160.241 118.417 1.00 95.47 166 THR G C 1
ATOM 5894 O O . THR C 3 130 ? 140.538 159.309 117.775 1.00 95.47 166 THR G O 1
ATOM 5898 N N . TRP C 3 131 ? 140.147 161.507 118.020 1.00 93.64 167 TRP G N 1
ATOM 5899 C CA . TRP C 3 131 ? 140.906 161.890 116.840 1.00 93.64 167 TRP G CA 1
ATOM 5900 C C . TRP C 3 131 ? 141.641 163.189 117.132 1.00 93.64 167 TRP G C 1
ATOM 5901 O O . TRP C 3 131 ? 141.287 163.930 118.051 1.00 93.64 167 TRP G O 1
ATOM 5912 N N . GLU C 3 132 ? 142.669 163.459 116.330 1.00 91.02 168 GLU G N 1
ATOM 5913 C CA . GLU C 3 132 ? 143.484 164.649 116.531 1.00 91.02 168 GLU G CA 1
ATOM 5914 C C . GLU C 3 132 ? 142.622 165.905 116.489 1.00 91.02 168 GLU G C 1
ATOM 5915 O O . GLU C 3 132 ? 141.758 166.057 115.621 1.00 91.02 168 GLU G O 1
ATOM 5921 N N . ASP C 3 133 ? 142.865 166.805 117.445 1.00 91.28 169 ASP G N 1
ATOM 5922 C CA . ASP C 3 133 ? 142.074 168.027 117.604 1.00 91.28 169 ASP G CA 1
ATOM 5923 C C . ASP C 3 133 ? 140.588 167.707 117.750 1.00 91.28 169 ASP G C 1
ATOM 5924 O O . ASP C 3 133 ? 139.731 168.346 117.135 1.00 91.28 169 ASP G O 1
ATOM 5929 N N . GLY C 3 134 ? 140.280 166.706 118.571 1.00 95.04 170 GLY G N 1
ATOM 5930 C CA . GLY C 3 134 ? 138.917 166.285 118.784 1.00 95.04 170 GLY G CA 1
ATOM 5931 C C . GLY C 3 134 ? 138.468 166.453 120.221 1.00 95.04 170 GLY G C 1
ATOM 5932 O O . GLY C 3 134 ? 139.253 166.803 121.107 1.00 95.04 170 GLY G O 1
ATOM 5933 N N . PRO C 3 135 ? 137.187 166.204 120.477 1.00 96.70 171 PRO G N 1
ATOM 5934 C CA . PRO C 3 135 ? 136.662 166.350 121.838 1.00 96.70 171 PRO G CA 1
ATOM 5935 C C . PRO C 3 135 ? 137.185 165.262 122.762 1.00 96.70 171 PRO G C 1
ATOM 5936 O O . PRO C 3 135 ? 137.694 164.225 122.331 1.00 96.70 171 PRO G O 1
ATOM 5940 N N . TRP C 3 136 ? 137.050 165.519 124.059 1.00 97.89 172 TRP G N 1
ATOM 5941 C CA . TRP C 3 136 ? 137.550 164.626 125.093 1.00 97.89 172 TRP G CA 1
ATOM 5942 C C . TRP C 3 136 ? 136.400 163.859 125.731 1.00 97.89 172 TRP G C 1
ATOM 5943 O O . TRP C 3 136 ? 135.327 164.418 125.976 1.00 97.89 172 TRP G O 1
ATOM 5954 N N . ILE C 3 137 ? 136.631 162.578 126.000 1.00 96.85 173 ILE G N 1
ATOM 5955 C CA . ILE C 3 137 ? 135.707 161.776 126.798 1.00 96.85 173 ILE G CA 1
ATOM 5956 C C . ILE C 3 137 ? 136.514 161.080 127.889 1.00 96.85 173 ILE G C 1
ATOM 5957 O O . ILE C 3 137 ? 137.694 160.764 127.678 1.00 96.85 173 ILE G O 1
ATOM 5962 N N . PRO C 3 138 ? 135.942 160.842 129.064 1.00 97.08 174 PRO G N 1
ATOM 5963 C CA . PRO C 3 138 ? 136.711 160.264 130.168 1.00 97.08 174 PRO G CA 1
ATOM 5964 C C . PRO C 3 138 ? 136.625 158.743 130.227 1.00 97.08 174 PRO G C 1
ATOM 5965 O O . PRO C 3 138 ? 135.685 158.120 129.730 1.00 97.08 174 PRO G O 1
ATOM 5969 N N . TYR C 3 139 ? 137.644 158.151 130.855 1.00 96.18 175 TYR G N 1
ATOM 5970 C CA . TYR C 3 139 ? 137.618 156.719 131.140 1.00 96.18 175 TYR G CA 1
ATOM 5971 C C . TYR C 3 139 ? 136.807 156.424 132.395 1.00 96.18 175 TYR G C 1
ATOM 5972 O O . TYR C 3 139 ? 135.790 155.724 132.348 1.00 96.18 175 TYR G O 1
ATOM 5981 N N . GLN C 3 140 ? 137.260 156.950 133.530 1.00 96.17 176 GLN G N 1
ATOM 5982 C CA . GLN C 3 140 ? 136.719 156.611 134.836 1.00 96.17 176 GLN G CA 1
ATOM 5983 C C . GLN C 3 140 ? 136.902 157.811 135.753 1.00 96.17 176 GLN G C 1
ATOM 5984 O O . GLN C 3 140 ? 137.810 158.623 135.559 1.00 96.17 176 GLN G O 1
ATOM 5990 N N . TYR C 3 141 ? 136.032 157.919 136.753 1.00 97.22 177 TYR G N 1
ATOM 5991 C CA . TYR C 3 141 ? 136.062 159.025 137.705 1.00 97.22 177 TYR G CA 1
ATOM 5992 C C . TYR C 3 141 ? 136.347 158.469 139.093 1.00 97.22 177 TYR G C 1
ATOM 5993 O O . TYR C 3 141 ? 135.492 157.808 139.691 1.00 97.22 177 TYR G O 1
ATOM 6002 N N . TYR C 3 142 ? 137.546 158.738 139.603 1.00 96.70 178 TYR G N 1
ATOM 6003 C CA . TYR C 3 142 ? 137.931 158.362 140.957 1.00 96.70 178 TYR G CA 1
ATOM 6004 C C . TYR C 3 142 ? 137.725 159.574 141.856 1.00 96.70 178 TYR G C 1
ATOM 6005 O O . TYR C 3 142 ? 138.491 160.540 141.786 1.00 96.70 178 TYR G O 1
ATOM 6014 N N . SER C 3 143 ? 136.696 159.526 142.697 1.00 94.46 179 SER G N 1
ATOM 6015 C CA . SER C 3 143 ? 136.415 160.640 143.589 1.00 94.46 179 SER G CA 1
ATOM 6016 C C . SER C 3 143 ? 135.596 160.149 144.771 1.00 94.46 179 SER G C 1
ATOM 6017 O O . SER C 3 143 ? 134.694 159.324 144.607 1.00 94.46 179 SER G O 1
ATOM 6020 N N . GLY C 3 144 ? 135.913 160.666 145.954 1.00 88.81 180 GLY G N 1
ATOM 6021 C CA . GLY C 3 144 ? 135.094 160.430 147.122 1.00 88.81 180 GLY G CA 1
ATOM 6022 C C . GLY C 3 144 ? 133.862 161.297 147.202 1.00 88.81 180 GLY G C 1
ATOM 6023 O O . GLY C 3 144 ? 133.050 161.137 148.117 1.00 88.81 180 GLY G O 1
ATOM 6024 N N . SER C 3 145 ? 133.702 162.214 146.254 1.00 87.19 181 SER G N 1
ATOM 6025 C CA . SER C 3 145 ? 132.565 163.123 146.169 1.00 87.19 181 SER G CA 1
ATOM 6026 C C . SER C 3 145 ? 131.924 163.022 144.793 1.00 87.19 181 SER G C 1
ATOM 6027 O O . SER C 3 145 ? 131.691 164.021 144.110 1.00 87.19 181 SER G O 1
ATOM 6030 N N . CYS C 3 146 ? 131.653 161.784 144.366 1.00 91.65 182 CYS G N 1
ATOM 6031 C CA . CYS C 3 146 ? 131.086 161.543 143.042 1.00 91.65 182 CYS G CA 1
ATOM 6032 C C . CYS C 3 146 ? 129.823 162.362 142.814 1.00 91.65 182 CYS G C 1
ATOM 6033 O O . CYS C 3 146 ? 129.645 162.963 141.748 1.00 91.65 182 CYS G O 1
ATOM 6036 N N . GLU C 3 147 ? 128.933 162.399 143.806 1.00 88.76 183 GLU G N 1
ATOM 6037 C CA . GLU C 3 147 ? 127.697 163.158 143.680 1.00 88.76 183 GLU G CA 1
ATOM 6038 C C . GLU C 3 147 ? 127.910 164.658 143.836 1.00 88.76 183 GLU G C 1
ATOM 6039 O O . GLU C 3 147 ? 127.049 165.439 143.417 1.00 88.76 183 GLU G O 1
ATOM 6045 N N . ASN C 3 148 ? 129.029 165.075 144.424 1.00 84.02 184 ASN G N 1
ATOM 6046 C CA . ASN C 3 148 ? 129.330 166.488 144.618 1.00 84.02 184 ASN G CA 1
ATOM 6047 C C . ASN C 3 148 ? 130.283 167.043 143.568 1.00 84.02 184 ASN G C 1
ATOM 6048 O O . ASN C 3 148 ? 130.085 168.164 143.092 1.00 84.02 184 ASN G O 1
ATOM 6053 N N . THR C 3 149 ? 131.312 166.283 143.193 1.00 90.05 185 THR G N 1
ATOM 6054 C CA . THR C 3 149 ? 132.286 166.775 142.225 1.00 90.05 185 THR G CA 1
ATOM 6055 C C . THR C 3 149 ? 131.752 166.673 140.801 1.00 90.05 185 THR G C 1
ATOM 6056 O O . THR C 3 149 ? 131.593 167.685 140.111 1.00 90.05 185 THR G O 1
ATOM 6060 N N . TYR C 3 150 ? 131.467 165.455 140.346 1.00 93.01 186 TYR G N 1
ATOM 6061 C CA . TYR C 3 150 ? 130.995 165.222 138.989 1.00 93.01 186 TYR G CA 1
ATOM 6062 C C . TYR C 3 150 ? 129.500 164.950 138.914 1.00 93.01 186 TYR G C 1
ATOM 6063 O O . TYR C 3 150 ? 128.994 164.659 137.825 1.00 93.01 186 TYR G O 1
ATOM 6072 N N . SER C 3 151 ? 128.785 165.044 140.037 1.00 92.46 187 SER G N 1
ATOM 6073 C CA . SER C 3 151 ? 127.337 164.827 140.080 1.00 92.46 187 SER G CA 1
ATOM 6074 C C . SER C 3 151 ? 126.959 163.467 139.499 1.00 92.46 187 SER G C 1
ATOM 6075 O O . SER C 3 151 ? 125.997 163.336 138.739 1.00 92.46 187 SER G O 1
ATOM 6078 N N . LYS C 3 152 ? 127.726 162.443 139.861 1.00 91.24 188 LYS G N 1
ATOM 6079 C CA . LYS C 3 152 ? 127.506 161.088 139.381 1.00 91.24 188 LYS G CA 1
ATOM 6080 C C . LYS C 3 152 ? 127.352 160.137 140.559 1.00 91.24 188 LYS G C 1
ATOM 6081 O O . LYS C 3 152 ? 127.811 160.409 141.671 1.00 91.24 188 LYS G O 1
ATOM 6087 N N . ALA C 3 153 ? 126.686 159.014 140.305 1.00 86.23 189 ALA G N 1
ATOM 6088 C CA . ALA C 3 153 ? 126.483 158.017 141.345 1.00 86.23 189 ALA G CA 1
ATOM 6089 C C . ALA C 3 153 ? 127.793 157.312 141.674 1.00 86.23 189 ALA G C 1
ATOM 6090 O O . ALA C 3 153 ? 128.560 156.940 140.782 1.00 86.23 189 ALA G O 1
ATOM 6092 N N . ASN C 3 154 ? 128.046 157.131 142.967 1.00 80.91 190 ASN G N 1
ATOM 6093 C CA . ASN C 3 154 ? 129.250 156.437 143.402 1.00 80.91 190 ASN G CA 1
ATOM 6094 C C . ASN C 3 154 ? 129.154 154.952 143.077 1.00 80.91 190 ASN G C 1
ATOM 6095 O O . ASN C 3 154 ? 128.085 154.345 143.182 1.00 80.91 190 ASN G O 1
ATOM 6100 N N . ARG C 3 155 ? 130.288 154.370 142.681 1.00 73.13 191 ARG G N 1
ATOM 6101 C CA . ARG C 3 155 ? 130.365 152.955 142.314 1.00 73.13 191 ARG G CA 1
ATOM 6102 C C . ARG C 3 155 ? 129.342 152.610 141.235 1.00 73.13 191 ARG G C 1
ATOM 6103 O O . ARG C 3 155 ? 128.647 151.594 141.306 1.00 73.13 191 ARG G O 1
ATOM 6111 N N . GLY C 3 156 ? 129.245 153.473 140.227 1.00 70.21 192 GLY G N 1
ATOM 6112 C CA . GLY C 3 156 ? 128.279 153.258 139.169 1.00 70.21 192 GLY G CA 1
ATOM 6113 C C . GLY C 3 156 ? 128.613 152.045 138.323 1.00 70.21 192 GLY G C 1
ATOM 6114 O O . GLY C 3 156 ? 129.764 151.621 138.218 1.00 70.21 192 GLY G O 1
ATOM 6115 N N . PHE C 3 157 ? 127.576 151.477 137.713 1.00 75.26 193 PHE G N 1
ATOM 6116 C CA . PHE C 3 157 ? 127.718 150.313 136.854 1.00 75.26 193 PHE G CA 1
ATOM 6117 C C . PHE C 3 157 ? 126.842 150.493 135.623 1.00 75.26 193 PHE G C 1
ATOM 6118 O O . PHE C 3 157 ? 125.845 151.218 135.647 1.00 75.26 193 PHE G O 1
ATOM 6126 N N . ILE C 3 158 ? 127.225 149.821 134.542 1.00 81.38 194 ILE G N 1
ATOM 6127 C CA . ILE C 3 158 ? 126.492 149.865 133.283 1.00 81.38 194 ILE G CA 1
ATOM 6128 C C . ILE C 3 158 ? 125.808 148.520 133.088 1.00 81.38 194 ILE G C 1
ATOM 6129 O O . ILE C 3 158 ? 126.467 147.473 133.076 1.00 81.38 194 ILE G O 1
ATOM 6134 N N . ARG C 3 159 ? 124.487 148.548 132.943 1.00 81.67 195 ARG G N 1
ATOM 6135 C CA . ARG C 3 159 ? 123.723 147.331 132.729 1.00 81.67 195 ARG G CA 1
ATOM 6136 C C . ARG C 3 159 ? 123.838 146.881 131.275 1.00 81.67 195 ARG G C 1
ATOM 6137 O O . ARG C 3 159 ? 124.296 147.620 130.399 1.00 81.67 195 ARG G O 1
ATOM 6145 N N . THR C 3 160 ? 123.419 145.644 131.024 1.00 80.62 196 THR G N 1
ATOM 6146 C CA . THR C 3 160 ? 123.483 145.094 129.678 1.00 80.62 196 THR G CA 1
ATOM 6147 C C . THR C 3 160 ? 122.550 145.855 128.742 1.00 80.62 196 THR G C 1
ATOM 6148 O O . THR C 3 160 ? 121.446 146.255 129.123 1.00 80.62 196 THR G O 1
ATOM 6152 N N . GLY C 3 161 ? 123.014 146.076 127.515 1.00 80.24 197 GLY G N 1
ATOM 6153 C CA . GLY C 3 161 ? 122.247 146.799 126.526 1.00 80.24 197 GLY G CA 1
ATOM 6154 C C . GLY C 3 161 ? 122.295 148.306 126.648 1.00 80.24 197 GLY G C 1
ATOM 6155 O O . GLY C 3 161 ? 121.678 148.995 125.826 1.00 80.24 197 GLY G O 1
ATOM 6156 N N . GLY C 3 162 ? 123.004 148.842 127.640 1.00 84.40 198 GLY G N 1
ATOM 6157 C CA . GLY C 3 162 ? 123.105 150.271 127.832 1.00 84.40 198 GLY G CA 1
ATOM 6158 C C . GLY C 3 162 ? 124.236 150.882 127.027 1.00 84.40 198 GLY G C 1
ATOM 6159 O O . GLY C 3 162 ? 124.892 150.228 126.213 1.00 84.40 198 GLY G O 1
ATOM 6160 N N . ASP C 3 163 ? 124.461 152.172 127.267 1.00 89.18 199 ASP G N 1
ATOM 6161 C CA . ASP C 3 163 ? 125.527 152.915 126.596 1.00 89.18 199 ASP G CA 1
ATOM 6162 C C . ASP C 3 163 ? 126.814 152.711 127.384 1.00 89.18 199 ASP G C 1
ATOM 6163 O O . ASP C 3 163 ? 127.145 153.478 128.289 1.00 89.18 199 ASP G O 1
ATOM 6168 N N . GLU C 3 164 ? 127.552 151.657 127.033 1.00 92.26 200 GLU G N 1
ATOM 6169 C CA . GLU C 3 164 ? 128.808 151.357 127.708 1.00 92.26 200 GLU G CA 1
ATOM 6170 C C . GLU C 3 164 ? 129.900 152.373 127.404 1.00 92.26 200 GLU G C 1
ATOM 6171 O O . GLU C 3 164 ? 130.925 152.376 128.094 1.00 92.26 200 GLU G O 1
ATOM 6177 N N . GLN C 3 165 ? 129.710 153.224 126.394 1.00 92.48 201 GLN G N 1
ATOM 6178 C CA . GLN C 3 165 ? 130.697 154.257 126.100 1.00 92.48 201 GLN G CA 1
ATOM 6179 C C . GLN 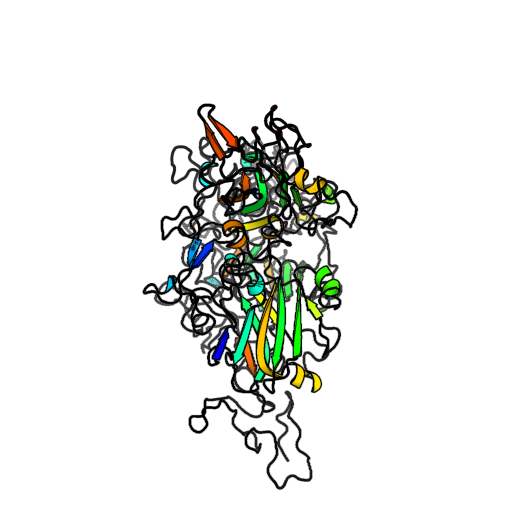C 3 165 ? 130.823 155.242 127.254 1.00 92.48 201 GLN G C 1
ATOM 6180 O O . GLN C 3 165 ? 131.929 155.691 127.580 1.00 92.48 201 GLN G O 1
ATOM 6186 N N . GLN C 3 166 ? 129.702 155.586 127.885 1.00 91.78 202 GLN G N 1
ATOM 6187 C CA . GLN C 3 166 ? 129.720 156.544 128.982 1.00 91.78 202 GLN G CA 1
ATOM 6188 C C . GLN C 3 166 ? 130.548 156.017 130.147 1.00 91.78 202 GLN G C 1
ATOM 6189 O O . GLN C 3 166 ? 130.537 154.821 130.450 1.00 91.78 202 GLN G O 1
ATOM 6195 N N . ALA C 3 167 ? 131.269 156.922 130.802 1.00 94.69 203 ALA G N 1
ATOM 6196 C CA . ALA C 3 167 ? 132.140 156.557 131.906 1.00 94.69 203 ALA G CA 1
ATOM 6197 C C . ALA C 3 167 ? 131.327 156.354 133.183 1.00 94.69 203 ALA G C 1
ATOM 6198 O O . ALA C 3 167 ? 130.094 156.410 133.188 1.00 94.69 203 ALA G O 1
ATOM 6200 N N . LEU C 3 168 ? 132.032 156.111 134.285 1.00 93.96 204 LEU G N 1
ATOM 6201 C CA . LEU C 3 168 ? 131.409 155.896 135.582 1.00 93.96 204 LEU G CA 1
ATOM 6202 C C . LEU C 3 168 ? 132.196 156.658 136.639 1.00 93.96 204 LEU G C 1
ATOM 6203 O O . LEU C 3 168 ? 133.268 157.208 136.370 1.00 93.96 204 LEU G O 1
ATOM 6208 N N . CYS C 3 169 ? 131.651 156.694 137.853 1.00 94.86 205 CYS G N 1
ATOM 6209 C CA . CYS C 3 169 ? 132.312 157.327 138.986 1.00 94.86 205 CYS G CA 1
ATOM 6210 C C . CYS C 3 169 ? 132.297 156.363 140.161 1.00 94.86 205 CYS G C 1
ATOM 6211 O O . CYS C 3 169 ? 131.249 155.802 140.495 1.00 94.86 205 CYS G O 1
ATOM 6214 N N . THR C 3 170 ? 133.458 156.172 140.785 1.00 92.65 206 THR G N 1
ATOM 6215 C CA . THR C 3 170 ? 133.574 155.264 141.916 1.00 92.65 206 THR G CA 1
ATOM 6216 C C . THR C 3 170 ? 134.627 155.794 142.876 1.00 92.65 206 THR G C 1
ATOM 6217 O O . THR C 3 170 ? 135.499 156.582 142.502 1.00 92.65 206 THR G O 1
ATOM 6221 N N . ASP C 3 171 ? 134.536 155.344 144.125 1.00 90.73 207 ASP G N 1
ATOM 6222 C CA . ASP C 3 171 ? 135.468 155.732 145.181 1.00 90.73 207 ASP G CA 1
ATOM 6223 C C . ASP C 3 171 ? 136.459 154.620 145.493 1.00 90.73 207 ASP G C 1
ATOM 6224 O O . ASP C 3 171 ? 136.814 154.400 146.654 1.00 90.73 207 ASP G O 1
ATOM 6229 N N . GLU C 3 172 ? 136.911 153.897 144.466 1.00 87.93 208 GLU G N 1
ATOM 6230 C CA . GLU C 3 172 ? 137.859 152.810 144.685 1.00 87.93 208 GLU G CA 1
ATOM 6231 C C . GLU C 3 172 ? 139.169 153.329 145.261 1.00 87.93 208 GLU G C 1
ATOM 6232 O O . GLU C 3 172 ? 139.750 152.710 146.160 1.00 87.93 208 GLU G O 1
ATOM 6238 N N . PHE C 3 173 ? 139.651 154.462 144.758 1.00 93.14 209 PHE G N 1
ATOM 6239 C CA . PHE C 3 173 ? 140.876 155.092 145.245 1.00 93.14 209 PHE G CA 1
ATOM 6240 C C . PHE C 3 173 ? 140.525 156.512 145.674 1.00 93.14 209 PHE G C 1
ATOM 6241 O O . PHE C 3 173 ? 140.708 157.469 144.919 1.00 93.14 209 PHE G O 1
ATOM 6249 N N . SER C 3 174 ? 140.024 156.644 146.899 1.00 91.53 210 SER G N 1
ATOM 6250 C CA . SER C 3 174 ? 139.700 157.942 147.477 1.00 91.53 210 SER G CA 1
ATOM 6251 C C . SER C 3 174 ? 140.485 158.215 148.749 1.00 91.53 210 SER G C 1
ATOM 6252 O O . SER C 3 174 ? 141.086 159.287 148.884 1.00 91.53 210 SER G O 1
ATOM 6255 N N . ASP C 3 175 ? 140.497 157.272 149.686 1.00 88.15 211 ASP G N 1
ATOM 6256 C CA . ASP C 3 175 ? 141.339 157.400 150.865 1.00 88.15 211 ASP G CA 1
ATOM 6257 C C . ASP C 3 175 ? 142.798 157.184 150.489 1.00 88.15 211 ASP G C 1
ATOM 6258 O O . ASP C 3 175 ? 143.116 156.377 149.611 1.00 88.15 211 ASP G O 1
ATOM 6263 N N . ILE C 3 176 ? 143.690 157.906 151.159 1.00 91.03 212 ILE G N 1
ATOM 6264 C CA . ILE C 3 176 ? 145.130 157.787 150.886 1.00 91.03 212 ILE G CA 1
ATOM 6265 C C . ILE C 3 176 ? 145.632 156.641 151.758 1.00 91.03 212 ILE G C 1
ATOM 6266 O O . ILE C 3 176 ? 146.182 156.820 152.846 1.00 91.03 212 ILE G O 1
ATOM 6271 N N . SER C 3 177 ? 145.447 155.424 151.255 1.00 89.39 213 SER G N 1
ATOM 6272 C CA . SER C 3 177 ? 145.866 154.233 151.983 1.00 89.39 213 SER G CA 1
ATOM 6273 C C . SER C 3 177 ? 147.346 153.902 151.785 1.00 89.39 213 SER G C 1
ATOM 6274 O O . SER C 3 177 ? 148.039 153.647 152.778 1.00 89.39 213 SER G O 1
ATOM 6277 N N . PRO C 3 178 ? 147.889 153.877 150.548 1.00 89.27 214 PRO G N 1
ATOM 6278 C CA . PRO C 3 178 ? 149.294 153.471 150.413 1.00 89.27 214 PRO G CA 1
ATOM 6279 C C . PRO C 3 178 ? 150.257 154.554 150.867 1.00 89.27 214 PRO G C 1
ATOM 6280 O O . PRO C 3 178 ? 151.247 154.268 151.549 1.00 89.27 214 PRO G O 1
ATOM 6284 N N . LEU C 3 179 ? 149.979 155.799 150.481 1.00 90.29 215 LEU G N 1
ATOM 6285 C CA . LEU C 3 179 ? 150.820 156.964 150.743 1.00 90.29 215 LEU G CA 1
ATOM 6286 C C . LEU C 3 179 ? 152.211 156.832 150.135 1.00 90.29 215 LEU G C 1
ATOM 6287 O O . LEU C 3 179 ? 153.068 157.691 150.371 1.00 90.29 215 LEU G O 1
ATOM 6292 N N . THR C 3 180 ? 152.459 155.777 149.361 1.00 88.50 216 THR G N 1
ATOM 6293 C CA . THR C 3 180 ? 153.756 155.564 148.725 1.00 88.50 216 THR G CA 1
ATOM 6294 C C . THR C 3 180 ? 153.568 154.553 147.608 1.00 88.50 216 THR G C 1
ATOM 6295 O O . THR C 3 180 ? 153.212 153.401 147.874 1.00 88.50 216 THR G O 1
ATOM 6299 N N . GLY C 3 181 ? 153.806 154.975 146.370 1.00 87.59 217 GLY G N 1
ATOM 6300 C CA . GLY C 3 181 ? 153.678 154.067 145.241 1.00 87.59 217 GLY G CA 1
ATOM 6301 C C . GLY C 3 181 ? 152.278 153.535 145.033 1.00 87.59 217 GLY G C 1
ATOM 6302 O O . GLY C 3 181 ? 152.106 152.344 144.743 1.00 87.59 217 GLY G O 1
ATOM 6303 N N . GLY C 3 182 ? 151.269 154.389 145.185 1.00 91.80 218 GLY G N 1
ATOM 6304 C CA . GLY C 3 182 ? 149.895 153.982 144.966 1.00 91.80 218 GLY G CA 1
ATOM 6305 C C . GLY C 3 182 ? 149.643 153.505 143.551 1.00 91.80 218 GLY G C 1
ATOM 6306 O O . GLY C 3 182 ? 150.028 154.173 142.587 1.00 91.80 218 GLY G O 1
ATOM 6307 N N . ASN C 3 183 ? 149.000 152.349 143.412 1.00 93.35 219 ASN G N 1
ATOM 6308 C CA . ASN C 3 183 ? 148.715 151.761 142.110 1.00 93.35 219 ASN G CA 1
ATOM 6309 C C . ASN C 3 183 ? 147.242 151.957 141.779 1.00 93.35 219 ASN G C 1
ATOM 6310 O O . ASN C 3 183 ? 146.368 151.456 142.495 1.00 93.35 219 ASN G O 1
ATOM 6315 N N . VAL C 3 184 ? 146.970 152.686 140.700 1.00 95.51 220 VAL G N 1
ATOM 6316 C CA . VAL C 3 184 ? 145.623 152.839 140.166 1.00 95.51 220 VAL G CA 1
ATOM 6317 C C . VAL C 3 184 ? 145.648 152.418 138.704 1.00 95.51 220 VAL G C 1
ATOM 6318 O O . VAL C 3 184 ? 146.519 152.851 137.941 1.00 95.51 220 VAL G O 1
ATOM 6322 N N . ALA C 3 185 ? 144.716 151.550 138.321 1.00 93.23 221 ALA G N 1
ATOM 6323 C CA . ALA C 3 185 ? 144.691 151.000 136.975 1.00 93.23 221 ALA G CA 1
ATOM 6324 C C . ALA C 3 185 ? 143.261 150.941 136.467 1.00 93.23 221 ALA G C 1
ATOM 6325 O O . ALA C 3 185 ? 142.342 150.584 137.210 1.00 93.23 221 ALA G O 1
ATOM 6327 N N . PHE C 3 186 ? 143.083 151.294 135.198 1.00 94.85 222 PHE G N 1
ATOM 6328 C CA . PHE C 3 186 ? 141.796 151.197 134.527 1.00 94.85 222 PHE G CA 1
ATOM 6329 C C . PHE C 3 186 ? 141.981 150.501 133.189 1.00 94.85 222 PHE G C 1
ATOM 6330 O O . PHE C 3 186 ? 142.912 150.812 132.441 1.00 94.85 222 PHE G O 1
ATOM 6338 N N . SER C 3 187 ? 141.087 149.564 132.890 1.00 92.54 223 SER G N 1
ATOM 6339 C CA . SER C 3 187 ? 141.097 148.841 131.628 1.00 92.54 223 SER G CA 1
ATOM 6340 C C . SER C 3 187 ? 139.890 149.257 130.799 1.00 92.54 223 SER G C 1
ATOM 6341 O O . SER C 3 187 ? 138.807 149.501 131.340 1.00 92.54 223 SER G O 1
ATOM 6344 N N . THR C 3 188 ? 140.088 149.345 129.482 1.00 95.27 224 THR G N 1
ATOM 6345 C CA . THR C 3 188 ? 139.031 149.832 128.602 1.00 95.27 224 THR G CA 1
ATOM 6346 C C . THR C 3 188 ? 137.821 148.903 128.607 1.00 95.27 224 THR G C 1
ATOM 6347 O O . THR C 3 188 ? 136.675 149.366 128.589 1.00 95.27 224 THR G O 1
ATOM 6351 N N . LEU C 3 189 ? 138.050 147.590 128.647 1.00 92.66 225 LEU G N 1
ATOM 6352 C CA . LEU C 3 189 ? 136.970 146.612 128.615 1.00 92.66 225 LEU G CA 1
ATOM 6353 C C . LEU C 3 189 ? 136.556 146.158 130.012 1.00 92.66 225 LEU G C 1
ATOM 6354 O O . LEU C 3 189 ? 136.178 144.997 130.202 1.00 92.66 225 LEU G O 1
ATOM 6359 N N . GLU C 3 190 ? 136.621 147.052 130.994 1.00 88.31 226 GLU G N 1
ATOM 6360 C CA . GLU C 3 190 ? 136.221 146.740 132.360 1.00 88.31 226 GLU G CA 1
ATOM 6361 C C . GLU C 3 190 ? 134.735 147.030 132.533 1.00 88.31 226 GLU G C 1
ATOM 6362 O O . GLU C 3 190 ? 134.306 148.185 132.430 1.00 88.31 226 GLU G O 1
ATOM 6368 N N . GLY C 3 191 ? 133.952 145.985 132.792 1.00 82.00 227 GLY G N 1
ATOM 6369 C CA . GLY C 3 191 ? 132.537 146.137 133.052 1.00 82.00 227 GLY G CA 1
ATOM 6370 C C . GLY C 3 191 ? 131.668 146.324 131.830 1.00 82.00 227 GLY G C 1
ATOM 6371 O O . GLY C 3 191 ? 130.450 146.489 131.979 1.00 82.00 227 GLY G O 1
ATOM 6372 N N . ARG C 3 192 ? 132.241 146.303 130.635 1.00 90.87 228 ARG G N 1
ATOM 6373 C CA . ARG C 3 192 ? 131.448 146.482 129.427 1.00 90.87 228 ARG G CA 1
ATOM 6374 C C . ARG C 3 192 ? 130.608 145.236 129.170 1.00 90.87 228 ARG G C 1
ATOM 6375 O O . ARG C 3 192 ? 131.151 144.125 129.144 1.00 90.87 228 ARG G O 1
ATOM 6383 N N . PRO C 3 193 ? 129.292 145.371 128.992 1.00 86.10 229 PRO G N 1
ATOM 6384 C CA . PRO C 3 193 ? 128.467 144.184 128.717 1.00 86.10 229 PRO G CA 1
ATOM 6385 C C . PRO C 3 193 ? 128.868 143.450 127.451 1.00 86.10 229 PRO G C 1
ATOM 6386 O O . PRO C 3 193 ? 128.744 142.220 127.394 1.00 86.10 229 PRO G O 1
ATOM 6390 N N . SER C 3 194 ? 129.347 144.164 126.433 1.00 88.81 230 SER G N 1
ATOM 6391 C CA . SER C 3 194 ? 129.751 143.556 125.174 1.00 88.81 230 SER G CA 1
ATOM 6392 C C . SER C 3 194 ? 131.240 143.230 125.128 1.00 88.81 230 SER G C 1
ATOM 6393 O O . SER C 3 194 ? 131.799 143.085 124.035 1.00 88.81 230 SER G O 1
ATOM 6396 N N . ALA C 3 195 ? 131.891 143.118 126.288 1.00 88.58 231 ALA G N 1
ATOM 6397 C CA . ALA C 3 195 ? 133.321 142.825 126.309 1.00 88.58 231 ALA G CA 1
ATOM 6398 C C . ALA C 3 195 ? 133.616 141.439 125.749 1.00 88.58 231 ALA G C 1
ATOM 6399 O O . ALA C 3 195 ? 134.596 141.257 125.016 1.00 88.58 231 ALA G O 1
ATOM 6401 N N . TYR C 3 196 ? 132.783 140.451 126.083 1.00 81.30 232 TYR G N 1
ATOM 6402 C CA . TYR C 3 196 ? 133.042 139.082 125.648 1.00 81.30 232 TYR G CA 1
ATOM 6403 C C . TYR C 3 196 ? 132.991 138.960 124.130 1.00 81.30 232 TYR G C 1
ATOM 6404 O O . TYR C 3 196 ? 133.815 138.262 123.528 1.00 81.30 232 TYR G O 1
ATOM 6413 N N . ASN C 3 197 ? 132.035 139.633 123.493 1.00 85.69 233 ASN G N 1
ATOM 6414 C CA . ASN C 3 197 ? 131.926 139.663 122.035 1.00 85.69 233 ASN G CA 1
ATOM 6415 C C . ASN C 3 197 ? 132.440 140.979 121.464 1.00 85.69 233 ASN G C 1
ATOM 6416 O O . ASN C 3 197 ? 131.858 141.537 120.530 1.00 85.69 233 ASN G O 1
ATOM 6421 N N . PHE C 3 198 ? 133.534 141.494 122.033 1.00 88.52 234 PHE G N 1
ATOM 6422 C CA . PHE C 3 198 ? 134.077 142.781 121.608 1.00 88.52 234 PHE G CA 1
ATOM 6423 C C . PHE C 3 198 ? 134.479 142.774 120.139 1.00 88.52 234 PHE G C 1
ATOM 6424 O O . PHE C 3 198 ? 134.407 143.814 119.474 1.00 88.52 234 PHE G O 1
ATOM 6432 N N . ASP C 3 199 ? 134.896 141.621 119.612 1.00 84.66 235 ASP G N 1
ATOM 6433 C CA . ASP C 3 199 ? 135.293 141.551 118.211 1.00 84.66 235 ASP G CA 1
ATOM 6434 C C . ASP C 3 199 ? 134.130 141.816 117.264 1.00 84.66 235 ASP G C 1
ATOM 6435 O O . ASP C 3 199 ? 134.361 142.151 116.098 1.00 84.66 235 ASP G O 1
ATOM 6440 N N . ASN C 3 200 ? 132.892 141.675 117.735 1.00 86.11 236 ASN G N 1
ATOM 6441 C CA . ASN C 3 200 ? 131.707 141.957 116.935 1.00 86.11 236 ASN G CA 1
ATOM 6442 C C . ASN C 3 200 ? 130.930 143.153 117.476 1.00 86.11 236 ASN G C 1
ATOM 6443 O O . ASN C 3 200 ? 129.722 143.271 117.253 1.00 86.11 236 ASN G O 1
ATOM 6448 N N . SER C 3 201 ? 131.610 144.047 118.190 1.00 91.41 237 SER G N 1
ATOM 6449 C CA . SER C 3 201 ? 130.987 145.240 118.764 1.00 91.41 237 SER G CA 1
ATOM 6450 C C . SER C 3 201 ? 131.615 146.483 118.150 1.00 91.41 237 SER G C 1
ATOM 6451 O O . SER C 3 201 ? 132.695 146.918 118.589 1.00 91.41 237 SER G O 1
ATOM 6454 N N . PRO C 3 202 ? 130.993 147.081 117.132 1.00 92.71 238 PRO G N 1
ATOM 6455 C CA . PRO C 3 202 ? 131.572 148.294 116.532 1.00 92.71 238 PRO G CA 1
ATOM 6456 C C . PRO C 3 202 ? 131.697 149.453 117.504 1.00 92.71 238 PRO G C 1
ATOM 6457 O O . PRO C 3 202 ? 132.640 150.246 117.387 1.00 92.71 238 PRO G O 1
ATOM 6461 N N . VAL C 3 203 ? 130.772 149.579 118.458 1.00 93.99 239 VAL G N 1
ATOM 6462 C CA . VAL C 3 203 ? 130.810 150.705 119.385 1.00 93.99 239 VAL G CA 1
ATOM 6463 C C . VAL C 3 203 ? 132.054 150.642 120.261 1.00 93.99 239 VAL G C 1
ATOM 6464 O O . VAL C 3 203 ? 132.734 151.653 120.469 1.00 93.99 239 VAL G O 1
ATOM 6468 N N . LEU C 3 204 ? 132.369 149.459 120.792 1.00 94.45 240 LEU G N 1
ATOM 6469 C CA . LEU C 3 204 ? 133.560 149.318 121.623 1.00 94.45 240 LEU G CA 1
ATOM 6470 C C . LEU C 3 204 ? 134.832 149.512 120.809 1.00 94.45 240 LEU G C 1
ATOM 6471 O O . LEU C 3 204 ? 135.804 150.100 121.298 1.00 94.45 240 LEU G O 1
ATOM 6476 N N . GLN C 3 205 ? 134.848 149.020 119.568 1.00 93.52 241 GLN G N 1
ATOM 6477 C CA . GLN C 3 205 ? 136.047 149.127 118.743 1.00 93.52 241 GLN G CA 1
ATOM 6478 C C . GLN C 3 205 ? 136.396 150.581 118.455 1.00 93.52 241 GLN G C 1
ATOM 6479 O O . GLN C 3 205 ? 137.572 150.962 118.481 1.00 93.52 241 GLN G O 1
ATOM 6485 N N . GLU C 3 206 ? 135.390 151.409 118.167 1.00 94.71 242 GLU G N 1
ATOM 6486 C CA . GLU C 3 206 ? 135.653 152.825 117.937 1.00 94.71 242 GLU G CA 1
ATOM 6487 C C . GLU C 3 206 ? 135.965 153.548 119.241 1.00 94.71 242 GLU G C 1
ATOM 6488 O O . GLU C 3 206 ? 136.835 154.426 119.279 1.00 94.71 242 GLU G O 1
ATOM 6494 N N . TRP C 3 207 ? 135.261 153.197 120.319 1.00 96.33 243 TRP G N 1
ATOM 6495 C CA . TRP C 3 207 ? 135.466 153.878 121.593 1.00 96.33 243 TRP G CA 1
ATOM 6496 C C . TRP C 3 207 ? 136.848 153.593 122.166 1.00 96.33 243 TRP G C 1
ATOM 6497 O O . TRP C 3 207 ? 137.491 154.490 122.723 1.00 96.33 243 TRP G O 1
ATOM 6508 N N . VAL C 3 208 ? 137.322 152.350 122.044 1.00 96.95 244 VAL G N 1
ATOM 6509 C CA . VAL C 3 208 ? 138.612 151.985 122.617 1.00 96.95 244 VAL G CA 1
ATOM 6510 C C . VAL C 3 208 ? 139.758 152.711 121.922 1.00 96.95 244 VAL G C 1
ATOM 6511 O O . VAL C 3 208 ? 140.849 152.831 122.490 1.00 96.95 244 VAL G O 1
ATOM 6515 N N . THR C 3 209 ? 139.535 153.207 120.707 1.00 97.44 245 THR G N 1
ATOM 6516 C CA . THR C 3 209 ? 140.563 153.940 119.984 1.00 97.44 245 THR G CA 1
ATOM 6517 C C . THR C 3 209 ? 140.902 155.241 120.703 1.00 97.44 245 THR G C 1
ATOM 6518 O O . THR C 3 209 ? 140.019 155.935 121.215 1.00 97.44 245 THR G O 1
ATOM 6522 N N . ALA C 3 210 ? 142.192 155.570 120.743 1.00 98.06 246 ALA G N 1
ATOM 6523 C CA . ALA C 3 210 ? 142.645 156.797 121.380 1.00 98.06 246 ALA G CA 1
ATOM 6524 C C . ALA C 3 210 ? 143.889 157.313 120.673 1.00 98.06 246 ALA G C 1
ATOM 6525 O O . ALA C 3 210 ? 144.743 156.529 120.250 1.00 98.06 246 ALA G O 1
ATOM 6527 N N . THR C 3 211 ? 143.981 158.636 120.553 1.00 97.62 247 THR G N 1
ATOM 6528 C CA . THR C 3 211 ? 145.159 159.308 120.018 1.00 97.62 247 THR G CA 1
ATOM 6529 C C . THR C 3 211 ? 145.981 159.983 121.104 1.00 97.62 247 THR G C 1
ATOM 6530 O O . THR C 3 211 ? 147.199 159.796 121.166 1.00 97.62 247 THR G O 1
ATOM 6534 N N . ASP C 3 212 ? 145.338 160.765 121.969 1.00 98.04 248 ASP G N 1
ATOM 6535 C CA . ASP C 3 212 ? 145.994 161.407 123.096 1.00 98.04 248 ASP G CA 1
ATOM 6536 C C . ASP C 3 212 ? 145.238 161.074 124.373 1.00 98.04 248 ASP G C 1
ATOM 6537 O O . ASP C 3 212 ? 144.020 160.878 124.359 1.00 98.04 248 ASP G O 1
ATOM 6542 N N . ILE C 3 213 ? 145.972 161.012 125.480 1.00 98.38 249 ILE G N 1
ATOM 6543 C CA . ILE C 3 213 ? 145.405 160.693 126.783 1.00 98.38 249 ILE G CA 1
ATOM 6544 C C . ILE C 3 213 ? 145.841 161.764 127.771 1.00 98.38 249 ILE G C 1
ATOM 6545 O O . ILE C 3 213 ? 147.023 162.122 127.822 1.00 98.38 249 ILE G O 1
ATOM 6550 N N . SER C 3 214 ? 144.890 162.276 128.549 1.00 98.43 250 SER G N 1
ATOM 6551 C CA . SER C 3 214 ? 145.162 163.298 129.546 1.00 98.43 250 SER G CA 1
ATOM 6552 C C . SER C 3 214 ? 144.514 162.911 130.866 1.00 98.43 250 SER G C 1
ATOM 6553 O O . SER C 3 214 ? 143.483 162.235 130.894 1.00 98.43 250 SER G O 1
ATOM 6556 N N . VAL C 3 215 ? 145.126 163.356 131.960 1.00 98.69 251 VAL G N 1
ATOM 6557 C CA . VAL C 3 215 ? 144.644 163.088 133.309 1.00 98.69 251 VAL G CA 1
ATOM 6558 C C . VAL C 3 215 ? 144.244 164.411 133.945 1.00 98.69 251 VAL G C 1
ATOM 6559 O O . VAL C 3 215 ? 145.023 165.371 133.935 1.00 98.69 251 VAL G O 1
ATOM 6563 N N . THR C 3 216 ? 143.033 164.461 134.490 1.00 98.39 252 THR G N 1
ATOM 6564 C CA . THR C 3 216 ? 142.491 165.660 135.125 1.00 98.39 252 THR G CA 1
ATOM 6565 C C . THR C 3 216 ? 142.525 165.457 136.636 1.00 98.39 252 THR G C 1
ATOM 6566 O O . THR C 3 216 ? 141.634 164.822 137.206 1.00 98.39 252 THR G O 1
ATOM 6570 N N . LEU C 3 217 ? 143.552 166.003 137.281 1.00 98.11 253 LEU G N 1
ATOM 6571 C CA . LEU C 3 217 ? 143.696 165.918 138.733 1.00 98.11 253 LEU G CA 1
ATOM 6572 C C . LEU C 3 217 ? 142.800 166.980 139.353 1.00 98.11 253 LEU G C 1
ATOM 6573 O O . LEU C 3 217 ? 143.226 168.102 139.627 1.00 98.11 253 LEU G O 1
ATOM 6578 N N . ASN C 3 218 ? 141.535 166.619 139.581 1.00 96.14 254 ASN G N 1
ATOM 6579 C CA . ASN C 3 218 ? 140.555 167.599 140.039 1.00 96.14 254 ASN G CA 1
ATOM 6580 C C . ASN C 3 218 ? 140.875 168.092 141.444 1.00 96.14 254 ASN G C 1
ATOM 6581 O O . ASN C 3 218 ? 141.125 169.284 141.656 1.00 96.14 254 ASN G O 1
ATOM 6586 N N . ARG C 3 219 ? 140.871 167.190 142.419 1.00 95.06 255 ARG G N 1
ATOM 6587 C CA . ARG C 3 219 ? 141.097 167.548 143.811 1.00 95.06 255 ARG G CA 1
ATOM 6588 C C . ARG C 3 219 ? 142.272 166.758 144.364 1.00 95.06 255 ARG G C 1
ATOM 6589 O O . ARG C 3 219 ? 142.401 165.557 144.109 1.00 95.06 255 ARG G O 1
ATOM 6597 N N . LEU C 3 220 ? 143.128 167.441 145.115 1.00 95.62 256 LEU G N 1
ATOM 6598 C CA . LEU C 3 220 ? 144.250 166.806 145.790 1.00 95.62 256 LEU G CA 1
ATOM 6599 C C . LEU C 3 220 ? 143.833 166.469 147.214 1.00 95.62 256 LEU G C 1
ATOM 6600 O O . LEU C 3 220 ? 143.377 167.346 147.956 1.00 95.62 256 LEU G O 1
ATOM 6605 N N . ASN C 3 221 ? 143.979 165.200 147.590 1.00 93.55 257 ASN G N 1
ATOM 6606 C CA . ASN C 3 221 ? 143.592 164.773 148.926 1.00 93.55 257 ASN G CA 1
ATOM 6607 C C . ASN C 3 221 ? 144.444 165.481 149.970 1.00 93.55 257 ASN G C 1
ATOM 6608 O O . ASN C 3 221 ? 145.674 165.511 149.871 1.00 93.55 257 ASN G O 1
ATOM 6613 N N . THR C 3 222 ? 143.784 166.050 150.972 1.00 93.33 258 THR G N 1
ATOM 6614 C CA . THR C 3 222 ? 144.453 166.802 152.021 1.00 93.33 258 THR G CA 1
ATOM 6615 C C . THR C 3 222 ? 144.081 166.230 153.380 1.00 93.33 258 THR G C 1
ATOM 6616 O O . THR C 3 222 ? 142.990 165.683 153.569 1.00 93.33 258 THR G O 1
ATOM 6620 N N . PHE C 3 223 ? 145.016 166.346 154.324 1.00 90.99 259 PHE G N 1
ATOM 6621 C CA . PHE C 3 223 ? 144.782 165.822 155.664 1.00 90.99 259 PHE G CA 1
ATOM 6622 C C . PHE C 3 223 ? 143.650 166.566 156.360 1.00 90.99 259 PHE G C 1
ATOM 6623 O O . PHE C 3 223 ? 142.821 165.953 157.043 1.00 90.99 259 PHE G O 1
ATOM 6631 N N . GLY C 3 224 ? 143.593 167.885 156.196 1.00 87.24 260 GLY G N 1
ATOM 6632 C CA . GLY C 3 224 ? 142.557 168.678 156.828 1.00 87.24 260 GLY G CA 1
ATOM 6633 C C . GLY C 3 224 ? 143.093 169.930 157.488 1.00 87.24 260 GLY G C 1
ATOM 6634 O O . GLY C 3 224 ? 142.358 170.645 158.175 1.00 87.24 260 GLY G O 1
ATOM 6635 N N . ASP C 3 225 ? 144.378 170.206 157.283 1.00 86.03 261 ASP G N 1
ATOM 6636 C CA . ASP C 3 225 ? 145.032 171.366 157.870 1.00 86.03 261 ASP G CA 1
ATOM 6637 C C . ASP C 3 225 ? 144.937 172.608 156.995 1.00 86.03 261 ASP G C 1
ATOM 6638 O O . ASP C 3 225 ? 145.531 173.635 157.338 1.00 86.03 261 ASP G O 1
ATOM 6643 N N . GLU C 3 226 ? 144.212 172.538 155.876 1.00 87.41 262 GLU G N 1
ATOM 6644 C CA . GLU C 3 226 ? 144.053 173.699 155.009 1.00 87.41 262 GLU G CA 1
ATOM 6645 C C . GLU C 3 226 ? 143.361 174.856 155.717 1.00 87.41 262 GLU G C 1
ATOM 6646 O O . GLU C 3 226 ? 143.500 176.006 155.286 1.00 87.41 262 GLU G O 1
ATOM 6652 N N . VAL C 3 227 ? 142.628 174.580 156.798 1.00 80.68 263 VAL G N 1
ATOM 6653 C CA . VAL C 3 227 ? 141.913 175.637 157.507 1.00 80.68 263 VAL G CA 1
ATOM 6654 C C . VAL C 3 227 ? 142.891 176.635 158.117 1.00 80.68 263 VAL G C 1
ATOM 6655 O O . VAL C 3 227 ? 142.649 177.849 158.104 1.00 80.68 263 VAL G O 1
ATOM 6659 N N . PHE C 3 228 ? 144.007 176.146 158.662 1.00 74.56 264 PHE G N 1
ATOM 6660 C CA . PHE C 3 228 ? 144.972 177.041 159.291 1.00 74.56 264 PHE G CA 1
ATOM 6661 C C . PHE C 3 228 ? 145.783 177.814 158.260 1.00 74.56 264 PHE G C 1
ATOM 6662 O O . PHE C 3 228 ? 146.253 178.920 158.550 1.00 74.56 264 PHE G O 1
ATOM 6670 N N . ASN C 3 229 ? 145.958 177.252 157.062 1.00 77.87 265 ASN G N 1
ATOM 6671 C CA . ASN C 3 229 ? 146.723 177.888 155.986 1.00 77.87 265 ASN G CA 1
ATOM 6672 C C . ASN C 3 229 ? 148.159 178.183 156.417 1.00 77.87 265 ASN G C 1
ATOM 6673 O O . ASN C 3 229 ? 148.739 179.206 156.050 1.00 77.87 265 ASN G O 1
ATOM 6678 N N . ASP C 3 230 ? 148.735 177.279 157.202 1.00 73.50 266 ASP G N 1
ATOM 6679 C CA . ASP C 3 230 ? 150.111 177.451 157.639 1.00 73.50 266 ASP G CA 1
ATOM 6680 C C . ASP C 3 230 ? 151.062 177.278 156.457 1.00 73.50 266 ASP G C 1
ATOM 6681 O O . ASP C 3 230 ? 150.796 176.473 155.559 1.00 73.50 266 ASP G O 1
ATOM 6686 N N . PRO C 3 231 ? 152.169 178.027 156.420 1.00 80.45 267 PRO G N 1
ATOM 6687 C CA . PRO C 3 231 ? 153.119 177.862 155.306 1.00 80.45 267 PRO G CA 1
ATOM 6688 C C . PRO C 3 231 ? 153.687 176.458 155.199 1.00 80.45 267 PRO G C 1
ATOM 6689 O O . PRO C 3 231 ? 153.891 175.961 154.085 1.00 80.45 267 PRO G O 1
ATOM 6693 N N . LYS C 3 232 ? 153.953 175.801 156.331 1.00 78.24 268 LYS G N 1
ATOM 6694 C CA . LYS C 3 232 ? 154.418 174.419 156.285 1.00 78.24 268 LYS G CA 1
ATOM 6695 C C . LYS C 3 232 ? 153.315 173.486 155.802 1.00 78.24 268 LYS G C 1
ATOM 6696 O O . LYS C 3 232 ? 153.575 172.545 155.043 1.00 78.24 268 LYS G O 1
ATOM 6702 N N . VAL C 3 233 ? 152.078 173.730 156.239 1.00 83.86 269 VAL G N 1
ATOM 6703 C CA . VAL C 3 233 ? 150.941 172.962 155.743 1.00 83.86 269 VAL G CA 1
ATOM 6704 C C . VAL C 3 233 ? 150.718 173.235 154.261 1.00 83.86 269 VAL G C 1
ATOM 6705 O O . VAL C 3 233 ? 150.401 172.324 153.486 1.00 83.86 269 VAL G O 1
ATOM 6709 N N . LEU C 3 234 ? 150.888 174.491 153.844 1.00 91.18 270 LEU G N 1
ATOM 6710 C CA . LEU C 3 234 ? 150.626 174.863 152.459 1.00 91.18 270 LEU G CA 1
ATOM 6711 C C . LEU C 3 234 ? 151.538 174.110 151.498 1.00 91.18 270 LEU G C 1
ATOM 6712 O O . LEU C 3 234 ? 151.106 173.692 150.419 1.00 91.18 270 LEU G O 1
ATOM 6717 N N . LYS C 3 235 ? 152.800 173.920 151.873 1.00 91.91 271 LYS G N 1
ATOM 6718 C CA . LYS C 3 235 ? 153.757 173.219 151.028 1.00 91.91 271 LYS G CA 1
ATOM 6719 C C . LYS C 3 235 ? 153.793 171.718 151.286 1.00 91.91 271 LYS G C 1
ATOM 6720 O O . LYS C 3 235 ? 154.611 171.021 150.678 1.00 91.91 271 LYS G O 1
ATOM 6726 N N . SER C 3 236 ? 152.935 171.207 152.165 1.00 89.28 272 SER G N 1
ATOM 6727 C CA . SER C 3 236 ? 152.923 169.792 152.510 1.00 89.28 272 SER G CA 1
ATOM 6728 C C . SER C 3 236 ? 151.972 168.970 151.650 1.00 89.28 272 SER G C 1
ATOM 6729 O O . SER C 3 236 ? 151.856 167.760 151.867 1.00 89.28 272 SER G O 1
ATOM 6732 N N . TYR C 3 237 ? 151.288 169.587 150.690 1.00 93.71 273 TYR G N 1
ATOM 6733 C CA . TYR C 3 237 ? 150.380 168.880 149.797 1.00 93.71 273 TYR G CA 1
ATOM 6734 C C . TYR C 3 237 ? 150.759 169.182 148.356 1.00 93.71 273 TYR G C 1
ATOM 6735 O O . TYR C 3 237 ? 150.950 170.347 147.993 1.00 93.71 273 TYR G O 1
ATOM 6744 N N . TYR C 3 238 ? 150.861 168.137 147.542 1.00 95.89 274 TYR G N 1
ATOM 6745 C CA . TYR C 3 238 ? 151.281 168.278 146.154 1.00 95.89 274 TYR G CA 1
ATOM 6746 C C . TYR C 3 238 ? 150.929 167.002 145.399 1.00 95.89 274 TYR G C 1
ATOM 6747 O O . TYR C 3 238 ? 150.436 166.029 145.976 1.00 95.89 274 TYR G O 1
ATOM 6756 N N . TYR C 3 239 ? 151.187 167.019 144.094 1.00 97.61 275 TYR G N 1
ATOM 6757 C CA . TYR C 3 239 ? 150.970 165.877 143.216 1.00 97.61 275 TYR G CA 1
ATOM 6758 C C . TYR C 3 239 ? 152.314 165.273 142.839 1.00 97.61 275 TYR G C 1
ATOM 6759 O O . TYR C 3 239 ? 153.251 166.002 142.495 1.00 97.61 275 TYR G O 1
ATOM 6768 N N . ALA C 3 240 ? 152.409 163.947 142.904 1.00 96.78 276 ALA G N 1
ATOM 6769 C CA . ALA C 3 240 ? 153.644 163.256 142.540 1.00 96.78 276 ALA G CA 1
ATOM 6770 C C . ALA C 3 240 ? 153.292 161.876 142.005 1.00 96.78 276 ALA G C 1
ATOM 6771 O O . ALA C 3 240 ? 152.825 161.018 142.759 1.00 96.78 276 ALA G O 1
ATOM 6773 N N . ILE C 3 241 ? 153.518 161.667 140.710 1.00 96.94 277 ILE G N 1
ATOM 6774 C CA . ILE C 3 241 ? 153.343 160.372 140.064 1.00 96.94 277 ILE G CA 1
ATOM 6775 C C . ILE C 3 241 ? 154.682 159.963 139.470 1.00 96.94 277 ILE G C 1
ATOM 6776 O O . ILE C 3 241 ? 155.346 160.772 138.811 1.00 96.94 277 ILE G O 1
ATOM 6781 N N . SER C 3 242 ? 155.082 158.716 139.709 1.00 93.21 278 SER G N 1
ATOM 6782 C CA . SER C 3 242 ? 156.388 158.236 139.275 1.00 93.21 278 SER G CA 1
ATOM 6783 C C . SER C 3 242 ? 156.347 157.484 137.954 1.00 93.21 278 SER G C 1
ATOM 6784 O O . SER C 3 242 ? 157.273 157.613 137.149 1.00 93.21 278 SER G O 1
ATOM 6787 N N . ASP C 3 243 ? 155.305 156.695 137.709 1.00 92.51 279 ASP G N 1
ATOM 6788 C CA . ASP C 3 243 ? 155.187 155.915 136.485 1.00 92.51 279 ASP G CA 1
ATOM 6789 C C . ASP C 3 243 ? 153.867 156.227 135.799 1.00 92.51 279 ASP G C 1
ATOM 6790 O O . ASP C 3 243 ? 152.809 156.207 136.436 1.00 92.51 279 ASP G O 1
ATOM 6795 N N . PHE C 3 244 ? 153.936 156.511 134.502 1.00 94.56 280 PHE G N 1
ATOM 6796 C CA . PHE C 3 244 ? 152.763 156.697 133.654 1.00 94.56 280 PHE G CA 1
ATOM 6797 C C . PHE C 3 244 ? 152.688 155.485 132.734 1.00 94.56 280 PHE G C 1
ATOM 6798 O O . PHE C 3 244 ? 153.344 155.446 131.689 1.00 94.56 280 PHE G O 1
ATOM 6806 N N . ALA C 3 245 ? 151.893 154.495 133.127 1.00 92.09 281 ALA G N 1
ATOM 6807 C CA . ALA C 3 245 ? 151.803 153.234 132.406 1.00 92.09 281 ALA G CA 1
ATOM 6808 C C . ALA C 3 245 ? 150.510 153.195 131.603 1.00 92.09 281 ALA G C 1
ATOM 6809 O O . ALA C 3 245 ? 149.415 153.256 132.173 1.00 92.09 281 ALA G O 1
ATOM 6811 N N . VAL C 3 246 ? 150.642 153.099 130.283 1.00 93.39 282 VAL G N 1
ATOM 6812 C CA . VAL C 3 246 ? 149.509 152.919 129.383 1.00 93.39 282 VAL G CA 1
ATOM 6813 C C . VAL C 3 246 ? 149.908 151.903 128.320 1.00 93.39 282 VAL G C 1
ATOM 6814 O O . VAL C 3 246 ? 150.998 151.993 127.745 1.00 93.39 282 VAL G O 1
ATOM 6818 N N . GLY C 3 247 ? 149.040 150.929 128.075 1.00 90.38 283 GLY G N 1
ATOM 6819 C CA . GLY C 3 247 ? 149.311 149.853 127.133 1.00 90.38 283 GLY G CA 1
ATOM 6820 C C . GLY C 3 247 ? 148.402 149.948 125.920 1.00 90.38 283 GLY G C 1
ATOM 6821 O O . GLY C 3 247 ? 147.222 150.288 126.043 1.00 90.38 283 GLY G O 1
ATOM 6822 N N . GLY C 3 248 ? 148.958 149.638 124.756 1.00 88.81 284 GLY G N 1
ATOM 6823 C CA . GLY C 3 248 ? 148.193 149.697 123.526 1.00 88.81 284 GLY G CA 1
ATOM 6824 C C . GLY C 3 248 ? 149.026 149.211 122.363 1.00 88.81 284 GLY G C 1
ATOM 6825 O O . GLY C 3 248 ? 150.185 148.814 122.518 1.00 88.81 284 GLY G O 1
ATOM 6826 N N . ARG C 3 249 ? 148.410 149.242 121.183 1.00 88.45 285 ARG G N 1
ATOM 6827 C CA . ARG C 3 249 ? 149.069 148.830 119.953 1.00 88.45 285 ARG G CA 1
ATOM 6828 C C . ARG C 3 249 ? 148.752 149.834 118.855 1.00 88.45 285 ARG G C 1
ATOM 6829 O O . ARG C 3 249 ? 147.757 150.559 118.914 1.00 88.45 285 ARG G O 1
ATOM 6837 N N . CYS C 3 250 ? 149.615 149.861 117.842 1.00 91.51 286 CYS G N 1
ATOM 6838 C CA . CYS C 3 250 ? 149.474 150.792 116.727 1.00 91.51 286 CYS G CA 1
ATOM 6839 C C . CYS C 3 250 ? 148.257 150.378 115.912 1.00 91.51 286 CYS G C 1
ATOM 6840 O O . CYS C 3 250 ? 148.327 149.470 115.081 1.00 91.51 286 CYS G O 1
ATOM 6843 N N . LYS C 3 251 ? 147.133 151.049 116.144 1.00 95.36 287 LYS G N 1
ATOM 6844 C CA . LYS C 3 251 ? 145.856 150.611 115.589 1.00 95.36 287 LYS G CA 1
ATOM 6845 C C . LYS C 3 251 ? 145.842 150.862 114.089 1.00 95.36 287 LYS G C 1
ATOM 6846 O O . LYS C 3 251 ? 145.578 151.975 113.630 1.00 95.36 287 LYS G O 1
ATOM 6852 N N . CYS C 3 252 ? 146.135 149.817 113.317 1.00 94.50 288 CYS G N 1
ATOM 6853 C CA . CYS C 3 252 ? 145.909 149.813 111.879 1.00 94.50 288 CYS G CA 1
ATOM 6854 C C . CYS C 3 252 ? 144.696 148.966 111.514 1.00 94.50 288 CYS G C 1
ATOM 6855 O O . CYS C 3 252 ? 144.555 148.548 110.361 1.00 94.50 288 CYS G O 1
ATOM 6858 N N . ASN C 3 253 ? 143.824 148.706 112.490 1.00 94.16 289 ASN G N 1
ATOM 6859 C CA . ASN C 3 253 ? 142.649 147.852 112.318 1.00 94.16 289 ASN G CA 1
ATOM 6860 C C . ASN C 3 253 ? 143.036 146.470 111.797 1.00 94.16 289 ASN G C 1
ATOM 6861 O O . ASN C 3 253 ? 142.362 145.895 110.940 1.00 94.16 289 ASN G O 1
ATOM 6866 N N . GLY C 3 254 ? 144.137 145.935 112.321 1.00 90.06 290 GLY G N 1
ATOM 6867 C CA . GLY C 3 254 ? 144.534 144.576 112.018 1.00 90.06 290 GLY G CA 1
ATOM 6868 C C . GLY C 3 254 ? 144.956 144.325 110.591 1.00 90.06 290 GLY G C 1
ATOM 6869 O O . GLY C 3 254 ? 144.962 143.172 110.152 1.00 90.06 290 GLY G O 1
ATOM 6870 N N . HIS C 3 255 ? 145.319 145.368 109.849 1.00 93.76 291 HIS G N 1
ATOM 6871 C CA . HIS C 3 255 ? 145.700 145.228 108.450 1.00 93.76 291 HIS G CA 1
ATOM 6872 C C . HIS C 3 255 ? 147.171 145.536 108.204 1.00 93.76 291 HIS G C 1
ATOM 6873 O O . HIS C 3 255 ? 147.587 145.628 107.044 1.00 93.76 291 HIS G O 1
ATOM 6880 N N . ALA C 3 256 ? 147.968 145.698 109.258 1.00 93.04 292 ALA G N 1
ATOM 6881 C CA . ALA C 3 256 ? 149.373 146.042 109.108 1.00 93.04 292 ALA G CA 1
ATOM 6882 C C . ALA C 3 256 ? 150.186 145.361 110.199 1.00 93.04 292 ALA G C 1
ATOM 6883 O O . ALA C 3 256 ? 149.660 144.962 111.240 1.00 93.04 292 ALA G O 1
ATOM 6885 N N . SER C 3 257 ? 151.487 145.236 109.942 1.00 87.34 293 SER G N 1
ATOM 6886 C CA . SER C 3 257 ? 152.401 144.592 110.880 1.00 87.34 293 SER G CA 1
ATOM 6887 C C . SER C 3 257 ? 153.081 145.609 111.792 1.00 87.34 293 SER G C 1
ATOM 6888 O O . SER C 3 257 ? 152.962 145.531 113.019 1.00 87.34 293 SER G O 1
ATOM 6891 N N . GLU C 3 258 ? 153.797 146.566 111.207 1.00 87.71 294 GLU G N 1
ATOM 6892 C CA . GLU C 3 258 ? 154.548 147.555 111.965 1.00 87.71 294 GLU G CA 1
ATOM 6893 C C . GLU C 3 258 ? 154.266 148.947 111.421 1.00 87.71 294 GLU G C 1
ATOM 6894 O O . GLU C 3 258 ? 153.875 149.121 110.264 1.00 87.71 294 GLU G O 1
ATOM 6900 N N . CYS C 3 259 ? 154.471 149.941 112.280 1.00 89.91 295 CYS G N 1
ATOM 6901 C CA . CYS C 3 259 ? 154.309 151.345 111.930 1.00 89.91 295 CYS G CA 1
ATOM 6902 C C . CYS C 3 259 ? 155.671 152.024 111.969 1.00 89.91 295 CYS G C 1
ATOM 6903 O O . CYS C 3 259 ? 156.368 151.965 112.987 1.00 89.91 295 CYS G O 1
ATOM 6906 N N . MET C 3 260 ? 156.043 152.667 110.866 1.00 90.34 296 MET G N 1
ATOM 6907 C CA . MET C 3 260 ? 157.373 153.232 110.692 1.00 90.34 296 MET G CA 1
ATOM 6908 C C . MET C 3 260 ? 157.269 154.736 110.479 1.00 90.34 296 MET G C 1
ATOM 6909 O O . MET C 3 260 ? 156.402 155.210 109.739 1.00 90.34 296 MET G O 1
ATOM 6914 N N . LYS C 3 261 ? 158.157 155.484 111.134 1.00 90.27 297 LYS G N 1
ATOM 6915 C CA . LYS C 3 261 ? 158.150 156.943 111.064 1.00 90.27 297 LYS G CA 1
ATOM 6916 C C . LYS C 3 261 ? 158.853 157.388 109.787 1.00 90.27 297 LYS G C 1
ATOM 6917 O O . LYS C 3 261 ? 160.082 157.313 109.689 1.00 90.27 297 LYS G O 1
ATOM 6923 N N . ASN C 3 262 ? 158.081 157.864 108.814 1.00 88.51 298 ASN G N 1
ATOM 6924 C CA . ASN C 3 262 ? 158.636 158.278 107.532 1.00 88.51 298 ASN G CA 1
ATOM 6925 C C . ASN C 3 262 ? 159.230 159.681 107.658 1.00 88.51 298 ASN G C 1
ATOM 6926 O O . ASN C 3 262 ? 159.369 160.231 108.754 1.00 88.51 298 ASN G O 1
ATOM 6931 N N . GLU C 3 263 ? 159.586 160.282 106.520 1.00 86.90 299 GLU G N 1
ATOM 6932 C CA . GLU C 3 263 ? 160.249 161.581 106.526 1.00 86.90 299 GLU G CA 1
ATOM 6933 C C . GLU C 3 263 ? 159.313 162.728 106.886 1.00 86.90 299 GLU G C 1
ATOM 6934 O O . GLU C 3 263 ? 159.791 163.849 107.091 1.00 86.90 299 GLU G O 1
ATOM 6940 N N . PHE C 3 264 ? 158.007 162.483 106.971 1.00 89.70 300 PHE G N 1
ATOM 6941 C CA . PHE C 3 264 ? 157.063 163.501 107.419 1.00 89.70 300 PHE G CA 1
ATOM 6942 C C . PHE C 3 264 ? 157.047 163.670 108.932 1.00 89.70 300 PHE G C 1
ATOM 6943 O O . PHE C 3 264 ? 156.238 164.457 109.437 1.00 89.70 300 PHE G O 1
ATOM 6951 N N . ASP C 3 265 ? 157.905 162.950 109.658 1.00 86.93 301 ASP G N 1
ATOM 6952 C CA . ASP C 3 265 ? 157.971 163.013 111.119 1.00 86.93 301 ASP G CA 1
ATOM 6953 C C . ASP C 3 265 ? 156.641 162.631 111.762 1.00 86.93 301 ASP G C 1
ATOM 6954 O O . ASP C 3 265 ? 156.309 163.095 112.855 1.00 86.93 301 ASP G O 1
ATOM 6959 N N . LYS C 3 266 ? 155.871 161.781 111.087 1.00 89.88 302 LYS G N 1
ATOM 6960 C CA . LYS C 3 266 ? 154.599 161.302 111.605 1.00 89.88 302 LYS G CA 1
ATOM 6961 C C . LYS C 3 266 ? 154.506 159.802 111.383 1.00 89.88 302 LYS G C 1
ATOM 6962 O O . LYS C 3 266 ? 154.970 159.287 110.362 1.00 89.88 302 LYS G O 1
ATOM 6968 N N . LEU C 3 267 ? 153.911 159.105 112.346 1.00 91.77 303 LEU G N 1
ATOM 6969 C CA . LEU C 3 267 ? 153.750 157.664 112.232 1.00 91.77 303 LEU G CA 1
ATOM 6970 C C . LEU C 3 267 ? 152.754 157.322 111.131 1.00 91.77 303 LEU G C 1
ATOM 6971 O O . LEU C 3 267 ? 151.732 157.993 110.964 1.00 91.77 303 LEU G O 1
ATOM 6976 N N . VAL C 3 268 ? 153.059 156.270 110.375 1.00 94.94 304 VAL G N 1
ATOM 6977 C CA . VAL C 3 268 ? 152.171 155.764 109.334 1.00 94.94 304 VAL G CA 1
ATOM 6978 C C . VAL C 3 268 ? 152.137 154.245 109.424 1.00 94.94 304 VAL G C 1
ATOM 6979 O O . VAL C 3 268 ? 153.163 153.603 109.675 1.00 94.94 304 VAL G O 1
ATOM 6983 N N . CYS C 3 269 ? 150.952 153.672 109.229 1.00 95.57 305 CYS G N 1
ATOM 6984 C CA . CYS C 3 269 ? 150.797 152.224 109.237 1.00 95.57 305 CYS G CA 1
ATOM 6985 C C . CYS C 3 269 ? 151.275 151.645 107.912 1.00 95.57 305 CYS G C 1
ATOM 6986 O O . CYS C 3 269 ? 150.836 152.077 106.841 1.00 95.57 305 CYS G O 1
ATOM 6989 N N . ASN C 3 270 ? 152.177 150.664 107.983 1.00 93.65 306 ASN G N 1
ATOM 6990 C CA . ASN C 3 270 ? 152.616 149.932 106.794 1.00 93.65 306 ASN G CA 1
ATOM 6991 C C . ASN C 3 270 ? 151.518 148.940 106.407 1.00 93.65 306 ASN G C 1
ATOM 6992 O O . ASN C 3 270 ? 151.629 147.724 106.576 1.00 93.65 306 ASN G O 1
ATOM 6997 N N . CYS C 3 271 ? 150.434 149.498 105.874 1.00 95.65 307 CYS G N 1
ATOM 6998 C CA . CYS C 3 271 ? 149.210 148.738 105.666 1.00 95.65 307 CYS G CA 1
ATOM 6999 C C . CYS C 3 271 ? 149.412 147.635 104.634 1.00 95.65 307 CYS G C 1
ATOM 7000 O O . CYS C 3 271 ? 149.995 147.860 103.569 1.00 95.65 307 CYS G O 1
ATOM 7003 N N . LYS C 3 272 ? 148.931 146.442 104.961 1.00 94.29 308 LYS G N 1
ATOM 7004 C CA . LYS C 3 272 ? 148.884 145.317 104.046 1.00 94.29 308 LYS G CA 1
ATOM 7005 C C . LYS C 3 272 ? 147.453 145.148 103.536 1.00 94.29 308 LYS G C 1
ATOM 7006 O O . LYS C 3 272 ? 146.586 145.998 103.764 1.00 94.29 308 LYS G O 1
ATOM 7012 N N . HIS C 3 273 ? 147.205 144.044 102.829 1.00 95.35 309 HIS G N 1
ATOM 7013 C CA . HIS C 3 273 ? 145.877 143.720 102.303 1.00 95.35 309 HIS G CA 1
ATOM 7014 C C . HIS C 3 273 ? 145.388 144.792 101.330 1.00 95.35 309 HIS G C 1
ATOM 7015 O O . HIS C 3 273 ? 144.198 145.112 101.281 1.00 95.35 309 HIS G O 1
ATOM 7022 N N . ASN C 3 274 ? 146.319 145.346 100.550 1.00 95.88 310 ASN G N 1
ATOM 7023 C CA . ASN C 3 274 ? 146.013 146.353 99.532 1.00 95.88 310 ASN G CA 1
ATOM 7024 C C . ASN C 3 274 ? 145.292 147.558 100.137 1.00 95.88 310 ASN G C 1
ATOM 7025 O O . ASN C 3 274 ? 144.231 147.978 99.672 1.00 95.88 310 ASN G O 1
ATOM 7030 N N . THR C 3 275 ? 145.881 148.113 101.193 1.00 96.49 311 THR G N 1
ATOM 7031 C CA . THR C 3 275 ? 145.339 149.278 101.874 1.00 96.49 311 THR G CA 1
ATOM 7032 C C . THR C 3 275 ? 146.449 150.290 102.113 1.00 96.49 311 THR G C 1
ATOM 7033 O O . THR C 3 275 ? 147.637 149.958 102.090 1.00 96.49 311 THR G O 1
ATOM 7037 N N . TYR C 3 276 ? 146.047 151.540 102.328 1.00 94.80 312 TYR G N 1
ATOM 7038 C CA . TYR C 3 276 ? 146.983 152.583 102.721 1.00 94.80 312 TYR G CA 1
ATOM 7039 C C . TYR C 3 276 ? 146.216 153.665 103.465 1.00 94.80 312 TYR G C 1
ATOM 7040 O O . TYR C 3 276 ? 145.062 153.951 103.138 1.00 94.80 312 TYR G O 1
ATOM 7049 N N . GLY C 3 277 ? 146.858 154.251 104.458 1.00 94.26 313 GLY G N 1
ATOM 7050 C CA . GLY C 3 277 ? 146.236 155.286 105.259 1.00 94.26 313 GLY G CA 1
ATOM 7051 C C . GLY C 3 277 ? 146.801 155.279 106.664 1.00 94.26 313 GLY G C 1
ATOM 7052 O O . GLY C 3 277 ? 147.710 154.521 106.993 1.00 94.26 313 GLY G O 1
ATOM 7053 N N . VAL C 3 278 ? 146.234 156.155 107.494 1.00 94.88 314 VAL G N 1
ATOM 7054 C CA . VAL C 3 278 ? 146.667 156.243 108.884 1.00 94.88 314 VAL G CA 1
ATOM 7055 C C . VAL C 3 278 ? 146.302 154.970 109.641 1.00 94.88 314 VAL G C 1
ATOM 7056 O O . VAL C 3 278 ? 147.051 154.515 110.514 1.00 94.88 314 VAL G O 1
ATOM 7060 N N . ASP C 3 279 ? 145.156 154.368 109.312 1.00 96.41 315 ASP G N 1
ATOM 7061 C CA . ASP C 3 279 ? 144.704 153.158 109.987 1.00 96.41 315 ASP G CA 1
ATOM 7062 C C . ASP C 3 279 ? 144.193 152.121 108.994 1.00 96.41 315 ASP G C 1
ATOM 7063 O O . ASP C 3 279 ? 143.342 151.293 109.342 1.00 96.41 315 ASP G O 1
ATOM 7068 N N . CYS C 3 280 ? 144.703 152.149 107.760 1.00 97.05 316 CYS G N 1
ATOM 7069 C CA . CYS C 3 280 ? 144.256 151.249 106.695 1.00 97.05 316 CYS G CA 1
ATOM 7070 C C . CYS C 3 280 ? 142.747 151.358 106.484 1.00 97.05 316 CYS G C 1
ATOM 7071 O O . CYS C 3 280 ? 142.065 150.367 106.216 1.00 97.05 316 CYS G O 1
ATOM 7074 N N . GLU C 3 281 ? 142.224 152.579 106.606 1.00 95.40 317 GLU G N 1
ATOM 7075 C CA . GLU C 3 281 ? 140.785 152.789 106.514 1.00 95.40 317 GLU G CA 1
ATOM 7076 C C . GLU C 3 281 ? 140.267 152.678 105.087 1.00 95.40 317 GLU G C 1
ATOM 7077 O O . GLU C 3 281 ? 139.063 152.484 104.893 1.00 95.40 317 GLU G O 1
ATOM 7083 N N . LYS C 3 282 ? 141.138 152.799 104.090 1.00 95.41 318 LYS G N 1
ATOM 7084 C CA . LYS C 3 282 ? 140.730 152.748 102.695 1.00 95.41 318 LYS G CA 1
ATOM 7085 C C . LYS C 3 282 ? 141.643 151.808 101.925 1.00 95.41 318 LYS G C 1
ATOM 7086 O O . LYS C 3 282 ? 142.861 151.804 102.126 1.00 95.41 318 LYS G O 1
ATOM 7092 N N . CYS C 3 283 ? 141.045 151.011 101.046 1.00 95.96 319 CYS G N 1
ATOM 7093 C CA . CYS C 3 283 ? 141.811 150.143 100.171 1.00 95.96 319 CYS G CA 1
ATOM 7094 C C . CYS C 3 283 ? 142.361 150.941 98.990 1.00 95.96 319 CYS G C 1
ATOM 7095 O O . CYS C 3 283 ? 141.981 152.089 98.748 1.00 95.96 319 CYS G O 1
ATOM 7098 N N . LEU C 3 284 ? 143.276 150.317 98.258 1.00 94.99 320 LEU G N 1
ATOM 7099 C CA . LEU C 3 284 ? 143.816 150.944 97.062 1.00 94.99 320 LEU G CA 1
ATOM 7100 C C . LEU C 3 284 ? 142.687 151.144 96.052 1.00 94.99 320 LEU G C 1
ATOM 7101 O O . LEU C 3 284 ? 141.807 150.283 95.933 1.00 94.99 320 LEU G O 1
ATOM 7106 N N . PRO C 3 285 ? 142.664 152.268 95.328 1.00 90.89 321 PRO G N 1
ATOM 7107 C CA . PRO C 3 285 ? 141.546 152.515 94.400 1.00 90.89 321 PRO G CA 1
ATOM 7108 C C . PRO C 3 285 ? 141.352 151.423 93.364 1.00 90.89 321 PRO G C 1
ATOM 7109 O O . PRO C 3 285 ? 140.221 151.207 92.912 1.00 90.89 321 PRO G O 1
ATOM 7113 N N . PHE C 3 286 ? 142.416 150.726 92.970 1.00 91.97 322 PHE G N 1
ATOM 7114 C CA . PHE C 3 286 ? 142.277 149.592 92.067 1.00 91.97 322 PHE G CA 1
ATOM 7115 C C . PHE C 3 286 ? 141.718 148.356 92.765 1.00 91.97 322 PHE G C 1
ATOM 7116 O O . PHE C 3 286 ? 141.358 147.387 92.088 1.00 91.97 322 PHE G O 1
ATOM 7124 N N . PHE C 3 287 ? 141.605 148.379 94.094 1.00 95.62 323 PHE G N 1
ATOM 7125 C CA . PHE C 3 287 ? 141.167 147.216 94.857 1.00 95.62 323 PHE G CA 1
ATOM 7126 C C . PHE C 3 287 ? 139.885 147.495 95.633 1.00 95.62 323 PHE G C 1
ATOM 7127 O O . PHE C 3 287 ? 139.795 147.173 96.822 1.00 95.62 323 PHE G O 1
ATOM 7135 N N . ASN C 3 288 ? 138.888 148.089 94.979 1.00 95.38 324 ASN G N 1
ATOM 7136 C CA . ASN C 3 288 ? 137.619 148.439 95.617 1.00 95.38 324 ASN G CA 1
ATOM 7137 C C . ASN C 3 288 ? 136.537 147.400 95.353 1.00 95.38 324 ASN G C 1
ATOM 7138 O O . ASN C 3 288 ? 135.364 147.747 95.186 1.00 95.38 324 ASN G O 1
ATOM 7143 N N . ASP C 3 289 ? 136.904 146.118 95.300 1.00 94.53 325 ASP G N 1
ATOM 7144 C CA . ASP C 3 289 ? 135.924 145.083 94.982 1.00 94.53 325 ASP G CA 1
ATOM 7145 C C . ASP C 3 289 ? 134.855 144.968 96.064 1.00 94.53 325 ASP G C 1
ATOM 7146 O O . ASP C 3 289 ? 133.662 144.863 95.754 1.00 94.53 325 ASP G O 1
ATOM 7151 N N . ARG C 3 290 ? 135.254 144.987 97.332 1.00 94.29 326 ARG G N 1
ATOM 7152 C CA . ARG C 3 290 ? 134.306 144.884 98.430 1.00 94.29 326 ARG G CA 1
ATOM 7153 C C . ARG C 3 290 ? 134.583 145.966 99.463 1.00 94.29 326 ARG G C 1
ATOM 7154 O O . ARG C 3 290 ? 135.716 146.445 99.577 1.00 94.29 326 ARG G O 1
ATOM 7162 N N . PRO C 3 291 ? 133.567 146.377 100.223 1.00 93.68 327 PRO G N 1
ATOM 7163 C CA . PRO C 3 291 ? 133.768 147.450 101.202 1.00 93.68 327 PRO G CA 1
ATOM 7164 C C . PRO C 3 291 ? 134.729 147.048 102.309 1.00 93.68 327 PRO G C 1
ATOM 7165 O O . PRO C 3 291 ? 134.856 145.874 102.665 1.00 93.68 327 PRO G O 1
ATOM 7169 N N . TRP C 3 292 ? 135.411 148.053 102.851 1.00 94.63 328 TRP G N 1
ATOM 7170 C CA . TRP C 3 292 ? 136.378 147.838 103.918 1.00 94.63 328 TRP G CA 1
ATOM 7171 C C . TRP C 3 292 ? 135.688 147.368 105.194 1.00 94.63 328 TRP G C 1
ATOM 7172 O O . TRP C 3 292 ? 134.559 147.760 105.500 1.00 94.63 328 TRP G O 1
ATOM 7183 N N . ARG C 3 293 ? 136.385 146.516 105.942 1.00 93.80 329 ARG G N 1
ATOM 7184 C CA . ARG C 3 293 ? 135.851 145.960 107.175 1.00 93.80 329 ARG G CA 1
ATOM 7185 C C . ARG C 3 293 ? 136.995 145.735 108.152 1.00 93.80 329 ARG G C 1
ATOM 7186 O O . ARG C 3 293 ? 138.162 145.639 107.762 1.00 93.80 329 ARG G O 1
ATOM 7194 N N . ARG C 3 294 ? 136.646 145.658 109.434 1.00 93.09 330 ARG G N 1
ATOM 7195 C CA . ARG C 3 294 ? 137.635 145.390 110.467 1.00 93.09 330 ARG G CA 1
ATOM 7196 C C . ARG C 3 294 ? 138.188 143.976 110.328 1.00 93.09 330 ARG G C 1
ATOM 7197 O O . ARG C 3 294 ? 137.491 143.049 109.910 1.00 93.09 330 ARG G O 1
ATOM 7205 N N . ALA C 3 295 ? 139.460 143.817 110.689 1.00 90.94 331 ALA G N 1
ATOM 7206 C CA . ALA C 3 295 ? 140.138 142.526 110.595 1.00 90.94 331 ALA G CA 1
ATOM 7207 C C . ALA C 3 295 ? 139.671 141.644 111.744 1.00 90.94 331 ALA G C 1
ATOM 7208 O O . ALA C 3 295 ? 140.267 141.617 112.822 1.00 90.94 331 ALA G O 1
ATOM 7210 N N . THR C 3 296 ? 138.587 140.912 111.510 1.00 84.41 332 THR G N 1
ATOM 7211 C CA . THR C 3 296 ? 138.087 139.987 112.513 1.00 84.41 332 THR G CA 1
ATOM 7212 C C . THR C 3 296 ? 139.028 138.793 112.649 1.00 84.41 332 THR G C 1
ATOM 7213 O O . THR C 3 296 ? 139.861 138.520 111.781 1.00 84.41 332 THR G O 1
ATOM 7217 N N . ALA C 3 297 ? 138.895 138.085 113.773 1.00 77.38 333 ALA G N 1
ATOM 7218 C CA . ALA C 3 297 ? 139.742 136.922 114.016 1.00 77.38 333 ALA G CA 1
ATOM 7219 C C . ALA C 3 297 ? 139.482 135.821 112.995 1.00 77.38 333 ALA G C 1
ATOM 7220 O O . ALA C 3 297 ? 140.422 135.197 112.489 1.00 77.38 333 ALA G O 1
ATOM 7222 N N . GLU C 3 298 ? 138.210 135.567 112.678 1.00 79.26 334 GLU G N 1
ATOM 7223 C CA . GLU C 3 298 ? 137.884 134.488 111.751 1.00 79.26 334 GLU G CA 1
ATOM 7224 C C . GLU C 3 298 ? 138.256 134.846 110.317 1.00 79.26 334 GLU G C 1
ATOM 7225 O O . GLU C 3 298 ? 138.836 134.024 109.598 1.00 79.26 334 GLU G O 1
ATOM 7231 N N . SER C 3 299 ? 137.936 136.062 109.884 1.00 86.78 335 SER G N 1
ATOM 7232 C CA . SER C 3 299 ? 138.157 136.468 108.506 1.00 86.78 335 SER G CA 1
ATOM 7233 C C . SER C 3 299 ? 139.541 137.095 108.346 1.00 86.78 335 SER G C 1
ATOM 7234 O O . SER C 3 299 ? 140.281 137.296 109.312 1.00 86.78 335 SER G O 1
ATOM 7237 N N . ALA C 3 300 ? 139.897 137.405 107.101 1.00 90.17 336 ALA G N 1
ATOM 7238 C CA . ALA C 3 300 ? 141.166 138.052 106.796 1.00 90.17 336 ALA G CA 1
ATOM 7239 C C . ALA C 3 300 ? 141.023 139.534 106.488 1.00 90.17 336 ALA G C 1
ATOM 7240 O O . ALA C 3 300 ? 141.972 140.293 106.709 1.00 90.17 336 ALA G O 1
ATOM 7242 N N . SER C 3 301 ? 139.863 139.957 105.982 1.00 93.22 337 SER G N 1
ATOM 7243 C CA . SER C 3 301 ? 139.568 141.362 105.704 1.00 93.22 337 SER G CA 1
ATOM 7244 C C . SER C 3 301 ? 140.585 141.962 104.730 1.00 93.22 337 SER G C 1
ATOM 7245 O O . SER C 3 301 ? 141.349 142.871 105.061 1.00 93.22 337 SER G O 1
ATOM 7248 N N . GLU C 3 302 ? 140.585 141.426 103.516 1.00 94.92 338 GLU G N 1
ATOM 7249 C CA . GLU C 3 302 ? 141.419 141.918 102.431 1.00 94.92 338 GLU G CA 1
ATOM 7250 C C . GLU C 3 302 ? 140.561 142.644 101.403 1.00 94.92 338 GLU G C 1
ATOM 7251 O O . GLU C 3 302 ? 139.333 142.531 101.388 1.00 94.92 338 GLU G O 1
ATOM 7257 N N . CYS C 3 303 ? 141.227 143.401 100.536 1.00 96.11 339 CYS G N 1
ATOM 7258 C CA . CYS C 3 303 ? 140.569 144.156 99.474 1.00 96.11 339 CYS G CA 1
ATOM 7259 C C . CYS C 3 303 ? 140.947 143.533 98.137 1.00 96.11 339 CYS G C 1
ATOM 7260 O O . CYS C 3 303 ? 142.096 143.640 97.699 1.00 96.11 339 CYS G O 1
ATOM 7263 N N . LEU C 3 304 ? 139.983 142.881 97.497 1.00 95.35 340 LEU G N 1
ATOM 7264 C CA . LEU C 3 304 ? 140.210 142.266 96.201 1.00 95.35 340 LEU G CA 1
ATOM 7265 C C . LEU C 3 304 ? 140.267 143.332 95.107 1.00 95.35 340 LEU G C 1
ATOM 7266 O O . LEU C 3 304 ? 139.664 144.400 95.240 1.00 95.35 340 LEU G O 1
ATOM 7271 N N . PRO C 3 305 ? 140.995 143.069 94.010 1.00 95.00 341 PRO G N 1
ATOM 7272 C CA . PRO C 3 305 ? 141.058 144.024 92.899 1.00 95.00 341 PRO G CA 1
ATOM 7273 C C . PRO C 3 305 ? 139.794 144.016 92.044 1.00 95.00 341 PRO G C 1
ATOM 7274 O O . PRO C 3 305 ? 138.844 143.312 92.386 1.00 95.00 341 PRO G O 1
#